Protein AF-A0A939YKL6-F1 (afdb_monomer_lite)

Radius of gyration: 32.2 Å; chains: 1; bounding box: 85×94×84 Å

Sequence (1008 aa):
MALQKYVIRQISALSIIASAVGEYGAWRFSFDATDPSKEFLVEETKQDDCAIYHQAMCVLYGENYQAESDCEKLKDALIYIDFSGTFDERGYSRPVYAINKAECMLGRDGTILNLGRGYAKYLAFERSANMSRNSVLSFVREDLYEPLRERMMLGMKIGKCQLAKLYAYNALMYTSGRRVNDPHLLSEKKIIVIDNPKSTVKNANIVTVEDDGSDDPVRKYTRVEKTADVEVLEFDGEGIISKEMARSLDSSGAHHSFQVRLPYIKGVVHEIDLRGLFSQLGVPKIKDIWGVEHDVNDVQMILTKSMFKGYGWMTENGLSWAEYLERCRKYDHALYISGSDKAERESVTELNYQFLNTLALTEEEFRPADLPRGWDKSPENDSRHWLTKTTEVAYYDYCANAEARLSYFLKDLSNGELKLNNRRRQRAGLLKKNPLYLEESIFTKELSDNAESVRNKYAVGKLLVAGDTRYLSDDLMRLLSYIVKTSVGEGDACKKLTAEELRGNEIYAPSPVFKEQPYYTLLRSPHIARNEEAFVYPLTTVGAIRKKYLSHLYYVLMVDSRSLIPERLGGADYDGDLVRTVADPLVNDCVKKGYDNGKSLPVLKIPSAEPLIADAKDWKARAEAVKSTFSSRVGQISNTALRLGIVAYDENNEDEKRDESRMDTEALAILTGLEIDSAKSGVKPDLTEYLYGRNTKKSVFLRYKTISKDNRDRKWYEQTKEKDIEDFIEEVDWDEVSSNMERLPYYAYMLGQETKQYKPKPAEDEKLFTFASEPDWKDNLDPFSMERVKAVVSAYHAADARIRFIKHLSTDFKRQKDVVRILFSRGQLNTVSAEQLYALFDAAPADSIRKARRALTENKWHLTPKKNRGFVWFSIVPSGVSTEYMDVFCDFRNGGFRLLGDILCDLDELYSNQKILKNIVRDGDSPELKFILSGIRHFSDYKETIVSNCIALLSPPDRRERRVDFDEAVKCAVALGERRFVLEVMPYSALEWTVGPAEKKKRRWFGR

Secondary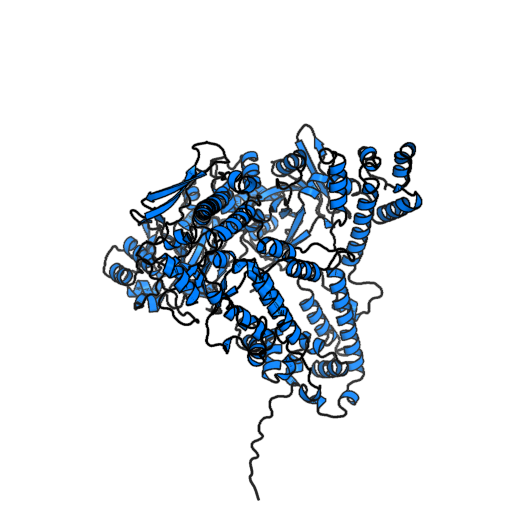 structure (DSSP, 8-state):
-PPPEEEEEEEEHHHHHHTPEEETTEEE-EEETTSTTTGGGEEEEEEE-BHHHHHHHHHHH-TTPPPPTTB-TTTTTEEEEE-TTTS--SSS---HHHHHHHHHHTSTT-EEEESSS-EEEEEE----HHHHHTTEEEEEEHHHHHHHHHHHTTT----EE-HHHHHHHHGGGGSB-EEE--TTS--TTTEEEEPPPEEEEEEEEEEEEEE-S---SEE-EEEEEEEEEEEEETTTTEEEEEHHHHHHH-TTS---EEEEEETTEEEEEEEE-HHHHHHHHT--EEE-TTS-EEETTT--EEEEGGGBTTHHHHHHTT--HHHHHHHHHHTT--EEEEEE--SSPPSEEEE-HHHHHHS---HHHHS-TTS-SS-SS-GGGS----TTHHHHHHHHHHHT-HHHHHHHHHGGGT-SSS-TT-HHHHHHHHHHH-GGGGGSHHHHHHHHHHHHHHHHHHHTT-EEEEEEEEEEEE-HHHHHHHHHHHHH-SSHHHHHHHTT---TTEEE--S-SSPP-SSEEEE-SS--SGGGPEEEEE-SS--HHHHHHHTT-TTEEEE-TTSSHHHHTTS--SSS-EEEEE--HHHHHHHHHTTTTS-PPPEEPPPPPPPPPEETT-HHHHHHHHHGGG--HHHHHHHHHHHHHHHHH-TTS-HHHHHHHHHHHHHHHHHHHHHHHHHHHS-EE--HIIIII--PPPPHHHHHHHHHT------TTSPPHHHHHHHHHHHS-TTS---TGGGHHHHHHHHHHHS------PPPHHHHBSGGGSTTTTTTS-HHHHHHHHHHHHHHHHHHHHHHHHHT---S-TTHHHHHHHHHHTT-TTT--HHHHHHTTTTS-HHHHHHHHHHHHHTTGGG--GGGHHHHHHHHSPTT--GGGHHHHH--GGGTTHHHHHHHHHHHHHHHHHHHHHTSS-TTS-HHHHHHTTT---GGGHHHHHHHHHHHHHS-SS-GGGPPPHHHHHHHHHHTT-HHHHHHH-HHHHHHHBPPP-----------

Structure (mmCIF, N/CA/C/O backbone):
data_AF-A0A939YKL6-F1
#
_entry.id   AF-A0A939YKL6-F1
#
loop_
_atom_site.group_PDB
_atom_site.id
_atom_site.type_symbol
_atom_site.label_atom_id
_atom_site.label_alt_id
_atom_site.label_comp_id
_atom_site.label_asym_id
_atom_site.label_entity_id
_atom_site.label_seq_id
_atom_site.pdbx_PDB_ins_code
_atom_site.Cartn_x
_atom_site.Cartn_y
_atom_site.Cartn_z
_atom_site.occupancy
_atom_site.B_iso_or_equiv
_atom_site.auth_seq_id
_atom_site.auth_comp_id
_atom_site.auth_asym_id
_atom_site.auth_atom_id
_atom_site.pdbx_PDB_model_num
ATOM 1 N N . MET A 1 1 ? -1.302 -17.627 -5.349 1.00 44.88 1 MET A N 1
ATOM 2 C CA . MET A 1 1 ? -1.740 -18.030 -6.714 1.00 44.88 1 MET A CA 1
ATOM 3 C C . MET A 1 1 ? -1.958 -16.770 -7.535 1.00 44.88 1 MET A C 1
ATOM 5 O O . MET A 1 1 ? -2.386 -15.784 -6.952 1.00 44.88 1 MET A O 1
ATOM 9 N N . ALA A 1 2 ? -1.650 -16.772 -8.834 1.00 55.56 2 ALA A N 1
ATOM 10 C CA . ALA A 1 2 ? -1.881 -15.602 -9.682 1.00 55.56 2 ALA A CA 1
ATOM 11 C C . ALA A 1 2 ? -3.388 -15.360 -9.852 1.00 55.56 2 ALA A C 1
ATOM 13 O O . ALA A 1 2 ? -4.125 -16.300 -10.155 1.00 55.56 2 ALA A O 1
ATOM 14 N N . LEU A 1 3 ? -3.835 -14.123 -9.628 1.00 70.81 3 LEU A N 1
ATOM 15 C CA . LEU A 1 3 ? -5.203 -13.717 -9.935 1.00 70.81 3 LEU A CA 1
ATOM 16 C C . LEU A 1 3 ? -5.407 -13.730 -11.449 1.00 70.81 3 LEU A C 1
ATOM 18 O O . LEU A 1 3 ? -4.475 -13.490 -12.224 1.00 70.81 3 LEU A O 1
ATOM 22 N N . GLN A 1 4 ? -6.637 -14.010 -11.867 1.00 80.69 4 GLN A N 1
ATOM 23 C CA . GLN A 1 4 ? -7.021 -13.804 -13.250 1.00 80.69 4 GLN A CA 1
ATOM 24 C C . GLN A 1 4 ? -6.862 -12.326 -13.616 1.00 80.69 4 GLN A C 1
ATOM 26 O O . GLN A 1 4 ? -7.064 -11.449 -12.780 1.00 80.69 4 GLN A O 1
ATOM 31 N N . LYS A 1 5 ? -6.498 -12.060 -14.872 1.00 85.00 5 LYS A N 1
ATOM 32 C CA . LYS A 1 5 ? -6.321 -10.706 -15.391 1.00 85.00 5 LYS A CA 1
ATOM 33 C C . LYS A 1 5 ? -7.302 -10.417 -16.516 1.00 85.00 5 LYS A C 1
ATOM 35 O O . LYS A 1 5 ? -7.555 -11.279 -17.360 1.00 85.00 5 LYS A O 1
ATOM 40 N N . TYR A 1 6 ? -7.803 -9.191 -16.527 1.00 87.81 6 TYR A N 1
ATOM 41 C CA . TYR A 1 6 ? -8.640 -8.618 -17.571 1.00 87.81 6 TYR A CA 1
ATOM 42 C C . TYR A 1 6 ? -7.884 -7.487 -18.245 1.00 87.81 6 TYR A C 1
ATOM 44 O O . TYR A 1 6 ? -7.151 -6.745 -17.589 1.00 87.81 6 TYR A O 1
ATOM 52 N N . VAL A 1 7 ? -8.069 -7.338 -19.550 1.00 87.56 7 VAL A N 1
ATOM 53 C CA . VAL A 1 7 ? -7.527 -6.186 -20.264 1.00 87.56 7 VAL A CA 1
ATOM 54 C C . VAL A 1 7 ? -8.605 -5.112 -20.346 1.00 87.56 7 VAL A C 1
ATOM 56 O O . VAL A 1 7 ? -9.647 -5.325 -20.963 1.00 87.56 7 VAL A O 1
ATOM 59 N N . ILE A 1 8 ? -8.347 -3.964 -19.720 1.00 91.00 8 ILE A N 1
ATOM 60 C CA . ILE A 1 8 ? -9.239 -2.803 -19.684 1.00 91.00 8 ILE A CA 1
ATOM 61 C C . ILE A 1 8 ? -8.556 -1.642 -20.400 1.00 91.00 8 ILE A C 1
ATOM 63 O O . ILE A 1 8 ? -7.395 -1.321 -20.133 1.00 91.00 8 ILE A O 1
ATOM 67 N N . ARG A 1 9 ? -9.284 -1.007 -21.318 1.00 89.94 9 ARG A N 1
ATOM 68 C CA . ARG A 1 9 ? -8.795 0.162 -22.051 1.00 89.94 9 ARG A CA 1
ATOM 69 C C . ARG A 1 9 ? -8.873 1.406 -21.179 1.00 89.94 9 ARG A C 1
ATOM 71 O O . ARG A 1 9 ? -9.917 1.663 -20.586 1.00 89.94 9 ARG A O 1
ATOM 78 N N . GLN A 1 10 ? -7.793 2.173 -21.138 1.00 90.50 10 GLN A N 1
ATOM 79 C CA . GLN A 1 10 ? -7.704 3.468 -20.482 1.00 90.50 10 GLN A CA 1
ATOM 80 C C . GLN A 1 10 ? -7.502 4.565 -21.530 1.00 90.50 10 GLN A C 1
ATOM 82 O O . GLN A 1 10 ? -6.696 4.411 -22.442 1.00 90.50 10 GLN A O 1
ATOM 87 N N . ILE A 1 11 ? -8.250 5.661 -21.417 1.00 88.56 11 ILE A N 1
ATOM 88 C CA . ILE A 1 11 ? -8.228 6.781 -22.364 1.00 88.56 11 ILE A CA 1
ATOM 89 C C . ILE A 1 11 ? -8.126 8.088 -21.580 1.00 88.56 11 ILE A C 1
ATOM 91 O O . ILE A 1 11 ? -8.822 8.275 -20.584 1.00 88.56 11 ILE A O 1
ATOM 95 N N . SER A 1 12 ? -7.293 9.025 -22.027 1.00 84.06 12 SER A N 1
ATOM 96 C CA . SER A 1 12 ? -7.252 10.360 -21.422 1.00 84.06 12 SER A CA 1
ATOM 97 C C . SER A 1 12 ? -8.541 11.138 -21.714 1.00 84.06 12 SER A C 1
ATOM 99 O O . SER A 1 12 ? -8.941 11.283 -22.873 1.00 84.06 12 SER A O 1
ATOM 101 N N . ALA A 1 13 ? -9.159 11.720 -20.682 1.00 84.94 13 ALA A N 1
ATOM 102 C CA . ALA A 1 13 ? -10.319 12.600 -20.828 1.00 84.94 13 ALA A CA 1
ATOM 103 C C . ALA A 1 13 ? -10.022 13.765 -21.782 1.00 84.94 13 ALA A C 1
ATOM 105 O O . ALA A 1 13 ? -10.848 14.113 -22.623 1.00 84.94 13 ALA A O 1
ATOM 106 N N . LEU A 1 14 ? -8.811 14.325 -21.711 1.00 76.50 14 LEU A N 1
ATOM 107 C CA . LEU A 1 14 ? -8.381 15.439 -22.558 1.00 76.50 14 LEU A CA 1
ATOM 108 C C . LEU A 1 14 ? -8.391 15.069 -24.046 1.00 76.50 14 LEU A C 1
ATOM 110 O O . LEU A 1 14 ? -8.783 15.887 -24.876 1.00 76.50 14 LEU A O 1
ATOM 114 N N . SER A 1 15 ? -8.030 13.826 -24.375 1.00 75.38 15 SER A N 1
ATOM 115 C CA . SER A 1 15 ? -8.060 13.322 -25.755 1.00 75.38 15 SER A CA 1
ATOM 116 C C . SER A 1 15 ? -9.486 13.234 -26.301 1.00 75.38 15 SER A C 1
ATOM 118 O O . SER A 1 15 ? -9.744 13.581 -27.452 1.00 75.38 15 SER A O 1
ATOM 120 N N . ILE A 1 16 ? -10.440 12.837 -25.457 1.00 80.06 16 ILE A N 1
ATOM 121 C CA . ILE A 1 16 ? -11.861 12.766 -25.818 1.00 80.06 16 ILE A CA 1
ATOM 122 C C . ILE A 1 16 ? -12.448 14.181 -25.965 1.00 80.06 16 ILE A C 1
ATOM 124 O O . ILE A 1 16 ? -13.132 14.483 -26.943 1.00 80.06 16 ILE A O 1
ATOM 128 N N . ILE A 1 17 ? -12.136 15.073 -25.022 1.00 78.69 17 ILE A N 1
ATOM 129 C CA . ILE A 1 17 ? -12.591 16.473 -24.987 1.00 78.69 17 ILE A CA 1
ATOM 130 C C . ILE A 1 17 ? -12.103 17.262 -26.210 1.00 78.69 17 ILE A C 1
ATOM 132 O O . ILE A 1 17 ? -12.830 18.127 -26.713 1.00 78.69 17 ILE A O 1
ATOM 136 N N . ALA A 1 18 ? -10.901 16.960 -26.710 1.00 70.50 18 ALA A N 1
ATOM 137 C CA . ALA A 1 18 ? -10.343 17.584 -27.907 1.00 70.50 18 ALA A CA 1
ATOM 138 C C . ALA A 1 18 ? -11.195 17.333 -29.164 1.00 70.50 18 ALA A C 1
ATOM 140 O O . ALA A 1 18 ? -11.277 18.211 -30.019 1.00 70.50 18 ALA A O 1
ATOM 141 N N . SER A 1 19 ? -11.885 16.189 -29.231 1.00 68.81 19 SER A N 1
ATOM 142 C CA . SER A 1 19 ? -12.795 15.821 -30.328 1.00 68.81 19 SER A CA 1
ATOM 143 C C . SER A 1 19 ? -14.259 16.247 -30.093 1.00 68.81 19 SER A C 1
ATOM 145 O O . SER A 1 19 ? -15.139 15.872 -30.865 1.00 68.81 19 SER A O 1
ATOM 147 N N . ALA A 1 20 ? -14.564 16.995 -29.024 1.00 73.88 20 ALA A N 1
ATOM 148 C CA . ALA A 1 20 ? -15.943 17.335 -28.660 1.00 73.88 20 ALA A CA 1
ATOM 149 C C . ALA A 1 20 ? -16.547 18.442 -29.544 1.00 73.88 20 ALA A C 1
ATOM 151 O O . ALA A 1 20 ? -15.971 19.529 -29.663 1.00 73.88 20 ALA A O 1
ATOM 152 N N . VAL A 1 21 ? -17.756 18.202 -30.061 1.00 69.25 21 VAL A N 1
ATOM 153 C CA . VAL A 1 21 ? -18.531 19.140 -30.894 1.00 69.25 21 VAL A CA 1
ATOM 154 C C . VAL A 1 21 ? -19.650 19.768 -30.058 1.00 69.25 21 VAL A C 1
ATOM 156 O O . VAL A 1 21 ? -20.308 19.080 -29.278 1.00 69.25 21 VAL A O 1
ATOM 159 N N . GLY A 1 22 ? -19.832 21.086 -30.171 1.00 64.62 22 GLY A N 1
ATOM 160 C CA . GLY A 1 22 ? -20.832 21.829 -29.400 1.00 64.62 22 GLY A CA 1
ATOM 161 C C . GLY A 1 22 ? -22.160 21.915 -30.137 1.00 64.62 22 GLY A C 1
ATOM 162 O O . GLY A 1 22 ? -22.190 22.373 -31.275 1.00 64.62 22 GLY A O 1
ATOM 163 N N . GLU A 1 23 ? -23.254 21.535 -29.478 1.00 56.50 23 GLU A N 1
ATOM 164 C CA . GLU A 1 23 ? -24.620 21.642 -30.001 1.00 56.50 23 GLU A CA 1
ATOM 165 C C . GLU A 1 23 ? -25.530 22.257 -28.923 1.00 56.50 23 GLU A C 1
ATOM 167 O O . GLU A 1 23 ? -25.698 21.695 -27.846 1.00 56.50 23 GLU A O 1
ATOM 172 N N . TYR A 1 24 ? -26.109 23.435 -29.193 1.00 48.72 24 TYR A N 1
ATOM 173 C CA . TYR A 1 24 ? -27.167 24.069 -28.378 1.00 48.72 24 TYR A CA 1
ATOM 174 C C . TYR A 1 24 ? -26.921 24.137 -26.851 1.00 48.72 24 TYR A C 1
ATOM 176 O O . TYR A 1 24 ? -27.847 23.991 -26.059 1.00 48.72 24 TYR A O 1
ATOM 184 N N . GLY A 1 25 ? -25.679 24.386 -26.420 1.00 54.88 25 GLY A N 1
ATOM 185 C CA . GLY A 1 25 ? -25.323 24.484 -24.994 1.00 54.88 25 GLY A CA 1
ATOM 186 C C . GLY A 1 25 ? -24.970 23.150 -24.321 1.00 54.88 25 GLY A C 1
ATOM 187 O O . GLY A 1 25 ? -24.683 23.144 -23.127 1.00 54.88 25 GLY A O 1
ATOM 188 N N . ALA A 1 26 ? -24.933 22.051 -25.080 1.00 60.47 26 ALA A N 1
ATOM 189 C CA . ALA A 1 26 ? -24.418 20.744 -24.681 1.00 60.47 26 ALA A CA 1
ATOM 190 C C . ALA A 1 26 ? -23.213 20.329 -25.554 1.00 60.47 26 ALA A C 1
ATOM 192 O O . ALA A 1 26 ? -22.961 20.902 -26.619 1.00 60.47 26 ALA A O 1
ATOM 193 N N . TRP A 1 27 ? -22.448 19.336 -25.093 1.00 69.81 27 TRP A N 1
ATOM 194 C CA . TRP A 1 27 ? -21.291 18.789 -25.810 1.00 69.81 27 TRP A CA 1
ATOM 195 C C . TRP A 1 27 ? -21.551 17.346 -26.208 1.00 69.81 27 TRP A C 1
ATOM 197 O O . TRP A 1 27 ? -21.911 16.527 -25.365 1.00 69.81 27 TRP A O 1
ATOM 207 N N . ARG A 1 28 ? -21.308 17.026 -27.479 1.00 72.00 28 ARG A N 1
ATOM 208 C CA . ARG A 1 28 ? -21.285 15.648 -27.960 1.00 72.00 28 ARG A CA 1
ATOM 209 C C . ARG A 1 28 ? -19.842 15.188 -28.092 1.00 72.00 28 ARG A C 1
ATOM 211 O O . ARG A 1 28 ? -19.034 15.816 -28.777 1.00 72.00 28 ARG A O 1
ATOM 218 N N . PHE A 1 29 ? -19.531 14.071 -27.448 1.00 79.31 29 PHE A N 1
ATOM 219 C CA . PHE A 1 29 ? -18.214 13.447 -27.497 1.00 79.31 29 PHE A CA 1
ATOM 220 C C . PHE A 1 29 ? -18.266 12.266 -28.458 1.00 79.31 29 PHE A C 1
ATOM 222 O O . PHE A 1 29 ? -19.064 11.353 -28.250 1.00 79.31 29 PHE A O 1
ATOM 229 N N . SER A 1 30 ? -17.433 12.298 -29.498 1.00 77.12 30 SER A N 1
ATOM 230 C CA . SER A 1 30 ? -17.200 11.164 -30.391 1.00 77.12 30 SER A CA 1
ATOM 231 C C . SER A 1 30 ? -15.701 10.912 -30.486 1.00 77.12 30 SER A C 1
ATOM 233 O O . SER A 1 30 ? -14.939 11.826 -30.800 1.00 77.12 30 SER A O 1
ATOM 235 N N . PHE A 1 31 ? -15.270 9.688 -30.202 1.00 79.81 31 PHE A N 1
ATOM 236 C CA . PHE A 1 31 ? -13.870 9.286 -30.306 1.00 79.81 31 PHE A CA 1
ATOM 237 C C . PHE A 1 31 ? -13.782 7.922 -30.990 1.00 79.81 31 PHE A C 1
ATOM 239 O O . PHE A 1 31 ? -14.447 6.973 -30.575 1.00 79.81 31 PHE A O 1
ATOM 246 N N . ASP A 1 32 ? -12.976 7.825 -32.046 1.00 81.44 32 ASP A N 1
ATOM 247 C CA . ASP A 1 32 ? -12.827 6.606 -32.841 1.00 81.44 32 ASP A CA 1
ATOM 248 C C . ASP A 1 32 ? -11.401 6.069 -32.726 1.00 81.44 32 ASP A C 1
ATOM 250 O O . ASP A 1 32 ? -10.486 6.568 -33.370 1.00 81.44 32 ASP A O 1
ATOM 254 N N . ALA A 1 33 ? -11.213 5.045 -31.896 1.00 77.38 33 ALA A N 1
ATOM 255 C CA . ALA A 1 33 ? -9.923 4.393 -31.705 1.00 77.38 33 ALA A CA 1
ATOM 256 C C . ALA A 1 33 ? -9.510 3.507 -32.894 1.00 77.38 33 ALA A C 1
ATOM 258 O O . ALA A 1 33 ? -8.414 2.953 -32.873 1.00 77.38 33 ALA A O 1
ATOM 259 N N . THR A 1 34 ? -10.375 3.325 -33.904 1.00 74.06 34 THR A N 1
ATOM 260 C CA . THR A 1 34 ? -9.992 2.660 -35.162 1.00 74.06 34 THR A CA 1
ATOM 261 C C . THR A 1 34 ? -9.229 3.589 -36.098 1.00 74.06 34 THR A C 1
ATOM 263 O O . THR A 1 34 ? -8.582 3.111 -37.030 1.00 74.06 34 THR A O 1
ATOM 266 N N . ASP A 1 35 ? -9.257 4.896 -35.826 1.00 67.31 35 ASP A N 1
ATOM 267 C CA . ASP A 1 35 ? -8.380 5.858 -36.471 1.00 67.31 35 ASP A CA 1
ATOM 268 C C . ASP A 1 35 ? -6.926 5.613 -36.013 1.00 67.31 35 ASP A C 1
ATOM 270 O O . ASP A 1 35 ? -6.643 5.673 -34.807 1.00 67.31 35 ASP A O 1
ATOM 274 N N . PRO A 1 36 ? -5.977 5.350 -36.935 1.00 61.56 36 PRO A N 1
ATOM 275 C CA . PRO A 1 36 ? -4.562 5.202 -36.599 1.00 61.56 36 PRO A CA 1
ATOM 276 C C . PRO A 1 36 ? -3.978 6.372 -35.789 1.00 61.56 36 PRO A C 1
ATOM 278 O O . PRO A 1 36 ? -3.002 6.177 -35.059 1.00 61.56 36 PRO A O 1
ATOM 281 N N . SER A 1 37 ? -4.560 7.574 -35.883 1.00 56.59 37 SER A N 1
ATOM 282 C CA . SER A 1 37 ? -4.155 8.749 -35.101 1.00 56.59 37 SER A CA 1
ATOM 283 C C . SER A 1 37 ? -4.695 8.784 -33.666 1.00 56.59 37 SER A C 1
ATOM 285 O O . SER A 1 37 ? -4.369 9.696 -32.912 1.00 56.59 37 SER A O 1
ATOM 287 N N . LYS A 1 38 ? -5.564 7.847 -33.285 1.00 64.00 38 LYS A N 1
ATOM 288 C CA . LYS A 1 38 ? -6.204 7.803 -31.960 1.00 64.00 38 LYS A CA 1
ATOM 289 C C . LYS A 1 38 ? -5.930 6.509 -31.220 1.00 64.00 38 LYS A C 1
ATOM 291 O O . LYS A 1 38 ? -6.036 6.478 -29.999 1.00 64.00 38 LYS A O 1
ATOM 296 N N . GLU A 1 39 ? -5.532 5.460 -31.934 1.00 64.38 39 GLU A N 1
ATOM 297 C CA . GLU A 1 39 ? -5.264 4.132 -31.377 1.00 64.38 39 GLU A CA 1
ATOM 298 C C . GLU A 1 39 ? -4.286 4.159 -30.186 1.00 64.38 39 GLU A C 1
ATOM 300 O O . GLU A 1 39 ? -4.506 3.474 -29.195 1.00 64.38 39 GLU A O 1
ATOM 305 N N . PHE A 1 40 ? -3.238 4.987 -30.233 1.00 62.00 40 PHE A N 1
ATOM 306 C CA . PHE A 1 40 ? -2.242 5.099 -29.151 1.00 62.00 40 PHE A CA 1
ATOM 307 C C . PHE A 1 40 ? -2.698 5.915 -27.942 1.00 62.00 40 PHE A C 1
ATOM 309 O O . PHE A 1 40 ? -2.047 5.866 -26.903 1.00 62.00 40 PHE A O 1
ATOM 316 N N . LEU A 1 41 ? -3.782 6.681 -28.076 1.00 68.75 41 LEU A N 1
ATOM 317 C CA . LEU A 1 41 ? -4.399 7.391 -26.953 1.00 68.75 41 LEU A CA 1
ATOM 318 C C . LEU A 1 41 ? -5.223 6.432 -26.081 1.00 68.75 41 LEU A C 1
ATOM 320 O O . LEU A 1 41 ? -5.757 6.837 -25.048 1.00 68.75 41 LEU A O 1
ATOM 324 N N . VAL A 1 42 ? -5.333 5.172 -26.514 1.00 75.88 42 VAL A N 1
ATOM 325 C CA . VAL A 1 42 ? -5.943 4.072 -25.785 1.00 75.88 42 VAL A CA 1
ATOM 326 C C . VAL A 1 42 ? -4.840 3.164 -25.254 1.00 75.88 42 VAL A C 1
ATOM 328 O O . VAL A 1 42 ? -4.211 2.409 -25.993 1.00 75.88 42 VAL A O 1
ATOM 331 N N . GLU A 1 43 ? -4.633 3.202 -23.947 1.00 80.75 43 GLU A N 1
ATOM 332 C CA . GLU A 1 43 ? -3.731 2.287 -23.265 1.00 80.75 43 GLU A CA 1
ATOM 333 C C . GLU A 1 43 ? -4.474 1.001 -22.890 1.00 80.75 43 GLU A C 1
ATOM 335 O O . GLU A 1 43 ? -5.558 1.031 -22.308 1.00 80.75 43 GLU A O 1
ATOM 340 N N . GLU A 1 44 ? -3.900 -0.158 -23.203 1.00 82.69 44 GLU A N 1
ATOM 341 C CA . GLU A 1 44 ? -4.423 -1.435 -22.724 1.00 82.69 44 GLU A CA 1
ATOM 342 C C . GLU A 1 44 ? -3.780 -1.797 -21.386 1.00 82.69 44 GLU A C 1
ATOM 344 O O . GLU A 1 44 ? -2.631 -2.235 -21.316 1.00 82.69 44 GLU A O 1
ATOM 349 N N . THR A 1 45 ? -4.549 -1.639 -20.312 1.00 82.50 45 THR A N 1
ATOM 350 C CA . THR A 1 45 ? -4.093 -1.926 -18.952 1.00 82.50 45 THR A CA 1
ATOM 351 C C . THR A 1 45 ? -4.526 -3.327 -18.529 1.00 82.50 45 THR A C 1
ATOM 353 O O . THR A 1 45 ? -5.665 -3.740 -18.759 1.00 82.50 45 THR A O 1
ATOM 356 N N . LYS A 1 46 ? -3.624 -4.082 -17.894 1.00 85.38 46 LYS A N 1
ATOM 357 C CA . LYS A 1 46 ? -3.964 -5.373 -17.279 1.00 85.38 46 LYS A CA 1
ATOM 358 C C . LYS A 1 46 ? -4.413 -5.147 -15.842 1.00 85.38 46 LYS A C 1
ATOM 360 O O . LYS A 1 46 ? -3.637 -4.651 -15.032 1.00 85.38 46 LYS A O 1
ATOM 365 N N . GLN A 1 47 ? -5.640 -5.546 -15.540 1.00 87.44 47 GLN A N 1
ATOM 366 C CA . GLN A 1 47 ? -6.267 -5.396 -14.234 1.00 87.44 47 GLN A CA 1
ATOM 367 C C . GLN A 1 47 ? -6.486 -6.768 -13.602 1.00 87.44 47 GLN A C 1
ATOM 369 O O . GLN A 1 47 ? -6.978 -7.679 -14.269 1.00 87.44 47 GLN A O 1
ATOM 374 N N . ASP A 1 48 ? -6.137 -6.911 -12.326 1.00 89.44 48 ASP A N 1
ATOM 375 C CA . ASP A 1 48 ? -6.443 -8.122 -11.563 1.00 89.44 48 ASP A CA 1
ATOM 376 C C . ASP A 1 48 ? -7.957 -8.249 -11.351 1.00 89.44 48 ASP A C 1
ATOM 378 O O . ASP A 1 48 ? -8.660 -7.245 -11.206 1.00 89.44 48 ASP A O 1
ATOM 382 N N . ASP A 1 49 ? -8.446 -9.488 -11.324 1.00 89.00 49 ASP A N 1
ATOM 383 C CA . ASP A 1 49 ? -9.859 -9.810 -11.147 1.00 89.00 49 ASP A CA 1
ATOM 384 C C . ASP A 1 49 ? -10.465 -9.168 -9.889 1.00 89.00 49 ASP A C 1
ATOM 386 O O . ASP A 1 49 ? -9.827 -9.054 -8.837 1.00 89.00 49 ASP A O 1
ATOM 390 N N . CYS A 1 50 ? -11.724 -8.758 -10.016 1.00 92.62 50 CYS A N 1
ATOM 391 C CA . CYS A 1 50 ? -12.535 -8.187 -8.951 1.00 92.62 50 CYS A CA 1
ATOM 392 C C . CYS A 1 50 ? -14.023 -8.467 -9.206 1.00 92.62 50 CYS A C 1
ATOM 394 O O . CYS A 1 50 ? -14.435 -8.842 -10.307 1.00 92.62 50 CYS A O 1
ATOM 396 N N . ALA A 1 51 ? -14.854 -8.268 -8.180 1.00 93.62 51 ALA A N 1
ATOM 397 C CA . ALA A 1 51 ? -16.270 -8.621 -8.235 1.00 93.62 51 ALA A CA 1
ATOM 398 C C . ALA A 1 51 ? -17.016 -7.938 -9.391 1.00 93.62 51 ALA A C 1
ATOM 400 O O . ALA A 1 51 ? -17.826 -8.581 -10.053 1.00 93.62 51 ALA A O 1
ATOM 401 N N . ILE A 1 52 ? -16.746 -6.661 -9.684 1.00 94.81 52 ILE A N 1
ATOM 402 C CA . ILE A 1 52 ? -17.465 -5.959 -10.756 1.00 94.81 52 ILE A CA 1
ATOM 403 C C . ILE A 1 52 ? -17.137 -6.499 -12.153 1.00 94.81 52 ILE A C 1
ATOM 405 O O . ILE A 1 52 ? -18.022 -6.525 -13.007 1.00 94.81 52 ILE A O 1
ATOM 409 N N . TYR A 1 53 ? -15.914 -6.982 -12.392 1.00 93.94 53 TYR A N 1
ATOM 410 C CA . TYR A 1 53 ? -15.566 -7.601 -13.672 1.00 93.94 53 TYR A CA 1
ATOM 411 C C . TYR A 1 53 ? -16.305 -8.922 -13.855 1.00 93.94 53 TYR A C 1
ATOM 413 O O . TYR A 1 53 ? -16.891 -9.141 -14.914 1.00 93.94 53 TYR A O 1
ATOM 421 N N . HIS A 1 54 ? -16.365 -9.754 -12.810 1.00 92.19 54 HIS A N 1
ATOM 422 C CA . HIS A 1 54 ? -17.178 -10.973 -12.814 1.00 92.19 54 HIS A CA 1
ATOM 423 C C . HIS A 1 54 ? -18.647 -10.660 -13.125 1.00 92.19 54 HIS A C 1
ATOM 425 O O . HIS A 1 54 ? -19.235 -11.245 -14.031 1.00 92.19 54 HIS A O 1
ATOM 431 N N . GLN A 1 55 ? -19.217 -9.656 -12.454 1.00 94.19 55 GLN A N 1
ATOM 432 C CA . GLN A 1 55 ? -20.598 -9.230 -12.690 1.00 94.19 55 GLN A CA 1
ATOM 433 C C . GLN A 1 55 ? -20.824 -8.721 -14.123 1.00 94.19 55 GLN A C 1
ATOM 435 O O . GLN A 1 55 ? -21.839 -9.059 -14.731 1.00 94.19 55 GLN A O 1
ATOM 440 N N . ALA A 1 56 ? -19.878 -7.970 -14.696 1.00 94.56 56 ALA A N 1
ATOM 441 C CA . ALA A 1 56 ? -19.936 -7.535 -16.094 1.00 94.56 56 ALA A CA 1
ATOM 442 C C . ALA A 1 56 ? -19.905 -8.723 -17.066 1.00 94.56 56 ALA A C 1
ATOM 444 O O . ALA A 1 56 ? -20.673 -8.755 -18.028 1.00 94.56 56 ALA A O 1
ATOM 445 N N . MET A 1 57 ? -19.081 -9.735 -16.786 1.00 92.50 57 MET A N 1
ATOM 446 C CA . MET A 1 57 ? -19.034 -10.961 -17.582 1.00 92.50 57 MET A CA 1
ATOM 447 C C . MET A 1 57 ? -20.338 -11.753 -17.505 1.00 92.50 57 MET A C 1
ATOM 449 O O . MET A 1 57 ? -20.814 -12.221 -18.538 1.00 92.50 57 MET A O 1
ATOM 453 N N . CYS A 1 58 ? -20.957 -11.849 -16.328 1.00 92.38 58 CYS A N 1
ATOM 454 C CA . CYS A 1 58 ? -22.255 -12.499 -16.189 1.00 92.38 58 CYS A CA 1
ATOM 455 C C . CYS A 1 58 ? -23.363 -11.788 -16.978 1.00 92.38 58 CYS A C 1
ATOM 457 O O . CYS A 1 58 ? -24.224 -12.455 -17.545 1.00 92.38 58 CYS A O 1
ATOM 459 N N . VAL A 1 59 ? -23.350 -10.451 -17.042 1.00 94.31 59 VAL A N 1
ATOM 460 C CA . VAL A 1 59 ? -24.314 -9.693 -17.863 1.00 94.31 59 VAL A CA 1
ATOM 461 C C . VAL A 1 59 ? -24.092 -9.955 -19.356 1.00 94.31 59 VAL A C 1
ATOM 463 O O . VAL A 1 59 ? -25.056 -10.123 -20.095 1.00 94.31 59 VAL A O 1
ATOM 466 N N . LEU A 1 60 ? -22.836 -10.020 -19.803 1.00 92.19 60 LEU A N 1
ATOM 467 C CA . LEU A 1 60 ? -22.498 -10.199 -21.218 1.00 92.19 60 LEU A CA 1
ATOM 468 C C . LEU A 1 60 ? -22.675 -11.638 -21.727 1.00 92.19 60 LEU A C 1
ATOM 470 O O . LEU A 1 60 ? -23.045 -11.833 -22.882 1.00 92.19 60 LEU A O 1
ATOM 474 N N . TYR A 1 61 ? -22.367 -12.635 -20.895 1.00 90.12 61 TYR A N 1
ATOM 475 C CA . TYR A 1 61 ? -22.207 -14.031 -21.325 1.00 90.12 61 TYR A CA 1
ATOM 476 C C . TYR A 1 61 ? -23.012 -15.041 -20.490 1.00 90.12 61 TYR A C 1
ATOM 478 O O . TYR A 1 61 ? -22.963 -16.238 -20.771 1.00 90.12 61 TYR A O 1
ATOM 486 N N . GLY A 1 62 ? -23.771 -14.580 -19.492 1.00 87.50 62 GLY A N 1
ATOM 487 C CA . GLY A 1 62 ? -24.565 -15.419 -18.594 1.00 87.50 62 GLY A CA 1
ATOM 488 C C . GLY A 1 62 ? -23.813 -15.897 -17.346 1.00 87.50 62 GLY A C 1
ATOM 489 O O . GLY A 1 62 ? -22.598 -15.762 -17.218 1.00 87.50 62 GLY A O 1
ATOM 490 N N . GLU A 1 63 ? -24.557 -16.474 -16.399 1.00 78.81 63 GLU A N 1
ATOM 491 C CA . GLU A 1 63 ? -24.077 -16.812 -15.044 1.00 78.81 63 GLU A CA 1
ATOM 492 C C . GLU A 1 63 ? -23.082 -17.983 -15.003 1.00 78.81 63 GLU A C 1
ATOM 494 O O . GLU A 1 63 ? -22.272 -18.071 -14.090 1.00 78.81 63 GLU A O 1
ATOM 499 N N . ASN A 1 64 ? -23.068 -18.839 -16.028 1.00 69.50 64 ASN A N 1
ATOM 500 C CA . ASN A 1 64 ? -22.153 -19.985 -16.122 1.00 69.50 64 ASN A CA 1
ATOM 501 C C . ASN A 1 64 ? -20.825 -19.647 -16.821 1.00 69.50 64 ASN A C 1
ATOM 503 O O . ASN A 1 64 ? -20.141 -20.540 -17.329 1.00 69.50 64 ASN A O 1
ATOM 507 N N . TYR A 1 65 ? -20.473 -18.363 -16.906 1.00 75.06 65 TYR A N 1
ATOM 508 C CA . TYR A 1 65 ? -19.239 -17.938 -17.549 1.00 75.06 65 TYR A CA 1
ATOM 509 C C . TYR A 1 65 ? -18.013 -18.515 -16.826 1.00 75.06 65 TYR A C 1
ATOM 511 O O . TYR A 1 65 ? -17.814 -18.307 -15.630 1.00 75.06 65 TYR A O 1
ATOM 519 N N . GLN A 1 66 ? -17.163 -19.214 -17.581 1.00 67.12 66 GLN A N 1
ATOM 520 C CA . GLN A 1 66 ? -15.847 -19.645 -17.122 1.00 67.12 66 GLN A CA 1
ATOM 521 C C . GLN A 1 66 ? -14.783 -18.742 -17.714 1.00 67.12 66 GLN A C 1
ATOM 523 O O . GLN A 1 66 ? -14.729 -18.490 -18.919 1.00 67.12 66 GLN A O 1
ATOM 528 N N . ALA A 1 67 ? -13.951 -18.225 -16.830 1.00 60.81 67 ALA A N 1
ATOM 529 C CA . ALA A 1 67 ? -13.150 -17.070 -17.118 1.00 60.81 67 ALA A CA 1
ATOM 530 C C . ALA A 1 67 ? -11.759 -17.484 -17.648 1.00 60.81 67 ALA A C 1
ATOM 532 O O . ALA A 1 67 ? -11.043 -18.251 -17.013 1.00 60.81 67 ALA A O 1
ATOM 533 N N . GLU A 1 68 ? -11.386 -16.990 -18.834 1.00 62.34 68 GLU A N 1
ATOM 534 C CA . GLU A 1 68 ? -10.092 -17.265 -19.488 1.00 62.34 68 GLU A CA 1
ATOM 535 C C . GLU A 1 68 ? -8.986 -16.306 -18.995 1.00 62.34 68 GLU A C 1
ATOM 537 O O . GLU A 1 68 ? -9.254 -15.145 -18.675 1.00 62.34 68 GLU A O 1
ATOM 542 N N . SER A 1 69 ? -7.726 -16.750 -18.940 1.00 58.66 69 SER A N 1
ATOM 543 C CA . SER A 1 69 ? -6.588 -15.889 -18.564 1.00 58.66 69 SER A CA 1
ATOM 544 C C . SER A 1 69 ? -6.331 -14.785 -19.598 1.00 58.66 69 SER A C 1
ATOM 546 O O . SER A 1 69 ? -6.364 -15.074 -20.791 1.00 58.66 69 SER A O 1
ATOM 548 N N . ASP A 1 70 ? -5.997 -13.566 -19.149 1.00 64.25 70 ASP A N 1
ATOM 549 C CA . ASP A 1 70 ? -5.838 -12.373 -20.004 1.00 64.25 70 ASP A CA 1
ATOM 550 C C . ASP A 1 70 ? -7.102 -12.088 -20.843 1.00 64.25 70 ASP A C 1
ATOM 552 O O . ASP A 1 70 ? -7.070 -11.936 -22.063 1.00 64.25 70 ASP A O 1
ATOM 556 N N . CYS A 1 71 ? -8.250 -12.032 -20.165 1.00 76.69 71 CYS A N 1
ATOM 557 C CA . CYS A 1 71 ? -9.551 -11.883 -20.803 1.00 76.69 71 CYS A CA 1
ATOM 558 C C . CYS A 1 71 ? -9.703 -10.502 -21.467 1.00 76.69 71 CYS A C 1
ATOM 560 O O . CYS A 1 71 ? -9.743 -9.467 -20.798 1.00 76.69 71 CYS A O 1
ATOM 562 N N . GLU A 1 72 ? -9.856 -10.492 -22.792 1.00 85.81 72 GLU A N 1
ATOM 563 C CA . GLU A 1 72 ? -10.089 -9.275 -23.585 1.00 85.81 72 GLU A CA 1
ATOM 564 C C . GLU A 1 72 ? -11.580 -8.934 -23.760 1.00 85.81 72 GLU A C 1
ATOM 566 O O . GLU A 1 72 ? -11.929 -7.908 -24.341 1.00 85.81 72 GLU A O 1
ATOM 571 N N . LYS A 1 73 ? -12.481 -9.785 -23.252 1.00 85.81 73 LYS A N 1
ATOM 572 C CA . LYS A 1 73 ? -13.935 -9.701 -23.481 1.00 85.81 73 LYS A CA 1
ATOM 573 C C . LYS A 1 73 ? -14.606 -8.468 -22.854 1.00 85.81 73 LYS A C 1
ATOM 575 O O . LYS A 1 73 ? -15.765 -8.219 -23.169 1.00 85.81 73 LYS A O 1
ATOM 580 N N . LEU A 1 74 ? -13.904 -7.729 -21.986 1.00 89.56 74 LEU A N 1
ATOM 581 C CA . LEU A 1 74 ? -14.384 -6.485 -21.368 1.00 89.56 74 LEU A CA 1
ATOM 582 C C . LEU A 1 74 ? -13.877 -5.205 -22.054 1.00 89.56 74 LEU A C 1
ATOM 584 O O . LEU A 1 74 ? -14.393 -4.133 -21.741 1.00 89.56 74 LEU A O 1
ATOM 588 N N . LYS A 1 75 ? -12.919 -5.290 -22.993 1.00 87.50 75 LYS A N 1
ATOM 589 C CA . LYS A 1 75 ? -12.248 -4.123 -23.607 1.00 87.50 75 LYS A CA 1
ATOM 590 C C . LYS A 1 75 ? -13.203 -3.117 -24.264 1.00 87.50 75 LYS A C 1
ATOM 592 O O . LYS A 1 75 ? -12.852 -1.950 -24.407 1.00 87.50 75 LYS A O 1
ATOM 597 N N . ASP A 1 76 ? -14.365 -3.567 -24.728 1.00 87.00 76 ASP A N 1
ATOM 598 C CA . ASP A 1 76 ? -15.407 -2.764 -25.379 1.00 87.00 76 ASP A CA 1
ATOM 599 C C . ASP A 1 76 ? -16.660 -2.574 -24.505 1.00 87.00 76 ASP A C 1
ATOM 601 O O . ASP A 1 76 ? -17.611 -1.917 -24.926 1.00 87.00 76 ASP A O 1
ATOM 605 N N . ALA A 1 77 ? -16.675 -3.125 -23.294 1.00 91.56 77 ALA A N 1
ATOM 606 C CA . ALA A 1 77 ? -17.808 -3.089 -22.373 1.00 91.56 77 ALA A CA 1
ATOM 607 C C . ALA A 1 77 ? -17.577 -2.128 -21.200 1.00 91.56 77 ALA A C 1
ATOM 609 O O . ALA A 1 77 ? -18.481 -1.381 -20.823 1.00 91.56 77 ALA A O 1
ATOM 610 N N . LEU A 1 78 ? -16.364 -2.142 -20.643 1.00 93.69 78 LEU A N 1
ATOM 611 C CA . LEU A 1 78 ? -15.939 -1.326 -19.511 1.00 93.69 78 LEU A CA 1
ATOM 612 C C . LEU A 1 78 ? -14.579 -0.708 -19.831 1.00 93.69 78 LEU A C 1
ATOM 614 O O . LEU A 1 78 ? -13.644 -1.407 -20.219 1.00 93.69 78 LEU A O 1
ATOM 618 N N . ILE A 1 79 ? -14.470 0.603 -19.650 1.00 94.50 79 ILE A N 1
ATOM 619 C CA . ILE A 1 79 ? -13.248 1.365 -19.909 1.00 94.50 79 ILE A CA 1
ATOM 620 C C . ILE A 1 79 ? -12.927 2.296 -18.747 1.00 94.50 79 ILE A C 1
ATOM 622 O O . ILE A 1 79 ? -13.798 2.639 -17.945 1.00 94.50 79 ILE A O 1
ATOM 626 N N . TYR A 1 80 ? -11.682 2.750 -18.699 1.00 94.81 80 TYR A N 1
ATOM 627 C CA . TYR A 1 80 ? -11.196 3.761 -17.775 1.00 94.81 80 TYR A CA 1
ATOM 628 C C . TYR A 1 80 ? -10.947 5.074 -18.498 1.00 94.81 80 TYR A C 1
ATOM 630 O O . TYR A 1 80 ? -10.342 5.107 -19.565 1.00 94.81 80 TYR A O 1
ATOM 638 N N . ILE A 1 81 ? -11.425 6.167 -17.911 1.00 92.50 81 ILE A N 1
ATOM 639 C CA . ILE A 1 81 ? -11.135 7.515 -18.384 1.00 92.50 81 ILE A CA 1
ATOM 640 C C . ILE A 1 81 ? -10.285 8.216 -17.329 1.00 92.50 81 ILE A C 1
ATOM 642 O O . ILE A 1 81 ? -10.683 8.311 -16.167 1.00 92.50 81 ILE A O 1
ATOM 646 N N . ASP A 1 82 ? -9.106 8.669 -17.747 1.00 89.94 82 ASP A N 1
ATOM 647 C CA . ASP A 1 82 ? -8.132 9.379 -16.922 1.00 89.94 82 ASP A CA 1
ATOM 648 C C . ASP A 1 82 ? -8.354 10.895 -17.014 1.00 89.94 82 ASP A C 1
ATOM 650 O O . ASP A 1 82 ? -8.139 11.516 -18.059 1.00 89.94 82 ASP A O 1
ATOM 654 N N . PHE A 1 83 ? -8.793 11.487 -15.906 1.00 85.56 83 PHE A N 1
ATOM 655 C CA . PHE A 1 83 ? -9.026 12.919 -15.740 1.00 85.56 83 PHE A CA 1
ATOM 656 C C . PHE A 1 83 ? -7.832 13.649 -15.107 1.00 85.56 83 PHE A C 1
ATOM 658 O O . PHE A 1 83 ? -7.975 14.809 -14.712 1.00 85.56 83 PHE A O 1
ATOM 665 N N . SER A 1 84 ? -6.651 13.032 -15.018 1.00 78.19 84 SER A N 1
ATOM 666 C CA . SER A 1 84 ? -5.433 13.671 -14.507 1.00 78.19 84 SER A CA 1
ATOM 667 C C . SER A 1 84 ? -5.176 15.021 -15.182 1.00 78.19 84 SER A C 1
ATOM 669 O O . SER A 1 84 ? -5.220 15.156 -16.408 1.00 78.19 84 SER A O 1
ATOM 671 N N . GLY A 1 85 ? -4.965 16.068 -14.377 1.00 70.12 85 GLY A N 1
ATOM 672 C CA . GLY A 1 85 ? -4.802 17.440 -14.860 1.00 70.12 85 GLY A CA 1
ATOM 673 C C . GLY A 1 85 ? -6.067 18.095 -15.431 1.00 70.12 85 GLY A C 1
ATOM 674 O O . GLY A 1 85 ? -6.017 19.266 -15.793 1.00 70.12 85 GLY A O 1
ATOM 675 N N . THR A 1 86 ? -7.200 17.398 -15.543 1.00 74.00 86 THR A N 1
ATOM 676 C CA . THR A 1 86 ? -8.442 17.960 -16.112 1.00 74.00 86 THR A CA 1
ATOM 677 C C . THR A 1 86 ? -9.136 18.893 -15.125 1.00 74.00 86 THR A C 1
ATOM 679 O O . THR A 1 86 ? -9.587 19.965 -15.518 1.00 74.00 86 THR A O 1
ATOM 682 N N . PHE A 1 87 ? -9.160 18.510 -13.845 1.00 71.88 87 PHE A N 1
ATOM 683 C CA . PHE A 1 87 ? -9.780 19.272 -12.754 1.00 71.88 87 PHE A CA 1
ATOM 684 C C . PHE A 1 87 ? -8.759 19.929 -11.800 1.00 71.88 87 PHE A C 1
ATOM 686 O O . PHE A 1 87 ? -9.158 20.497 -10.788 1.00 71.88 87 PHE A O 1
ATOM 693 N N . ASP A 1 88 ? -7.452 19.846 -12.087 1.00 62.28 88 ASP A N 1
ATOM 694 C CA . ASP A 1 88 ? -6.407 20.441 -11.241 1.00 62.28 88 ASP A CA 1
ATOM 695 C C . ASP A 1 88 ? -6.319 21.967 -11.427 1.00 62.28 88 ASP A C 1
ATOM 697 O O . ASP A 1 88 ? -6.153 22.465 -12.540 1.00 62.28 88 ASP A O 1
ATOM 701 N N . GLU A 1 89 ? -6.312 22.710 -10.318 1.00 50.16 89 GLU A N 1
ATOM 702 C CA . GLU A 1 89 ? -6.130 24.173 -10.292 1.00 50.16 89 GLU A CA 1
ATOM 703 C C . GLU A 1 89 ? -4.650 24.613 -10.266 1.00 50.16 89 GLU A C 1
ATOM 705 O O . GLU A 1 89 ? -4.338 25.806 -10.216 1.00 50.16 89 GLU A O 1
ATOM 710 N N . ARG A 1 90 ? -3.693 23.671 -10.273 1.00 41.56 90 ARG A N 1
ATOM 711 C CA . ARG A 1 90 ? -2.264 24.002 -10.149 1.00 41.56 90 ARG A CA 1
ATOM 712 C C . ARG A 1 90 ? -1.745 24.709 -11.400 1.00 41.56 90 ARG A C 1
ATOM 714 O O . ARG A 1 90 ? -1.441 24.039 -12.376 1.00 41.56 90 ARG A O 1
ATOM 721 N N . GLY A 1 91 ? -1.524 26.021 -11.279 1.00 40.97 91 GLY A N 1
ATOM 722 C CA . GLY A 1 91 ? -0.536 26.804 -12.032 1.00 40.97 91 GLY A CA 1
ATOM 723 C C . GLY A 1 91 ? -0.717 26.774 -13.552 1.00 40.97 91 GLY A C 1
ATOM 724 O O . GLY A 1 91 ? -0.385 25.791 -14.197 1.00 40.97 91 GLY A O 1
ATOM 725 N N . TYR A 1 92 ? -1.148 27.908 -14.109 1.00 41.12 92 TYR A N 1
ATOM 726 C CA . TYR A 1 92 ? -1.765 28.075 -15.433 1.00 41.12 92 TYR A CA 1
ATOM 727 C C . TYR A 1 92 ? -3.205 27.574 -15.416 1.00 41.12 92 TYR A C 1
ATOM 729 O O . TYR A 1 92 ? -3.474 26.389 -15.580 1.00 41.12 92 TYR A O 1
ATOM 737 N N . SER A 1 93 ? -4.134 28.506 -15.199 1.00 44.88 93 SER A N 1
ATOM 738 C CA . SER A 1 93 ? -5.563 28.294 -15.383 1.00 44.88 93 SER A CA 1
ATOM 739 C C . SER A 1 93 ? -5.807 27.609 -16.728 1.00 44.88 93 SER A C 1
ATOM 741 O O . SER A 1 93 ? -5.721 28.228 -17.790 1.00 44.88 93 SER A O 1
ATOM 743 N N . ARG A 1 94 ? -6.074 26.299 -16.698 1.00 55.19 94 ARG A N 1
ATOM 744 C CA . ARG A 1 94 ? -6.632 25.615 -17.862 1.00 55.19 94 ARG A CA 1
ATOM 745 C C . ARG A 1 94 ? -7.983 26.273 -18.154 1.00 55.19 94 ARG A C 1
ATOM 747 O O . ARG A 1 94 ? -8.674 26.665 -17.210 1.00 55.19 94 ARG A O 1
ATOM 754 N N . PRO A 1 95 ? -8.357 26.454 -19.430 1.00 56.41 95 PRO A N 1
ATOM 755 C CA . PRO A 1 95 ? -9.579 27.168 -19.765 1.00 56.41 95 PRO A CA 1
ATOM 756 C C . PRO A 1 95 ? -10.777 26.533 -19.050 1.00 56.41 95 PRO A C 1
ATOM 758 O O . PRO A 1 95 ? -10.990 25.330 -19.177 1.00 56.41 95 PRO A O 1
ATOM 761 N N . VAL A 1 96 ? -11.580 27.349 -18.354 1.00 59.34 96 VAL A N 1
ATOM 762 C CA . VAL A 1 96 ? -12.865 26.985 -17.702 1.00 59.34 96 VAL A CA 1
ATOM 763 C C . VAL A 1 96 ? -13.726 26.077 -18.594 1.00 59.34 96 VAL A C 1
ATOM 765 O O . VAL A 1 96 ? -14.425 25.178 -18.141 1.00 59.34 96 VAL A O 1
ATOM 768 N N . TYR A 1 97 ? -13.610 26.266 -19.902 1.00 60.62 97 TYR A N 1
ATOM 769 C CA . TYR A 1 97 ? -14.261 25.479 -20.933 1.00 60.62 97 TYR A CA 1
ATOM 770 C C . TYR A 1 97 ? -13.891 23.978 -20.958 1.00 60.62 97 TYR A C 1
ATOM 772 O O . TYR A 1 97 ? -14.758 23.151 -21.230 1.00 60.62 97 TYR A O 1
ATOM 780 N N . ALA A 1 98 ? -12.645 23.597 -20.655 1.00 65.12 98 ALA A N 1
ATOM 781 C CA . ALA A 1 98 ? -12.233 22.190 -20.581 1.00 65.12 98 ALA A CA 1
ATOM 782 C C . ALA A 1 98 ? -12.854 21.478 -19.367 1.00 65.12 98 ALA A C 1
ATOM 784 O O . ALA A 1 98 ? -13.276 20.330 -19.486 1.00 65.12 98 ALA A O 1
ATOM 785 N N . ILE A 1 99 ? -12.981 22.189 -18.240 1.00 71.19 99 ILE A N 1
ATOM 786 C CA . ILE A 1 99 ? -13.670 21.707 -17.034 1.00 71.19 99 ILE A CA 1
ATOM 787 C C . ILE A 1 99 ? -15.154 21.482 -17.345 1.00 71.19 99 ILE A C 1
ATOM 789 O O . ILE A 1 99 ? -15.663 20.387 -17.126 1.00 71.19 99 ILE A O 1
ATOM 793 N N . ASN A 1 100 ? -15.818 22.465 -17.964 1.00 73.19 100 ASN A N 1
ATOM 794 C CA . ASN A 1 100 ? -17.232 22.352 -18.336 1.00 73.19 100 ASN A CA 1
ATOM 795 C C . ASN A 1 100 ? -17.491 21.186 -19.311 1.00 73.19 100 ASN A C 1
ATOM 797 O O . ASN A 1 100 ? -18.480 20.470 -19.175 1.00 73.19 100 ASN A O 1
ATOM 801 N N . LYS A 1 101 ? -16.598 20.957 -20.287 1.00 78.94 101 LYS A N 1
ATOM 802 C CA . LYS A 1 101 ? -16.679 19.789 -21.182 1.00 78.94 101 LYS A CA 1
ATOM 803 C C . LYS A 1 101 ? -16.514 18.473 -20.420 1.00 78.94 101 LYS A C 1
ATOM 805 O O . LYS A 1 101 ? -17.294 17.552 -20.635 1.00 78.94 101 LYS A O 1
ATOM 810 N N . ALA A 1 102 ? -15.530 18.384 -19.529 1.00 81.00 102 ALA A N 1
ATOM 811 C CA . ALA A 1 102 ? -15.312 17.187 -18.721 1.00 81.00 102 ALA A CA 1
ATOM 812 C C . ALA A 1 102 ? -16.531 16.856 -17.842 1.00 81.00 102 ALA A C 1
ATOM 814 O O . ALA A 1 102 ? -16.911 15.693 -17.737 1.00 81.00 102 ALA A O 1
ATOM 815 N N . GLU A 1 103 ? -17.192 17.867 -17.271 1.00 80.00 103 GLU A N 1
ATOM 816 C CA . GLU A 1 103 ? -18.424 17.690 -16.492 1.00 80.00 103 GLU A CA 1
ATOM 817 C C . GLU A 1 103 ? -19.575 17.126 -17.340 1.00 80.00 103 GLU A C 1
ATOM 819 O O . GLU A 1 103 ? -20.300 16.243 -16.880 1.00 80.00 103 GLU A O 1
ATOM 824 N N . CYS A 1 104 ? -19.714 17.550 -18.603 1.00 82.00 104 CYS A N 1
ATOM 825 C CA . CYS A 1 104 ? -20.720 16.989 -19.510 1.00 82.00 104 CYS A CA 1
ATOM 826 C C . CYS A 1 104 ? -20.513 15.490 -19.791 1.00 82.00 104 CYS A C 1
ATOM 828 O O . CYS A 1 104 ? -21.502 14.778 -19.965 1.00 82.00 104 CYS A O 1
ATOM 830 N N . MET A 1 105 ? -19.272 14.984 -19.776 1.00 87.19 105 MET A N 1
ATOM 831 C CA . MET A 1 105 ? -18.999 13.545 -19.940 1.00 87.19 105 MET A CA 1
ATOM 832 C C . MET A 1 105 ? -19.587 12.700 -18.798 1.00 87.19 105 MET A C 1
ATOM 834 O O . MET A 1 105 ? -19.866 11.518 -18.990 1.00 87.19 105 MET A O 1
ATOM 838 N N . LEU A 1 106 ? -19.788 13.296 -17.617 1.00 87.69 106 LEU A N 1
ATOM 839 C CA . LEU A 1 106 ? -20.380 12.648 -16.440 1.00 87.69 106 LEU A CA 1
ATOM 840 C C . LEU A 1 106 ? -21.921 12.665 -16.463 1.00 87.69 106 LEU A C 1
ATOM 842 O O . LEU A 1 106 ? -22.564 12.091 -15.582 1.00 87.69 106 LEU A O 1
ATOM 846 N N . GLY A 1 107 ? -22.517 13.333 -17.455 1.00 82.88 107 GLY A N 1
ATOM 847 C CA . GLY A 1 107 ? -23.959 13.447 -17.636 1.00 82.88 107 GLY A CA 1
ATOM 848 C C . GLY A 1 107 ? -24.610 12.229 -18.297 1.00 82.88 107 GLY A C 1
ATOM 849 O O . GLY A 1 107 ? -23.962 11.265 -18.703 1.00 82.88 107 GLY A O 1
ATOM 850 N N . ARG A 1 108 ? -25.940 12.289 -18.439 1.00 77.19 108 ARG A N 1
ATOM 851 C CA . ARG A 1 108 ? -26.757 11.201 -19.020 1.00 77.19 108 ARG A CA 1
ATOM 852 C C . ARG A 1 108 ? -26.541 10.990 -20.522 1.00 77.19 108 ARG A C 1
ATOM 854 O O . ARG A 1 108 ? -26.851 9.913 -21.032 1.00 77.19 108 ARG A O 1
ATOM 861 N N . ASP A 1 109 ? -26.014 11.991 -21.220 1.00 80.69 109 ASP A N 1
ATOM 862 C CA . ASP A 1 109 ? -25.703 11.908 -22.652 1.00 80.69 109 ASP A CA 1
ATOM 863 C C . ASP A 1 109 ? -24.424 11.105 -22.924 1.00 80.69 109 ASP A C 1
ATOM 865 O O . ASP A 1 109 ? -24.243 10.594 -24.030 1.00 80.69 109 ASP A O 1
ATOM 869 N N . GLY A 1 110 ? -23.608 10.884 -21.887 1.00 84.50 110 GLY A N 1
ATOM 870 C CA . GLY A 1 110 ? -22.449 10.004 -21.924 1.00 84.50 110 GLY A CA 1
ATOM 871 C C . GLY A 1 110 ? -21.392 10.417 -22.943 1.00 84.50 110 GLY A C 1
ATOM 872 O O . GLY A 1 110 ? -21.279 11.569 -23.354 1.00 84.50 110 GLY A O 1
ATOM 873 N N . THR A 1 111 ? -20.586 9.441 -23.343 1.00 89.44 111 THR A N 1
ATOM 874 C CA . THR A 1 111 ? -19.518 9.595 -24.333 1.00 89.44 111 THR A CA 1
ATOM 875 C C . THR A 1 111 ? -19.688 8.541 -25.421 1.00 89.44 111 THR A C 1
ATOM 877 O O . THR A 1 111 ? -19.815 7.359 -25.108 1.00 89.44 111 THR A O 1
ATOM 880 N N . ILE A 1 112 ? -19.699 8.937 -26.696 1.00 89.38 112 ILE A N 1
ATOM 881 C CA . ILE A 1 112 ? -19.799 7.994 -27.816 1.00 89.38 112 ILE A CA 1
ATOM 882 C C . ILE A 1 112 ? -18.385 7.593 -28.236 1.00 89.38 112 ILE A C 1
ATOM 884 O O . ILE A 1 112 ? -17.573 8.440 -28.599 1.00 89.38 112 ILE A O 1
ATOM 888 N N . LEU A 1 113 ? -18.083 6.299 -28.193 1.00 87.25 113 LEU A N 1
ATOM 889 C CA . LEU A 1 113 ? -16.764 5.766 -28.523 1.00 87.25 113 LEU A CA 1
ATOM 890 C C . LEU A 1 113 ? -16.900 4.638 -29.545 1.00 87.25 113 LEU A C 1
ATOM 892 O O . LEU A 1 113 ? -17.772 3.782 -29.407 1.00 87.25 113 LEU A O 1
ATOM 896 N N . ASN A 1 114 ? -16.021 4.609 -30.544 1.00 86.94 114 ASN A N 1
ATOM 897 C CA . ASN A 1 114 ? -15.793 3.439 -31.386 1.00 86.94 114 ASN A CA 1
ATOM 898 C C . ASN A 1 114 ? -14.447 2.824 -31.010 1.00 86.94 114 ASN A C 1
ATOM 900 O O . ASN A 1 114 ? -13.396 3.414 -31.237 1.00 86.94 114 ASN A O 1
ATOM 904 N N . LEU A 1 115 ? -14.483 1.631 -30.420 1.00 83.56 115 LEU A N 1
ATOM 905 C CA . LEU A 1 115 ? -13.292 0.924 -29.947 1.00 83.56 115 LEU A CA 1
ATOM 906 C C . LEU A 1 115 ? -12.998 -0.341 -30.778 1.00 83.56 115 LEU A C 1
ATOM 908 O O . LEU A 1 115 ? -12.484 -1.335 -30.257 1.00 83.56 115 LEU A O 1
ATOM 912 N N . GLY A 1 116 ? -13.364 -0.333 -32.064 1.00 77.38 116 GLY A N 1
ATOM 913 C CA . GLY A 1 116 ? -13.143 -1.450 -32.996 1.00 77.38 116 GLY A CA 1
ATOM 914 C C . GLY A 1 116 ? -14.355 -2.344 -33.249 1.00 77.38 116 GLY A C 1
ATOM 915 O O . GLY A 1 116 ? -14.249 -3.308 -34.001 1.00 77.38 116 GLY A O 1
ATOM 916 N N . ARG A 1 117 ? -15.506 -2.040 -32.640 1.00 79.44 117 ARG A N 1
ATOM 917 C CA . ARG A 1 117 ? -16.769 -2.787 -32.807 1.00 79.44 117 ARG A CA 1
ATOM 918 C C . ARG A 1 117 ? -17.957 -1.887 -33.159 1.00 79.44 117 ARG A C 1
ATOM 920 O O . ARG A 1 117 ? -19.106 -2.272 -32.971 1.00 79.44 117 ARG A O 1
ATOM 927 N N . GLY A 1 118 ? -17.669 -0.706 -33.704 1.00 84.25 118 GLY A N 1
ATOM 928 C CA . GLY A 1 118 ? -18.657 0.325 -34.002 1.00 84.25 118 GLY A CA 1
ATOM 929 C C . GLY A 1 118 ? -18.848 1.298 -32.841 1.00 84.25 118 GLY A C 1
ATOM 930 O O . GLY A 1 118 ? -18.317 1.107 -31.746 1.00 84.25 118 GLY A O 1
ATOM 931 N N . TYR A 1 119 ? -19.593 2.370 -33.106 1.00 87.81 119 TYR A N 1
ATOM 932 C CA . TYR A 1 119 ? -19.902 3.395 -32.114 1.00 87.81 119 TYR A CA 1
ATOM 933 C C . TYR A 1 119 ? -20.891 2.875 -31.071 1.00 87.81 119 TYR A C 1
ATOM 935 O O . TYR A 1 119 ? -21.973 2.400 -31.414 1.00 87.81 119 TYR A O 1
ATOM 943 N N . ALA A 1 120 ? -20.544 3.040 -29.800 1.00 90.94 120 ALA A N 1
ATOM 944 C CA . ALA A 1 120 ? -21.425 2.789 -28.671 1.00 90.94 120 ALA A CA 1
ATOM 945 C C . ALA A 1 120 ? -21.372 3.958 -27.683 1.00 90.94 120 ALA A C 1
ATOM 947 O O . ALA A 1 120 ? -20.375 4.677 -27.597 1.00 90.94 120 ALA A O 1
ATOM 948 N N . LYS A 1 121 ? -22.459 4.154 -26.936 1.00 92.94 121 LYS A N 1
ATOM 949 C CA . LYS A 1 121 ? -22.534 5.151 -25.869 1.00 92.94 121 LYS A CA 1
ATOM 950 C C . LYS A 1 121 ? -22.046 4.541 -24.556 1.00 92.94 121 LYS A C 1
ATOM 952 O O . LYS A 1 121 ? -22.461 3.444 -24.188 1.00 92.94 121 LYS A O 1
ATOM 957 N N . TYR A 1 122 ? -21.184 5.267 -23.853 1.00 94.38 122 TYR A N 1
ATOM 958 C CA . TYR A 1 122 ? -20.608 4.892 -22.566 1.00 94.38 122 TYR A CA 1
ATOM 959 C C . TYR A 1 122 ? -21.010 5.906 -21.494 1.00 94.38 122 TYR A C 1
ATOM 961 O O . TYR A 1 122 ? -20.964 7.116 -21.721 1.00 94.38 122 TYR A O 1
ATOM 969 N N . LEU A 1 123 ? -21.400 5.410 -20.323 1.00 93.69 123 LEU A N 1
ATOM 970 C CA . LEU A 1 123 ? -21.889 6.195 -19.193 1.00 93.69 123 LEU A CA 1
ATOM 971 C C . LEU A 1 123 ? -20.920 6.106 -18.014 1.00 93.69 123 LEU A C 1
ATOM 973 O O . LEU A 1 123 ? -20.415 5.025 -17.706 1.00 93.69 123 LEU A O 1
ATOM 977 N N . ALA A 1 124 ? -20.705 7.232 -17.332 1.00 93.06 124 ALA A N 1
ATOM 978 C CA . ALA A 1 124 ? -19.922 7.289 -16.102 1.00 93.06 124 ALA A CA 1
ATOM 979 C C . ALA A 1 124 ? -20.544 6.381 -15.029 1.00 93.06 124 ALA A C 1
ATOM 981 O O . ALA A 1 124 ? -21.734 6.498 -14.721 1.00 93.06 124 ALA A O 1
ATOM 982 N N . PHE A 1 125 ? -19.743 5.481 -14.462 1.00 92.81 125 PHE A N 1
ATOM 983 C CA . PHE A 1 125 ? -20.222 4.447 -13.550 1.00 92.81 125 PHE A CA 1
ATOM 984 C C . PHE A 1 125 ? -19.636 4.626 -12.144 1.00 92.81 125 PHE A C 1
ATOM 986 O O . PHE A 1 125 ? -20.108 5.483 -11.395 1.00 92.81 125 PHE A O 1
ATOM 993 N N . GLU A 1 126 ? -18.617 3.845 -11.787 1.00 92.12 126 GLU A N 1
ATOM 994 C CA . GLU A 1 126 ? -18.053 3.762 -10.433 1.00 92.12 126 GLU A CA 1
ATOM 995 C C . GLU A 1 126 ? -16.512 3.782 -10.462 1.00 92.12 126 GLU A C 1
ATOM 997 O O . GLU A 1 126 ? -15.894 3.844 -11.529 1.00 92.12 126 GLU A O 1
ATOM 1002 N N . ARG A 1 127 ? -15.849 3.783 -9.301 1.00 88.88 127 ARG A N 1
ATOM 1003 C CA . ARG A 1 127 ? -14.376 3.827 -9.210 1.00 88.88 127 ARG A CA 1
ATOM 1004 C C . ARG A 1 127 ? -13.864 3.174 -7.939 1.00 88.88 127 ARG A C 1
ATOM 1006 O O . ARG A 1 127 ? -14.520 3.260 -6.911 1.00 88.88 127 ARG A O 1
ATOM 1013 N N . SER A 1 128 ? -12.666 2.594 -7.980 1.00 87.31 128 SER A N 1
ATOM 1014 C CA . SER A 1 128 ? -11.958 2.201 -6.757 1.00 87.31 128 SER A CA 1
ATOM 1015 C C . SER A 1 128 ? -11.326 3.410 -6.058 1.00 87.31 128 SER A C 1
ATOM 1017 O O . SER A 1 128 ? -11.094 4.453 -6.671 1.00 87.31 128 SER A O 1
ATOM 1019 N N . ALA A 1 129 ? -10.949 3.253 -4.785 1.00 78.94 129 ALA A N 1
ATOM 1020 C CA . ALA A 1 129 ? -10.167 4.267 -4.070 1.00 78.94 129 ALA A CA 1
ATOM 1021 C C . ALA A 1 129 ? -8.837 4.586 -4.782 1.00 78.94 129 ALA A C 1
ATOM 1023 O O . ALA A 1 129 ? -8.401 5.736 -4.813 1.00 78.94 129 ALA A O 1
ATOM 1024 N N . ASN A 1 130 ? -8.200 3.578 -5.393 1.00 81.25 130 ASN A N 1
ATOM 1025 C CA . ASN A 1 130 ? -6.970 3.785 -6.149 1.00 81.25 130 ASN A CA 1
ATOM 1026 C C . ASN A 1 130 ? -7.205 4.585 -7.434 1.00 81.25 130 ASN A C 1
ATOM 1028 O O . ASN A 1 130 ? -6.397 5.447 -7.765 1.00 81.25 130 ASN A O 1
ATOM 1032 N N . MET A 1 131 ? -8.310 4.328 -8.133 1.00 86.19 131 MET A N 1
ATOM 1033 C CA . MET A 1 131 ? -8.694 5.101 -9.311 1.00 86.19 131 MET A CA 1
ATOM 1034 C C . MET A 1 131 ? -8.944 6.566 -8.943 1.00 86.19 131 MET A C 1
ATOM 1036 O O . MET A 1 131 ? -8.362 7.438 -9.575 1.00 86.19 131 MET A O 1
ATOM 1040 N N . SER A 1 132 ? -9.684 6.846 -7.861 1.00 81.88 132 SER A N 1
ATOM 1041 C CA . SER A 1 132 ? -9.913 8.221 -7.384 1.00 81.88 132 SER A CA 1
ATOM 1042 C C . SER A 1 132 ? -8.617 8.991 -7.123 1.00 81.88 132 SER A C 1
ATOM 1044 O O . SER A 1 132 ? -8.482 10.123 -7.575 1.00 81.88 132 SER A O 1
ATOM 1046 N N . ARG A 1 133 ? -7.633 8.370 -6.450 1.00 76.19 133 ARG A N 1
ATOM 1047 C CA . ARG A 1 133 ? -6.328 9.003 -6.159 1.00 76.19 133 ARG A CA 1
ATOM 1048 C C . ARG A 1 133 ? -5.513 9.340 -7.408 1.00 76.19 133 ARG A C 1
ATOM 1050 O O . ARG A 1 133 ? -4.647 10.204 -7.335 1.00 76.19 133 ARG A O 1
ATOM 1057 N N . ASN A 1 134 ? -5.772 8.646 -8.512 1.00 80.38 134 ASN A N 1
ATOM 1058 C CA . ASN A 1 134 ? -5.133 8.876 -9.806 1.00 80.38 134 ASN A CA 1
ATOM 1059 C C . ASN A 1 134 ? -6.075 9.588 -10.790 1.00 80.38 134 ASN A C 1
ATOM 1061 O O . ASN A 1 134 ? -5.820 9.578 -11.986 1.00 80.38 134 ASN A O 1
ATOM 1065 N N . SER A 1 135 ? -7.180 10.164 -10.306 1.00 86.06 135 SER A N 1
ATOM 1066 C CA . SER A 1 135 ? -8.172 10.867 -11.126 1.00 86.06 135 SER A CA 1
ATOM 1067 C C . SER A 1 135 ? -8.777 10.023 -12.257 1.00 86.06 135 SER A C 1
ATOM 1069 O O . SER A 1 135 ? -9.137 10.543 -13.307 1.00 86.06 135 SER A O 1
ATOM 1071 N N . VAL A 1 136 ? -8.920 8.714 -12.046 1.00 89.81 136 VAL A N 1
ATOM 1072 C CA . VAL A 1 136 ? -9.497 7.769 -13.013 1.00 89.81 136 VAL A CA 1
ATOM 1073 C C . VAL A 1 136 ? -10.943 7.420 -12.632 1.00 89.81 136 VAL A C 1
ATOM 1075 O O . VAL A 1 136 ? -11.265 7.227 -11.457 1.00 89.81 136 VAL A O 1
ATOM 1078 N N . LEU A 1 137 ? -11.825 7.287 -13.628 1.00 93.00 137 LEU A N 1
ATOM 1079 C CA . LEU A 1 137 ? -13.216 6.834 -13.475 1.00 93.00 137 LEU A CA 1
ATOM 1080 C C . LEU A 1 137 ? -13.533 5.701 -14.450 1.00 93.00 137 LEU A C 1
ATOM 1082 O O . LEU A 1 137 ? -13.058 5.720 -15.585 1.00 93.00 137 LEU A O 1
ATOM 1086 N N . SER A 1 138 ? -14.375 4.744 -14.045 1.00 95.00 138 SER A N 1
ATOM 1087 C CA . SER A 1 138 ? -14.895 3.757 -14.992 1.00 95.00 138 SER A CA 1
ATOM 1088 C C . SER A 1 138 ? -16.113 4.268 -15.751 1.00 95.00 138 SER A C 1
ATOM 1090 O O . SER A 1 138 ? -16.984 4.950 -15.205 1.00 95.00 138 SER A O 1
ATOM 1092 N N . PHE A 1 139 ? -16.175 3.893 -17.021 1.00 95.12 139 PHE A N 1
ATOM 1093 C CA . PHE A 1 139 ? -17.322 4.082 -17.886 1.00 95.12 139 PHE A CA 1
ATOM 1094 C C . PHE A 1 139 ? -17.755 2.721 -18.416 1.00 95.12 139 PHE A C 1
ATOM 1096 O O . PHE A 1 139 ? -16.920 1.895 -18.790 1.00 95.12 139 PHE A O 1
ATOM 1103 N N . VAL A 1 140 ? -19.062 2.490 -18.453 1.00 95.50 140 VAL A N 1
ATOM 1104 C CA . VAL A 1 140 ? -19.651 1.242 -18.953 1.00 95.50 140 VAL A CA 1
ATOM 1105 C C . VAL A 1 140 ? -20.537 1.532 -20.150 1.00 95.50 140 VAL A C 1
ATOM 1107 O O . VAL A 1 140 ? -21.152 2.598 -20.229 1.00 95.50 140 VAL A O 1
ATOM 1110 N N . ARG A 1 141 ? -20.599 0.593 -21.091 1.00 94.88 141 ARG A N 1
ATOM 1111 C CA . ARG A 1 141 ? -21.502 0.674 -22.242 1.00 94.88 141 ARG A CA 1
ATOM 1112 C C . ARG A 1 141 ? -22.955 0.789 -21.759 1.00 94.88 141 ARG A C 1
ATOM 1114 O O . ARG A 1 141 ? -23.330 0.157 -20.772 1.00 94.88 141 ARG A O 1
ATOM 1121 N N . GLU A 1 142 ? -23.750 1.634 -22.410 1.00 95.25 142 GLU A N 1
ATOM 1122 C CA . GLU A 1 142 ? -25.092 2.031 -21.947 1.00 95.25 142 GLU A CA 1
ATOM 1123 C C . GLU A 1 142 ? -26.029 0.837 -21.696 1.00 95.25 142 GLU A C 1
ATOM 1125 O O . GLU A 1 142 ? -26.742 0.820 -20.695 1.00 95.25 142 GLU A O 1
ATOM 1130 N N . ASP A 1 143 ? -25.974 -0.194 -22.542 1.00 93.94 143 ASP A N 1
ATOM 1131 C CA . ASP A 1 143 ? -26.751 -1.435 -22.411 1.00 93.94 143 ASP A CA 1
ATOM 1132 C C . ASP A 1 143 ? -26.397 -2.259 -21.160 1.00 93.94 143 ASP A C 1
ATOM 1134 O O . ASP A 1 143 ? -27.217 -3.044 -20.686 1.00 93.94 143 ASP A O 1
ATOM 1138 N N . LEU A 1 144 ? -25.202 -2.068 -20.595 1.00 95.31 144 LEU A N 1
ATOM 1139 C CA . LEU A 1 144 ? -24.741 -2.757 -19.388 1.00 95.31 144 LEU A CA 1
ATOM 1140 C C . LEU A 1 144 ? -25.017 -1.970 -18.106 1.00 95.31 144 LEU A C 1
ATOM 1142 O O . LEU A 1 144 ? -24.953 -2.548 -17.022 1.00 95.31 144 LEU A O 1
ATOM 1146 N N . TYR A 1 145 ? -25.319 -0.672 -18.206 1.00 94.81 145 TYR A N 1
ATOM 1147 C CA . TYR A 1 145 ? -25.379 0.229 -17.056 1.00 94.81 145 TYR A CA 1
ATOM 1148 C C . TYR A 1 145 ? -26.407 -0.207 -16.007 1.00 94.81 145 TYR A C 1
ATOM 1150 O O . TYR A 1 145 ? -26.050 -0.438 -14.852 1.00 94.81 145 TYR A O 1
ATOM 1158 N N . GLU A 1 146 ? -27.679 -0.339 -16.396 1.00 94.81 146 GLU A N 1
ATOM 1159 C CA . GLU A 1 146 ? -28.749 -0.696 -15.456 1.00 94.81 146 GLU A CA 1
ATOM 1160 C C . GLU A 1 146 ? -28.623 -2.137 -14.930 1.00 94.81 146 GLU A C 1
ATOM 1162 O O . GLU A 1 146 ? -28.691 -2.306 -13.710 1.00 94.81 146 GLU A O 1
ATOM 1167 N N . PRO A 1 147 ? -28.348 -3.168 -15.762 1.00 96.19 147 PRO A N 1
ATOM 1168 C CA . PRO A 1 147 ? -28.121 -4.526 -15.260 1.00 96.19 147 PRO A CA 1
ATOM 1169 C C . PRO A 1 147 ? -26.962 -4.622 -14.259 1.00 96.19 147 PRO A C 1
ATOM 1171 O O . PRO A 1 147 ? -27.077 -5.301 -13.234 1.00 96.19 147 PRO A O 1
ATOM 1174 N N . LEU A 1 148 ? -25.845 -3.928 -14.518 1.00 95.94 148 LEU A N 1
ATOM 1175 C CA . LEU A 1 148 ? -24.711 -3.904 -13.591 1.00 95.94 148 LEU A CA 1
ATOM 1176 C C . LEU A 1 148 ? -25.038 -3.144 -12.309 1.00 95.94 148 LEU A C 1
ATOM 1178 O O . LEU A 1 148 ? -24.686 -3.603 -11.222 1.00 95.94 148 LEU A O 1
ATOM 1182 N N . ARG A 1 149 ? -25.729 -2.005 -12.420 1.00 94.69 149 ARG A N 1
ATOM 1183 C CA . ARG A 1 149 ? -26.166 -1.211 -11.269 1.00 94.69 149 ARG A CA 1
ATOM 1184 C C . ARG A 1 149 ? -27.114 -2.004 -10.371 1.00 94.69 149 ARG A C 1
ATOM 1186 O O . ARG A 1 149 ? -26.951 -1.981 -9.154 1.00 94.69 149 ARG A O 1
ATOM 1193 N N . GLU A 1 150 ? -28.069 -2.733 -10.944 1.00 95.69 150 GLU A N 1
ATOM 1194 C CA . GLU A 1 150 ? -28.989 -3.589 -10.190 1.00 95.69 150 GLU A CA 1
ATOM 1195 C C . GLU A 1 150 ? -28.242 -4.692 -9.428 1.00 95.69 150 GLU A C 1
ATOM 1197 O O . GLU A 1 150 ? -28.474 -4.868 -8.228 1.00 95.69 150 GLU A O 1
ATOM 1202 N N . ARG A 1 151 ? -27.311 -5.389 -10.095 1.00 96.25 151 ARG A N 1
ATOM 1203 C CA . ARG A 1 151 ? -26.455 -6.425 -9.491 1.00 96.25 151 ARG A CA 1
ATOM 1204 C C . ARG A 1 151 ? -25.582 -5.873 -8.366 1.00 96.25 151 ARG A C 1
ATOM 1206 O O . ARG A 1 151 ? -25.478 -6.496 -7.311 1.00 96.25 151 ARG A O 1
ATOM 1213 N N . MET A 1 152 ? -24.979 -4.704 -8.572 1.00 95.44 152 MET A N 1
ATOM 1214 C CA . MET A 1 152 ? -24.141 -4.013 -7.588 1.00 95.44 152 MET A CA 1
ATOM 1215 C C . MET A 1 152 ? -24.931 -3.597 -6.348 1.00 95.44 152 MET A C 1
ATOM 1217 O O . MET A 1 152 ? -24.491 -3.819 -5.224 1.00 95.44 152 MET A O 1
ATOM 1221 N N . MET A 1 153 ? -26.123 -3.037 -6.553 1.00 95.38 153 MET A N 1
ATOM 1222 C CA . MET A 1 153 ? -26.992 -2.575 -5.471 1.00 95.38 153 MET A CA 1
ATOM 1223 C C . MET A 1 153 ? -27.847 -3.690 -4.865 1.00 95.38 153 MET A C 1
ATOM 1225 O O . MET A 1 153 ? -28.699 -3.413 -4.023 1.00 95.38 153 MET A O 1
ATOM 1229 N N . LEU A 1 154 ? -27.675 -4.940 -5.306 1.00 95.94 154 LEU A N 1
ATOM 1230 C CA . LEU A 1 154 ? -28.508 -6.081 -4.918 1.00 95.94 154 LEU A CA 1
ATOM 1231 C C . LEU A 1 154 ? -30.015 -5.803 -5.089 1.00 95.94 154 LEU A C 1
ATOM 1233 O O . LEU A 1 154 ? -30.842 -6.261 -4.302 1.00 95.94 154 LEU A O 1
ATOM 1237 N N . GLY A 1 155 ? -30.402 -5.003 -6.085 1.00 94.62 155 GLY A N 1
ATOM 1238 C CA . GLY A 1 155 ? -31.785 -4.557 -6.285 1.00 94.62 155 GLY A CA 1
ATOM 1239 C C . GLY A 1 155 ? -32.372 -3.703 -5.146 1.00 94.62 155 GLY A C 1
ATOM 1240 O O . GLY A 1 155 ? -33.595 -3.589 -5.047 1.00 94.62 155 GLY A O 1
ATOM 1241 N N . MET A 1 156 ? -31.550 -3.139 -4.253 1.00 95.38 156 MET A N 1
ATOM 1242 C CA . MET A 1 156 ? -31.997 -2.162 -3.252 1.00 95.38 156 MET A CA 1
ATOM 1243 C C . MET A 1 156 ? -32.329 -0.819 -3.913 1.00 95.38 156 MET A C 1
ATOM 1245 O O . MET A 1 156 ? -31.677 -0.383 -4.865 1.00 95.38 156 MET A O 1
ATOM 1249 N N . LYS A 1 157 ? -33.341 -0.126 -3.388 1.00 93.50 157 LYS A N 1
ATOM 1250 C CA . LYS A 1 157 ? -33.743 1.214 -3.827 1.00 93.50 157 LYS A CA 1
ATOM 1251 C C . LYS A 1 157 ? -33.137 2.252 -2.888 1.00 93.50 157 LYS A C 1
ATOM 1253 O O . LYS A 1 157 ? -33.668 2.506 -1.814 1.00 93.50 157 LYS A O 1
ATOM 1258 N N . ILE A 1 158 ? -32.034 2.860 -3.316 1.00 92.50 158 ILE A N 1
ATOM 1259 C CA . ILE A 1 158 ? -31.366 3.949 -2.590 1.00 92.50 158 ILE A CA 1
ATOM 1260 C C . ILE A 1 158 ? -31.757 5.276 -3.252 1.00 92.50 158 ILE A C 1
ATOM 1262 O O . ILE A 1 158 ? -31.522 5.461 -4.447 1.00 92.50 158 ILE A O 1
ATOM 1266 N N . GLY A 1 159 ? -32.431 6.144 -2.490 1.00 88.69 159 GLY A N 1
ATOM 1267 C CA . GLY A 1 159 ? -32.924 7.456 -2.927 1.00 88.69 159 GLY A CA 1
ATOM 1268 C C . GLY A 1 159 ? -32.035 8.594 -2.428 1.00 88.69 159 GLY A C 1
ATOM 1269 O O . GLY A 1 159 ? -30.923 8.771 -2.915 1.00 88.69 159 GLY A O 1
ATOM 1270 N N . LYS A 1 160 ? -32.518 9.367 -1.448 1.00 91.12 160 LYS A N 1
ATOM 1271 C CA . LYS A 1 160 ? -31.716 10.404 -0.782 1.00 91.12 160 LYS A CA 1
ATOM 1272 C C . LYS A 1 160 ? -30.668 9.757 0.119 1.00 91.12 160 LYS A C 1
ATOM 1274 O O . LYS A 1 160 ? -31.021 9.031 1.042 1.00 91.12 160 LYS A O 1
ATOM 1279 N N . CYS A 1 161 ? -29.395 10.025 -0.137 1.00 89.69 161 CYS A N 1
ATOM 1280 C CA . CYS A 1 161 ? -28.295 9.483 0.649 1.00 89.69 161 CYS A CA 1
ATOM 1281 C C . CYS A 1 161 ? -27.064 10.395 0.611 1.00 89.69 161 CYS A C 1
ATOM 1283 O O . CYS A 1 161 ? -26.991 11.361 -0.148 1.00 89.69 161 CYS A O 1
ATOM 1285 N N . GLN A 1 162 ? -26.051 10.035 1.394 1.00 87.44 162 GLN A N 1
ATOM 1286 C CA . GLN A 1 162 ? -24.704 10.585 1.258 1.00 87.44 162 GLN A CA 1
ATOM 1287 C C . GLN A 1 162 ? -24.072 9.952 0.011 1.00 87.44 162 GLN A C 1
ATOM 1289 O O . GLN A 1 162 ? -23.639 8.799 0.058 1.00 87.44 162 GLN A O 1
ATOM 1294 N N . LEU A 1 163 ? -24.062 10.668 -1.121 1.00 86.62 163 LEU A N 1
ATOM 1295 C CA . LEU A 1 163 ? -23.565 10.137 -2.405 1.00 86.62 163 LEU A CA 1
ATOM 1296 C C . LEU A 1 163 ? -22.143 9.597 -2.289 1.00 86.62 163 LEU A C 1
ATOM 1298 O O . LEU A 1 163 ? -21.823 8.532 -2.801 1.00 86.62 163 LEU A O 1
ATOM 1302 N N . ALA A 1 164 ? -21.315 10.324 -1.562 1.00 80.19 164 ALA A N 1
ATOM 1303 C CA . ALA A 1 164 ? -19.948 9.981 -1.240 1.00 80.19 164 ALA A CA 1
ATOM 1304 C C . ALA A 1 164 ? -19.819 8.593 -0.560 1.00 80.19 164 ALA A C 1
ATOM 1306 O O . ALA A 1 164 ? -19.025 7.761 -1.006 1.00 80.19 164 ALA A O 1
ATOM 1307 N N . LYS A 1 165 ? -20.679 8.266 0.422 1.00 85.38 165 LYS A N 1
ATOM 1308 C CA . LYS A 1 165 ? -20.754 6.908 1.003 1.00 85.38 165 LYS A CA 1
ATOM 1309 C C . LYS A 1 165 ? -21.236 5.862 0.002 1.00 85.38 165 LYS A C 1
ATOM 1311 O O . LYS A 1 165 ? -20.674 4.773 -0.039 1.00 85.38 165 LYS A O 1
ATOM 1316 N N . LEU A 1 166 ? -22.246 6.182 -0.810 1.00 89.88 166 LEU A N 1
ATOM 1317 C CA . LEU A 1 166 ? -22.745 5.265 -1.842 1.00 89.88 166 LEU A CA 1
ATOM 1318 C C . LEU A 1 166 ? -21.636 4.882 -2.828 1.00 89.88 166 LEU A C 1
ATOM 1320 O O . LEU A 1 166 ? -21.397 3.694 -3.031 1.00 89.88 166 LEU A O 1
ATOM 1324 N N . TYR A 1 167 ? -20.905 5.870 -3.349 1.00 87.69 167 TYR A N 1
ATOM 1325 C CA . TYR A 1 167 ? -19.734 5.655 -4.199 1.00 87.69 167 TYR A CA 1
ATOM 1326 C C . TYR A 1 167 ? -18.671 4.803 -3.496 1.00 87.69 167 TYR A C 1
ATOM 1328 O O . TYR A 1 167 ? -18.192 3.826 -4.065 1.00 87.69 167 TYR A O 1
ATOM 1336 N N . ALA A 1 168 ? -18.325 5.120 -2.244 1.00 83.81 168 ALA A N 1
ATOM 1337 C CA . ALA A 1 168 ? -17.323 4.367 -1.490 1.00 83.81 168 ALA A CA 1
ATOM 1338 C C . ALA A 1 168 ? -17.721 2.899 -1.247 1.00 83.81 168 ALA A C 1
ATOM 1340 O O . ALA A 1 168 ? -16.860 2.021 -1.234 1.00 83.81 168 ALA A O 1
ATOM 1341 N N . TYR A 1 169 ? -19.010 2.611 -1.059 1.00 90.88 169 TYR A N 1
ATOM 1342 C CA . TYR A 1 169 ? -19.475 1.245 -0.814 1.00 90.88 169 TYR A CA 1
ATOM 1343 C C . TYR A 1 169 ? -19.655 0.449 -2.112 1.00 90.88 169 TYR A C 1
ATOM 1345 O O . TYR A 1 169 ? -19.303 -0.729 -2.152 1.00 90.88 169 TYR A O 1
ATOM 1353 N N . ASN A 1 170 ? -20.100 1.090 -3.195 1.00 92.19 170 ASN A N 1
ATOM 1354 C CA . ASN A 1 170 ? -20.109 0.497 -4.536 1.00 92.19 170 ASN A CA 1
ATOM 1355 C C . ASN A 1 170 ? -18.679 0.170 -5.011 1.00 92.19 170 ASN A C 1
ATOM 1357 O O . ASN A 1 170 ? -18.426 -0.894 -5.583 1.00 92.19 170 ASN A O 1
ATOM 1361 N N . ALA A 1 171 ? -17.717 1.042 -4.689 1.00 89.25 171 ALA A N 1
ATOM 1362 C CA . ALA A 1 171 ? -16.295 0.871 -4.983 1.00 89.25 171 ALA A CA 1
ATOM 1363 C C . ALA A 1 171 ? -15.685 -0.414 -4.404 1.00 89.25 171 ALA A C 1
ATOM 1365 O O . ALA A 1 171 ? -14.672 -0.887 -4.923 1.00 89.25 171 ALA A O 1
ATOM 1366 N N . LEU A 1 172 ? -16.288 -1.011 -3.365 1.00 91.75 172 LEU A N 1
ATOM 1367 C CA . LEU A 1 172 ? -15.813 -2.271 -2.785 1.00 91.75 172 LEU A CA 1
ATOM 1368 C C . LEU A 1 172 ? -15.740 -3.384 -3.836 1.00 91.75 172 LEU A C 1
ATOM 1370 O O . LEU A 1 172 ? -14.822 -4.202 -3.784 1.00 91.75 172 LEU A O 1
ATOM 1374 N N . MET A 1 173 ? -16.633 -3.369 -4.830 1.00 94.06 173 MET A N 1
ATOM 1375 C CA . MET A 1 173 ? -16.650 -4.352 -5.913 1.00 94.06 173 MET A CA 1
ATOM 1376 C C . MET A 1 173 ? -15.494 -4.212 -6.912 1.00 94.06 173 MET A C 1
ATOM 1378 O O . MET A 1 173 ? -15.230 -5.153 -7.656 1.00 94.06 173 MET A O 1
ATOM 1382 N N . TYR A 1 174 ? -14.794 -3.074 -6.917 1.00 93.38 174 TYR A N 1
ATOM 1383 C CA . TYR A 1 174 ? -13.566 -2.866 -7.691 1.00 93.38 174 TYR A CA 1
ATOM 1384 C C . TYR A 1 174 ? -12.305 -3.299 -6.930 1.00 93.38 174 TYR A C 1
ATOM 1386 O O . TYR A 1 174 ? -11.197 -3.154 -7.445 1.00 93.38 174 TYR A O 1
ATOM 1394 N N . THR A 1 175 ? -12.437 -3.796 -5.696 1.00 91.88 175 THR A N 1
ATOM 1395 C CA . THR A 1 175 ? -11.286 -4.301 -4.941 1.00 91.88 175 THR A CA 1
ATOM 1396 C C . THR A 1 175 ? -10.795 -5.588 -5.590 1.00 91.88 175 THR A C 1
ATOM 1398 O O . THR A 1 175 ? -11.532 -6.574 -5.635 1.00 91.88 175 THR A O 1
ATOM 1401 N N . SER A 1 176 ? -9.554 -5.589 -6.073 1.00 92.00 176 SER A N 1
ATOM 1402 C CA . SER A 1 176 ? -8.916 -6.805 -6.569 1.00 92.00 176 SER A CA 1
ATOM 1403 C C . SER A 1 176 ? -8.832 -7.852 -5.463 1.00 92.00 176 SER A C 1
ATOM 1405 O O . SER A 1 176 ? -8.513 -7.540 -4.313 1.00 92.00 176 SER A O 1
ATOM 1407 N N . GLY A 1 177 ? -9.132 -9.101 -5.798 1.00 91.44 177 GLY A N 1
ATOM 1408 C CA . GLY A 1 177 ? -9.131 -10.169 -4.812 1.00 91.44 177 GLY A CA 1
ATOM 1409 C C . GLY A 1 177 ? -9.466 -11.523 -5.407 1.00 91.44 177 GLY A C 1
ATOM 1410 O O . GLY A 1 177 ? -9.992 -11.634 -6.511 1.00 91.44 177 GLY A O 1
ATOM 1411 N N . ARG A 1 178 ? -9.179 -12.578 -4.648 1.00 90.88 178 ARG A N 1
ATOM 1412 C CA . ARG A 1 178 ? -9.516 -13.944 -5.048 1.00 90.88 178 ARG A CA 1
ATOM 1413 C C . ARG A 1 178 ? -10.973 -14.243 -4.707 1.00 90.88 178 ARG A C 1
ATOM 1415 O O . ARG A 1 178 ? -11.331 -14.226 -3.530 1.00 90.88 178 ARG A O 1
ATOM 1422 N N . ARG A 1 179 ? -11.769 -14.593 -5.718 1.00 91.00 179 ARG A N 1
ATOM 1423 C CA . ARG A 1 179 ? -13.132 -15.119 -5.558 1.00 91.00 179 ARG A CA 1
ATOM 1424 C C . ARG A 1 179 ? -13.116 -16.489 -4.868 1.00 91.00 179 ARG A C 1
ATOM 1426 O O . ARG A 1 179 ? -12.381 -17.386 -5.280 1.00 91.00 179 ARG A O 1
ATOM 1433 N N . VAL A 1 180 ? -13.935 -16.666 -3.835 1.00 91.06 180 VAL A N 1
ATOM 1434 C CA . VAL A 1 180 ? -14.131 -17.940 -3.127 1.00 91.06 180 VAL A CA 1
ATOM 1435 C C . VAL A 1 180 ? -15.355 -18.641 -3.707 1.00 91.06 180 VAL A C 1
ATOM 1437 O O . VAL A 1 180 ? -16.491 -18.247 -3.456 1.00 91.06 180 VAL A O 1
ATOM 1440 N N . ASN A 1 181 ? -15.122 -19.692 -4.490 1.00 83.56 181 ASN A N 1
ATOM 1441 C CA . ASN A 1 181 ? -16.176 -20.441 -5.176 1.00 83.56 181 ASN A CA 1
ATOM 1442 C C . ASN A 1 181 ? -16.800 -21.507 -4.256 1.00 83.56 181 ASN A C 1
ATOM 1444 O O . ASN A 1 181 ? -16.641 -22.701 -4.499 1.00 83.56 181 ASN A O 1
ATOM 1448 N N . ASP A 1 182 ? -17.496 -21.077 -3.200 1.00 84.81 182 ASP A N 1
ATOM 1449 C CA . ASP A 1 182 ? -18.336 -21.948 -2.365 1.00 84.81 182 ASP A CA 1
ATOM 1450 C C . ASP A 1 182 ? -19.775 -21.393 -2.300 1.00 84.81 182 ASP A C 1
ATOM 1452 O O . ASP A 1 182 ? -20.047 -20.467 -1.528 1.00 84.81 182 ASP A O 1
ATOM 1456 N N . PRO A 1 183 ? -20.723 -21.947 -3.080 1.00 71.56 183 PRO A N 1
ATOM 1457 C CA . PRO A 1 183 ? -22.107 -21.472 -3.089 1.00 71.56 183 PRO A CA 1
ATOM 1458 C C . PRO A 1 183 ? -22.834 -21.735 -1.760 1.00 71.56 183 PRO A C 1
ATOM 1460 O O . PRO A 1 183 ? -23.825 -21.071 -1.450 1.00 71.56 183 PRO A O 1
ATOM 1463 N N . HIS A 1 184 ? -22.346 -22.674 -0.944 1.00 84.25 184 HIS A N 1
ATOM 1464 C CA . HIS A 1 184 ? -22.936 -23.003 0.349 1.00 84.25 184 HIS A CA 1
ATOM 1465 C C . HIS A 1 184 ? -22.432 -22.105 1.479 1.00 84.25 184 HIS A C 1
ATOM 1467 O 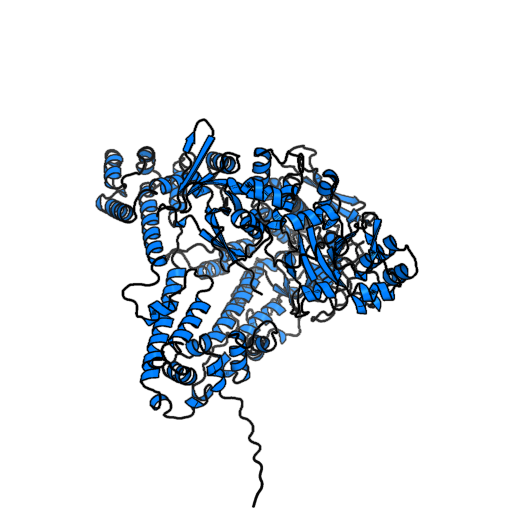O . HIS A 1 184 ? -22.897 -22.261 2.610 1.00 84.25 184 HIS A O 1
ATOM 1473 N N . LEU A 1 185 ? -21.473 -21.211 1.223 1.00 90.31 185 LEU A N 1
ATOM 1474 C CA . LEU A 1 185 ? -20.915 -20.315 2.234 1.00 90.31 185 LEU A CA 1
ATOM 1475 C C . LEU A 1 185 ? -21.899 -19.220 2.651 1.00 90.31 185 LEU A C 1
ATOM 1477 O O . LEU A 1 185 ? -21.981 -18.900 3.834 1.00 90.31 185 LEU A O 1
ATOM 1481 N N . LEU A 1 186 ? -22.650 -18.660 1.698 1.00 94.12 186 LEU A N 1
ATOM 1482 C CA . LEU A 1 186 ? -23.501 -17.480 1.891 1.00 94.12 186 LEU A CA 1
ATOM 1483 C C . LEU A 1 186 ? -24.794 -17.783 2.663 1.00 94.12 186 LEU A C 1
ATOM 1485 O O . LEU A 1 186 ? -25.878 -17.440 2.224 1.00 94.12 186 LEU A O 1
ATOM 1489 N N . SER A 1 187 ? -24.720 -18.457 3.801 1.00 94.25 187 SER A N 1
ATOM 1490 C CA . SER A 1 187 ? -25.871 -18.826 4.627 1.00 94.25 187 SER A CA 1
ATOM 1491 C C . SER A 1 187 ? -25.880 -18.037 5.928 1.00 94.25 187 SER A C 1
ATOM 1493 O O . SER A 1 187 ? -24.832 -17.868 6.547 1.00 94.25 187 SER A O 1
ATOM 1495 N N . GLU A 1 188 ? -27.066 -17.644 6.387 1.00 93.56 188 GLU A N 1
ATOM 1496 C CA . GLU A 1 188 ? -27.267 -16.982 7.684 1.00 93.56 188 GLU A CA 1
ATOM 1497 C C . GLU A 1 188 ? -26.839 -17.845 8.880 1.00 93.56 188 GLU A C 1
ATOM 1499 O O . GLU A 1 188 ? -26.557 -17.312 9.942 1.00 93.56 188 GLU A O 1
ATOM 1504 N N . LYS A 1 189 ? -26.727 -19.170 8.699 1.00 94.25 189 LYS A N 1
ATOM 1505 C CA . LYS A 1 189 ? -26.181 -20.086 9.716 1.00 94.25 189 LYS A CA 1
ATOM 1506 C C . LYS A 1 189 ? -24.654 -20.084 9.777 1.00 94.25 189 LYS A C 1
ATOM 1508 O O . LYS A 1 189 ? -24.073 -20.456 10.787 1.00 94.25 189 LYS A O 1
ATOM 1513 N N . LYS A 1 190 ? -23.999 -19.741 8.663 1.00 96.31 190 LYS A N 1
ATOM 1514 C CA . LYS A 1 190 ? -22.536 -19.777 8.527 1.00 96.31 190 LYS A CA 1
ATOM 1515 C C . LYS A 1 190 ? -21.908 -18.406 8.730 1.00 96.31 190 LYS A C 1
ATOM 1517 O O . LYS A 1 190 ? -20.813 -18.334 9.277 1.00 96.31 190 LYS A O 1
ATOM 1522 N N . ILE A 1 191 ? -22.568 -17.349 8.268 1.00 97.31 191 ILE A N 1
ATOM 1523 C CA . ILE A 1 191 ? -22.118 -15.967 8.412 1.00 97.31 191 ILE A CA 1
ATOM 1524 C C . ILE A 1 191 ? -23.141 -15.244 9.271 1.00 97.31 191 ILE A C 1
ATOM 1526 O O . ILE A 1 191 ? -24.283 -15.066 8.846 1.00 97.31 191 ILE A O 1
ATOM 1530 N N . ILE A 1 192 ? -22.720 -14.813 10.453 1.00 97.75 192 ILE A N 1
ATOM 1531 C CA . ILE A 1 192 ? -23.563 -14.047 11.371 1.00 97.75 192 ILE A CA 1
ATOM 1532 C C . ILE A 1 192 ? -22.994 -12.645 11.566 1.00 97.75 192 ILE A C 1
ATOM 1534 O O . ILE A 1 192 ? -21.794 -12.421 11.391 1.00 97.75 192 ILE A O 1
ATOM 1538 N N . VAL A 1 193 ? -23.859 -11.709 11.950 1.00 98.44 193 VAL A N 1
ATOM 1539 C CA . VAL A 1 193 ? -23.479 -10.329 12.266 1.00 98.44 193 VAL A CA 1
ATOM 1540 C C . VAL A 1 193 ? -23.782 -10.061 13.735 1.00 98.44 193 VAL A C 1
ATOM 1542 O O . VAL A 1 193 ? -24.885 -10.347 14.188 1.00 98.44 193 VAL A O 1
ATOM 1545 N N . ILE A 1 194 ? -22.831 -9.504 14.475 1.00 98.06 194 ILE A N 1
ATOM 1546 C CA . ILE A 1 194 ? -23.004 -9.056 15.864 1.00 98.06 194 ILE A CA 1
ATOM 1547 C C . ILE A 1 194 ? -22.890 -7.533 15.943 1.00 98.06 194 ILE A C 1
ATOM 1549 O O . ILE A 1 194 ? -22.309 -6.904 15.058 1.00 98.06 194 ILE A O 1
ATOM 1553 N N . ASP A 1 195 ? -23.446 -6.927 16.990 1.00 97.25 195 ASP A N 1
ATOM 1554 C CA . ASP A 1 195 ? -23.281 -5.487 17.201 1.00 97.25 195 ASP A CA 1
ATOM 1555 C C . ASP A 1 195 ? -21.860 -5.147 17.677 1.00 97.25 195 ASP A C 1
ATOM 1557 O O . ASP A 1 195 ? -21.138 -6.002 18.194 1.00 97.25 195 ASP A O 1
ATOM 1561 N N . ASN A 1 196 ? -21.463 -3.889 17.501 1.00 97.19 196 ASN A N 1
ATOM 1562 C CA . ASN A 1 196 ? -20.219 -3.371 18.058 1.00 97.19 196 ASN A CA 1
ATOM 1563 C C . ASN A 1 196 ? -20.484 -2.838 19.477 1.00 97.19 196 ASN A C 1
ATOM 1565 O O . ASN A 1 196 ? -21.394 -2.020 19.658 1.00 97.19 196 ASN A O 1
ATOM 1569 N N . PRO A 1 197 ? -19.705 -3.239 20.495 1.00 95.50 197 PRO A N 1
ATOM 1570 C CA . PRO A 1 197 ? -19.700 -2.535 21.764 1.00 95.50 197 PRO A CA 1
ATOM 1571 C C . PRO A 1 197 ? -19.156 -1.108 21.604 1.00 95.50 197 PRO A C 1
ATOM 1573 O O . PRO A 1 197 ? -18.432 -0.776 20.664 1.00 95.50 197 PRO A O 1
ATOM 1576 N N . LYS A 1 198 ? -19.541 -0.249 22.548 1.00 95.38 198 LYS A N 1
ATOM 1577 C CA . LYS A 1 198 ? -19.084 1.136 22.640 1.00 95.38 198 LYS A CA 1
ATOM 1578 C C . LYS A 1 198 ? -18.530 1.399 24.027 1.00 95.38 198 LYS A C 1
ATOM 1580 O O . LYS A 1 198 ? -19.150 1.011 25.021 1.00 95.38 198 LYS A O 1
ATOM 1585 N N . SER A 1 199 ? -17.425 2.125 24.076 1.00 94.69 199 SER A N 1
ATOM 1586 C CA . SER A 1 199 ? -16.808 2.595 25.312 1.00 94.69 199 SER A CA 1
ATOM 1587 C C . SER A 1 199 ? -16.617 4.106 25.285 1.00 94.69 199 SER A C 1
ATOM 1589 O O . SER A 1 199 ? -16.679 4.742 24.236 1.00 94.69 199 SER A O 1
ATOM 1591 N N . THR A 1 200 ? -16.415 4.713 26.453 1.00 95.38 200 THR A N 1
ATOM 1592 C CA . THR A 1 200 ? -16.142 6.151 26.553 1.00 95.38 200 THR A CA 1
ATOM 1593 C C . THR A 1 200 ? -14.918 6.390 27.413 1.00 95.38 200 THR A C 1
ATOM 1595 O O . THR A 1 200 ? -14.907 6.033 28.593 1.00 95.38 200 THR A O 1
ATOM 1598 N N . VAL A 1 201 ? -13.919 7.056 26.842 1.00 93.19 201 VAL A N 1
ATOM 1599 C CA . VAL A 1 201 ? -12.774 7.571 27.591 1.00 93.19 201 VAL A CA 1
ATOM 1600 C C . VAL A 1 201 ? -13.146 8.948 28.119 1.00 93.19 201 VAL A C 1
ATOM 1602 O O . VAL A 1 201 ? -13.382 9.879 27.350 1.00 93.19 201 VAL A O 1
ATOM 1605 N N . LYS A 1 202 ? -13.267 9.055 29.443 1.00 93.75 202 LYS A N 1
ATOM 1606 C CA . LYS A 1 202 ? -13.717 10.277 30.113 1.00 93.75 202 LYS A CA 1
ATOM 1607 C C . LYS A 1 202 ? -12.593 11.297 30.236 1.00 93.75 202 LYS A C 1
ATOM 1609 O O . LYS A 1 202 ? -11.472 10.922 30.571 1.00 93.75 202 LYS A O 1
ATOM 1614 N N . ASN A 1 203 ? -12.922 12.576 30.055 1.00 92.06 203 ASN A N 1
ATOM 1615 C CA . ASN A 1 203 ? -12.003 13.701 30.266 1.00 92.06 203 ASN A CA 1
ATOM 1616 C C . ASN A 1 203 ? -10.645 13.548 29.546 1.00 92.06 203 ASN A C 1
ATOM 1618 O O . ASN A 1 203 ? -9.590 13.802 30.130 1.00 92.06 203 ASN A O 1
ATOM 1622 N N . ALA A 1 204 ? -10.655 13.121 28.283 1.00 91.81 204 ALA A N 1
ATOM 1623 C CA . ALA A 1 204 ? -9.445 13.041 27.477 1.00 91.81 204 ALA A CA 1
ATOM 1624 C C . ALA A 1 204 ? -8.982 14.444 27.060 1.00 91.81 204 ALA A C 1
ATOM 1626 O O . ALA A 1 204 ? -9.792 15.276 26.648 1.00 91.81 204 ALA A O 1
ATOM 1627 N N . ASN A 1 205 ? -7.674 14.699 27.129 1.00 93.00 205 ASN A N 1
ATOM 1628 C CA . ASN A 1 205 ? -7.082 15.911 26.564 1.00 93.00 205 ASN A CA 1
ATOM 1629 C C . ASN A 1 205 ? -7.005 15.761 25.046 1.00 93.00 205 ASN A C 1
ATOM 1631 O O . ASN A 1 205 ? -6.343 14.845 24.546 1.00 93.00 205 ASN A O 1
ATOM 1635 N N . ILE A 1 206 ? -7.675 16.658 24.330 1.00 94.62 206 ILE A N 1
ATOM 1636 C CA . ILE A 1 206 ? -7.753 16.633 22.875 1.00 94.62 206 ILE A CA 1
ATOM 1637 C C . ILE A 1 206 ? -7.341 17.972 22.272 1.00 94.62 206 ILE A C 1
ATOM 1639 O O . ILE A 1 206 ? -7.627 19.043 22.810 1.00 94.62 206 ILE A O 1
ATOM 1643 N N . VAL A 1 207 ? -6.723 17.890 21.102 1.00 95.62 207 VAL A N 1
ATOM 1644 C CA . VAL A 1 207 ? -6.609 19.001 20.158 1.00 95.62 207 VAL A CA 1
ATOM 1645 C C . VAL A 1 207 ? -7.513 18.661 18.981 1.00 95.62 207 VAL A C 1
ATOM 1647 O O . VAL A 1 207 ? -7.477 17.549 18.464 1.00 95.62 207 VAL A O 1
ATOM 1650 N N . THR A 1 208 ? -8.368 19.595 18.591 1.00 95.25 208 THR A N 1
ATOM 1651 C CA . THR A 1 208 ? -9.306 19.452 17.469 1.00 95.25 208 THR A CA 1
ATOM 1652 C C . THR A 1 208 ? -9.377 20.773 16.711 1.00 95.25 208 THR A C 1
ATOM 1654 O O . THR A 1 208 ? -8.702 21.742 17.062 1.00 95.25 208 THR A O 1
ATOM 1657 N N . VAL A 1 209 ? -10.199 20.827 15.672 1.00 93.56 209 VAL A N 1
ATOM 1658 C CA . VAL A 1 209 ? -10.593 22.074 15.020 1.00 93.56 209 VAL A CA 1
ATOM 1659 C C . VAL A 1 209 ? -12.093 22.331 15.171 1.00 93.56 209 VAL A C 1
ATOM 1661 O O . VAL A 1 209 ? -12.868 21.386 15.333 1.00 93.56 209 VAL A O 1
ATOM 1664 N N . GLU A 1 210 ? -12.489 23.600 15.126 1.00 92.38 210 GLU A N 1
ATOM 1665 C CA . GLU A 1 210 ? -13.883 24.067 15.086 1.00 92.38 210 GLU A CA 1
ATOM 1666 C C . GLU A 1 210 ? -14.113 24.834 13.779 1.00 92.38 210 GLU A C 1
ATOM 1668 O O . GLU A 1 210 ? -13.225 25.577 13.351 1.00 92.38 210 GLU A O 1
ATOM 1673 N N . ASP A 1 211 ? -15.248 24.592 13.112 1.00 88.62 211 ASP A N 1
ATOM 1674 C CA . ASP A 1 211 ? -15.570 25.265 11.851 1.00 88.62 211 ASP A CA 1
ATOM 1675 C C . ASP A 1 211 ? -16.096 26.692 12.070 1.00 88.62 211 ASP A C 1
ATOM 1677 O O . ASP A 1 211 ? -16.421 27.106 13.183 1.00 88.62 211 ASP A O 1
ATOM 1681 N N . ASP A 1 212 ? -16.140 27.468 10.993 1.00 85.88 212 ASP A N 1
ATOM 1682 C CA . ASP A 1 212 ? -16.637 28.846 10.980 1.00 85.88 212 ASP A CA 1
ATOM 1683 C C . ASP A 1 212 ? -18.174 28.968 11.056 1.00 85.88 212 ASP A C 1
ATOM 1685 O O . ASP A 1 212 ? -18.704 30.079 10.969 1.00 85.88 212 ASP A O 1
ATOM 1689 N N . GLY A 1 213 ? -18.897 27.853 11.222 1.00 81.56 213 GLY A N 1
ATOM 1690 C CA . GLY A 1 213 ? -20.358 27.803 11.249 1.00 81.56 213 GLY A CA 1
ATOM 1691 C C . GLY A 1 213 ? -21.038 28.052 9.898 1.00 81.56 213 GLY A C 1
ATOM 1692 O O . GLY A 1 213 ? -22.253 28.253 9.870 1.00 81.56 213 GLY A O 1
ATOM 1693 N N . SER A 1 214 ? -20.291 28.074 8.788 1.00 79.81 214 SER A N 1
ATOM 1694 C CA . SER A 1 214 ? -20.862 28.238 7.448 1.00 79.81 214 SER A CA 1
ATOM 1695 C C . SER A 1 214 ? -21.478 26.941 6.906 1.00 79.81 214 SER A C 1
ATOM 1697 O O . SER A 1 214 ? -21.017 25.832 7.180 1.00 79.81 214 SER A O 1
ATOM 1699 N N . ASP A 1 215 ? -22.496 27.083 6.053 1.00 73.19 215 ASP A N 1
ATOM 1700 C CA . ASP A 1 215 ? -23.072 25.975 5.276 1.00 73.19 215 ASP A CA 1
ATOM 1701 C C . ASP A 1 215 ? -22.300 25.706 3.969 1.00 73.19 215 ASP A C 1
ATOM 1703 O O . ASP A 1 215 ? -22.742 24.926 3.121 1.00 73.19 215 ASP A O 1
ATOM 1707 N N . ASP A 1 216 ? -21.133 26.334 3.793 1.00 76.00 216 ASP A N 1
ATOM 1708 C CA . ASP A 1 216 ? -20.344 26.194 2.578 1.00 76.00 216 ASP A CA 1
ATOM 1709 C C . ASP A 1 216 ? -19.693 24.795 2.489 1.00 76.00 216 ASP A C 1
ATOM 1711 O O . ASP A 1 216 ? -19.235 24.239 3.496 1.00 76.00 216 ASP A O 1
ATOM 1715 N N . PRO A 1 217 ? -19.593 24.203 1.279 1.00 73.62 217 PRO A N 1
ATOM 1716 C CA . PRO A 1 217 ? -18.866 22.948 1.059 1.00 73.62 217 PRO A CA 1
ATOM 1717 C C . PRO A 1 217 ? -17.361 23.039 1.352 1.00 73.62 217 PRO A C 1
ATOM 1719 O O . PRO A 1 217 ? -16.697 22.008 1.460 1.00 73.62 217 PRO A O 1
ATOM 1722 N N . VAL A 1 218 ? -16.811 24.255 1.446 1.00 83.50 218 VAL A N 1
ATOM 1723 C CA . VAL A 1 218 ? -15.427 24.539 1.841 1.00 83.50 218 VAL A CA 1
ATOM 1724 C C . VAL A 1 218 ? -15.466 25.442 3.071 1.00 83.50 218 VAL A C 1
ATOM 1726 O O . VAL A 1 218 ? -15.938 26.568 2.963 1.00 83.50 218 VAL A O 1
ATOM 1729 N N . ARG A 1 219 ? -14.967 24.963 4.215 1.00 87.56 219 ARG A N 1
ATOM 1730 C CA . ARG A 1 219 ? -15.076 25.660 5.511 1.00 87.56 219 ARG A CA 1
ATOM 1731 C C . ARG A 1 219 ? -13.725 26.035 6.084 1.00 87.56 219 ARG A C 1
ATOM 1733 O O . ARG A 1 219 ? -12.762 25.276 5.944 1.00 87.56 219 ARG A O 1
ATOM 1740 N N . LYS A 1 220 ? -13.656 27.166 6.785 1.00 89.69 220 LYS A N 1
ATOM 1741 C CA . LYS A 1 220 ? -12.486 27.499 7.602 1.00 89.69 220 LYS A CA 1
ATOM 1742 C C . LYS A 1 220 ? -12.567 26.801 8.946 1.00 89.69 220 LYS A C 1
ATOM 1744 O O . LYS A 1 220 ? -13.645 26.589 9.488 1.00 89.69 220 LYS A O 1
ATOM 1749 N N . TYR A 1 221 ? -11.398 26.459 9.468 1.00 91.19 221 TYR A N 1
ATOM 1750 C CA . TYR A 1 221 ? -11.248 25.691 10.691 1.00 91.19 221 TYR A CA 1
ATOM 1751 C C . TYR A 1 221 ? -10.217 26.354 11.596 1.00 91.19 221 TYR A C 1
ATOM 1753 O O . TYR A 1 221 ? -9.143 26.731 11.134 1.00 91.19 221 TYR A O 1
ATOM 1761 N N . THR A 1 222 ? -10.531 26.459 12.885 1.00 91.69 222 THR A N 1
ATOM 1762 C CA . THR A 1 222 ? -9.635 27.023 13.903 1.00 91.69 222 THR A CA 1
ATOM 1763 C C . THR A 1 222 ? -9.222 25.939 14.889 1.00 91.69 222 THR A C 1
ATOM 1765 O O . THR A 1 222 ? -10.076 25.219 15.404 1.00 91.69 222 THR A O 1
ATOM 1768 N N . ARG A 1 223 ? -7.918 25.812 15.164 1.00 93.62 223 ARG A N 1
ATOM 1769 C CA . ARG A 1 223 ? -7.391 24.859 16.155 1.00 93.62 223 ARG A CA 1
ATOM 1770 C C . ARG A 1 223 ? -7.847 25.241 17.564 1.00 93.62 223 ARG A C 1
ATOM 1772 O O . ARG A 1 223 ? -7.658 26.377 17.989 1.00 93.62 223 ARG A O 1
ATOM 1779 N N . VAL A 1 224 ? -8.337 24.262 18.318 1.00 94.88 224 VAL A N 1
ATOM 1780 C CA . VAL A 1 224 ? -8.719 24.400 19.727 1.00 94.88 224 VAL A CA 1
ATOM 1781 C C . VAL A 1 224 ? -8.171 23.241 20.556 1.00 94.88 224 VAL A C 1
ATOM 1783 O O . VAL A 1 224 ? -8.054 22.110 20.083 1.00 94.88 224 VAL A O 1
ATOM 1786 N N . GLU A 1 225 ? -7.858 23.518 21.817 1.00 94.81 225 GLU A N 1
ATOM 1787 C CA . GLU A 1 225 ? -7.455 22.518 22.804 1.00 94.81 225 GLU A CA 1
ATOM 1788 C C . GLU A 1 225 ? -8.499 22.472 23.917 1.00 94.81 225 GLU A C 1
ATOM 1790 O O . GLU A 1 225 ? -8.910 23.512 24.435 1.00 94.81 225 GLU A O 1
ATOM 1795 N N . LYS A 1 226 ? -8.976 21.271 24.253 1.00 94.56 226 LYS A N 1
ATOM 1796 C CA . LYS A 1 226 ? -10.005 21.083 25.279 1.00 94.56 226 LYS A CA 1
ATOM 1797 C C . LYS A 1 226 ? -9.941 19.697 25.902 1.00 94.56 226 LYS A C 1
ATOM 1799 O O . LYS A 1 226 ? -9.324 18.777 25.373 1.00 94.56 226 LYS A O 1
ATOM 1804 N N . THR A 1 227 ? -10.626 19.547 27.026 1.00 94.19 227 THR A N 1
ATOM 1805 C CA . THR A 1 227 ? -10.878 18.249 27.650 1.00 94.19 227 THR A CA 1
ATOM 1806 C C . THR A 1 227 ? -12.292 17.803 27.294 1.00 94.19 227 THR A C 1
ATOM 1808 O O . THR A 1 227 ? -13.238 18.570 27.474 1.00 94.19 227 THR A O 1
ATOM 1811 N N . ALA A 1 228 ? -12.445 16.588 26.771 1.00 94.00 228 ALA A N 1
ATOM 1812 C CA . ALA A 1 228 ? -13.741 16.059 26.357 1.00 94.00 228 ALA A CA 1
ATOM 1813 C C . ALA A 1 228 ? -13.835 14.542 26.552 1.00 94.00 228 ALA A C 1
ATOM 1815 O O . ALA A 1 228 ? -12.830 13.832 26.587 1.00 94.00 228 ALA A O 1
ATOM 1816 N N . ASP A 1 229 ? -15.064 14.045 26.651 1.00 94.69 229 ASP A N 1
ATOM 1817 C CA . ASP A 1 229 ? -15.339 12.615 26.574 1.00 94.69 229 ASP A CA 1
ATOM 1818 C C . ASP A 1 229 ? -15.217 12.146 25.120 1.00 94.69 229 ASP A C 1
ATOM 1820 O O . ASP A 1 229 ? -15.786 12.758 24.215 1.00 94.69 229 ASP A O 1
ATOM 1824 N N . VAL A 1 230 ? -14.500 11.045 24.896 1.00 92.31 230 VAL A N 1
ATOM 1825 C CA . VAL A 1 230 ? -14.327 10.448 23.566 1.00 92.31 230 VAL A CA 1
ATOM 1826 C C . VAL A 1 230 ? -15.028 9.094 23.538 1.00 92.31 230 VAL A C 1
ATOM 1828 O O . VAL A 1 230 ? -14.669 8.189 24.294 1.00 92.31 230 VAL A O 1
ATOM 1831 N N . GLU A 1 231 ? -16.049 8.962 22.688 1.00 93.62 231 GLU A N 1
ATOM 1832 C CA . GLU A 1 231 ? -16.684 7.673 22.390 1.00 93.62 231 GLU A CA 1
ATOM 1833 C C . GLU A 1 231 ? -15.780 6.861 21.452 1.00 93.62 231 GLU A C 1
ATOM 1835 O O . GLU A 1 231 ? -15.305 7.382 20.444 1.00 93.62 231 GLU A O 1
ATOM 1840 N N . VAL A 1 232 ? -15.556 5.594 21.797 1.00 93.00 232 VAL A N 1
ATOM 1841 C CA . VAL A 1 232 ? -14.779 4.620 21.026 1.00 93.00 232 VAL A CA 1
ATOM 1842 C C . VAL A 1 232 ? -15.727 3.519 20.559 1.00 93.00 232 VAL A C 1
ATOM 1844 O O . VAL A 1 232 ? -16.430 2.911 21.375 1.00 93.00 232 VAL A O 1
ATOM 1847 N N . LEU A 1 233 ? -15.760 3.281 19.247 1.00 95.19 233 LEU A N 1
ATOM 1848 C CA . LEU A 1 233 ? -16.434 2.133 18.647 1.00 95.19 233 LEU A CA 1
ATOM 1849 C C . LEU A 1 233 ? -15.452 0.959 18.628 1.00 95.19 233 LEU A C 1
ATOM 1851 O O . LEU A 1 233 ? -14.468 0.990 17.897 1.00 95.19 233 LEU A O 1
ATOM 1855 N N . GLU A 1 234 ? -15.711 -0.056 19.441 1.00 96.62 234 GLU A N 1
ATOM 1856 C CA . GLU A 1 234 ? -14.818 -1.210 19.563 1.00 96.62 234 GLU A CA 1
ATOM 1857 C C . GLU A 1 234 ? -14.980 -2.138 18.351 1.00 96.62 234 GLU A C 1
ATOM 1859 O O . GLU A 1 234 ? -16.092 -2.295 17.826 1.00 96.62 234 GLU A O 1
ATOM 1864 N N . PHE A 1 235 ? -13.892 -2.787 17.928 1.00 96.94 235 PHE A N 1
ATOM 1865 C CA . PHE A 1 235 ? -13.880 -3.730 16.800 1.00 96.94 235 PHE A CA 1
ATOM 1866 C C . PHE A 1 235 ? -14.404 -3.135 15.467 1.00 96.94 235 PHE A C 1
ATOM 1868 O O . PHE A 1 235 ? -15.101 -3.811 14.701 1.00 96.94 235 PHE A O 1
ATOM 1875 N N . ASP A 1 236 ? -14.155 -1.847 15.187 1.00 95.75 236 ASP A 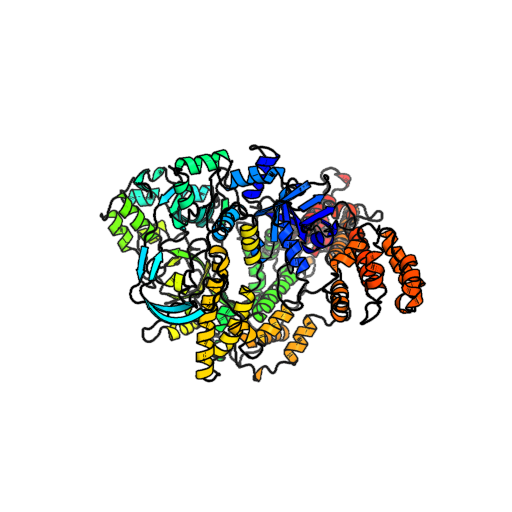N 1
ATOM 1876 C CA . ASP A 1 236 ? -14.552 -1.204 13.921 1.00 95.75 236 ASP A CA 1
ATOM 1877 C C . ASP A 1 236 ? -13.836 -1.834 12.714 1.00 95.75 236 ASP A C 1
ATOM 1879 O O . ASP A 1 236 ? -12.662 -1.573 12.460 1.00 95.75 236 ASP A O 1
ATOM 1883 N N . GLY A 1 237 ? -14.555 -2.668 11.956 1.00 96.62 237 GLY A N 1
ATOM 1884 C CA . GLY A 1 237 ? -14.052 -3.272 10.728 1.00 96.62 237 GLY A CA 1
ATOM 1885 C C . GLY A 1 237 ? -13.411 -4.650 10.882 1.00 96.62 237 GLY A C 1
ATOM 1886 O O . GLY A 1 237 ? -12.919 -5.174 9.882 1.00 96.62 237 GLY A O 1
ATOM 1887 N N . GLU A 1 238 ? -13.472 -5.278 12.056 1.00 97.25 238 GLU A N 1
ATOM 1888 C CA . GLU A 1 238 ? -12.920 -6.622 12.259 1.00 97.25 238 GLU A CA 1
ATOM 1889 C C . GLU A 1 238 ? -13.937 -7.656 12.756 1.00 97.25 238 GLU A C 1
ATOM 1891 O O . GLU A 1 238 ? -15.005 -7.332 13.282 1.00 97.25 238 GLU A O 1
ATOM 1896 N N . GLY A 1 239 ? -13.591 -8.928 12.575 1.00 98.19 239 GLY A N 1
ATOM 1897 C CA . GLY A 1 239 ? -14.400 -10.074 12.960 1.00 98.19 239 GLY A CA 1
ATOM 1898 C C . GLY A 1 239 ? -13.585 -11.360 13.089 1.00 98.19 239 GLY A C 1
ATOM 1899 O O . GLY A 1 239 ? -12.353 -11.359 13.125 1.00 98.19 239 GLY A O 1
ATOM 1900 N N . ILE A 1 240 ? -14.282 -12.493 13.149 1.00 98.50 240 ILE A N 1
ATOM 1901 C CA . ILE A 1 240 ? -13.686 -13.811 13.398 1.00 98.50 240 ILE A CA 1
ATOM 1902 C C . ILE A 1 240 ? -14.015 -14.758 12.247 1.00 98.50 240 ILE A C 1
ATOM 1904 O O . ILE A 1 240 ? -15.136 -14.772 11.738 1.00 98.50 240 ILE A O 1
ATOM 1908 N N . ILE A 1 241 ? -13.049 -15.591 11.868 1.00 98.06 241 ILE A N 1
ATOM 1909 C CA . ILE A 1 241 ? -13.240 -16.711 10.945 1.00 98.06 241 ILE A CA 1
ATOM 1910 C C . ILE A 1 241 ? -12.886 -18.025 11.644 1.00 98.06 241 ILE A C 1
ATOM 1912 O O . ILE A 1 241 ? -11.941 -18.095 12.430 1.00 98.06 241 ILE A O 1
ATOM 1916 N N . SER A 1 242 ? -13.661 -19.076 11.384 1.00 97.25 242 SER A N 1
ATOM 1917 C CA . SER A 1 242 ? -13.394 -20.403 11.935 1.00 97.25 242 SER A CA 1
ATOM 1918 C C . SER A 1 242 ? -12.095 -20.982 11.369 1.00 97.25 242 SER A C 1
ATOM 1920 O O . SER A 1 242 ? -11.683 -20.693 10.240 1.00 97.25 242 SER A O 1
ATOM 1922 N N . LYS A 1 243 ? -11.477 -21.879 12.135 1.00 94.94 243 LYS A N 1
ATOM 1923 C CA . LYS A 1 243 ? -10.299 -22.644 11.715 1.00 94.94 243 LYS A CA 1
ATOM 1924 C C . LYS A 1 243 ? -10.542 -23.475 10.454 1.00 94.94 243 LYS A C 1
ATOM 1926 O O . LYS A 1 243 ? -9.665 -23.601 9.601 1.00 94.94 243 LYS A O 1
ATOM 1931 N N . GLU A 1 244 ? -11.725 -24.065 10.323 1.00 93.12 244 GLU A N 1
ATOM 1932 C CA . GLU A 1 244 ? -12.116 -24.846 9.152 1.00 93.12 244 GLU A CA 1
ATOM 1933 C C . GLU A 1 244 ? -12.217 -23.970 7.905 1.00 93.12 244 GLU A C 1
ATOM 1935 O O . GLU A 1 244 ? -11.693 -24.335 6.849 1.00 93.12 244 GLU A O 1
ATOM 1940 N N . MET A 1 245 ? -12.838 -22.797 8.035 1.00 94.25 245 MET A N 1
ATOM 1941 C CA . MET A 1 245 ? -12.988 -21.869 6.926 1.00 94.25 245 MET A CA 1
ATOM 1942 C C . MET A 1 245 ? -11.641 -21.258 6.530 1.00 94.25 245 MET A C 1
ATOM 1944 O O . MET A 1 245 ? -11.326 -21.245 5.341 1.00 94.25 245 MET A O 1
ATOM 1948 N N . ALA A 1 246 ? -10.806 -20.844 7.487 1.00 95.00 246 ALA A N 1
ATOM 1949 C CA . ALA A 1 246 ? -9.452 -20.351 7.219 1.00 95.00 246 ALA A CA 1
ATOM 1950 C C . ALA A 1 246 ? -8.624 -21.361 6.400 1.00 95.00 246 ALA A C 1
ATOM 1952 O O . ALA A 1 246 ? -8.061 -21.008 5.364 1.00 95.00 246 ALA A O 1
ATOM 1953 N N . ARG A 1 247 ? -8.658 -22.649 6.772 1.00 92.12 247 ARG A N 1
ATOM 1954 C CA . ARG A 1 247 ? -7.999 -23.737 6.019 1.00 92.12 247 ARG A CA 1
ATOM 1955 C C . ARG A 1 247 ? -8.564 -23.951 4.616 1.00 92.12 247 ARG A C 1
ATOM 1957 O O . ARG A 1 247 ? -7.829 -24.357 3.720 1.00 92.12 247 ARG A O 1
ATOM 1964 N N . SER A 1 248 ? -9.861 -23.714 4.414 1.00 91.38 248 SER A N 1
ATOM 1965 C CA . SER A 1 248 ? -10.470 -23.775 3.077 1.00 91.38 248 SER A CA 1
ATOM 1966 C C . SER A 1 248 ? -10.020 -22.610 2.187 1.00 91.38 248 SER A C 1
ATOM 1968 O O . SER A 1 248 ? -9.901 -22.763 0.970 1.00 91.38 248 SER A O 1
ATOM 1970 N N . LEU A 1 249 ? -9.728 -21.451 2.793 1.00 91.00 249 LEU A N 1
ATOM 1971 C CA . LEU A 1 249 ? -9.193 -20.292 2.092 1.00 91.00 249 LEU A CA 1
ATOM 1972 C C . LEU A 1 249 ? -7.714 -20.486 1.758 1.00 91.00 249 LEU A C 1
ATOM 1974 O O . LEU A 1 249 ? -7.327 -20.202 0.624 1.00 91.00 249 LEU A O 1
ATOM 1978 N N . ASP A 1 250 ? -6.910 -20.984 2.691 1.00 87.12 250 ASP A N 1
ATOM 1979 C CA . ASP A 1 250 ? -5.497 -21.280 2.481 1.00 87.12 250 ASP A CA 1
ATOM 1980 C C . ASP A 1 250 ? -5.139 -22.683 2.989 1.00 87.12 250 ASP A C 1
ATOM 1982 O O . ASP A 1 250 ? -4.923 -22.919 4.179 1.00 87.12 250 ASP A O 1
ATOM 1986 N N . SER A 1 251 ? -5.012 -23.622 2.050 1.00 78.88 251 SER A N 1
ATOM 1987 C CA . SER A 1 251 ? -4.657 -25.008 2.356 1.00 78.88 251 SER A CA 1
ATOM 1988 C C . SER A 1 251 ? -3.218 -25.178 2.845 1.00 78.88 251 SER A C 1
ATOM 1990 O O . SER A 1 251 ? -2.890 -26.240 3.369 1.00 78.88 251 SER A O 1
ATOM 1992 N N . SER A 1 252 ? -2.344 -24.183 2.638 1.00 79.38 252 SER A N 1
ATOM 1993 C CA . SER A 1 252 ? -0.974 -24.232 3.160 1.00 79.38 252 SER A CA 1
ATOM 1994 C C . SER A 1 252 ? -0.928 -24.019 4.675 1.00 79.38 252 SER A C 1
ATOM 1996 O O . SER A 1 252 ? 0.018 -24.469 5.321 1.00 79.38 252 SER A O 1
ATOM 1998 N N . GLY A 1 253 ? -1.966 -23.388 5.240 1.00 80.75 253 GLY A N 1
ATOM 1999 C CA . GLY A 1 253 ? -2.016 -23.001 6.647 1.00 80.75 253 GLY A CA 1
ATOM 2000 C C . GLY A 1 253 ? -0.992 -21.926 7.011 1.00 80.75 253 GLY A C 1
ATOM 2001 O O . GLY A 1 253 ? -0.614 -21.841 8.177 1.00 80.75 253 GLY A O 1
ATOM 2002 N N . ALA A 1 254 ? -0.505 -21.163 6.028 1.00 83.19 254 ALA A N 1
ATOM 2003 C CA . ALA A 1 254 ? 0.455 -20.086 6.238 1.00 83.19 254 ALA A CA 1
ATOM 2004 C C . ALA A 1 254 ? -0.228 -18.795 6.712 1.00 83.19 254 ALA A C 1
ATOM 2006 O O . ALA A 1 254 ? 0.397 -18.003 7.422 1.00 83.19 254 ALA A O 1
ATOM 2007 N N . HIS A 1 255 ? -1.494 -18.608 6.325 1.00 92.25 255 HIS A N 1
ATOM 2008 C CA . HIS A 1 255 ? -2.281 -17.409 6.591 1.00 92.25 255 HIS A CA 1
ATOM 2009 C C . HIS A 1 255 ? -3.367 -17.623 7.650 1.00 92.25 255 HIS A C 1
ATOM 2011 O O . HIS A 1 255 ? -4.084 -18.625 7.613 1.00 92.25 255 HIS A O 1
ATOM 2017 N N . HIS A 1 256 ? -3.537 -16.646 8.544 1.00 95.38 256 HIS A N 1
ATOM 2018 C CA . HIS A 1 256 ? -4.497 -16.692 9.654 1.00 95.38 256 HIS A CA 1
ATOM 2019 C C . HIS A 1 256 ? -5.415 -15.466 9.738 1.00 95.38 256 HIS A C 1
ATOM 2021 O O . HIS A 1 256 ? -6.362 -15.459 10.523 1.00 95.38 256 HIS A O 1
ATOM 2027 N N . SER A 1 257 ? -5.154 -14.414 8.962 1.00 97.31 257 SER A N 1
ATOM 2028 C CA . SER A 1 257 ? -5.997 -13.214 8.908 1.00 97.31 257 SER A CA 1
ATOM 2029 C C . SER A 1 257 ? -6.313 -12.856 7.464 1.00 97.31 257 SER A C 1
ATOM 2031 O O . SER A 1 257 ? -5.424 -12.864 6.613 1.00 97.31 257 SER A O 1
ATOM 2033 N N . PHE A 1 258 ? -7.573 -12.526 7.181 1.00 97.31 258 PHE A N 1
ATOM 2034 C CA . PHE A 1 258 ? -8.051 -12.329 5.813 1.00 97.31 258 PHE A CA 1
ATOM 2035 C C . PHE A 1 258 ? -8.841 -11.030 5.685 1.00 97.31 258 PHE A C 1
ATOM 2037 O O . PHE A 1 258 ? -9.820 -10.818 6.397 1.00 97.31 258 PHE A O 1
ATOM 2044 N N . GLN A 1 259 ? -8.463 -10.181 4.729 1.00 97.31 259 GLN A N 1
ATOM 2045 C CA . GLN A 1 259 ? -9.292 -9.053 4.321 1.00 97.31 259 GLN A CA 1
ATOM 2046 C C . GLN A 1 259 ? -10.408 -9.555 3.409 1.00 97.31 259 GLN A C 1
ATOM 2048 O O . GLN A 1 259 ? -10.149 -10.073 2.318 1.00 97.31 259 GLN A O 1
ATOM 2053 N N . VAL A 1 260 ? -11.650 -9.382 3.849 1.00 96.81 260 VAL A N 1
ATOM 2054 C CA . VAL A 1 260 ? -12.837 -9.922 3.184 1.00 96.81 260 VAL A CA 1
ATOM 2055 C C . VAL A 1 260 ? -13.654 -8.832 2.508 1.00 96.81 260 VAL A C 1
ATOM 2057 O O . VAL A 1 260 ? -13.770 -7.708 3.009 1.00 96.81 260 VAL A O 1
ATOM 2060 N N . ARG A 1 261 ? -14.235 -9.166 1.354 1.00 95.62 261 ARG A N 1
ATOM 2061 C CA . ARG A 1 261 ? -15.156 -8.309 0.603 1.00 95.62 261 ARG A CA 1
ATOM 2062 C C . ARG A 1 261 ? -16.377 -9.108 0.153 1.00 95.62 261 ARG A C 1
ATOM 2064 O O . ARG A 1 261 ? -16.250 -10.201 -0.396 1.00 95.62 261 ARG A O 1
ATOM 2071 N N . LEU A 1 262 ? -17.546 -8.518 0.358 1.00 95.12 262 LEU A N 1
ATOM 2072 C CA . LEU A 1 262 ? -18.842 -8.883 -0.222 1.00 95.12 262 LEU A CA 1
ATOM 2073 C C . LEU A 1 262 ? -19.562 -7.560 -0.565 1.00 95.12 262 LEU A C 1
ATOM 2075 O O . LEU A 1 262 ? -19.121 -6.506 -0.097 1.00 95.12 262 LEU A O 1
ATOM 2079 N N . PRO A 1 263 ? -20.635 -7.542 -1.377 1.00 95.12 263 PRO A N 1
ATOM 2080 C CA . PRO A 1 263 ? -21.349 -6.296 -1.670 1.00 95.12 263 PRO A CA 1
ATOM 2081 C C . PRO A 1 263 ? -21.756 -5.566 -0.381 1.00 95.12 263 PRO A C 1
ATOM 2083 O O . PRO A 1 263 ? -22.506 -6.106 0.419 1.00 95.12 263 PRO A O 1
ATOM 2086 N N . TYR A 1 264 ? -21.268 -4.347 -0.145 1.00 95.88 264 TYR A N 1
ATOM 2087 C CA . TYR A 1 264 ? -21.481 -3.601 1.109 1.00 95.88 264 TYR A CA 1
ATOM 2088 C C . TYR A 1 264 ? -20.873 -4.207 2.393 1.00 95.88 264 TYR A C 1
ATOM 2090 O O . TYR A 1 264 ? -21.205 -3.747 3.485 1.00 95.88 264 TYR A O 1
ATOM 2098 N N . ILE A 1 265 ? -19.972 -5.187 2.297 1.00 96.50 265 ILE A N 1
ATOM 2099 C CA . ILE A 1 265 ? -19.238 -5.755 3.438 1.00 96.50 265 ILE A CA 1
ATOM 2100 C C . ILE A 1 265 ? -17.734 -5.570 3.220 1.00 96.50 265 ILE A C 1
ATOM 2102 O O . ILE A 1 265 ? -17.189 -5.953 2.180 1.00 96.50 265 ILE A O 1
ATOM 2106 N N . LYS A 1 266 ? -17.060 -5.001 4.222 1.00 95.88 266 LYS A N 1
ATOM 2107 C CA . LYS A 1 266 ? -15.613 -4.763 4.236 1.00 95.88 266 LYS A CA 1
ATOM 2108 C C . LYS A 1 266 ? -15.067 -4.984 5.645 1.00 95.88 266 LYS A C 1
ATOM 2110 O O . LYS A 1 266 ? -15.614 -4.417 6.582 1.00 95.88 266 LYS A O 1
ATOM 2115 N N . GLY A 1 267 ? -13.968 -5.724 5.765 1.00 96.62 267 GLY A N 1
ATOM 2116 C CA . GLY A 1 267 ? -13.173 -5.753 6.991 1.00 96.62 267 GLY A CA 1
ATOM 2117 C C . GLY A 1 267 ? -12.092 -6.830 6.998 1.00 96.62 267 GLY A C 1
ATOM 2118 O O . GLY A 1 267 ? -11.815 -7.423 5.947 1.00 96.62 267 GLY A O 1
ATOM 2119 N N . VAL A 1 268 ? -11.514 -7.087 8.171 1.00 98.31 268 VAL A N 1
ATOM 2120 C CA . VAL A 1 268 ? -10.576 -8.191 8.440 1.00 98.31 268 VAL A CA 1
ATOM 2121 C C . VAL A 1 268 ? -11.254 -9.251 9.295 1.00 98.31 268 VAL A C 1
ATOM 2123 O O . VAL A 1 268 ? -12.038 -8.937 10.181 1.00 98.31 268 VAL A O 1
ATOM 2126 N N . VAL A 1 269 ? -10.968 -10.523 9.039 1.00 98.44 269 VAL A N 1
ATOM 2127 C CA . VAL A 1 269 ? -11.367 -11.618 9.927 1.00 98.44 269 VAL A CA 1
ATOM 2128 C C . VAL A 1 269 ? -10.149 -12.409 10.381 1.00 98.44 269 VAL A C 1
ATOM 2130 O O . VAL A 1 269 ? -9.280 -12.729 9.565 1.00 98.44 269 VAL A O 1
ATOM 2133 N N . HIS A 1 270 ? -10.100 -12.733 11.673 1.00 98.38 270 HIS A N 1
ATOM 2134 C CA . HIS A 1 270 ? -8.986 -13.441 12.308 1.00 98.38 270 HIS A CA 1
ATOM 2135 C C . HIS A 1 270 ? -9.360 -14.886 12.655 1.00 98.38 270 HIS A C 1
ATOM 2137 O O . HIS A 1 270 ? -10.456 -15.148 13.157 1.00 98.38 270 HIS A O 1
ATOM 2143 N N . GLU A 1 271 ? -8.468 -15.834 12.358 1.00 98.00 271 GLU A N 1
ATOM 2144 C CA . GLU A 1 271 ? -8.686 -17.262 12.598 1.00 98.00 271 GLU A CA 1
ATOM 2145 C C . GLU A 1 271 ? -8.754 -17.567 14.095 1.00 98.00 271 GLU A C 1
ATOM 2147 O O . GLU A 1 271 ? -7.771 -17.390 14.817 1.00 98.00 271 GLU A O 1
ATOM 2152 N N . ILE A 1 272 ? -9.882 -18.126 14.541 1.00 97.81 272 ILE A N 1
ATOM 2153 C CA . ILE A 1 272 ? -10.063 -18.653 15.898 1.00 97.81 272 ILE A CA 1
ATOM 2154 C C . ILE A 1 272 ? -10.726 -20.035 15.823 1.00 97.81 272 ILE A C 1
ATOM 2156 O O . ILE A 1 272 ? -11.666 -20.267 15.059 1.00 97.81 272 ILE A O 1
ATOM 2160 N N . ASP A 1 273 ? -10.265 -20.971 16.657 1.00 97.44 273 ASP A N 1
ATOM 2161 C CA . ASP A 1 273 ? -10.929 -22.266 16.863 1.00 97.44 273 ASP A CA 1
ATOM 2162 C C . ASP A 1 273 ? -12.203 -22.083 17.707 1.00 97.44 273 ASP A C 1
ATOM 2164 O O . ASP A 1 273 ? -12.226 -22.345 18.913 1.00 97.44 273 ASP A O 1
ATOM 2168 N N . LEU A 1 274 ? -13.258 -21.577 17.057 1.00 95.88 274 LEU A N 1
ATOM 2169 C CA . LEU A 1 274 ? -14.560 -21.299 17.666 1.00 95.88 274 LEU A CA 1
ATOM 2170 C C . LEU A 1 274 ? -15.130 -22.544 18.355 1.00 95.88 274 LEU A C 1
ATOM 2172 O O . LEU A 1 274 ? -15.519 -22.483 19.518 1.00 95.88 274 LEU A O 1
ATOM 2176 N N . ARG A 1 275 ? -15.125 -23.695 17.676 1.00 94.75 275 ARG A N 1
ATOM 2177 C CA . ARG A 1 275 ? -15.685 -24.943 18.214 1.00 94.75 275 ARG A CA 1
ATOM 2178 C C . ARG A 1 275 ? -14.952 -25.386 19.478 1.00 94.75 275 ARG A C 1
ATOM 2180 O O . ARG A 1 275 ? -15.594 -25.669 20.490 1.00 94.75 275 ARG A O 1
ATOM 2187 N N . GLY A 1 276 ? -13.618 -25.400 19.447 1.00 96.94 276 GLY A N 1
ATOM 2188 C CA . GLY A 1 276 ? -12.802 -25.756 20.605 1.00 96.94 276 GLY A CA 1
ATOM 2189 C C . GLY A 1 276 ? -12.994 -24.795 21.780 1.00 96.94 276 GLY A C 1
ATOM 2190 O O . GLY A 1 276 ? -13.176 -25.238 22.919 1.00 96.94 276 GLY A O 1
ATOM 2191 N N . LEU A 1 277 ? -13.002 -23.487 21.508 1.00 97.50 277 LEU A N 1
ATOM 2192 C CA . LEU A 1 277 ? -13.161 -22.452 22.527 1.00 97.50 277 LEU A CA 1
ATOM 2193 C C . LEU A 1 277 ? -14.531 -22.525 23.205 1.00 97.50 277 LEU A C 1
ATOM 2195 O O . LEU A 1 277 ? -14.612 -22.645 24.426 1.00 97.50 277 LEU A O 1
ATOM 2199 N N . PHE A 1 278 ? -15.608 -22.475 22.427 1.00 96.81 278 PHE A N 1
ATOM 2200 C CA . PHE A 1 278 ? -16.969 -22.424 22.956 1.00 96.81 278 PHE A CA 1
ATOM 2201 C C . PHE A 1 278 ? -17.379 -23.744 23.629 1.00 96.81 278 PHE A C 1
ATOM 2203 O O . PHE A 1 278 ? -18.058 -23.717 24.657 1.00 96.81 278 PHE A O 1
ATOM 2210 N N . SER A 1 279 ? -16.869 -24.889 23.154 1.00 96.81 279 SER A N 1
ATOM 2211 C CA . SER A 1 279 ? -16.989 -26.172 23.863 1.00 96.81 279 SER A CA 1
ATOM 2212 C C . SER A 1 279 ? -16.304 -26.131 25.235 1.00 96.81 279 SER A C 1
ATOM 2214 O O . SER A 1 279 ? -16.918 -26.492 26.239 1.00 96.81 279 SER A O 1
ATOM 2216 N N . GLN A 1 280 ? -15.072 -25.610 25.315 1.00 96.94 280 GLN A N 1
ATOM 2217 C CA . GLN A 1 280 ? -14.340 -25.445 26.579 1.00 96.94 280 GLN A CA 1
ATOM 2218 C C . GLN A 1 280 ? -15.047 -24.483 27.554 1.00 96.94 280 GLN A C 1
ATOM 2220 O O . GLN A 1 280 ? -14.925 -24.632 28.773 1.00 96.94 280 GLN A O 1
ATOM 2225 N N . LEU A 1 281 ? -15.775 -23.493 27.034 1.00 96.62 281 LEU A N 1
ATOM 2226 C CA . LEU A 1 281 ? -16.559 -22.546 27.827 1.00 96.62 281 LEU A CA 1
ATOM 2227 C C . LEU A 1 281 ? -17.948 -23.076 28.220 1.00 96.62 281 LEU A C 1
ATOM 2229 O O . LEU A 1 281 ? -18.577 -22.483 29.093 1.00 96.62 281 LEU A O 1
ATOM 2233 N N . GLY A 1 282 ? -18.418 -24.175 27.620 1.00 96.50 282 GLY A N 1
ATOM 2234 C CA . GLY A 1 282 ? -19.765 -24.706 27.844 1.00 96.50 282 GLY A CA 1
ATOM 2235 C C . GLY A 1 282 ? -20.873 -23.865 27.199 1.00 96.50 282 GLY A C 1
ATOM 2236 O O . GLY A 1 282 ? -21.980 -23.811 27.727 1.00 96.50 282 GLY A O 1
ATOM 2237 N N . VAL A 1 283 ? -20.580 -23.192 26.082 1.00 96.50 283 VAL A N 1
ATOM 2238 C CA . VAL A 1 283 ? -21.501 -22.279 25.385 1.00 96.50 283 VAL A CA 1
ATOM 2239 C C . VAL A 1 283 ? -21.792 -22.832 23.980 1.00 96.50 283 VAL A C 1
ATOM 2241 O O . VAL A 1 283 ? -21.022 -22.579 23.062 1.00 96.50 283 VAL A O 1
ATOM 2244 N N . PRO A 1 284 ? -22.866 -23.617 23.775 1.00 95.81 284 PRO A N 1
ATOM 2245 C CA . PRO A 1 284 ? -23.116 -24.297 22.496 1.00 95.81 284 PRO A CA 1
ATOM 2246 C C . PRO A 1 284 ? -23.731 -23.393 21.419 1.00 95.81 284 PRO A C 1
ATOM 2248 O O . PRO A 1 284 ? -23.712 -23.741 20.240 1.00 95.81 284 PRO A O 1
ATOM 2251 N N . LYS A 1 285 ? -24.296 -22.249 21.816 1.00 97.25 285 LYS A N 1
ATOM 2252 C CA . LYS A 1 285 ? -24.985 -21.320 20.922 1.00 97.25 285 LYS A CA 1
ATOM 2253 C C . LYS A 1 285 ? -24.527 -19.887 21.138 1.00 97.25 285 LYS A C 1
ATOM 2255 O O . LYS A 1 285 ? -24.238 -19.499 22.271 1.00 97.25 285 LYS A O 1
ATOM 2260 N N . ILE A 1 286 ? -24.540 -19.107 20.063 1.00 96.81 286 ILE A N 1
ATOM 2261 C CA . ILE A 1 286 ? -24.290 -17.664 20.081 1.00 96.81 286 ILE A CA 1
ATOM 2262 C C . ILE A 1 286 ? -25.440 -16.896 19.443 1.00 96.81 286 ILE A C 1
ATOM 2264 O O . ILE A 1 286 ? -26.164 -17.434 18.608 1.00 96.81 286 ILE A O 1
ATOM 2268 N N . LYS A 1 287 ? -25.622 -15.644 19.859 1.00 97.31 287 LYS A N 1
ATOM 2269 C CA . LYS A 1 287 ? -26.712 -14.776 19.413 1.00 97.31 287 LYS A CA 1
ATOM 2270 C C . LYS A 1 287 ? -26.206 -13.714 18.437 1.00 97.31 287 LYS A C 1
ATOM 2272 O O . LYS A 1 287 ? -25.193 -13.073 18.707 1.00 97.31 287 LYS A O 1
ATOM 2277 N N . ASP A 1 288 ? -26.909 -13.530 17.323 1.00 97.56 288 ASP A N 1
ATOM 2278 C CA . ASP A 1 288 ? -26.621 -12.457 16.364 1.00 97.56 288 ASP A CA 1
ATOM 2279 C C . ASP A 1 288 ? -27.274 -11.114 16.757 1.00 97.56 288 ASP A C 1
ATOM 2281 O O . ASP A 1 288 ? -27.984 -11.008 17.760 1.00 97.56 288 ASP A O 1
ATOM 2285 N N . ILE A 1 289 ? -27.037 -10.067 15.962 1.00 97.25 289 ILE A N 1
ATOM 2286 C CA . ILE A 1 289 ? -27.572 -8.715 16.188 1.00 97.25 289 ILE A CA 1
ATOM 2287 C C . ILE A 1 289 ? -29.109 -8.646 16.142 1.00 97.25 289 ILE A C 1
ATOM 2289 O O . ILE A 1 289 ? -29.700 -7.744 16.735 1.00 97.25 289 ILE A O 1
ATOM 2293 N N . TRP A 1 290 ? -29.770 -9.597 15.477 1.00 96.44 290 TRP A N 1
ATOM 2294 C CA . TRP A 1 290 ? -31.233 -9.688 15.401 1.00 96.44 290 TRP A CA 1
ATOM 2295 C C . TRP A 1 290 ? -31.829 -10.584 16.495 1.00 96.44 290 TRP A C 1
ATOM 2297 O O . TRP A 1 290 ? -33.047 -10.748 16.565 1.00 96.44 290 TRP A O 1
ATOM 2307 N N . GLY A 1 291 ? -30.995 -11.134 17.379 1.00 95.81 291 GLY A N 1
ATOM 2308 C CA . GLY A 1 291 ? -31.416 -11.970 18.495 1.00 95.81 291 GLY A CA 1
ATOM 2309 C C . GLY A 1 291 ? -31.601 -13.449 18.151 1.00 95.81 291 GLY A C 1
ATOM 2310 O O . GLY A 1 291 ? -32.066 -14.201 19.011 1.00 95.81 291 GLY A O 1
ATOM 2311 N N . VAL A 1 292 ? -31.238 -13.878 16.939 1.00 96.94 292 VAL A N 1
ATOM 2312 C CA . VAL A 1 292 ? -31.336 -15.278 16.510 1.00 96.94 292 VAL A CA 1
ATOM 2313 C C . VAL A 1 292 ? -30.188 -16.076 17.119 1.00 96.94 292 VAL A C 1
ATOM 2315 O O . VAL A 1 292 ? -29.038 -15.636 17.126 1.00 96.94 292 VAL A O 1
ATOM 2318 N N . GLU A 1 293 ? -30.504 -17.255 17.656 1.00 97.62 293 GLU A N 1
ATOM 2319 C CA . GLU A 1 293 ? -29.507 -18.175 18.196 1.00 97.62 293 GLU A CA 1
ATOM 2320 C C . GLU A 1 293 ? -28.972 -19.121 17.118 1.00 97.62 293 GLU A C 1
ATOM 2322 O O . GLU A 1 293 ? -29.740 -19.792 16.426 1.00 97.62 293 GLU A O 1
ATOM 2327 N N . HIS A 1 294 ? -27.652 -19.254 17.065 1.00 97.50 294 HIS A N 1
ATOM 2328 C CA . HIS A 1 294 ? -26.928 -20.093 16.117 1.00 97.50 294 HIS A CA 1
ATOM 2329 C C . HIS A 1 294 ? -26.088 -21.123 16.864 1.00 97.50 294 HIS A C 1
ATOM 2331 O O . HIS A 1 294 ? -25.440 -20.784 17.854 1.00 97.50 294 HIS A O 1
ATOM 2337 N N . ASP A 1 295 ? -26.083 -22.375 16.401 1.00 97.25 295 ASP A N 1
ATOM 2338 C CA . ASP A 1 295 ? -25.151 -23.389 16.906 1.00 97.25 295 ASP A CA 1
ATOM 2339 C C . ASP A 1 295 ? -23.727 -23.011 16.482 1.00 97.25 295 ASP A C 1
ATOM 2341 O O . ASP A 1 295 ? -23.461 -22.781 15.300 1.00 97.25 295 ASP A O 1
ATOM 2345 N N . VAL A 1 296 ? -22.797 -22.947 17.438 1.00 95.50 296 VAL A N 1
ATOM 2346 C CA . VAL A 1 296 ? -21.411 -22.538 17.159 1.00 95.50 296 VAL A CA 1
ATOM 2347 C C . VAL A 1 296 ? -20.730 -23.476 16.155 1.00 95.50 296 VAL A C 1
ATOM 2349 O O . VAL A 1 296 ? -19.811 -23.064 15.450 1.00 95.50 296 VAL A O 1
ATOM 2352 N N . ASN A 1 297 ? -21.180 -24.728 16.040 1.00 94.62 297 ASN A N 1
ATOM 2353 C CA . ASN A 1 297 ? -20.625 -25.673 15.076 1.00 94.62 297 ASN A CA 1
ATOM 2354 C C . ASN A 1 297 ? -20.977 -25.331 13.623 1.00 94.62 297 ASN A C 1
ATOM 2356 O O . ASN A 1 297 ? -20.210 -25.699 12.727 1.00 94.62 297 ASN A O 1
ATOM 2360 N N . ASP A 1 298 ? -22.084 -24.626 13.385 1.00 95.44 298 ASP A N 1
ATOM 2361 C CA . ASP A 1 298 ? -22.512 -24.214 12.046 1.00 95.44 298 ASP A CA 1
ATOM 2362 C C . ASP A 1 298 ? -21.804 -22.927 11.591 1.00 95.44 298 ASP A C 1
ATOM 2364 O O . ASP A 1 298 ? -21.490 -22.773 10.404 1.00 95.44 298 ASP A O 1
ATOM 2368 N N . VAL A 1 299 ? -21.483 -22.039 12.535 1.00 96.94 299 VAL A N 1
ATOM 2369 C CA . VAL A 1 299 ? -20.887 -20.725 12.268 1.00 96.94 299 VAL A CA 1
ATOM 2370 C C . VAL A 1 299 ? -19.461 -20.858 11.722 1.00 96.94 299 VAL A C 1
ATOM 2372 O O . VAL A 1 299 ? -18.601 -21.529 12.289 1.00 96.94 299 VAL A O 1
ATOM 2375 N N . GLN A 1 300 ? -19.203 -20.190 10.599 1.00 97.00 300 GLN A N 1
ATOM 2376 C CA . GLN A 1 300 ? -17.897 -20.121 9.934 1.00 97.00 300 GLN A CA 1
ATOM 2377 C C . GLN A 1 300 ? -17.281 -18.722 9.995 1.00 97.00 300 GLN A C 1
ATOM 2379 O O . GLN A 1 300 ? -16.061 -18.589 9.929 1.00 97.00 300 GLN A O 1
ATOM 2384 N N . MET A 1 301 ? -18.105 -17.679 10.100 1.00 97.81 301 MET A N 1
ATOM 2385 C CA . MET A 1 301 ? -17.660 -16.292 10.125 1.00 97.81 301 MET A CA 1
ATOM 2386 C C . MET A 1 301 ? -18.588 -15.447 10.998 1.00 97.81 301 MET A C 1
ATOM 2388 O O . MET A 1 301 ? -19.811 -15.534 10.885 1.00 97.81 301 MET A O 1
ATOM 2392 N N . ILE A 1 302 ? -17.992 -14.616 11.847 1.00 98.50 302 ILE A N 1
ATOM 2393 C CA . ILE A 1 302 ? -18.683 -13.641 12.689 1.00 98.50 302 ILE A CA 1
ATOM 2394 C C . ILE A 1 302 ? -18.203 -12.263 12.252 1.00 98.50 302 ILE A C 1
ATOM 2396 O O . ILE A 1 302 ? -17.017 -11.956 12.367 1.00 98.50 302 ILE A O 1
ATOM 2400 N N . LEU A 1 303 ? -19.117 -11.451 11.736 1.00 98.56 303 LEU A N 1
ATOM 2401 C CA . LEU A 1 303 ? -18.856 -10.077 11.325 1.00 98.56 303 LEU A CA 1
ATOM 2402 C C . LEU A 1 303 ? -19.370 -9.119 12.396 1.00 98.56 303 LEU A C 1
ATOM 2404 O O . LEU A 1 303 ? -20.446 -9.336 12.950 1.00 98.56 303 LEU A O 1
ATOM 2408 N N . THR A 1 304 ? -18.659 -8.031 12.656 1.00 98.38 304 THR A N 1
ATOM 2409 C CA . THR A 1 304 ? -19.224 -6.918 13.424 1.00 98.38 304 THR A CA 1
ATOM 2410 C C . THR A 1 304 ? -20.079 -6.028 12.518 1.00 98.38 304 THR A C 1
ATOM 2412 O O . THR A 1 304 ? -19.887 -5.969 11.298 1.00 98.38 304 THR A O 1
ATOM 2415 N N . LYS A 1 305 ? -21.067 -5.334 13.088 1.00 98.06 305 LYS A N 1
ATOM 2416 C CA . LYS A 1 305 ? -21.998 -4.466 12.350 1.00 98.06 305 LYS A CA 1
ATOM 2417 C C . LYS A 1 305 ? -21.273 -3.404 11.529 1.00 98.06 305 LYS A C 1
ATOM 2419 O O . LYS A 1 305 ? -21.692 -3.105 10.412 1.00 98.06 305 LYS A O 1
ATOM 2424 N N . SER A 1 306 ? -20.184 -2.857 12.055 1.00 96.75 306 SER A N 1
ATOM 2425 C CA . SER A 1 306 ? -19.340 -1.878 11.376 1.00 96.75 306 SER A CA 1
ATOM 2426 C C . SER A 1 306 ? -18.736 -2.407 10.069 1.00 96.75 306 SER A C 1
ATOM 2428 O O . SER A 1 306 ? -18.529 -1.617 9.145 1.00 96.75 306 SER A O 1
ATOM 2430 N N . MET A 1 307 ? -18.537 -3.723 9.912 1.00 97.94 307 MET A N 1
ATOM 2431 C CA . MET A 1 307 ? -18.120 -4.332 8.641 1.00 97.94 307 MET A CA 1
ATOM 2432 C C . MET A 1 307 ? -19.234 -4.308 7.588 1.00 97.94 307 MET A C 1
ATOM 2434 O O . MET A 1 307 ? -18.950 -4.242 6.388 1.00 97.94 307 MET A O 1
ATOM 2438 N N . PHE A 1 308 ? -20.504 -4.340 8.008 1.00 97.31 308 PHE A N 1
ATOM 2439 C CA . PHE A 1 308 ? -21.665 -4.342 7.121 1.00 97.31 308 PHE A CA 1
ATOM 2440 C C . PHE A 1 308 ? -22.125 -2.914 6.799 1.00 97.31 308 PHE A C 1
ATOM 2442 O O . PHE A 1 308 ? -23.141 -2.411 7.281 1.00 97.31 308 PHE A O 1
ATOM 2449 N N . LYS A 1 309 ? -21.386 -2.263 5.899 1.00 94.62 309 LYS A N 1
ATOM 2450 C CA . LYS A 1 309 ? -21.615 -0.880 5.449 1.00 94.62 309 LYS A CA 1
ATOM 2451 C C . LYS A 1 309 ? -23.021 -0.645 4.860 1.00 94.62 309 LYS A C 1
ATOM 2453 O O . LYS A 1 309 ? -23.507 0.482 4.853 1.00 94.62 309 LYS A O 1
ATOM 2458 N N . GLY A 1 310 ? -23.685 -1.705 4.394 1.00 94.19 310 GLY A N 1
ATOM 2459 C CA . GLY A 1 310 ? -25.047 -1.690 3.844 1.00 94.19 310 GLY A CA 1
ATOM 2460 C C . GLY A 1 310 ? -26.168 -1.946 4.854 1.00 94.19 310 GLY A C 1
ATOM 2461 O O . GLY A 1 310 ? -27.326 -1.949 4.445 1.00 94.19 310 GLY A O 1
ATOM 2462 N N . TYR A 1 311 ? -25.863 -2.142 6.145 1.00 95.75 311 TYR A N 1
ATOM 2463 C CA . TYR A 1 311 ? -26.848 -2.491 7.180 1.00 95.75 311 TYR A CA 1
ATOM 2464 C C . TYR A 1 311 ? -28.057 -1.537 7.203 1.00 95.75 311 TYR A C 1
ATOM 2466 O O . TYR A 1 311 ? -29.208 -1.978 7.245 1.00 95.75 311 TYR A O 1
ATOM 2474 N N . GLY A 1 312 ? -27.801 -0.224 7.128 1.00 94.56 312 GLY A N 1
ATOM 2475 C CA . GLY A 1 312 ? -28.848 0.803 7.103 1.00 94.56 312 GLY A CA 1
ATOM 2476 C C . GLY A 1 312 ? -29.763 0.673 5.883 1.00 94.56 312 GLY A C 1
ATOM 2477 O O . GLY A 1 312 ? -30.971 0.523 6.037 1.00 94.56 312 GLY A O 1
ATOM 2478 N N . TRP A 1 313 ? -29.192 0.624 4.675 1.00 95.25 313 TRP A N 1
ATOM 2479 C CA . TRP A 1 313 ? -29.968 0.503 3.435 1.00 95.25 313 TRP A CA 1
ATOM 2480 C C . TRP A 1 313 ? -30.703 -0.828 3.306 1.00 95.25 313 TRP A C 1
ATOM 2482 O O . TRP A 1 313 ? -31.820 -0.850 2.794 1.00 95.25 313 TRP A O 1
ATOM 2492 N N . MET A 1 314 ? -30.121 -1.923 3.799 1.00 95.88 314 MET A N 1
ATOM 2493 C CA . MET A 1 314 ? -30.800 -3.216 3.885 1.00 95.88 314 MET A CA 1
ATOM 2494 C C . MET A 1 314 ? -32.071 -3.095 4.739 1.00 95.88 314 MET A C 1
ATOM 2496 O O . MET A 1 314 ? -33.151 -3.486 4.295 1.00 95.88 314 MET A O 1
ATOM 2500 N N . THR A 1 315 ? -31.945 -2.481 5.921 1.00 94.75 315 THR A N 1
ATOM 2501 C CA . THR A 1 315 ? -33.056 -2.271 6.860 1.00 94.75 315 THR A CA 1
ATOM 2502 C C . THR A 1 315 ? -34.126 -1.348 6.268 1.00 94.75 315 THR A C 1
ATOM 2504 O O . THR A 1 315 ? -35.309 -1.675 6.310 1.00 94.75 315 THR A O 1
ATOM 2507 N N . GLU A 1 316 ? -33.732 -0.231 5.648 1.00 95.12 316 GLU A N 1
ATOM 2508 C CA . GLU A 1 316 ? -34.646 0.705 4.970 1.00 95.12 316 GLU A CA 1
ATOM 2509 C C . GLU A 1 316 ? -35.406 0.057 3.802 1.00 95.12 316 GLU A C 1
ATOM 2511 O O . GLU A 1 316 ? -36.534 0.444 3.499 1.00 95.12 316 GLU A O 1
ATOM 2516 N N . ASN A 1 317 ? -34.807 -0.945 3.153 1.00 96.25 317 ASN A N 1
ATOM 2517 C CA . ASN A 1 317 ? -35.444 -1.731 2.096 1.00 96.25 317 ASN A CA 1
ATOM 2518 C C . ASN A 1 317 ? -36.291 -2.899 2.633 1.00 96.25 317 ASN A C 1
ATOM 2520 O O . ASN A 1 317 ? -36.840 -3.654 1.830 1.00 96.25 317 ASN A O 1
ATOM 2524 N N . GLY A 1 318 ? -36.408 -3.053 3.957 1.00 96.38 318 GLY A N 1
ATOM 2525 C CA . GLY A 1 318 ? -37.190 -4.111 4.597 1.00 96.38 318 GLY A CA 1
ATOM 2526 C C . GLY A 1 318 ? -36.622 -5.512 4.381 1.00 96.38 318 GLY A C 1
ATOM 2527 O O . GLY A 1 318 ? -37.386 -6.471 4.390 1.00 96.38 318 GLY A O 1
ATOM 2528 N N . LEU A 1 319 ? -35.311 -5.630 4.142 1.00 97.06 319 LEU A N 1
ATOM 2529 C CA . LEU A 1 319 ? -34.655 -6.911 3.893 1.00 97.06 319 LEU A CA 1
ATOM 2530 C C . LEU A 1 319 ? -34.109 -7.508 5.187 1.00 97.06 319 LEU A C 1
ATOM 2532 O O . LEU A 1 319 ? -33.453 -6.830 5.979 1.00 97.06 319 LEU A O 1
ATOM 2536 N N . SER A 1 320 ? -34.332 -8.804 5.355 1.00 97.00 320 SER A N 1
ATOM 2537 C CA . SER A 1 320 ? -33.644 -9.635 6.338 1.00 97.00 320 SER A CA 1
ATOM 2538 C C . SER A 1 320 ? -32.219 -9.982 5.888 1.00 97.00 320 SER A C 1
ATOM 2540 O O . SER A 1 320 ? -31.862 -9.880 4.710 1.00 97.00 320 SER A O 1
ATOM 2542 N N . TRP A 1 321 ? -31.401 -10.456 6.831 1.00 96.94 321 TRP A N 1
ATOM 2543 C CA . TRP A 1 321 ? -30.063 -10.972 6.540 1.00 96.94 321 TRP A CA 1
ATOM 2544 C C . TRP A 1 321 ? -30.084 -12.145 5.546 1.00 96.94 321 TRP A C 1
ATOM 2546 O O . TRP A 1 321 ? -29.301 -12.167 4.593 1.00 96.94 321 TRP A O 1
ATOM 2556 N N . ALA A 1 322 ? -31.042 -13.063 5.712 1.00 96.69 322 ALA A N 1
ATOM 2557 C CA . ALA A 1 322 ? -31.295 -14.173 4.797 1.00 96.69 322 ALA A CA 1
ATOM 2558 C C . ALA A 1 322 ? -31.531 -13.689 3.362 1.00 96.69 322 ALA A C 1
ATOM 2560 O O . ALA A 1 322 ? -30.924 -14.195 2.419 1.00 96.69 322 ALA A O 1
ATOM 2561 N N . GLU A 1 323 ? -32.400 -12.687 3.197 1.00 97.12 323 GLU A N 1
ATOM 2562 C CA . GLU A 1 323 ? -32.758 -12.129 1.891 1.00 97.12 323 GLU A CA 1
ATOM 2563 C C . GLU A 1 323 ? -31.600 -11.368 1.250 1.00 97.12 323 GLU A C 1
ATOM 2565 O O . GLU A 1 323 ? -31.422 -11.442 0.034 1.00 97.12 323 GLU A O 1
ATOM 2570 N N . TYR A 1 324 ? -30.788 -10.660 2.038 1.00 97.25 324 TYR A N 1
ATOM 2571 C CA . TYR A 1 324 ? -29.556 -10.050 1.540 1.00 97.25 324 TYR A CA 1
ATOM 2572 C C . TYR A 1 324 ? -28.601 -11.120 0.979 1.00 97.25 324 TYR A C 1
ATOM 2574 O O . TYR A 1 324 ? -28.147 -11.001 -0.162 1.00 97.25 324 TYR A O 1
ATOM 2582 N N . LEU A 1 325 ? -28.348 -12.201 1.727 1.00 96.44 325 LEU A N 1
ATOM 2583 C CA . LEU A 1 325 ? -27.484 -13.299 1.279 1.00 96.44 325 LEU A CA 1
ATOM 2584 C C . LEU A 1 325 ? -28.074 -14.056 0.077 1.00 96.44 325 LEU A C 1
ATOM 2586 O O . LEU A 1 325 ? -27.338 -14.456 -0.827 1.00 96.44 325 LEU A O 1
ATOM 2590 N N . GLU A 1 326 ? -29.398 -14.206 0.023 1.00 95.69 326 GLU A N 1
ATOM 2591 C CA . GLU A 1 326 ? -30.103 -14.788 -1.121 1.00 95.69 326 GLU A CA 1
ATOM 2592 C C . GLU A 1 326 ? -29.960 -13.922 -2.373 1.00 95.69 326 GLU A C 1
ATOM 2594 O O . GLU A 1 326 ? -29.724 -14.442 -3.459 1.00 95.69 326 GLU A O 1
ATOM 2599 N N . ARG A 1 327 ? -30.015 -12.592 -2.245 1.00 95.94 327 ARG A N 1
ATOM 2600 C CA . ARG A 1 327 ? -29.748 -11.680 -3.367 1.00 95.94 327 ARG A CA 1
ATOM 2601 C C . ARG A 1 327 ? -28.294 -11.745 -3.822 1.00 95.94 327 ARG A C 1
ATOM 2603 O O . ARG A 1 327 ? -28.045 -11.680 -5.024 1.00 95.94 327 ARG A O 1
ATOM 2610 N N . CYS A 1 328 ? -27.348 -11.914 -2.898 1.00 95.31 328 CYS A N 1
ATOM 2611 C CA . CYS A 1 328 ? -25.958 -12.188 -3.255 1.00 95.31 328 CYS A CA 1
ATOM 2612 C C . CYS A 1 328 ? -25.853 -13.463 -4.103 1.00 95.31 328 CYS A C 1
ATOM 2614 O O . CYS A 1 328 ? -25.258 -13.412 -5.176 1.00 95.31 328 CYS A O 1
ATOM 2616 N N . ARG A 1 329 ? -26.501 -14.563 -3.694 1.00 94.00 329 ARG A N 1
ATOM 2617 C CA . ARG A 1 329 ? -26.568 -15.797 -4.498 1.00 94.00 329 ARG A CA 1
ATOM 2618 C C . ARG A 1 329 ? -27.244 -15.587 -5.851 1.00 94.00 329 ARG A C 1
ATOM 2620 O O . ARG A 1 329 ? -26.693 -16.003 -6.863 1.00 94.00 329 ARG A O 1
ATOM 2627 N N . LYS A 1 330 ? -28.400 -14.915 -5.879 1.00 93.38 330 LYS A N 1
ATOM 2628 C CA . LYS A 1 330 ? -29.169 -14.624 -7.099 1.00 93.38 330 LYS A CA 1
ATOM 2629 C C . LYS A 1 330 ? -28.318 -13.926 -8.160 1.00 93.38 330 LYS A C 1
ATOM 2631 O O . LYS A 1 330 ? -28.480 -14.201 -9.338 1.00 93.38 330 LYS A O 1
ATOM 2636 N N . TYR A 1 331 ? -27.442 -13.008 -7.756 1.00 93.69 331 TYR A N 1
ATOM 2637 C CA . TYR A 1 331 ? -26.561 -12.285 -8.676 1.00 93.69 331 TYR A CA 1
ATOM 2638 C C . TYR A 1 331 ? -25.172 -12.926 -8.833 1.00 93.69 331 TYR A C 1
ATOM 2640 O O . TYR A 1 331 ? -24.290 -12.317 -9.434 1.00 93.69 331 TYR A O 1
ATOM 2648 N N . ASP A 1 332 ? -24.965 -14.140 -8.315 1.00 92.94 332 ASP A N 1
ATOM 2649 C CA . ASP A 1 332 ? -23.682 -14.856 -8.320 1.00 92.94 332 ASP A CA 1
ATOM 2650 C C . ASP A 1 332 ? -22.523 -14.027 -7.721 1.00 92.94 332 ASP A C 1
ATOM 2652 O O . ASP A 1 332 ? -21.380 -14.008 -8.194 1.00 92.94 332 ASP A O 1
ATOM 2656 N N . HIS A 1 333 ? -22.823 -13.292 -6.648 1.00 93.75 333 HIS A N 1
ATOM 2657 C CA . HIS A 1 333 ? -21.794 -12.730 -5.780 1.00 93.75 333 HIS A CA 1
ATOM 2658 C C . HIS A 1 333 ? -21.181 -13.828 -4.918 1.00 93.75 333 HIS A C 1
ATOM 2660 O O . HIS A 1 333 ? -21.839 -14.789 -4.527 1.00 93.75 333 HIS A O 1
ATOM 2666 N N . ALA A 1 334 ? -19.911 -13.650 -4.582 1.00 93.12 334 ALA A N 1
ATOM 2667 C CA . ALA A 1 334 ? -19.151 -14.563 -3.744 1.00 93.12 334 ALA A CA 1
ATOM 2668 C C . ALA A 1 334 ? -18.259 -13.772 -2.788 1.00 93.12 334 ALA A C 1
ATOM 2670 O O . ALA A 1 334 ? -18.034 -12.578 -2.986 1.00 93.12 334 ALA A O 1
ATOM 2671 N N . LEU A 1 335 ? -17.742 -14.439 -1.757 1.00 94.81 335 LEU A N 1
ATOM 2672 C CA . LEU A 1 335 ? -16.737 -13.853 -0.877 1.00 94.81 335 LEU A CA 1
ATOM 2673 C C . LEU A 1 335 ? -15.444 -13.621 -1.671 1.00 94.81 335 LEU A C 1
ATOM 2675 O O . LEU A 1 335 ? -14.961 -14.528 -2.347 1.00 94.81 335 LEU A O 1
ATOM 2679 N N . TYR A 1 336 ? -14.869 -12.428 -1.564 1.00 95.00 336 TYR A N 1
ATOM 2680 C CA . TYR A 1 336 ? -13.558 -12.106 -2.121 1.00 95.00 336 TYR A CA 1
ATOM 2681 C C . TYR A 1 336 ? -12.539 -11.916 -1.001 1.00 95.00 336 TYR A C 1
ATOM 2683 O O . TYR A 1 336 ? -12.813 -11.233 -0.013 1.00 95.00 336 TYR A O 1
ATOM 2691 N N . ILE A 1 337 ? -11.348 -12.488 -1.184 1.00 94.94 337 ILE A N 1
ATOM 2692 C CA . ILE A 1 337 ? -10.188 -12.259 -0.317 1.00 94.94 337 ILE A CA 1
ATOM 2693 C C . ILE A 1 337 ? -9.269 -11.255 -1.009 1.00 94.94 337 ILE A C 1
ATOM 2695 O O . ILE A 1 337 ? -8.619 -11.599 -1.999 1.00 94.94 337 ILE A O 1
ATOM 2699 N N . SER A 1 338 ? -9.245 -10.013 -0.518 1.00 93.50 338 SER A N 1
ATOM 2700 C CA . SER A 1 338 ? -8.444 -8.922 -1.099 1.00 93.50 338 SER A CA 1
ATOM 2701 C C . SER A 1 338 ? -7.023 -8.841 -0.543 1.00 93.50 338 SER A C 1
ATOM 2703 O O . SER A 1 338 ? -6.167 -8.182 -1.123 1.00 93.50 338 SER A O 1
ATOM 2705 N N . GLY A 1 339 ? -6.768 -9.507 0.580 1.00 93.31 339 GLY A N 1
ATOM 2706 C CA . GLY A 1 339 ? -5.463 -9.561 1.225 1.00 93.31 339 GLY A CA 1
ATOM 2707 C C . GLY A 1 339 ? -5.442 -10.602 2.337 1.00 93.31 339 GLY A C 1
ATOM 2708 O O . GLY A 1 339 ? -6.490 -10.985 2.858 1.00 93.31 339 GLY A O 1
ATOM 2709 N N . SER A 1 340 ? -4.247 -11.048 2.692 1.00 93.69 340 SER A N 1
ATOM 2710 C CA . SER A 1 340 ? -3.978 -11.921 3.834 1.00 93.69 340 SER A CA 1
ATOM 2711 C C . SER A 1 340 ? -2.779 -11.383 4.615 1.00 93.69 340 SER A C 1
ATOM 2713 O O . SER A 1 340 ? -2.135 -10.419 4.194 1.00 93.69 340 SER A O 1
ATOM 2715 N N . ASP A 1 341 ? -2.513 -11.946 5.784 1.00 90.56 341 ASP A N 1
ATOM 2716 C CA . ASP A 1 341 ? -1.254 -11.742 6.499 1.00 90.56 341 ASP A CA 1
ATOM 2717 C C . ASP A 1 341 ? -0.038 -12.268 5.713 1.00 90.56 341 ASP A C 1
ATOM 2719 O O . ASP A 1 341 ? -0.173 -13.019 4.747 1.00 90.56 341 ASP A O 1
ATOM 2723 N N . LYS A 1 342 ? 1.174 -11.846 6.092 1.00 86.62 342 LYS A N 1
ATOM 2724 C CA . LYS A 1 342 ? 2.415 -12.340 5.473 1.00 86.62 342 LYS A CA 1
ATOM 2725 C C . LYS A 1 342 ? 2.817 -13.684 6.074 1.00 86.62 342 LYS A C 1
ATOM 2727 O O . LYS A 1 342 ? 2.789 -13.818 7.288 1.00 86.62 342 LYS A O 1
ATOM 2732 N N . ALA A 1 343 ? 3.276 -14.618 5.239 1.00 74.94 343 ALA A N 1
ATOM 2733 C CA . ALA A 1 343 ? 3.791 -15.917 5.687 1.00 74.94 343 ALA A CA 1
ATOM 2734 C C . ALA A 1 343 ? 5.161 -15.814 6.392 1.00 74.94 343 ALA A C 1
ATOM 2736 O O . ALA A 1 343 ? 5.467 -16.579 7.308 1.00 74.94 343 ALA A O 1
ATOM 2737 N N . GLU A 1 344 ? 6.006 -14.875 5.954 1.00 79.19 344 GLU A N 1
ATOM 2738 C CA . GLU A 1 344 ? 7.330 -14.643 6.531 1.00 79.19 344 GLU A CA 1
ATOM 2739 C C . GLU A 1 344 ? 7.279 -13.567 7.618 1.00 79.19 344 GLU A C 1
ATOM 2741 O O . GLU A 1 344 ? 6.627 -12.531 7.475 1.00 79.19 344 GLU A O 1
ATOM 2746 N N . ARG A 1 345 ? 8.005 -13.815 8.710 1.00 84.69 345 ARG A N 1
ATOM 2747 C CA . ARG A 1 345 ? 8.118 -12.883 9.833 1.00 84.69 345 ARG A CA 1
ATOM 2748 C C . ARG A 1 345 ? 9.263 -11.910 9.600 1.00 84.69 345 ARG A C 1
ATOM 2750 O O . ARG A 1 345 ? 10.356 -12.310 9.204 1.00 84.69 345 ARG A O 1
ATOM 2757 N N . GLU A 1 346 ? 9.015 -10.645 9.902 1.00 87.19 346 GLU A N 1
ATOM 2758 C CA . GLU A 1 346 ? 9.981 -9.561 9.741 1.00 87.19 346 GLU A CA 1
ATOM 2759 C C . GLU A 1 346 ? 10.653 -9.259 11.092 1.00 87.19 346 GLU A C 1
ATOM 2761 O O . GLU A 1 346 ? 10.012 -9.299 12.141 1.00 87.19 346 GLU A O 1
ATOM 2766 N N . SER A 1 347 ? 11.962 -8.999 11.079 1.00 90.75 347 SER A N 1
ATOM 2767 C CA . SER A 1 347 ? 12.720 -8.508 12.246 1.00 90.75 347 SER A CA 1
ATOM 2768 C C . SER A 1 347 ? 13.084 -7.026 12.134 1.00 90.75 347 SER A C 1
ATOM 2770 O O . SER A 1 347 ? 13.530 -6.421 13.113 1.00 90.75 347 SER A O 1
ATOM 2772 N N . VAL A 1 348 ? 12.897 -6.454 10.942 1.00 94.38 348 VAL A N 1
ATOM 2773 C CA . VAL A 1 348 ? 13.129 -5.046 10.632 1.00 94.38 348 VAL A CA 1
ATOM 2774 C C . VAL A 1 348 ? 11.921 -4.450 9.919 1.00 94.38 348 VAL A C 1
ATOM 2776 O O . VAL A 1 348 ? 11.261 -5.113 9.116 1.00 94.38 348 VAL A O 1
ATOM 2779 N N . THR A 1 349 ? 11.665 -3.170 10.174 1.00 95.06 349 THR A N 1
ATOM 2780 C CA . THR A 1 349 ? 10.599 -2.389 9.541 1.00 95.06 349 THR A CA 1
ATOM 2781 C C . THR A 1 349 ? 11.152 -1.087 8.961 1.00 95.06 349 THR A C 1
ATOM 2783 O O . THR A 1 349 ? 12.173 -0.574 9.414 1.00 95.06 349 THR A O 1
ATOM 2786 N N . GLU A 1 350 ? 10.499 -0.557 7.924 1.00 95.69 350 GLU A N 1
ATOM 2787 C CA . GLU A 1 350 ? 10.910 0.675 7.236 1.00 95.69 350 GLU A CA 1
ATOM 2788 C C . GLU A 1 350 ? 10.175 1.885 7.837 1.00 95.69 350 GLU A C 1
ATOM 2790 O O . GLU A 1 350 ? 8.960 2.028 7.649 1.00 95.69 350 GLU A O 1
ATOM 2795 N N . LEU A 1 351 ? 10.898 2.783 8.511 1.00 95.50 351 LEU A N 1
ATOM 2796 C CA . LEU A 1 351 ? 10.422 4.113 8.889 1.00 95.50 351 LEU A CA 1
ATOM 2797 C C . LEU A 1 351 ? 10.592 5.078 7.715 1.00 95.50 351 LEU A C 1
ATOM 2799 O O . LEU A 1 351 ? 11.676 5.204 7.155 1.00 95.50 351 LEU A O 1
ATOM 2803 N N . ASN A 1 352 ? 9.519 5.772 7.340 1.00 93.50 352 ASN A N 1
ATOM 2804 C CA . ASN A 1 352 ? 9.569 6.844 6.354 1.00 93.50 352 ASN A CA 1
ATOM 2805 C C . ASN A 1 352 ? 9.886 8.209 7.005 1.00 93.50 352 ASN A C 1
ATOM 2807 O O . ASN A 1 352 ? 9.762 8.376 8.217 1.00 93.50 352 ASN A O 1
ATOM 2811 N N . TYR A 1 353 ? 10.216 9.199 6.172 1.00 92.00 353 TYR A N 1
ATOM 2812 C CA . TYR A 1 353 ? 10.668 10.532 6.584 1.00 92.00 353 TYR A CA 1
ATOM 2813 C C . TYR A 1 353 ? 9.682 11.274 7.487 1.00 92.00 353 TYR A C 1
ATOM 2815 O O . TYR A 1 353 ? 10.094 12.163 8.221 1.00 92.00 353 TYR A O 1
ATOM 2823 N N . GLN A 1 354 ? 8.394 10.933 7.432 1.00 91.19 354 GLN A N 1
ATOM 2824 C CA . GLN A 1 354 ? 7.392 11.557 8.281 1.00 91.19 354 GLN A CA 1
ATOM 2825 C C . GLN A 1 354 ? 7.546 11.114 9.734 1.00 91.19 354 GLN A C 1
ATOM 2827 O O . GLN A 1 354 ? 7.482 11.957 10.617 1.00 91.19 354 GLN A O 1
ATOM 2832 N N . PHE A 1 355 ? 7.822 9.827 9.973 1.00 92.62 355 PHE A N 1
ATOM 2833 C CA . PHE A 1 355 ? 8.155 9.338 11.313 1.00 92.62 355 PHE A CA 1
ATOM 2834 C C . PHE A 1 355 ? 9.477 9.934 11.789 1.00 92.62 355 PHE A C 1
ATOM 2836 O O . PHE A 1 355 ? 9.571 10.424 12.902 1.00 92.62 355 PHE A O 1
ATOM 2843 N N . LEU A 1 356 ? 10.492 9.949 10.919 1.00 92.00 356 LEU A N 1
ATOM 2844 C CA . LEU A 1 356 ? 11.816 10.478 11.266 1.00 92.00 356 LEU A CA 1
ATOM 2845 C C . LEU A 1 356 ? 11.764 11.952 11.680 1.00 92.00 356 LEU A C 1
ATOM 2847 O O . LEU A 1 356 ? 12.515 12.364 12.553 1.00 92.00 356 LEU A O 1
ATOM 2851 N N . ASN A 1 357 ? 10.873 12.732 11.064 1.00 90.69 357 ASN A N 1
ATOM 2852 C CA . ASN A 1 357 ? 10.703 14.149 11.361 1.00 90.69 357 ASN A CA 1
ATOM 2853 C C . ASN A 1 357 ? 10.130 14.413 12.763 1.00 90.69 357 ASN A C 1
ATOM 2855 O O . ASN A 1 357 ? 10.368 15.481 13.316 1.00 90.69 357 ASN A O 1
ATOM 2859 N N . THR A 1 358 ? 9.354 13.486 13.331 1.00 89.56 358 THR A N 1
ATOM 2860 C CA . THR A 1 358 ? 8.736 13.686 14.649 1.00 89.56 358 THR A CA 1
ATOM 2861 C C . THR A 1 358 ? 9.614 13.189 15.792 1.00 89.56 358 THR A C 1
ATOM 2863 O O . THR A 1 358 ? 9.445 13.655 16.913 1.00 89.56 358 THR A O 1
ATOM 2866 N N . LEU A 1 359 ? 10.611 12.342 15.538 1.00 88.12 359 LEU A N 1
ATOM 2867 C CA . LEU A 1 359 ? 11.498 11.841 16.589 1.00 88.12 359 LEU A CA 1
ATOM 2868 C C . LEU A 1 359 ? 12.416 12.944 17.143 1.00 88.12 359 LEU A C 1
ATOM 2870 O O . LEU A 1 359 ? 13.126 13.618 16.401 1.00 88.12 359 LEU A O 1
ATOM 2874 N N . ALA A 1 360 ? 12.426 13.100 18.468 1.00 82.75 360 ALA A N 1
ATOM 2875 C CA . ALA A 1 360 ? 13.340 13.987 19.192 1.00 82.75 360 ALA A CA 1
ATOM 2876 C C . ALA A 1 360 ? 14.723 13.327 19.341 1.00 82.75 360 ALA A C 1
ATOM 2878 O O . ALA A 1 360 ? 15.056 12.791 20.401 1.00 82.75 360 ALA A O 1
ATOM 2879 N N . LEU A 1 361 ? 15.470 13.283 18.237 1.00 85.75 361 LEU A N 1
ATOM 2880 C CA . LEU A 1 361 ? 16.801 12.684 18.155 1.00 85.75 361 LEU A CA 1
ATOM 2881 C C . LEU A 1 361 ? 17.874 13.760 18.072 1.00 85.75 361 LEU A C 1
ATOM 2883 O O . LEU A 1 361 ? 17.807 14.636 17.207 1.00 85.75 361 LEU A O 1
ATOM 2887 N N . THR A 1 362 ? 18.903 13.629 18.902 1.00 87.44 362 THR A N 1
ATOM 2888 C CA . THR A 1 362 ? 20.139 14.404 18.748 1.00 87.44 362 THR A CA 1
ATOM 2889 C C . THR A 1 362 ? 20.907 13.961 17.498 1.00 87.44 362 THR A C 1
ATOM 2891 O O . THR A 1 362 ? 20.683 12.872 16.963 1.00 87.44 362 THR A O 1
ATOM 2894 N N . GLU A 1 363 ? 21.829 14.795 17.010 1.00 86.50 363 GLU A N 1
ATOM 2895 C CA . GLU A 1 363 ? 22.701 14.438 15.876 1.00 86.50 363 GLU A CA 1
ATOM 2896 C C . GLU A 1 363 ? 23.472 13.136 16.142 1.00 86.50 363 GLU A C 1
ATOM 2898 O O . GLU A 1 363 ? 23.529 12.254 15.284 1.00 86.50 363 GLU A O 1
ATOM 2903 N N . GLU A 1 364 ? 23.968 12.977 17.371 1.00 90.25 364 GLU A N 1
ATOM 2904 C CA . GLU A 1 364 ? 24.760 11.821 17.792 1.00 90.25 364 GLU A CA 1
ATOM 2905 C C . GLU A 1 364 ? 23.927 10.535 17.902 1.00 90.25 364 GLU A C 1
ATOM 2907 O O . GLU A 1 364 ? 24.405 9.444 17.608 1.00 90.25 364 GLU A O 1
ATOM 2912 N N . GLU A 1 365 ? 22.652 10.642 18.272 1.00 92.88 365 GLU A N 1
ATOM 2913 C CA . GLU A 1 365 ? 21.715 9.514 18.265 1.00 92.88 365 GLU A CA 1
ATOM 2914 C C . GLU A 1 365 ? 21.276 9.148 16.832 1.00 92.88 365 GLU A C 1
ATOM 2916 O O . GLU A 1 365 ? 21.036 7.977 16.519 1.00 92.88 365 GLU A O 1
ATOM 2921 N N . PHE A 1 366 ? 21.179 10.134 15.936 1.00 92.69 366 PHE A N 1
ATOM 2922 C CA . PHE A 1 366 ? 20.752 9.919 14.557 1.00 92.69 366 PHE A CA 1
ATOM 2923 C C . PHE A 1 366 ? 21.852 9.270 13.709 1.00 92.69 366 PHE A C 1
ATOM 2925 O O . PHE A 1 366 ? 21.650 8.187 13.147 1.00 92.69 366 PHE A O 1
ATOM 2932 N N . ARG A 1 367 ? 23.011 9.932 13.631 1.00 94.25 367 ARG A N 1
ATOM 2933 C CA . ARG A 1 367 ? 24.227 9.446 12.979 1.00 94.25 367 ARG A CA 1
ATOM 2934 C C . ARG A 1 367 ? 25.448 10.216 13.519 1.00 94.25 367 ARG A C 1
ATOM 2936 O O . ARG A 1 367 ? 25.670 11.336 13.063 1.00 94.25 367 ARG A O 1
ATOM 2943 N N . PRO A 1 368 ? 26.266 9.609 14.401 1.00 94.69 368 PRO A N 1
ATOM 2944 C CA . PRO A 1 368 ? 27.436 10.266 14.977 1.00 94.69 368 PRO A CA 1
ATOM 2945 C C . PRO A 1 368 ? 28.382 10.880 13.941 1.00 94.69 368 PRO A C 1
ATOM 2947 O O . PRO A 1 368 ? 28.688 10.254 12.919 1.00 94.69 368 PRO A O 1
ATOM 2950 N N . ALA A 1 369 ? 28.863 12.094 14.215 1.00 90.31 369 ALA A N 1
ATOM 2951 C CA . ALA A 1 369 ? 29.673 12.869 13.270 1.00 90.31 369 ALA A CA 1
ATOM 2952 C C . ALA A 1 369 ? 31.094 12.306 13.068 1.00 90.31 369 ALA A C 1
ATOM 2954 O O . ALA A 1 369 ? 31.730 12.579 12.049 1.00 90.31 369 ALA A O 1
ATOM 2955 N N . ASP A 1 370 ? 31.593 11.517 14.025 1.00 93.81 370 ASP A N 1
ATOM 2956 C CA . ASP A 1 370 ? 32.914 10.879 13.982 1.00 93.81 370 ASP A CA 1
ATOM 2957 C C . ASP A 1 370 ? 32.944 9.588 13.143 1.00 93.81 370 ASP A C 1
ATOM 2959 O O . ASP A 1 370 ? 34.020 9.047 12.871 1.00 93.81 370 ASP A O 1
ATOM 2963 N N . LEU A 1 371 ? 31.778 9.079 12.729 1.00 95.25 371 LEU A N 1
ATOM 2964 C CA . LEU A 1 371 ? 31.687 7.885 11.897 1.00 95.25 371 LEU A CA 1
ATOM 2965 C C . LEU A 1 371 ? 32.215 8.149 10.483 1.00 95.25 371 LEU A C 1
ATOM 2967 O O . LEU A 1 371 ? 32.024 9.232 9.924 1.00 95.25 371 LEU A O 1
ATOM 2971 N N . PRO A 1 372 ? 32.824 7.136 9.841 1.00 94.81 372 PRO A N 1
ATOM 2972 C CA . PRO A 1 372 ? 33.206 7.270 8.448 1.00 94.81 372 PRO A CA 1
ATOM 2973 C C . PRO A 1 372 ? 31.949 7.435 7.580 1.00 94.81 372 PRO A C 1
ATOM 2975 O O . PRO A 1 372 ? 30.871 6.909 7.893 1.00 94.81 372 PRO A O 1
ATOM 2978 N N . ARG A 1 373 ? 32.069 8.171 6.468 1.00 92.62 373 ARG A N 1
ATOM 2979 C CA . ARG A 1 373 ? 30.923 8.428 5.578 1.00 92.62 373 ARG A CA 1
ATOM 2980 C C . ARG A 1 373 ? 30.620 7.235 4.666 1.00 92.62 373 ARG A C 1
ATOM 2982 O O . ARG A 1 373 ? 29.518 7.142 4.134 1.00 92.62 373 ARG A O 1
ATOM 2989 N N . GLY A 1 374 ? 31.560 6.298 4.545 1.00 94.12 374 GLY A N 1
ATOM 2990 C CA . GLY A 1 374 ? 31.380 4.975 3.953 1.00 94.12 374 GLY A CA 1
ATOM 2991 C C . GLY A 1 374 ? 32.143 3.896 4.720 1.00 94.12 374 GLY A C 1
ATOM 2992 O O . GLY A 1 374 ? 32.954 4.188 5.596 1.00 94.12 374 GLY A O 1
ATOM 2993 N N . TRP A 1 375 ? 31.867 2.629 4.414 1.00 95.12 375 TRP A N 1
ATOM 2994 C CA . TRP A 1 375 ? 32.322 1.509 5.242 1.00 95.12 375 TRP A CA 1
ATOM 2995 C C . TRP A 1 375 ? 33.319 0.583 4.536 1.00 95.12 375 TRP A C 1
ATOM 2997 O O . TRP A 1 375 ? 33.059 0.071 3.447 1.00 95.12 375 TRP A O 1
ATOM 3007 N N . ASP A 1 376 ? 34.436 0.292 5.209 1.00 92.62 376 ASP A N 1
ATOM 3008 C CA . ASP A 1 376 ? 35.372 -0.785 4.839 1.00 92.62 376 ASP A CA 1
ATOM 3009 C C . ASP A 1 376 ? 35.041 -2.117 5.532 1.00 92.62 376 ASP A C 1
ATOM 3011 O O . ASP A 1 376 ? 35.313 -3.203 5.010 1.00 92.62 376 ASP A O 1
ATOM 3015 N N . LYS A 1 377 ? 34.444 -2.037 6.723 1.00 92.62 377 LYS A N 1
ATOM 3016 C CA . LYS A 1 377 ? 34.000 -3.160 7.558 1.00 92.62 377 LYS A CA 1
ATOM 3017 C C . LYS A 1 377 ? 32.536 -2.944 7.921 1.00 92.62 377 LYS A C 1
ATOM 3019 O O . LYS A 1 377 ? 32.101 -1.800 7.962 1.00 92.62 377 LYS A O 1
ATOM 3024 N N . SER A 1 378 ? 31.811 -4.022 8.224 1.00 94.25 378 SER A N 1
ATOM 3025 C CA . SER A 1 378 ? 30.393 -3.912 8.590 1.00 94.25 378 SER A CA 1
ATOM 3026 C C . SER A 1 378 ? 30.189 -2.919 9.748 1.00 94.25 378 SER A C 1
ATOM 3028 O O . SER A 1 378 ? 30.929 -3.028 10.738 1.00 94.25 378 SER A O 1
ATOM 3030 N N . PRO A 1 379 ? 29.197 -2.008 9.658 1.00 95.19 379 PRO A N 1
ATOM 3031 C CA . PRO A 1 379 ? 28.834 -1.112 10.754 1.00 95.19 379 PRO A CA 1
ATOM 3032 C C . PRO A 1 379 ? 28.428 -1.855 12.034 1.00 95.19 379 PRO A C 1
ATOM 3034 O O . PRO A 1 379 ? 28.562 -1.303 13.122 1.00 95.19 379 PRO A O 1
ATOM 3037 N N . GLU A 1 380 ? 27.993 -3.119 11.938 1.00 93.56 380 GLU A N 1
ATOM 3038 C CA . GLU A 1 380 ? 27.675 -3.952 13.113 1.00 93.56 380 GLU A CA 1
ATOM 3039 C C . GLU A 1 380 ? 28.869 -4.182 14.045 1.00 93.56 380 GLU A C 1
ATOM 3041 O O . GLU A 1 380 ? 28.688 -4.517 15.211 1.00 93.56 380 GLU A O 1
ATOM 3046 N N . ASN A 1 381 ? 30.098 -3.986 13.558 1.00 93.12 381 ASN A N 1
ATOM 3047 C CA . ASN A 1 381 ? 31.293 -4.117 14.389 1.00 93.12 381 ASN A CA 1
ATOM 3048 C C . ASN A 1 381 ? 31.480 -2.946 15.370 1.00 93.12 381 ASN A C 1
ATOM 3050 O O . ASN A 1 381 ? 32.276 -3.072 16.299 1.00 93.12 381 ASN A O 1
ATOM 3054 N N . ASP A 1 382 ? 30.802 -1.810 15.165 1.00 94.94 382 ASP A N 1
ATOM 3055 C CA . ASP A 1 382 ? 30.782 -0.716 16.140 1.00 94.94 382 ASP A CA 1
ATOM 3056 C C . ASP A 1 382 ? 29.783 -1.062 17.256 1.00 94.94 382 ASP A C 1
ATOM 3058 O O . ASP A 1 382 ? 28.646 -1.452 16.987 1.00 94.94 382 ASP A O 1
ATOM 3062 N N . SER A 1 383 ? 30.194 -0.944 18.519 1.00 94.12 383 SER A N 1
ATOM 3063 C CA . SER A 1 383 ? 29.347 -1.284 19.668 1.00 94.12 383 SER A CA 1
ATOM 3064 C C . SER A 1 383 ? 28.257 -0.251 19.960 1.00 94.12 383 SER A C 1
ATOM 3066 O O . SER A 1 383 ? 27.338 -0.548 20.722 1.00 94.12 383 SER A O 1
ATOM 3068 N N . ARG A 1 384 ? 28.362 0.965 19.409 1.00 94.75 384 ARG A N 1
ATOM 3069 C CA . ARG A 1 384 ? 27.354 2.019 19.574 1.00 94.75 384 ARG A CA 1
ATOM 3070 C C . ARG A 1 384 ? 26.078 1.670 18.807 1.00 94.75 384 ARG A C 1
ATOM 3072 O O . ARG A 1 384 ? 26.093 0.912 17.832 1.00 94.75 384 ARG A O 1
ATOM 3079 N N . HIS A 1 385 ? 24.968 2.254 19.246 1.00 93.88 385 HIS A N 1
ATOM 3080 C CA . HIS A 1 385 ? 23.675 2.188 18.567 1.00 93.88 385 HIS A CA 1
ATOM 3081 C C . HIS A 1 385 ? 23.279 3.593 18.115 1.00 93.88 385 HIS A C 1
ATOM 3083 O O . HIS A 1 385 ? 23.329 4.520 18.917 1.00 93.88 385 HIS A O 1
ATOM 3089 N N . TRP A 1 386 ? 22.914 3.739 16.843 1.00 95.69 386 TRP A N 1
ATOM 3090 C CA . TRP A 1 386 ? 22.409 4.977 16.242 1.00 95.69 386 TRP A CA 1
ATOM 3091 C C . TRP A 1 386 ? 21.359 4.626 15.185 1.00 95.69 386 TRP A C 1
ATOM 3093 O O . TRP A 1 386 ? 21.339 3.502 14.672 1.00 95.69 386 TRP A O 1
ATOM 3103 N N . LEU A 1 387 ? 20.490 5.576 14.842 1.00 95.44 387 LEU A N 1
ATOM 3104 C CA . LEU A 1 387 ? 19.289 5.291 14.052 1.00 95.44 387 LEU A CA 1
ATOM 3105 C C . LEU A 1 387 ? 19.589 4.723 12.654 1.00 95.44 387 LEU A C 1
ATOM 3107 O O . LEU A 1 387 ? 18.953 3.766 12.213 1.00 95.44 387 LEU A O 1
ATOM 3111 N N . THR A 1 388 ? 20.548 5.302 11.927 1.00 96.56 388 THR A N 1
ATOM 3112 C CA . THR A 1 388 ? 20.819 4.913 10.529 1.00 96.56 388 THR A CA 1
ATOM 3113 C C . THR A 1 388 ? 21.555 3.576 10.399 1.00 96.56 388 THR A C 1
ATOM 3115 O O . THR A 1 388 ? 21.573 2.997 9.306 1.00 96.56 388 THR A O 1
ATOM 3118 N N . LYS A 1 389 ? 22.102 3.035 11.500 1.00 96.94 389 LYS A N 1
ATOM 3119 C CA . LYS A 1 389 ? 22.975 1.850 11.529 1.00 96.94 389 LYS A CA 1
ATOM 3120 C C . LYS A 1 389 ? 22.395 0.663 10.773 1.00 96.94 389 LYS A C 1
ATOM 3122 O O . LYS A 1 389 ? 23.029 0.166 9.850 1.00 96.94 389 LYS A O 1
ATOM 3127 N N . THR A 1 390 ? 21.170 0.253 11.102 1.00 96.38 390 THR A N 1
ATOM 3128 C CA . THR A 1 390 ? 20.522 -0.925 10.492 1.00 96.38 390 THR A CA 1
ATOM 3129 C C . THR A 1 390 ? 20.400 -0.782 8.967 1.00 96.38 390 THR A C 1
ATOM 3131 O O . THR A 1 390 ? 20.549 -1.752 8.223 1.00 96.38 390 THR A O 1
ATOM 3134 N N . THR A 1 391 ? 20.185 0.441 8.470 1.00 97.38 391 THR A N 1
ATOM 3135 C CA . THR A 1 391 ? 20.114 0.711 7.024 1.00 97.38 391 THR A CA 1
ATOM 3136 C C . THR A 1 391 ? 21.497 0.664 6.373 1.00 97.38 391 THR A C 1
ATOM 3138 O O . THR A 1 391 ? 21.648 0.089 5.295 1.00 97.38 391 THR A O 1
ATOM 3141 N N . GLU A 1 392 ? 22.511 1.240 7.024 1.00 97.50 392 GLU A N 1
ATOM 3142 C CA . GLU A 1 392 ? 23.904 1.205 6.557 1.00 97.50 392 GLU A CA 1
ATOM 3143 C C . GLU A 1 392 ? 24.456 -0.227 6.528 1.00 97.50 392 GLU A C 1
ATOM 3145 O O . GLU A 1 392 ? 25.176 -0.588 5.597 1.00 97.50 392 GLU A O 1
ATOM 3150 N N . VAL A 1 393 ? 24.061 -1.067 7.490 1.00 96.94 393 VAL A N 1
ATOM 3151 C CA . VAL A 1 393 ? 24.391 -2.498 7.534 1.00 96.94 393 VAL A CA 1
ATOM 3152 C C . VAL A 1 393 ? 23.749 -3.230 6.369 1.00 96.94 393 VAL A C 1
ATOM 3154 O O . VAL A 1 393 ? 24.456 -3.901 5.628 1.00 96.94 393 VAL A O 1
ATOM 3157 N N . ALA A 1 394 ? 22.447 -3.040 6.132 1.00 96.38 394 ALA A N 1
ATOM 3158 C CA . ALA A 1 394 ? 21.769 -3.656 4.993 1.00 96.38 394 ALA A CA 1
ATOM 3159 C C . ALA A 1 394 ? 22.405 -3.254 3.649 1.00 96.38 394 ALA A C 1
ATOM 3161 O O . ALA A 1 394 ? 22.533 -4.081 2.748 1.00 96.38 394 ALA A O 1
ATOM 3162 N N . TYR A 1 395 ? 22.832 -1.995 3.510 1.00 97.19 395 TYR A N 1
ATOM 3163 C CA . TYR A 1 395 ? 23.570 -1.533 2.335 1.00 97.19 395 TYR A CA 1
ATOM 3164 C C . TYR A 1 395 ? 24.936 -2.229 2.204 1.00 97.19 395 TYR A C 1
ATOM 3166 O O . TYR A 1 395 ? 25.239 -2.805 1.155 1.00 97.19 395 TYR A O 1
ATOM 3174 N N . TYR A 1 396 ? 25.739 -2.232 3.273 1.00 96.81 396 TYR A N 1
ATOM 3175 C CA . TYR A 1 396 ? 27.041 -2.905 3.306 1.00 96.81 396 TYR A CA 1
ATOM 3176 C C . TYR A 1 396 ? 26.919 -4.408 3.025 1.00 96.81 396 TYR A C 1
ATOM 3178 O O . TYR A 1 396 ? 27.760 -4.990 2.334 1.00 96.81 396 TYR A O 1
ATOM 3186 N N . ASP A 1 397 ? 25.852 -5.032 3.517 1.00 95.94 397 ASP A N 1
ATOM 3187 C CA . ASP A 1 397 ? 25.601 -6.453 3.356 1.00 95.94 397 ASP A CA 1
ATOM 3188 C C . ASP A 1 397 ? 25.412 -6.849 1.897 1.00 95.94 397 ASP A C 1
ATOM 3190 O O . ASP A 1 397 ? 25.905 -7.895 1.492 1.00 95.94 397 ASP A O 1
ATOM 3194 N N . TYR A 1 398 ? 24.793 -5.998 1.078 1.00 95.50 398 TYR A N 1
ATOM 3195 C CA . TYR A 1 398 ? 24.720 -6.221 -0.366 1.00 95.50 398 TYR A CA 1
ATOM 3196 C C . TYR A 1 398 ? 26.035 -5.889 -1.085 1.00 95.50 398 TYR A C 1
ATOM 3198 O O . TYR A 1 398 ? 26.443 -6.622 -1.990 1.00 95.50 398 TYR A O 1
ATOM 3206 N N . CYS A 1 399 ? 26.708 -4.808 -0.682 1.00 91.69 399 CYS A N 1
ATOM 3207 C CA . CYS A 1 399 ? 27.897 -4.291 -1.365 1.00 91.69 399 CYS A CA 1
ATOM 3208 C C . CYS A 1 399 ? 29.176 -5.096 -1.108 1.00 91.69 399 CYS A C 1
ATOM 3210 O O . CYS A 1 399 ? 30.029 -5.182 -1.994 1.00 91.69 399 CYS A O 1
ATOM 3212 N N . ALA A 1 400 ? 29.354 -5.636 0.100 1.00 90.88 400 ALA A N 1
ATOM 3213 C CA . ALA A 1 400 ? 30.669 -6.059 0.581 1.00 90.88 400 ALA A CA 1
ATOM 3214 C C . ALA A 1 400 ? 30.673 -7.322 1.460 1.00 90.88 400 ALA A C 1
ATOM 3216 O O . ALA A 1 400 ? 31.647 -8.077 1.404 1.00 90.88 400 ALA A O 1
ATOM 3217 N N . ASN A 1 401 ? 29.618 -7.604 2.232 1.00 92.81 401 ASN A N 1
ATOM 3218 C CA . ASN A 1 401 ? 29.608 -8.749 3.152 1.00 92.81 401 ASN A CA 1
ATOM 3219 C C . ASN A 1 401 ? 29.439 -10.093 2.416 1.00 92.81 401 ASN A C 1
ATOM 3221 O O . ASN A 1 401 ? 28.359 -10.425 1.933 1.00 92.81 401 ASN A O 1
ATOM 3225 N N . ALA A 1 402 ? 30.497 -10.904 2.353 1.00 89.31 402 ALA A N 1
ATOM 3226 C CA . ALA A 1 402 ? 30.470 -12.181 1.636 1.00 89.31 402 ALA A CA 1
ATOM 3227 C C . ALA A 1 402 ? 29.414 -13.170 2.173 1.00 89.31 402 ALA A C 1
ATOM 3229 O O . ALA A 1 402 ? 28.757 -13.852 1.385 1.00 89.31 402 ALA A O 1
ATOM 3230 N N . GLU A 1 403 ? 29.227 -13.236 3.494 1.00 91.31 403 GLU A N 1
ATOM 3231 C CA . GLU A 1 403 ? 28.280 -14.162 4.123 1.00 91.31 403 GLU A CA 1
ATOM 3232 C C . GLU A 1 403 ? 26.830 -13.728 3.891 1.00 91.31 403 GLU A C 1
ATOM 3234 O O . GLU A 1 403 ? 25.995 -14.548 3.492 1.00 91.31 403 GLU A O 1
ATOM 3239 N N . ALA A 1 404 ? 26.535 -12.436 4.066 1.00 93.50 404 ALA A N 1
ATOM 3240 C CA . ALA A 1 404 ? 25.195 -11.901 3.842 1.00 93.50 404 ALA A CA 1
ATOM 3241 C C . ALA A 1 404 ? 24.782 -12.005 2.365 1.00 93.50 404 ALA A C 1
ATOM 3243 O O . ALA A 1 404 ? 23.665 -12.434 2.065 1.00 93.50 404 ALA A O 1
ATOM 3244 N N . ARG A 1 405 ? 25.702 -11.720 1.430 1.00 93.50 405 ARG A N 1
ATOM 3245 C CA . ARG A 1 405 ? 25.468 -11.864 -0.020 1.00 93.50 405 ARG A CA 1
ATOM 3246 C C . ARG A 1 405 ? 25.096 -13.287 -0.414 1.00 93.50 405 ARG A C 1
ATOM 3248 O O . ARG A 1 405 ? 24.182 -13.474 -1.213 1.00 93.50 405 ARG A O 1
ATOM 3255 N N . LEU A 1 406 ? 25.785 -14.290 0.132 1.00 93.75 406 LEU A N 1
ATOM 3256 C CA . LEU A 1 406 ? 25.452 -15.690 -0.127 1.00 93.75 406 LEU A CA 1
ATOM 3257 C C . LEU A 1 406 ? 24.106 -16.059 0.516 1.00 93.75 406 LEU A C 1
ATOM 3259 O O . LEU A 1 406 ? 23.234 -16.626 -0.146 1.00 93.75 406 LEU A O 1
ATOM 3263 N N . SER A 1 407 ? 23.914 -15.691 1.784 1.00 92.81 407 SER A N 1
ATOM 3264 C CA . SER A 1 407 ? 22.699 -15.990 2.553 1.00 92.81 407 SER A CA 1
ATOM 3265 C C . SER A 1 407 ? 21.437 -15.399 1.920 1.00 92.81 407 SER A C 1
ATOM 3267 O O . SER A 1 407 ? 20.394 -16.056 1.915 1.00 92.81 407 SER A O 1
ATOM 3269 N N . TYR A 1 408 ? 21.545 -14.212 1.310 1.00 93.00 408 TYR A N 1
ATOM 3270 C CA . TYR A 1 408 ? 20.459 -13.565 0.573 1.00 93.00 408 TYR A CA 1
ATOM 3271 C C . TYR A 1 408 ? 19.834 -14.481 -0.483 1.00 93.00 408 TYR A C 1
ATOM 3273 O O . TYR A 1 408 ? 18.614 -14.502 -0.606 1.00 93.00 408 TYR A O 1
ATOM 3281 N N . PHE A 1 409 ? 20.637 -15.249 -1.222 1.00 93.69 409 PHE A N 1
ATOM 3282 C CA . PHE A 1 409 ? 20.119 -16.173 -2.232 1.00 93.69 409 PHE A CA 1
ATOM 3283 C C . PHE A 1 409 ? 19.724 -17.526 -1.636 1.00 93.69 409 PHE A C 1
ATOM 3285 O O . PHE A 1 409 ? 18.758 -18.139 -2.082 1.00 93.69 409 PHE A O 1
ATOM 3292 N N . LEU A 1 410 ? 20.446 -18.013 -0.621 1.00 93.31 410 LEU A N 1
ATOM 3293 C CA . LEU A 1 410 ? 20.177 -19.328 -0.030 1.00 93.31 410 LEU A CA 1
ATOM 3294 C C . LEU A 1 410 ? 18.806 -19.421 0.654 1.00 93.31 410 LEU A C 1
ATOM 3296 O O . LEU A 1 410 ? 18.248 -20.520 0.718 1.00 93.31 410 LEU A O 1
ATOM 3300 N N . LYS A 1 411 ? 18.230 -18.296 1.098 1.00 88.62 411 LYS A N 1
ATOM 3301 C CA . LYS A 1 411 ? 16.873 -18.249 1.671 1.00 88.62 411 LYS A CA 1
ATOM 3302 C C . LYS A 1 411 ? 15.790 -18.778 0.717 1.00 88.62 411 LYS A C 1
ATOM 3304 O O . LYS A 1 411 ? 14.804 -19.360 1.170 1.00 88.62 411 LYS A O 1
ATOM 3309 N N . ASP A 1 412 ? 16.004 -18.680 -0.598 1.00 88.12 412 ASP A N 1
ATOM 3310 C CA . ASP A 1 412 ? 15.065 -19.172 -1.616 1.00 88.12 412 ASP A CA 1
ATOM 3311 C C . ASP A 1 412 ? 14.927 -20.709 -1.590 1.00 88.12 412 ASP A C 1
ATOM 3313 O O . ASP A 1 412 ? 13.947 -21.261 -2.092 1.00 88.12 412 ASP A O 1
ATOM 3317 N N . LEU A 1 413 ? 15.878 -21.431 -0.981 1.00 87.00 413 LEU A N 1
ATOM 3318 C CA . LEU A 1 413 ? 15.797 -22.886 -0.811 1.00 87.00 413 LEU A CA 1
ATOM 3319 C C . LEU A 1 413 ? 14.803 -23.311 0.269 1.00 87.00 413 LEU A C 1
ATOM 3321 O O . LEU A 1 413 ? 14.241 -24.406 0.167 1.00 87.00 413 LEU A O 1
ATOM 3325 N N . SER A 1 414 ? 14.616 -22.474 1.290 1.00 80.00 414 SER A N 1
ATOM 3326 C CA . SER A 1 414 ? 13.662 -22.673 2.385 1.00 80.00 414 SER A CA 1
ATOM 3327 C C . SER A 1 414 ? 12.306 -22.017 2.127 1.00 80.00 414 SER A C 1
ATOM 3329 O O . SER A 1 414 ? 11.366 -22.286 2.868 1.00 80.00 414 SER A O 1
ATOM 3331 N N . ASN A 1 415 ? 12.176 -21.200 1.077 1.00 75.50 415 ASN A N 1
ATOM 3332 C CA . ASN A 1 415 ? 10.915 -20.557 0.730 1.00 75.50 415 ASN A CA 1
ATOM 3333 C C . ASN A 1 415 ? 9.903 -21.595 0.189 1.00 75.50 415 ASN A C 1
ATOM 3335 O O . ASN A 1 415 ? 10.106 -22.212 -0.864 1.00 75.50 415 ASN A O 1
ATOM 3339 N N . GLY A 1 416 ? 8.814 -21.802 0.937 1.00 65.00 416 GLY A N 1
ATOM 3340 C CA . GLY A 1 416 ? 7.747 -22.757 0.618 1.00 65.00 416 GLY A CA 1
ATOM 3341 C C . GLY A 1 416 ? 6.862 -22.357 -0.569 1.00 65.00 416 GLY A C 1
ATOM 3342 O O . GLY A 1 416 ? 6.235 -23.227 -1.171 1.00 65.00 416 GLY A O 1
ATOM 3343 N N . GLU A 1 417 ? 6.846 -21.077 -0.954 1.00 67.38 417 GLU A N 1
ATOM 3344 C CA . GLU A 1 417 ? 6.084 -20.568 -2.103 1.00 67.38 417 GLU A CA 1
ATOM 3345 C C . GLU A 1 417 ? 6.782 -20.866 -3.440 1.00 67.38 417 GLU A C 1
ATOM 3347 O O . GLU A 1 417 ? 6.137 -21.035 -4.482 1.00 67.38 417 GLU A O 1
ATOM 3352 N N . LEU A 1 418 ? 8.116 -20.962 -3.430 1.00 71.50 418 LEU A N 1
ATOM 3353 C CA . LEU A 1 418 ? 8.901 -21.257 -4.624 1.00 71.50 418 LEU A CA 1
ATOM 3354 C C . LEU A 1 418 ? 8.851 -22.753 -4.950 1.00 71.50 418 LEU A C 1
ATOM 3356 O O . LEU A 1 418 ? 9.493 -23.579 -4.299 1.00 71.50 418 LEU A O 1
ATOM 3360 N N . LYS A 1 419 ? 8.143 -23.113 -6.025 1.00 73.38 419 LYS A N 1
ATOM 3361 C CA . LYS A 1 419 ? 8.146 -24.482 -6.572 1.00 73.38 419 LYS A CA 1
ATOM 3362 C C . LYS A 1 419 ? 9.569 -24.960 -6.900 1.00 73.38 419 LYS A C 1
ATOM 3364 O O . LYS A 1 419 ? 10.444 -24.163 -7.228 1.00 73.38 419 LYS A O 1
ATOM 3369 N N . LEU A 1 420 ? 9.793 -26.278 -6.891 1.00 67.81 420 LEU A N 1
ATOM 3370 C CA . LEU A 1 420 ? 11.102 -26.885 -7.203 1.00 67.81 420 LEU A CA 1
ATOM 3371 C C . LEU A 1 420 ? 11.638 -26.512 -8.596 1.00 67.81 420 LEU A C 1
ATOM 3373 O O . LEU A 1 420 ? 12.842 -26.362 -8.778 1.00 67.81 420 LEU A O 1
ATOM 3377 N N . ASN A 1 421 ? 10.748 -26.334 -9.573 1.00 71.31 421 ASN A N 1
ATOM 3378 C CA . ASN A 1 421 ? 11.103 -25.923 -10.931 1.00 71.31 421 ASN A CA 1
ATOM 3379 C C . ASN A 1 421 ? 11.290 -24.401 -11.089 1.00 71.31 421 ASN A C 1
ATOM 3381 O O . ASN A 1 421 ? 11.523 -23.926 -12.199 1.00 71.31 421 ASN A O 1
ATOM 3385 N N . ASN A 1 422 ? 11.172 -23.623 -10.008 1.00 84.00 422 ASN A N 1
ATOM 3386 C CA . ASN A 1 422 ? 11.386 -22.185 -10.053 1.00 84.00 422 ASN A CA 1
ATOM 3387 C C . ASN A 1 422 ? 12.880 -21.876 -10.249 1.00 84.00 422 ASN A C 1
ATOM 3389 O O . ASN A 1 422 ? 13.731 -22.317 -9.474 1.00 84.00 422 ASN A O 1
ATOM 3393 N N . ARG A 1 423 ? 13.196 -21.060 -11.261 1.00 85.50 423 ARG A N 1
ATOM 3394 C CA . ARG A 1 423 ? 14.576 -20.694 -11.616 1.00 85.50 423 ARG A CA 1
ATOM 3395 C C . ARG A 1 423 ? 15.340 -20.014 -10.473 1.00 85.50 423 ARG A C 1
ATOM 3397 O O . ARG A 1 423 ? 16.534 -20.262 -10.343 1.00 85.50 423 ARG A O 1
ATOM 3404 N N . ARG A 1 424 ? 14.690 -19.198 -9.626 1.00 87.88 424 ARG A N 1
ATOM 3405 C CA . ARG A 1 424 ? 15.339 -18.593 -8.442 1.00 87.88 424 ARG A CA 1
ATOM 3406 C C . ARG A 1 424 ? 15.811 -19.672 -7.470 1.00 87.88 424 ARG A C 1
ATOM 3408 O O . ARG A 1 424 ? 16.988 -19.713 -7.121 1.00 87.88 424 ARG A O 1
ATOM 3415 N N . ARG A 1 425 ? 14.932 -20.625 -7.149 1.00 89.19 425 ARG A N 1
ATOM 3416 C CA . ARG A 1 425 ? 15.256 -21.765 -6.279 1.00 89.19 425 ARG A CA 1
ATOM 3417 C C . ARG A 1 425 ? 16.365 -22.646 -6.865 1.00 89.19 425 ARG A C 1
ATOM 3419 O O . ARG A 1 425 ? 17.255 -23.073 -6.136 1.00 89.19 425 ARG A O 1
ATOM 3426 N N . GLN A 1 426 ? 16.361 -22.872 -8.180 1.00 89.75 426 GLN A N 1
ATOM 3427 C CA . GLN A 1 426 ? 17.424 -23.616 -8.874 1.00 89.75 426 GLN A CA 1
ATOM 3428 C C . GLN A 1 426 ? 18.781 -22.900 -8.790 1.00 89.75 426 GLN A C 1
ATOM 3430 O O . GLN A 1 426 ? 19.789 -23.530 -8.475 1.00 89.75 426 GLN A O 1
ATOM 3435 N N . ARG A 1 427 ? 18.814 -21.576 -8.987 1.00 93.62 427 ARG A N 1
ATOM 3436 C CA . ARG A 1 427 ? 20.034 -20.763 -8.832 1.00 93.62 427 ARG A CA 1
ATOM 3437 C C . ARG A 1 427 ? 20.552 -20.730 -7.397 1.00 93.62 427 ARG A C 1
ATOM 3439 O O . ARG A 1 427 ? 21.758 -20.805 -7.187 1.00 93.62 427 ARG A O 1
ATOM 3446 N N . ALA A 1 428 ? 19.664 -20.688 -6.409 1.00 93.75 428 ALA A N 1
ATOM 3447 C CA . ALA A 1 428 ? 20.058 -20.851 -5.013 1.00 93.75 428 ALA A CA 1
ATOM 3448 C C . ALA A 1 428 ? 20.681 -22.239 -4.761 1.00 93.75 428 ALA A C 1
ATOM 3450 O O . ALA A 1 428 ? 21.641 -22.367 -4.001 1.00 93.75 428 ALA A O 1
ATOM 3451 N N . GLY A 1 429 ? 20.198 -23.276 -5.457 1.00 93.31 429 GLY A N 1
ATOM 3452 C CA . GLY A 1 429 ? 20.801 -24.611 -5.464 1.00 93.31 429 GLY A CA 1
ATOM 3453 C C . GLY A 1 429 ? 22.232 -24.620 -6.010 1.00 93.31 429 GLY A C 1
ATOM 3454 O O . GLY A 1 429 ? 23.104 -25.239 -5.399 1.00 93.31 429 GLY A O 1
ATOM 3455 N N . LEU A 1 430 ? 22.489 -23.887 -7.103 1.00 94.12 430 LEU A N 1
ATOM 3456 C CA . LEU A 1 430 ? 23.836 -23.706 -7.665 1.00 94.12 430 LEU A CA 1
ATOM 3457 C C . LEU A 1 430 ? 24.783 -23.087 -6.639 1.00 94.12 430 LEU A C 1
ATOM 3459 O O . LEU A 1 430 ? 25.845 -23.644 -6.383 1.00 94.12 430 LEU A O 1
ATOM 3463 N N . LEU A 1 431 ? 24.367 -21.992 -5.999 1.00 95.00 431 LEU A N 1
ATOM 3464 C CA . LEU A 1 431 ? 25.159 -21.306 -4.975 1.00 95.00 431 LEU A CA 1
ATOM 3465 C C . LEU A 1 431 ? 25.421 -22.181 -3.744 1.00 95.00 431 LEU A C 1
ATOM 3467 O O . LEU A 1 431 ? 26.523 -22.163 -3.201 1.00 95.00 431 LEU A O 1
ATOM 3471 N N . LYS A 1 432 ? 24.438 -22.987 -3.322 1.00 95.06 432 LYS A N 1
ATOM 3472 C CA . LYS A 1 432 ? 24.615 -23.949 -2.224 1.00 95.06 432 LYS A CA 1
ATOM 3473 C C . LYS A 1 432 ? 25.655 -25.017 -2.561 1.00 95.06 432 LYS A C 1
ATOM 3475 O O . LYS A 1 432 ? 26.392 -25.441 -1.674 1.00 95.06 432 LYS A O 1
ATOM 3480 N N . LYS A 1 433 ? 25.688 -25.478 -3.815 1.00 94.56 433 LYS A N 1
ATOM 3481 C CA . LYS A 1 433 ? 26.642 -26.493 -4.281 1.00 94.56 433 LYS A CA 1
ATOM 3482 C C . LYS A 1 433 ? 28.026 -25.888 -4.540 1.00 94.56 433 LYS A C 1
ATOM 3484 O O . LYS A 1 433 ? 29.018 -26.515 -4.190 1.00 94.56 433 LYS A O 1
ATOM 3489 N N . ASN A 1 434 ? 28.095 -24.679 -5.094 1.00 95.06 434 ASN A N 1
ATOM 3490 C CA . ASN A 1 434 ? 29.334 -23.958 -5.368 1.00 95.06 434 ASN A CA 1
ATOM 3491 C C . ASN A 1 434 ? 29.153 -22.433 -5.206 1.00 95.06 434 ASN A C 1
ATOM 3493 O O . ASN A 1 434 ? 28.625 -21.773 -6.106 1.00 95.06 434 ASN A O 1
ATOM 3497 N N . PRO A 1 435 ? 29.633 -21.837 -4.100 1.00 94.62 435 PRO A N 1
ATOM 3498 C CA . PRO A 1 435 ? 29.503 -20.400 -3.857 1.00 94.62 435 PRO A CA 1
ATOM 3499 C C . PRO A 1 435 ? 30.224 -19.505 -4.875 1.00 94.62 435 PRO A C 1
ATOM 3501 O O . PRO A 1 435 ? 29.917 -18.319 -4.943 1.00 94.62 435 PRO A O 1
ATOM 3504 N N . LEU A 1 436 ? 31.150 -20.039 -5.687 1.00 94.69 436 LEU A N 1
ATOM 3505 C CA . LEU A 1 436 ? 31.867 -19.256 -6.704 1.00 94.69 436 LEU A CA 1
ATOM 3506 C C . LEU A 1 436 ? 30.941 -18.680 -7.783 1.00 94.69 436 LEU A C 1
ATOM 3508 O O . LEU A 1 436 ? 31.290 -17.680 -8.406 1.00 94.69 436 LEU A O 1
ATOM 3512 N N . TYR A 1 437 ? 29.745 -19.249 -7.971 1.00 95.31 437 TYR A N 1
ATOM 3513 C CA . TYR A 1 437 ? 28.733 -18.657 -8.847 1.00 95.31 437 TYR A CA 1
ATOM 3514 C C . TYR A 1 437 ? 28.297 -17.258 -8.403 1.00 95.31 437 TYR A C 1
ATOM 3516 O O . TYR A 1 437 ? 27.814 -16.505 -9.239 1.00 95.31 437 TYR A O 1
ATOM 3524 N N . LEU A 1 438 ? 28.483 -16.876 -7.132 1.00 94.38 438 LEU A N 1
ATOM 3525 C CA . LEU A 1 438 ? 28.112 -15.552 -6.614 1.00 94.38 438 LEU A CA 1
ATOM 3526 C C . LEU A 1 438 ? 28.812 -14.405 -7.361 1.00 94.38 438 LEU A C 1
ATOM 3528 O O . LEU A 1 438 ? 28.329 -13.274 -7.349 1.00 94.38 438 LEU A O 1
ATOM 3532 N N . GLU A 1 439 ? 29.925 -14.714 -8.024 1.00 93.81 439 GLU A N 1
ATOM 3533 C CA . GLU A 1 439 ? 30.738 -13.796 -8.818 1.00 93.81 439 GLU A CA 1
ATOM 3534 C C . GLU A 1 439 ? 30.185 -13.552 -10.231 1.00 93.81 439 GLU A C 1
ATOM 3536 O O . GLU A 1 439 ? 30.612 -12.623 -10.919 1.00 93.81 439 GLU A O 1
ATOM 3541 N N . GLU A 1 440 ? 29.216 -14.354 -10.677 1.00 94.81 440 GLU A N 1
ATOM 3542 C CA . GLU A 1 440 ? 28.597 -14.221 -11.993 1.00 94.81 440 GLU A CA 1
ATOM 3543 C C . GLU A 1 440 ? 27.686 -12.987 -12.070 1.00 94.81 440 GLU A C 1
ATOM 3545 O O . GLU A 1 440 ? 26.997 -12.615 -11.114 1.00 94.81 440 GLU A O 1
ATOM 3550 N N . SER A 1 441 ? 27.629 -12.366 -13.254 1.00 91.75 441 SER A N 1
ATOM 3551 C CA . SER A 1 441 ? 26.941 -11.080 -13.476 1.00 91.75 441 SER A CA 1
ATOM 3552 C C . SER A 1 441 ? 25.464 -11.063 -13.063 1.00 91.75 441 SER A C 1
ATOM 3554 O O . SER A 1 441 ? 24.925 -10.012 -12.732 1.00 91.75 441 SER A O 1
ATOM 3556 N N . ILE A 1 442 ? 24.797 -12.219 -13.087 1.00 90.50 442 ILE A N 1
ATOM 3557 C CA . ILE A 1 442 ? 23.376 -12.331 -12.760 1.00 90.50 442 ILE A CA 1
ATOM 3558 C C . ILE A 1 442 ? 23.119 -12.109 -11.266 1.00 90.50 442 ILE A C 1
ATOM 3560 O O . ILE A 1 442 ? 22.135 -11.468 -10.911 1.00 90.50 442 ILE A O 1
ATOM 3564 N N . PHE A 1 443 ? 24.023 -12.591 -10.408 1.00 94.00 443 PHE A N 1
ATOM 3565 C CA . PHE A 1 443 ? 23.921 -12.448 -8.959 1.00 94.00 443 PHE A CA 1
ATOM 3566 C C . PHE A 1 443 ? 24.477 -11.102 -8.509 1.00 94.00 443 PHE A C 1
ATOM 3568 O O . PHE A 1 443 ? 23.840 -10.399 -7.730 1.00 94.00 443 PHE A O 1
ATOM 3575 N N . THR A 1 444 ? 25.638 -10.707 -9.037 1.00 93.75 444 THR A N 1
ATOM 3576 C CA . THR A 1 444 ? 26.276 -9.430 -8.685 1.00 93.75 444 THR A CA 1
ATOM 3577 C C . THR A 1 444 ? 25.423 -8.237 -9.101 1.00 93.75 444 THR A C 1
ATOM 3579 O O . THR A 1 444 ? 25.316 -7.281 -8.338 1.00 93.75 444 THR A O 1
ATOM 3582 N N . LYS A 1 445 ? 24.740 -8.313 -10.252 1.00 92.00 445 LYS A N 1
ATOM 3583 C CA . LYS A 1 445 ? 23.770 -7.295 -10.660 1.00 92.00 445 LYS A CA 1
ATOM 3584 C C . LYS A 1 445 ? 22.566 -7.228 -9.722 1.00 92.00 445 LYS A C 1
ATOM 3586 O O . LYS A 1 445 ? 22.215 -6.134 -9.313 1.00 92.00 445 LYS A O 1
ATOM 3591 N N . GLU A 1 446 ? 21.967 -8.359 -9.341 1.00 93.75 446 GLU A N 1
ATOM 3592 C CA . GLU A 1 446 ? 20.832 -8.357 -8.400 1.00 93.75 446 GLU A CA 1
ATOM 3593 C C . GLU A 1 446 ? 21.227 -7.763 -7.036 1.00 93.75 446 GLU A C 1
ATOM 3595 O O . GLU A 1 446 ? 20.488 -6.956 -6.479 1.00 93.75 446 GLU A O 1
ATOM 3600 N N . LEU A 1 447 ? 22.422 -8.081 -6.528 1.00 95.31 447 LEU A N 1
ATOM 3601 C CA . LEU A 1 447 ? 22.957 -7.473 -5.305 1.00 95.31 447 LEU A CA 1
ATOM 3602 C C . LEU A 1 447 ? 23.212 -5.965 -5.462 1.00 95.31 447 LEU A C 1
ATOM 3604 O O . LEU A 1 447 ? 22.855 -5.199 -4.571 1.00 95.31 447 LEU A O 1
ATOM 3608 N N . SER A 1 448 ? 23.784 -5.533 -6.591 1.00 93.88 448 SER A N 1
ATOM 3609 C CA . SER A 1 448 ? 24.024 -4.115 -6.891 1.00 93.88 448 SER A CA 1
ATOM 3610 C C . SER A 1 448 ? 22.718 -3.326 -6.995 1.00 93.88 448 SER A C 1
ATOM 3612 O O . SER A 1 448 ? 22.603 -2.260 -6.397 1.00 93.88 448 SER A O 1
ATOM 3614 N N . ASP A 1 449 ? 21.722 -3.861 -7.705 1.00 93.81 449 ASP A N 1
ATOM 3615 C CA . ASP A 1 449 ? 20.400 -3.246 -7.860 1.00 93.81 449 ASP A CA 1
ATOM 3616 C C . ASP A 1 449 ? 19.701 -3.129 -6.482 1.00 93.81 449 ASP A C 1
ATOM 3618 O O . ASP A 1 449 ? 19.076 -2.112 -6.170 1.00 93.81 449 ASP A O 1
ATOM 3622 N N . ASN A 1 450 ? 19.855 -4.134 -5.607 1.00 95.44 450 ASN A N 1
ATOM 3623 C CA . ASN A 1 450 ? 19.342 -4.096 -4.232 1.00 95.44 450 ASN A CA 1
ATOM 3624 C C . ASN A 1 450 ? 20.068 -3.061 -3.359 1.00 95.44 450 ASN A C 1
ATOM 3626 O O . ASN A 1 450 ? 19.406 -2.313 -2.635 1.00 95.44 450 ASN A O 1
ATOM 3630 N N . ALA A 1 451 ? 21.399 -2.983 -3.433 1.00 95.62 451 ALA A N 1
ATOM 3631 C CA . ALA A 1 451 ? 22.184 -1.975 -2.722 1.00 95.62 451 ALA A CA 1
ATOM 3632 C C . ALA A 1 451 ? 21.791 -0.556 -3.153 1.00 95.62 451 ALA A C 1
ATOM 3634 O O . ALA A 1 451 ? 21.543 0.313 -2.315 1.00 95.62 451 ALA A O 1
ATOM 3635 N N . GLU A 1 452 ? 21.656 -0.333 -4.462 1.00 94.56 452 GLU A N 1
ATOM 3636 C CA . GLU A 1 452 ? 21.201 0.941 -5.009 1.00 94.56 452 GLU A CA 1
ATOM 3637 C C . GLU A 1 452 ? 19.780 1.273 -4.537 1.00 94.56 452 GLU A C 1
ATOM 3639 O O . GLU A 1 452 ? 19.511 2.403 -4.130 1.00 94.56 452 GLU A O 1
ATOM 3644 N N . SER A 1 453 ? 18.881 0.286 -4.496 1.00 95.62 453 SER A N 1
ATOM 3645 C CA . SER A 1 453 ? 17.540 0.453 -3.931 1.00 95.62 453 SER A CA 1
ATOM 3646 C C . SER A 1 453 ? 17.581 0.870 -2.454 1.00 95.62 453 SER A C 1
ATOM 3648 O O . SER A 1 453 ? 16.852 1.787 -2.071 1.00 95.62 453 SER A O 1
ATOM 3650 N N . VAL A 1 454 ? 18.426 0.250 -1.620 1.00 96.62 454 VAL A N 1
ATOM 3651 C CA . VAL A 1 454 ? 18.598 0.649 -0.207 1.00 96.62 454 VAL A CA 1
ATOM 3652 C C . VAL A 1 454 ? 19.106 2.088 -0.112 1.00 96.62 454 VAL A C 1
ATOM 3654 O O . VAL A 1 454 ? 18.514 2.889 0.607 1.00 96.62 454 VAL A O 1
ATOM 3657 N N . ARG A 1 455 ? 20.134 2.455 -0.884 1.00 95.81 455 ARG A N 1
ATOM 3658 C CA . ARG A 1 455 ? 20.688 3.818 -0.905 1.00 95.81 455 ARG A CA 1
ATOM 3659 C C . ARG A 1 455 ? 19.660 4.856 -1.361 1.00 95.81 455 ARG A C 1
ATOM 3661 O O . ARG A 1 455 ? 19.502 5.896 -0.729 1.00 95.81 455 ARG A O 1
ATOM 3668 N N . ASN A 1 456 ? 18.927 4.569 -2.434 1.00 94.56 456 ASN A N 1
ATOM 3669 C CA . ASN A 1 456 ? 17.905 5.467 -2.968 1.00 94.56 456 ASN A CA 1
ATOM 3670 C C . ASN A 1 456 ? 16.761 5.661 -1.963 1.00 94.56 456 ASN A C 1
ATOM 3672 O O . ASN A 1 456 ? 16.262 6.774 -1.812 1.00 94.56 456 ASN A O 1
ATOM 3676 N N . LYS A 1 457 ? 16.371 4.599 -1.243 1.00 96.44 457 LYS A N 1
ATOM 3677 C CA . LYS A 1 457 ? 15.413 4.660 -0.131 1.00 96.44 457 LYS A CA 1
ATOM 3678 C C . LYS A 1 457 ? 15.943 5.495 1.035 1.00 96.44 457 LYS A C 1
ATOM 3680 O O . LYS A 1 457 ? 15.228 6.392 1.479 1.00 96.44 457 LYS A O 1
ATOM 3685 N N . TYR A 1 458 ? 17.182 5.260 1.464 1.00 96.62 458 TYR A N 1
ATOM 3686 C CA . TYR A 1 458 ? 17.856 6.048 2.499 1.00 96.62 458 TYR A CA 1
ATOM 3687 C C . TYR A 1 458 ? 17.776 7.542 2.160 1.00 96.62 458 TYR A C 1
ATOM 3689 O O . TYR A 1 458 ? 17.292 8.333 2.967 1.00 96.62 458 TYR A O 1
ATOM 3697 N N . ALA A 1 459 ? 18.169 7.924 0.941 1.00 95.81 459 ALA A N 1
ATOM 3698 C CA . ALA A 1 459 ? 18.225 9.320 0.504 1.00 95.81 459 ALA A CA 1
ATOM 3699 C C . ALA A 1 459 ? 16.859 10.032 0.538 1.00 95.81 459 ALA A C 1
ATOM 3701 O O . ALA A 1 459 ? 16.787 11.240 0.740 1.00 95.81 459 ALA A O 1
ATOM 3702 N N . VAL A 1 460 ? 15.760 9.290 0.358 1.00 94.81 460 VAL A N 1
ATOM 3703 C CA . VAL A 1 460 ? 14.381 9.809 0.454 1.00 94.81 460 VAL A CA 1
ATOM 3704 C C . VAL A 1 460 ? 13.724 9.504 1.805 1.00 94.81 460 VAL A C 1
ATOM 3706 O O . VAL A 1 460 ? 12.493 9.483 1.915 1.00 94.81 460 VAL A O 1
ATOM 3709 N N . GLY A 1 461 ? 14.547 9.275 2.829 1.00 94.75 461 GLY A N 1
ATOM 3710 C CA . GLY A 1 461 ? 14.155 9.129 4.224 1.00 94.75 461 GLY A CA 1
ATOM 3711 C C . GLY A 1 461 ? 13.389 7.856 4.537 1.00 94.75 461 GLY A C 1
ATOM 3712 O O . GLY A 1 461 ? 12.433 7.889 5.298 1.00 94.75 461 GLY A O 1
ATOM 3713 N N . LYS A 1 462 ? 13.762 6.735 3.924 1.00 96.50 462 LYS A N 1
ATOM 3714 C CA . LYS A 1 462 ? 13.260 5.403 4.276 1.00 96.50 462 LYS A CA 1
ATOM 3715 C C . LYS A 1 462 ? 14.374 4.615 4.954 1.00 96.50 462 LYS A C 1
ATOM 3717 O O . LYS A 1 462 ? 15.252 4.097 4.267 1.00 96.50 462 LYS A O 1
ATOM 3722 N N . LEU A 1 463 ? 14.333 4.553 6.282 1.00 97.19 463 LEU A N 1
ATOM 3723 C CA . LEU A 1 463 ? 15.326 3.874 7.112 1.00 97.19 463 LEU A CA 1
ATOM 3724 C C . LEU A 1 463 ? 14.761 2.570 7.673 1.00 97.19 463 LEU A C 1
ATOM 3726 O O . LEU A 1 463 ? 13.605 2.506 8.078 1.00 97.19 463 LEU A O 1
ATOM 3730 N N . LEU A 1 464 ? 15.582 1.530 7.696 1.00 97.25 464 LEU A N 1
ATOM 3731 C CA . LEU A 1 464 ? 15.308 0.277 8.387 1.00 97.25 464 LEU A CA 1
ATOM 3732 C C . LEU A 1 464 ? 15.634 0.428 9.874 1.00 97.25 464 LEU A C 1
ATOM 3734 O O . LEU A 1 464 ? 16.691 0.956 10.210 1.00 97.25 464 LEU A O 1
ATOM 3738 N N . VAL A 1 465 ? 14.755 -0.075 10.738 1.00 96.50 465 VAL A N 1
ATOM 3739 C CA . VAL A 1 465 ? 14.948 -0.176 12.196 1.00 96.50 465 VAL A CA 1
ATOM 3740 C C . VAL A 1 465 ? 14.432 -1.525 12.700 1.00 96.50 465 VAL A C 1
ATOM 3742 O O . VAL A 1 465 ? 13.640 -2.177 12.014 1.00 96.50 465 VAL A O 1
ATOM 3745 N N . ALA A 1 466 ? 14.843 -1.944 13.899 1.00 96.44 466 ALA A N 1
ATOM 3746 C CA . ALA A 1 466 ? 14.312 -3.154 14.526 1.00 96.44 466 ALA A CA 1
ATOM 3747 C C . ALA A 1 466 ? 12.799 -3.028 14.777 1.00 96.44 466 ALA A C 1
ATOM 3749 O O . ALA A 1 466 ? 12.326 -2.027 15.321 1.00 96.44 466 ALA A O 1
ATOM 3750 N N . GLY A 1 467 ? 12.036 -4.047 14.388 1.00 96.00 467 GLY A N 1
ATOM 3751 C CA . GLY A 1 467 ? 10.578 -4.023 14.477 1.00 96.00 467 GLY A CA 1
ATOM 3752 C C . GLY A 1 467 ? 9.904 -4.822 13.370 1.00 96.00 467 GLY A C 1
ATOM 3753 O O . GLY A 1 467 ? 10.566 -5.458 12.556 1.00 96.00 467 GLY A O 1
ATOM 3754 N N . ASP A 1 468 ? 8.581 -4.770 13.313 1.00 95.81 468 ASP A N 1
ATOM 3755 C CA . ASP A 1 468 ? 7.796 -5.384 12.241 1.00 95.81 468 ASP A CA 1
ATOM 3756 C C . ASP A 1 468 ? 6.589 -4.519 11.852 1.00 95.81 468 ASP A C 1
ATOM 3758 O O . ASP A 1 468 ? 6.380 -3.426 12.381 1.00 95.81 468 ASP A O 1
ATOM 3762 N N . THR A 1 469 ? 5.834 -4.968 10.850 1.00 95.44 469 THR A N 1
ATOM 3763 C CA . THR A 1 469 ? 4.547 -4.375 10.469 1.00 95.44 469 THR A CA 1
ATOM 3764 C C . THR A 1 469 ? 3.461 -5.426 10.637 1.00 95.44 469 THR A C 1
ATOM 3766 O O . THR A 1 469 ? 3.603 -6.521 10.100 1.00 95.44 469 THR A O 1
ATOM 3769 N N . ARG A 1 470 ? 2.382 -5.095 11.346 1.00 95.19 470 ARG A N 1
ATOM 3770 C CA . ARG A 1 470 ? 1.286 -6.012 11.692 1.00 95.19 470 ARG A CA 1
ATOM 3771 C C . ARG A 1 470 ? -0.065 -5.380 11.387 1.00 95.19 470 ARG A C 1
ATOM 3773 O O . ARG A 1 470 ? -0.171 -4.155 11.370 1.00 95.19 470 ARG A O 1
ATOM 3780 N N . TYR A 1 471 ? -1.094 -6.202 11.187 1.00 96.88 471 TYR A N 1
ATOM 3781 C CA . TYR A 1 471 ? -2.471 -5.720 11.274 1.00 96.88 471 TYR A CA 1
ATOM 3782 C C . TYR A 1 471 ? -2.732 -5.204 12.683 1.00 96.88 471 TYR A C 1
ATOM 3784 O O . TYR A 1 471 ? -2.431 -5.894 13.661 1.00 96.88 471 TYR A O 1
ATOM 3792 N N . LEU A 1 472 ? -3.287 -4.000 12.772 1.00 98.00 472 LEU A N 1
ATOM 3793 C CA . LEU A 1 472 ? -3.881 -3.527 14.008 1.00 98.00 472 LEU A CA 1
ATOM 3794 C C . LEU A 1 472 ? -5.183 -4.299 14.224 1.00 98.00 472 LEU A C 1
ATOM 3796 O O . LEU A 1 472 ? -6.001 -4.402 13.313 1.00 98.00 472 LEU A O 1
ATOM 3800 N N . SER A 1 473 ? -5.353 -4.850 15.416 1.00 98.00 473 SER A N 1
ATOM 3801 C CA . SER A 1 473 ? -6.578 -5.512 15.858 1.00 98.00 473 SER A CA 1
ATOM 3802 C C . SER A 1 473 ? -6.922 -5.001 17.244 1.00 98.00 473 SER A C 1
ATOM 3804 O O . SER A 1 473 ? -6.042 -4.594 18.016 1.00 98.00 473 SER A O 1
ATOM 3806 N N . ASP A 1 474 ? -8.202 -4.990 17.559 1.00 96.94 474 ASP A N 1
ATOM 3807 C CA . ASP A 1 474 ? -8.643 -4.779 18.917 1.00 96.94 474 ASP A CA 1
ATOM 3808 C C . ASP A 1 474 ? -8.412 -6.067 19.738 1.00 96.94 474 ASP A C 1
ATOM 3810 O O . ASP A 1 474 ? -7.954 -7.104 19.240 1.00 96.94 474 ASP A O 1
ATOM 3814 N N . ASP A 1 475 ? -8.677 -6.040 21.038 1.00 97.94 475 ASP A N 1
ATOM 3815 C CA . ASP A 1 475 ? -8.482 -7.210 21.874 1.00 97.94 475 ASP A CA 1
ATOM 3816 C C . ASP A 1 475 ? -9.524 -8.292 21.564 1.00 97.94 475 ASP A C 1
ATOM 3818 O O . ASP A 1 475 ? -10.620 -8.321 22.128 1.00 97.94 475 ASP A O 1
ATOM 3822 N N . LEU A 1 476 ? -9.157 -9.259 20.721 1.00 98.06 476 LEU A N 1
ATOM 3823 C CA . LEU A 1 476 ? -10.027 -10.382 20.364 1.00 98.06 476 LEU A CA 1
ATOM 3824 C C . LEU A 1 476 ? -10.521 -11.180 21.583 1.00 98.06 476 LEU A C 1
ATOM 3826 O O . LEU A 1 476 ? -11.589 -11.788 21.516 1.00 98.06 476 LEU A O 1
ATOM 3830 N N . MET A 1 477 ? -9.805 -11.166 22.716 1.00 97.44 477 MET A N 1
ATOM 3831 C CA . MET A 1 477 ? -10.307 -11.784 23.951 1.00 97.44 477 MET A CA 1
ATOM 3832 C C . MET A 1 477 ? -11.569 -11.087 24.468 1.00 97.44 477 MET A C 1
ATOM 3834 O O . MET A 1 477 ? -12.500 -11.741 24.944 1.00 97.44 477 MET A O 1
ATOM 3838 N N . ARG A 1 478 ? -11.630 -9.765 24.319 1.00 97.31 478 ARG A N 1
ATOM 3839 C CA . ARG A 1 478 ? -12.796 -8.962 24.662 1.00 97.31 478 ARG A CA 1
ATOM 3840 C C . ARG A 1 478 ? -13.921 -9.104 23.642 1.00 97.31 478 ARG A C 1
ATOM 3842 O O . ARG A 1 478 ? -15.080 -9.158 24.043 1.00 97.31 478 ARG A O 1
ATOM 3849 N N . LEU A 1 479 ? -13.619 -9.251 22.351 1.00 98.06 479 LEU A N 1
ATOM 3850 C CA . LEU A 1 479 ? -14.656 -9.572 21.361 1.00 98.06 479 LEU A CA 1
ATOM 3851 C C . LEU A 1 479 ? -15.369 -10.875 21.736 1.00 98.06 479 LEU A C 1
ATOM 3853 O O . LEU A 1 479 ? -16.597 -10.957 21.757 1.00 98.06 479 LEU A O 1
ATOM 3857 N N . LEU A 1 480 ? -14.584 -11.893 22.097 1.00 98.00 480 LEU A N 1
ATOM 3858 C CA . LEU A 1 480 ? -15.096 -13.177 22.561 1.00 98.00 480 LEU A CA 1
ATOM 3859 C C . LEU A 1 480 ? -15.890 -13.034 23.868 1.00 98.00 480 LEU A C 1
ATOM 3861 O O . LEU A 1 480 ? -16.953 -13.645 23.998 1.00 98.00 480 LEU A O 1
ATOM 3865 N N . SER A 1 481 ? -15.414 -12.226 24.826 1.00 97.50 481 SER A N 1
ATOM 3866 C CA . SER A 1 481 ? -16.130 -11.981 26.086 1.00 97.50 481 SER A CA 1
ATOM 3867 C C . SER A 1 481 ? -17.478 -11.299 25.838 1.00 97.50 481 SER A C 1
ATOM 3869 O O . SER A 1 481 ? -18.488 -11.712 26.412 1.00 97.50 481 SER A O 1
ATOM 3871 N N . TYR A 1 482 ? -17.524 -10.341 24.908 1.00 97.50 482 TYR A N 1
ATOM 3872 C CA . TYR A 1 482 ? -18.740 -9.671 24.464 1.00 97.50 482 TYR A CA 1
ATOM 3873 C C . TYR A 1 482 ? -19.731 -10.645 23.814 1.00 97.50 482 TYR A C 1
ATOM 3875 O O . TYR A 1 482 ? -20.887 -10.688 24.233 1.00 97.50 482 TYR A O 1
ATOM 3883 N N . ILE A 1 483 ? -19.283 -11.483 22.869 1.00 97.75 483 ILE A N 1
ATOM 3884 C CA . ILE A 1 483 ? -20.128 -12.505 22.219 1.00 97.75 483 ILE A CA 1
ATOM 3885 C C . ILE A 1 483 ? -20.729 -13.462 23.257 1.00 97.75 483 ILE A C 1
ATOM 3887 O O . ILE A 1 483 ? -21.920 -13.779 23.211 1.00 97.75 483 ILE A O 1
ATOM 3891 N N . VAL A 1 484 ? -19.927 -13.923 24.221 1.00 97.88 484 VAL A N 1
ATOM 3892 C CA . VAL A 1 484 ? -20.411 -14.801 25.296 1.00 97.88 484 VAL A CA 1
ATOM 3893 C C . VAL A 1 484 ? -21.416 -14.067 26.181 1.00 97.88 484 VAL A C 1
ATOM 3895 O O . VAL A 1 484 ? -22.487 -14.605 26.462 1.00 97.88 484 VAL A O 1
ATOM 3898 N N . LYS A 1 485 ? -21.120 -12.827 26.581 1.00 96.94 485 LYS A N 1
ATOM 3899 C CA . LYS A 1 485 ? -21.999 -12.014 27.428 1.00 96.94 485 LYS A CA 1
ATOM 3900 C C . LYS A 1 485 ? -23.363 -11.770 26.783 1.00 96.94 485 LYS A C 1
ATOM 3902 O O . LYS A 1 485 ? -24.378 -11.908 27.462 1.00 96.94 485 LYS A O 1
ATOM 3907 N N . THR A 1 486 ? -23.417 -11.432 25.497 1.00 96.12 486 THR A N 1
ATOM 3908 C CA . THR A 1 486 ? -24.685 -11.190 24.782 1.00 96.12 486 THR A CA 1
ATOM 3909 C C . THR A 1 486 ? -25.477 -12.474 24.527 1.00 96.12 486 THR A C 1
ATOM 3911 O O . THR A 1 486 ? -26.708 -12.440 24.439 1.00 96.12 486 THR A O 1
ATOM 3914 N N . SER A 1 487 ? -24.789 -13.615 24.463 1.00 95.31 487 SER A N 1
ATOM 3915 C CA . SER A 1 487 ? -25.407 -14.919 24.220 1.00 95.31 487 SER A CA 1
ATOM 3916 C C . SER A 1 487 ? -25.951 -15.568 25.497 1.00 95.31 487 SER A C 1
ATOM 3918 O O . SER A 1 487 ? -27.091 -16.027 25.500 1.00 95.31 487 SER A O 1
ATOM 3920 N N . VAL A 1 488 ? -25.168 -15.592 26.585 1.00 94.50 488 VAL A N 1
ATOM 3921 C CA . VAL A 1 488 ? -25.483 -16.347 27.819 1.00 94.50 488 VAL A CA 1
ATOM 3922 C C . VAL A 1 488 ? -25.332 -15.549 29.128 1.00 94.50 488 VAL A C 1
ATOM 3924 O O . VAL A 1 488 ? -25.534 -16.105 30.207 1.00 94.50 488 VAL A O 1
ATOM 3927 N N . GLY A 1 489 ? -25.006 -14.254 29.071 1.00 93.94 489 GLY A N 1
ATOM 3928 C CA . GLY A 1 489 ? -24.854 -13.384 30.246 1.00 93.94 489 GLY A CA 1
ATOM 3929 C C . GLY A 1 489 ? -23.476 -13.444 30.928 1.00 93.94 489 GLY A C 1
ATOM 3930 O O . GLY A 1 489 ? -22.529 -14.053 30.437 1.00 93.94 489 GLY A O 1
ATOM 3931 N N . GLU A 1 490 ? -23.349 -12.799 32.095 1.00 93.31 490 GLU A N 1
ATOM 3932 C CA . GLU A 1 490 ? -22.079 -12.606 32.833 1.00 93.31 490 GLU A CA 1
ATOM 3933 C C . GLU A 1 490 ? -21.670 -13.804 33.724 1.00 93.31 490 GLU A C 1
ATOM 3935 O O . GLU A 1 490 ? -21.139 -13.650 34.830 1.00 93.31 490 GLU A O 1
ATOM 3940 N N . GLY A 1 491 ? -21.934 -15.026 33.257 1.00 94.25 491 GLY A N 1
ATOM 3941 C CA . GLY A 1 491 ? -21.583 -16.262 33.963 1.00 94.25 491 GLY A CA 1
ATOM 3942 C C . GLY A 1 491 ? -20.079 -16.581 33.964 1.00 94.25 491 GLY A C 1
ATOM 3943 O O . GLY A 1 491 ? -19.241 -15.795 33.518 1.00 94.25 491 GLY A O 1
ATOM 3944 N N . ASP A 1 492 ? -19.724 -17.782 34.429 1.00 94.50 492 ASP A N 1
ATOM 3945 C CA . ASP A 1 492 ? -18.325 -18.229 34.550 1.00 94.50 492 ASP A CA 1
ATOM 3946 C C . ASP A 1 492 ? -17.559 -18.216 33.219 1.00 94.50 492 ASP A C 1
ATOM 3948 O O . ASP A 1 492 ? -16.364 -17.922 33.198 1.00 94.50 492 ASP A O 1
ATOM 3952 N N . ALA A 1 493 ? -18.238 -18.500 32.103 1.00 94.31 493 ALA A N 1
ATOM 3953 C CA . ALA A 1 493 ? -17.653 -18.429 30.765 1.00 94.31 493 ALA A CA 1
ATOM 3954 C C . ALA A 1 493 ? -17.169 -17.010 30.425 1.00 94.31 493 ALA A C 1
ATOM 3956 O O . ALA A 1 493 ? -16.020 -16.835 30.021 1.00 94.31 493 ALA A O 1
ATOM 3957 N N . CYS A 1 494 ? -18.012 -15.997 30.659 1.00 95.94 494 CYS A N 1
ATOM 3958 C CA . CYS A 1 494 ? -17.657 -14.594 30.450 1.00 95.94 494 CYS A CA 1
ATOM 3959 C C . CYS A 1 494 ? -16.498 -14.190 31.368 1.00 95.94 494 CYS A C 1
ATOM 3961 O O . CYS A 1 494 ? -15.517 -13.617 30.902 1.00 95.94 494 CYS A O 1
ATOM 3963 N N . LYS A 1 495 ? -16.562 -14.559 32.657 1.00 96.62 495 LYS A N 1
ATOM 3964 C CA . LYS A 1 495 ? -15.522 -14.230 33.646 1.00 96.62 495 LYS A CA 1
ATOM 3965 C C . LYS A 1 495 ? -14.142 -14.758 33.247 1.00 96.62 495 LYS A C 1
ATOM 3967 O O . LYS A 1 495 ? -13.160 -14.028 33.363 1.00 96.62 495 LYS A O 1
ATOM 3972 N N . LYS A 1 496 ? -14.070 -15.994 32.734 1.00 96.56 496 LYS A N 1
ATOM 3973 C CA . LYS A 1 496 ? -12.821 -16.603 32.241 1.00 96.56 496 LYS A CA 1
ATOM 3974 C C . LYS A 1 496 ? -12.180 -15.794 31.111 1.00 96.56 496 LYS A C 1
ATOM 3976 O O . LYS A 1 496 ? -10.968 -15.627 31.128 1.00 96.56 496 LYS A O 1
ATOM 3981 N N . LEU A 1 497 ? -12.974 -15.285 30.166 1.00 97.00 497 LEU A N 1
ATOM 3982 C CA . LEU A 1 497 ? -12.470 -14.457 29.063 1.00 97.00 497 LEU A CA 1
ATOM 3983 C C . LEU A 1 497 ? -12.072 -13.059 29.552 1.00 97.00 497 LEU A C 1
ATOM 3985 O O . LEU A 1 497 ? -10.959 -12.616 29.291 1.00 97.00 497 LEU A O 1
ATOM 3989 N N . THR A 1 498 ? -12.922 -12.409 30.357 1.00 96.44 498 THR A N 1
ATOM 3990 C CA . THR A 1 498 ? -12.645 -11.064 30.902 1.00 96.44 498 THR A CA 1
ATOM 3991 C C . THR A 1 498 ? -11.384 -11.001 31.772 1.00 96.44 498 THR A C 1
ATOM 3993 O O . THR A 1 498 ? -10.780 -9.941 31.919 1.00 96.44 498 THR A O 1
ATOM 3996 N N . ALA A 1 499 ? -10.971 -12.131 32.361 1.00 96.19 499 ALA A N 1
ATOM 3997 C CA . ALA A 1 499 ? -9.755 -12.227 33.165 1.00 96.19 499 ALA A CA 1
ATOM 3998 C C . ALA A 1 499 ? -8.465 -12.131 32.332 1.00 96.19 499 ALA A C 1
ATOM 4000 O O . ALA A 1 499 ? -7.413 -11.836 32.893 1.00 96.19 499 ALA A O 1
ATOM 4001 N N . GLU A 1 500 ? -8.540 -12.376 31.020 1.00 96.88 500 GLU A N 1
ATOM 4002 C CA . GLU A 1 500 ? -7.400 -12.328 30.101 1.00 96.88 500 GLU A CA 1
ATOM 4003 C C . GLU A 1 500 ? -7.450 -11.117 29.142 1.00 96.88 500 GLU A C 1
ATOM 4005 O O . GLU A 1 500 ? -6.631 -11.059 28.224 1.00 96.88 500 GLU A O 1
ATOM 4010 N N . GLU A 1 501 ? -8.383 -10.169 29.326 1.00 96.56 501 GLU A N 1
ATOM 4011 C CA . GLU A 1 501 ? -8.485 -8.924 28.537 1.00 96.56 501 GLU A CA 1
ATOM 4012 C C . GLU A 1 501 ? -7.293 -7.978 28.766 1.00 96.56 501 GLU A C 1
ATOM 4014 O O . GLU A 1 501 ? -6.833 -7.818 29.899 1.00 96.56 501 GLU A O 1
ATOM 4019 N N . LEU A 1 502 ? -6.852 -7.303 27.701 1.00 97.06 502 LEU A N 1
ATOM 4020 C CA . LEU A 1 502 ? -5.854 -6.230 27.747 1.00 97.06 502 LEU A CA 1
ATOM 4021 C C . LEU A 1 502 ? -6.394 -4.999 28.480 1.00 97.06 502 LEU A C 1
ATOM 4023 O O . LEU A 1 502 ? -7.599 -4.726 28.447 1.00 97.06 502 LEU A O 1
ATOM 4027 N N . ARG A 1 503 ? -5.509 -4.237 29.135 1.00 93.25 503 ARG A N 1
ATOM 4028 C CA . ARG A 1 503 ? -5.882 -3.010 29.852 1.00 93.25 503 ARG A CA 1
ATOM 4029 C C . ARG A 1 503 ? -4.963 -1.837 29.528 1.00 93.25 503 ARG A C 1
ATOM 4031 O O . ARG A 1 503 ? -3.743 -1.931 29.624 1.00 93.25 503 ARG A O 1
ATOM 4038 N N . GLY A 1 504 ? -5.560 -0.682 29.248 1.00 90.88 504 GLY A N 1
ATOM 4039 C CA . GLY A 1 504 ? -4.831 0.570 29.057 1.00 90.88 504 GLY A CA 1
ATOM 4040 C C . GLY A 1 504 ? -3.905 0.507 27.843 1.00 90.88 504 GLY A C 1
ATOM 4041 O O . GLY A 1 504 ? -4.372 0.321 26.726 1.00 90.88 504 GLY A O 1
ATOM 4042 N N . ASN A 1 505 ? -2.598 0.660 28.065 1.00 91.88 505 ASN A N 1
ATOM 4043 C CA . ASN A 1 505 ? -1.592 0.644 26.997 1.00 91.88 505 ASN A CA 1
ATOM 4044 C C . ASN A 1 505 ? -0.892 -0.720 26.846 1.00 91.88 505 ASN A C 1
ATOM 4046 O O . ASN A 1 505 ? 0.205 -0.791 26.290 1.00 91.88 505 ASN A O 1
ATOM 4050 N N . GLU A 1 506 ? -1.479 -1.796 27.370 1.00 95.44 506 GLU A N 1
ATOM 4051 C CA . GLU A 1 506 ? -0.994 -3.155 27.129 1.00 95.44 506 GLU A CA 1
ATOM 4052 C C . GLU A 1 506 ? -1.273 -3.598 25.687 1.00 95.44 506 GLU A C 1
ATOM 4054 O O . GLU A 1 506 ? -2.343 -3.337 25.136 1.00 95.44 506 GLU A O 1
ATOM 4059 N N . ILE A 1 507 ? -0.320 -4.320 25.099 1.00 97.06 507 ILE A N 1
ATOM 4060 C CA . ILE A 1 507 ? -0.456 -4.940 23.781 1.00 97.06 507 ILE A CA 1
ATOM 4061 C C . ILE A 1 507 ? -0.154 -6.433 23.817 1.00 97.06 507 ILE A C 1
ATOM 4063 O O . ILE A 1 507 ? 0.680 -6.909 24.592 1.00 97.06 507 ILE A O 1
ATOM 4067 N N . TYR A 1 508 ? -0.778 -7.175 22.905 1.00 97.50 508 TYR A N 1
ATOM 4068 C CA . TYR A 1 508 ? -0.407 -8.555 22.608 1.00 97.50 508 TYR A CA 1
ATOM 4069 C C . TYR A 1 508 ? 0.010 -8.693 21.144 1.00 97.50 508 TYR A C 1
ATOM 4071 O O . TYR A 1 508 ? -0.811 -8.610 20.233 1.00 97.50 508 TYR A O 1
ATOM 4079 N N . ALA A 1 509 ? 1.304 -8.925 20.934 1.00 95.31 509 ALA A N 1
ATOM 4080 C CA . ALA A 1 509 ? 1.919 -9.136 19.630 1.00 95.31 509 ALA A CA 1
ATOM 4081 C C . ALA A 1 509 ? 2.647 -10.495 19.649 1.00 95.31 509 ALA A C 1
ATOM 4083 O O . ALA A 1 509 ? 3.791 -10.576 20.098 1.00 95.31 509 ALA A O 1
ATOM 4084 N N . PRO A 1 510 ? 1.995 -11.601 19.245 1.00 93.88 510 PRO A N 1
ATOM 4085 C CA . PRO A 1 510 ? 2.572 -12.929 19.404 1.00 93.88 510 PRO A CA 1
ATOM 4086 C C . PRO A 1 510 ? 3.769 -13.168 18.477 1.00 93.88 510 PRO A C 1
ATOM 4088 O O . PRO A 1 510 ? 3.813 -12.694 17.340 1.00 93.88 510 PRO A O 1
ATOM 4091 N N . SER A 1 511 ? 4.715 -13.975 18.966 1.00 89.88 511 SER A N 1
ATOM 4092 C CA . SER A 1 511 ? 5.868 -14.505 18.223 1.00 89.88 511 SER A CA 1
ATOM 4093 C C . SER A 1 511 ? 6.733 -13.466 17.473 1.00 89.88 511 SER A C 1
ATOM 4095 O O . SER A 1 511 ? 7.015 -13.682 16.287 1.00 89.88 511 SER A O 1
ATOM 4097 N N . PRO A 1 512 ? 7.166 -12.355 18.109 1.00 91.06 512 PRO A N 1
ATOM 4098 C CA . PRO A 1 512 ? 8.108 -11.430 17.479 1.00 91.06 512 PRO A CA 1
ATOM 4099 C C . PRO A 1 512 ? 9.446 -12.127 17.184 1.00 91.06 512 PRO A C 1
ATOM 4101 O O . PRO A 1 512 ? 9.856 -13.041 17.899 1.00 91.06 512 PRO A O 1
ATOM 4104 N N . VAL A 1 513 ? 10.119 -11.711 16.106 1.00 92.62 513 VAL A N 1
ATOM 4105 C CA . VAL A 1 513 ? 11.455 -12.224 15.727 1.00 92.62 513 VAL A CA 1
ATOM 4106 C C . VAL A 1 513 ? 12.572 -11.283 16.186 1.00 92.62 513 VAL A C 1
ATOM 4108 O O . VAL A 1 513 ? 13.716 -11.706 16.346 1.00 92.62 513 VAL A O 1
ATOM 4111 N N . PHE A 1 514 ? 12.252 -10.011 16.421 1.00 92.38 514 PHE A N 1
ATOM 4112 C CA . PHE A 1 514 ? 13.177 -9.048 17.009 1.00 92.38 514 PHE A CA 1
ATOM 4113 C C . PHE A 1 514 ? 13.350 -9.272 18.518 1.00 92.38 514 PHE A C 1
ATOM 4115 O O . PHE A 1 514 ? 12.546 -9.934 19.175 1.00 92.38 514 PHE A O 1
ATOM 4122 N N . LYS A 1 515 ? 14.412 -8.683 19.075 1.00 91.62 515 LYS A N 1
ATOM 4123 C CA . LYS A 1 515 ? 14.688 -8.708 20.513 1.00 91.62 515 LYS A CA 1
ATOM 4124 C C . LYS A 1 515 ? 13.579 -7.985 21.279 1.00 91.62 515 LYS A C 1
ATOM 4126 O O . LYS A 1 515 ? 13.262 -6.840 20.962 1.00 91.62 515 LYS A O 1
ATOM 4131 N N . GLU A 1 516 ? 13.039 -8.646 22.299 1.00 91.31 516 GLU A N 1
ATOM 4132 C CA . GLU A 1 516 ? 12.009 -8.066 23.159 1.00 91.31 516 GLU A CA 1
ATOM 4133 C C . GLU A 1 516 ? 12.510 -6.804 23.873 1.00 91.31 516 GLU A C 1
ATOM 4135 O O . GLU A 1 516 ? 13.643 -6.747 24.361 1.00 91.31 516 GLU A O 1
ATOM 4140 N N . GLN A 1 517 ? 11.629 -5.808 23.941 1.00 94.31 517 GLN A N 1
ATOM 4141 C CA . GLN A 1 517 ? 11.818 -4.540 24.633 1.00 94.31 517 GLN A CA 1
ATOM 4142 C C . GLN A 1 517 ? 10.790 -4.390 25.764 1.00 94.31 517 GLN A C 1
ATOM 4144 O O . GLN A 1 517 ? 9.688 -4.939 25.673 1.00 94.31 517 GLN A O 1
ATOM 4149 N N . PRO A 1 518 ? 11.114 -3.629 26.826 1.00 93.25 518 PRO A N 1
ATOM 4150 C CA . PRO A 1 518 ? 10.179 -3.355 27.921 1.00 93.25 518 PRO A CA 1
ATOM 4151 C C . PRO A 1 518 ? 8.970 -2.505 27.497 1.00 93.25 518 PRO A C 1
ATOM 4153 O O . PRO A 1 518 ? 7.949 -2.506 28.179 1.00 93.25 518 PRO A O 1
ATOM 4156 N N . TYR A 1 519 ? 9.090 -1.768 26.395 1.00 94.06 519 TYR A N 1
ATOM 4157 C CA . TYR A 1 519 ? 8.052 -0.938 25.794 1.00 94.06 519 TYR A CA 1
ATOM 4158 C C . TYR A 1 519 ? 8.321 -0.789 24.297 1.00 94.06 519 TYR A C 1
ATOM 4160 O O . TYR A 1 519 ? 9.450 -0.985 23.842 1.00 94.06 519 TYR A O 1
ATOM 4168 N N . TYR A 1 520 ? 7.278 -0.444 23.548 1.00 96.06 520 TYR A N 1
ATOM 4169 C CA . TYR A 1 520 ? 7.321 -0.286 22.098 1.00 96.06 520 TYR A CA 1
ATOM 4170 C C . TYR A 1 520 ? 6.613 0.999 21.676 1.00 96.06 520 TYR A C 1
ATOM 4172 O O . TYR A 1 520 ? 5.715 1.491 22.364 1.00 96.06 520 TYR A O 1
ATOM 4180 N N . THR A 1 521 ? 6.987 1.494 20.501 1.00 95.88 521 THR A N 1
ATOM 4181 C CA . THR A 1 521 ? 6.275 2.564 19.801 1.00 95.88 521 THR A CA 1
ATOM 4182 C C . THR A 1 521 ? 5.470 1.961 18.661 1.00 95.88 521 THR A C 1
ATOM 4184 O O . THR A 1 521 ? 6.013 1.205 17.851 1.00 95.88 521 THR A O 1
ATOM 4187 N N . LEU A 1 522 ? 4.189 2.310 18.571 1.00 96.81 522 LEU A N 1
ATOM 4188 C CA . LEU A 1 522 ? 3.355 2.012 17.412 1.00 96.81 522 LEU A CA 1
ATOM 4189 C C . LEU A 1 522 ? 3.236 3.250 16.529 1.00 96.81 522 LEU A C 1
ATOM 4191 O O . LEU A 1 522 ? 3.001 4.353 17.024 1.00 96.81 522 LEU A O 1
ATOM 4195 N N . LEU A 1 523 ? 3.381 3.048 15.221 1.00 96.00 523 LEU A N 1
ATOM 4196 C CA . LEU A 1 523 ? 3.309 4.106 14.215 1.00 96.00 523 LEU A CA 1
ATOM 4197 C C . LEU A 1 523 ? 2.439 3.668 13.029 1.00 96.00 523 LEU A C 1
ATOM 4199 O O . LEU A 1 523 ? 2.604 2.556 12.516 1.00 96.00 523 LEU A O 1
ATOM 4203 N N . ARG A 1 524 ? 1.566 4.552 12.530 1.00 94.19 524 ARG A N 1
ATOM 4204 C CA . ARG A 1 524 ? 0.735 4.325 11.331 1.00 94.19 524 ARG A CA 1
ATOM 4205 C C . ARG A 1 524 ? 0.988 5.415 10.291 1.00 94.19 524 ARG A C 1
ATOM 4207 O O . ARG A 1 524 ? 1.388 6.518 10.620 1.00 94.19 524 ARG A O 1
ATOM 4214 N N . SER A 1 525 ? 0.824 5.091 9.011 1.00 88.12 525 SER A N 1
ATOM 4215 C CA . SER A 1 525 ? 0.912 6.076 7.924 1.00 88.12 525 SER A CA 1
ATOM 4216 C C . SER A 1 525 ? -0.488 6.495 7.443 1.00 88.12 525 SER A C 1
ATOM 4218 O O . SER A 1 525 ? -1.345 5.619 7.351 1.00 88.12 525 SER A O 1
ATOM 4220 N N . PRO A 1 526 ? -0.702 7.757 7.014 1.00 85.38 526 PRO A N 1
ATOM 4221 C CA . PRO A 1 526 ? 0.238 8.881 7.080 1.00 85.38 526 PRO A CA 1
ATOM 4222 C C . PRO A 1 526 ? 0.491 9.322 8.528 1.00 85.38 526 PRO A C 1
ATOM 4224 O O . PRO A 1 526 ? -0.369 9.155 9.376 1.00 85.38 526 PRO A O 1
ATOM 4227 N N . HIS A 1 527 ? 1.679 9.870 8.775 1.00 90.19 527 HIS A N 1
ATOM 4228 C CA . HIS A 1 527 ? 2.085 10.441 10.063 1.00 90.19 527 HIS A CA 1
ATOM 4229 C C . HIS A 1 527 ? 2.475 11.888 9.824 1.00 90.19 527 HIS A C 1
ATOM 4231 O O . HIS A 1 527 ? 3.121 12.184 8.815 1.00 90.19 527 HIS A O 1
ATOM 4237 N N . ILE A 1 528 ? 2.043 12.801 10.673 1.00 90.81 528 ILE A N 1
ATOM 4238 C CA . ILE A 1 528 ? 2.254 14.236 10.497 1.00 90.81 528 ILE A CA 1
ATOM 4239 C C . ILE A 1 528 ? 2.805 14.849 11.780 1.00 90.81 528 ILE A C 1
ATOM 4241 O O . ILE A 1 528 ? 3.759 15.625 11.704 1.00 90.81 528 ILE A O 1
ATOM 4245 N N . ALA A 1 529 ? 2.250 14.491 12.938 1.00 91.69 529 ALA A N 1
ATOM 4246 C CA . ALA A 1 529 ? 2.585 15.119 14.212 1.00 91.69 529 ALA A CA 1
ATOM 4247 C C . ALA A 1 529 ? 3.061 14.105 15.263 1.00 91.69 529 ALA A C 1
ATOM 4249 O O . ALA A 1 529 ? 2.646 12.949 15.269 1.00 91.69 529 ALA A O 1
ATOM 4250 N N . ARG A 1 530 ? 3.884 14.563 16.220 1.00 90.69 530 ARG A N 1
ATOM 4251 C CA . ARG A 1 530 ? 4.319 13.763 17.392 1.00 90.69 530 ARG A CA 1
ATOM 4252 C C . ARG A 1 530 ? 3.148 13.176 18.180 1.00 90.69 530 ARG A C 1
ATOM 4254 O O . ARG A 1 530 ? 3.253 12.105 18.764 1.00 90.69 530 ARG A O 1
ATOM 4261 N N . ASN A 1 531 ? 2.008 13.863 18.175 1.00 92.38 531 ASN A N 1
ATOM 4262 C CA . ASN A 1 531 ? 0.781 13.415 18.823 1.00 92.38 531 ASN A CA 1
ATOM 4263 C C . ASN A 1 531 ? 0.263 12.085 18.276 1.00 92.38 531 ASN A C 1
ATOM 4265 O O . ASN A 1 531 ? -0.625 11.531 18.912 1.00 92.38 531 ASN A O 1
ATOM 4269 N N . GLU A 1 532 ? 0.770 11.603 17.136 1.00 93.12 532 GLU A N 1
ATOM 4270 C CA . GLU A 1 532 ? 0.357 10.346 16.514 1.00 93.12 532 GLU A CA 1
ATOM 4271 C C . GLU A 1 532 ? 1.217 9.133 16.922 1.00 93.12 532 GLU A C 1
ATOM 4273 O O . GLU A 1 532 ? 0.998 8.007 16.474 1.00 93.12 532 GLU A O 1
ATOM 4278 N N . GLU A 1 533 ? 2.194 9.344 17.808 1.00 93.06 533 GLU A N 1
ATOM 4279 C CA . GLU A 1 533 ? 3.062 8.302 18.357 1.00 93.06 533 GLU A CA 1
ATOM 4280 C C . GLU A 1 533 ? 2.370 7.605 19.540 1.00 93.06 533 GLU A C 1
ATOM 4282 O O . GLU A 1 533 ? 2.076 8.225 20.570 1.00 93.06 533 GLU A O 1
ATOM 4287 N N . ALA A 1 534 ? 2.107 6.300 19.417 1.00 93.50 534 ALA A N 1
ATOM 4288 C CA . ALA A 1 534 ? 1.482 5.516 20.481 1.00 93.50 534 ALA A CA 1
ATOM 4289 C C . ALA A 1 534 ? 2.525 4.710 21.267 1.00 93.50 534 ALA A C 1
ATOM 4291 O O . ALA A 1 534 ? 3.205 3.844 20.718 1.00 93.50 534 ALA A O 1
ATOM 4292 N N . PHE A 1 535 ? 2.619 4.976 22.569 1.00 92.69 535 PHE A N 1
ATOM 4293 C CA . PHE A 1 535 ? 3.530 4.290 23.483 1.00 92.69 535 PHE A CA 1
ATOM 4294 C C . PHE A 1 535 ? 2.822 3.155 24.232 1.00 92.69 535 PHE A C 1
ATOM 4296 O O . PHE A 1 535 ? 1.802 3.388 24.892 1.00 92.69 535 PHE A O 1
ATOM 4303 N N . VAL A 1 536 ? 3.363 1.937 24.143 1.00 94.38 536 VAL A N 1
ATOM 4304 C CA . VAL A 1 536 ? 2.699 0.714 24.622 1.00 94.38 536 VAL A CA 1
ATOM 4305 C C . VAL A 1 536 ? 3.634 -0.248 25.358 1.00 94.38 536 VAL A C 1
ATOM 4307 O O . VAL A 1 536 ? 4.851 -0.236 25.164 1.00 94.38 536 VAL A O 1
ATOM 4310 N N . TYR A 1 537 ? 3.048 -1.123 26.179 1.00 93.69 537 TYR A N 1
ATOM 4311 C CA . TYR A 1 537 ? 3.748 -2.141 26.964 1.00 93.69 537 TYR A CA 1
ATOM 4312 C C . TYR A 1 537 ? 3.366 -3.553 26.505 1.00 93.69 537 TYR A C 1
ATOM 4314 O O . TYR A 1 537 ? 2.182 -3.822 26.298 1.00 93.69 537 TYR A O 1
ATOM 4322 N N . PRO A 1 538 ? 4.318 -4.492 26.379 1.00 94.94 538 PRO A N 1
ATOM 4323 C CA . PRO A 1 538 ? 3.978 -5.882 26.105 1.00 94.94 538 PRO A CA 1
ATOM 4324 C C . PRO A 1 538 ? 3.219 -6.513 27.277 1.00 94.94 538 PRO A C 1
ATOM 4326 O O . PRO A 1 538 ? 3.556 -6.299 28.443 1.00 94.94 538 PRO A O 1
ATOM 4329 N N . LEU A 1 539 ? 2.242 -7.365 26.967 1.00 94.56 539 LEU A N 1
ATOM 4330 C CA . LEU A 1 539 ? 1.577 -8.210 27.954 1.00 94.56 539 LEU A CA 1
ATOM 4331 C C . LEU A 1 539 ? 2.596 -9.142 28.635 1.00 94.56 539 LEU A C 1
ATOM 4333 O O . LEU A 1 539 ? 3.141 -10.050 28.008 1.00 94.56 539 LEU A O 1
ATOM 4337 N N . THR A 1 540 ? 2.827 -8.938 29.934 1.00 87.44 540 THR A N 1
ATOM 4338 C CA . THR A 1 540 ? 3.866 -9.657 30.697 1.00 87.44 540 THR A CA 1
ATOM 4339 C C . THR A 1 540 ? 3.520 -11.121 30.963 1.00 87.44 540 THR A C 1
ATOM 4341 O O . THR A 1 540 ? 4.397 -11.983 30.944 1.00 87.44 540 THR A O 1
ATOM 4344 N N . THR A 1 541 ? 2.241 -11.421 31.208 1.00 90.50 541 THR A N 1
ATOM 4345 C CA . THR A 1 541 ? 1.756 -12.779 31.480 1.00 90.50 541 THR A CA 1
ATOM 4346 C C . THR A 1 541 ? 0.628 -13.124 30.521 1.00 90.50 541 THR A C 1
ATOM 4348 O O . THR A 1 541 ? -0.478 -12.601 30.620 1.00 90.50 541 THR A O 1
ATOM 4351 N N . VAL A 1 542 ? 0.900 -14.040 29.592 1.00 94.88 542 VAL A N 1
ATOM 4352 C CA . VAL A 1 542 ? -0.099 -14.505 28.623 1.00 94.88 542 VAL A CA 1
ATOM 4353 C C . VAL A 1 542 ? -0.949 -15.607 29.255 1.00 94.88 542 VAL A C 1
ATOM 4355 O O . VAL A 1 542 ? -0.436 -16.678 29.587 1.00 94.88 542 VAL A O 1
ATOM 4358 N N . GLY A 1 543 ? -2.251 -15.350 29.394 1.00 96.00 543 GLY A N 1
ATOM 4359 C CA . GLY A 1 543 ? -3.221 -16.311 29.915 1.00 96.00 543 GLY A CA 1
ATOM 4360 C C . GLY A 1 543 ? -3.378 -17.568 29.047 1.00 96.00 543 GLY A C 1
ATOM 4361 O O . GLY A 1 543 ? -2.963 -17.621 27.884 1.00 96.00 543 GLY A O 1
ATOM 4362 N N . ALA A 1 544 ? -3.936 -18.628 29.635 1.00 96.88 544 ALA A N 1
ATOM 4363 C CA . ALA A 1 544 ? -3.987 -19.946 29.007 1.00 96.88 544 ALA A CA 1
ATOM 4364 C C . ALA A 1 544 ? -4.929 -19.983 27.795 1.00 96.88 544 ALA A C 1
ATOM 4366 O O . ALA A 1 544 ? -4.634 -20.676 26.816 1.00 96.88 544 ALA A O 1
ATOM 4367 N N . ILE A 1 545 ? -6.041 -19.241 27.841 1.00 97.50 545 ILE A N 1
ATOM 4368 C CA . ILE A 1 545 ? -7.007 -19.184 26.740 1.00 97.50 545 ILE A CA 1
ATOM 4369 C C . ILE A 1 545 ? -6.403 -18.385 25.579 1.00 97.50 545 ILE A C 1
ATOM 4371 O O . ILE A 1 545 ? -6.327 -18.906 24.466 1.00 97.50 545 ILE A O 1
ATOM 4375 N N . ARG A 1 546 ? -5.873 -17.183 25.837 1.00 96.88 546 ARG A N 1
ATOM 4376 C CA . ARG A 1 546 ? -5.173 -16.338 24.857 1.00 96.88 546 ARG A CA 1
ATOM 4377 C C . ARG A 1 546 ? -4.030 -17.101 24.199 1.00 96.88 546 ARG A C 1
ATOM 4379 O O . ARG A 1 546 ? -3.950 -17.154 22.974 1.00 96.88 546 ARG A O 1
ATOM 4386 N N . LYS A 1 547 ? -3.183 -17.770 24.988 1.00 97.06 547 LYS A N 1
ATOM 4387 C CA . LYS A 1 547 ? -2.074 -18.571 24.453 1.00 97.06 547 LYS A CA 1
ATOM 4388 C C . LYS A 1 547 ? -2.565 -19.693 23.537 1.00 97.06 547 LYS A C 1
ATOM 4390 O O . LYS A 1 547 ? -1.961 -19.920 22.493 1.00 97.06 547 LYS A O 1
ATOM 4395 N N . LYS A 1 548 ? -3.637 -20.398 23.904 1.00 97.62 548 LYS A N 1
ATOM 4396 C CA . LYS A 1 548 ? -4.159 -21.525 23.116 1.00 97.62 548 LYS A CA 1
ATOM 4397 C C . LYS A 1 548 ? -4.832 -21.081 21.815 1.00 97.62 548 LYS A C 1
ATOM 4399 O O . LYS A 1 548 ? -4.669 -21.765 20.810 1.00 97.62 548 LYS A O 1
ATOM 4404 N N . TYR A 1 549 ? -5.584 -19.982 21.846 1.00 97.69 549 TYR A N 1
ATOM 4405 C CA . TYR A 1 549 ? -6.481 -19.604 20.750 1.00 97.69 549 TYR A CA 1
ATOM 4406 C C . TYR A 1 549 ? -6.034 -18.395 19.930 1.00 97.69 549 TYR A C 1
ATOM 4408 O O . TYR A 1 549 ? -6.651 -18.163 18.901 1.00 97.69 549 TYR A O 1
ATOM 4416 N N . LEU A 1 550 ? -5.013 -17.634 20.346 1.00 97.62 550 LEU A N 1
ATOM 4417 C CA . LEU A 1 550 ? -4.585 -16.406 19.654 1.00 97.62 550 LEU A CA 1
ATOM 4418 C C . LEU A 1 550 ? -3.074 -16.352 19.347 1.00 97.62 550 LEU A C 1
ATOM 4420 O O . LEU A 1 550 ? -2.633 -15.467 18.620 1.00 97.62 550 LEU A O 1
ATOM 4424 N N . SER A 1 551 ? -2.254 -17.278 19.863 1.00 96.25 551 SER A N 1
ATOM 4425 C CA . SER A 1 551 ? -0.787 -17.209 19.696 1.00 96.25 551 SER A CA 1
ATOM 4426 C C . SER A 1 551 ? -0.281 -17.486 18.275 1.00 96.25 551 SER A C 1
ATOM 4428 O O . SER A 1 551 ? 0.860 -17.143 17.958 1.00 96.25 551 SER A O 1
ATOM 4430 N N . HIS A 1 552 ? -1.111 -18.080 17.412 1.00 94.50 552 HIS A N 1
ATOM 4431 C CA . HIS A 1 552 ? -0.803 -18.294 15.995 1.00 94.50 552 HIS A CA 1
ATOM 4432 C C . HIS A 1 552 ? -0.981 -17.031 15.142 1.00 94.50 552 HIS A C 1
ATOM 4434 O O . HIS A 1 552 ? -0.456 -16.987 14.037 1.00 94.50 552 HIS A O 1
ATOM 4440 N N . LEU A 1 553 ? -1.643 -15.983 15.648 1.00 96.06 553 LEU A N 1
ATOM 4441 C CA . LEU A 1 553 ? -1.893 -14.722 14.936 1.00 96.06 553 LEU A CA 1
ATOM 4442 C C . LEU A 1 553 ? -0.653 -13.802 14.915 1.00 96.06 553 LEU A C 1
ATOM 4444 O O . LEU A 1 553 ? -0.708 -12.645 15.321 1.00 96.06 553 LEU A O 1
ATOM 4448 N N . TYR A 1 554 ? 0.498 -14.313 14.465 1.00 93.06 554 TYR A N 1
ATOM 4449 C CA . TYR A 1 554 ? 1.801 -13.628 14.547 1.00 93.06 554 TYR A CA 1
ATOM 4450 C C . TYR A 1 554 ? 1.896 -12.329 13.731 1.00 93.06 554 TYR A C 1
ATOM 4452 O O . TYR A 1 554 ? 2.782 -11.521 13.989 1.00 93.06 554 TYR A O 1
ATOM 4460 N N . TYR A 1 555 ? 1.000 -12.113 12.766 1.00 95.19 555 TYR A N 1
ATOM 4461 C CA . TYR A 1 555 ? 0.931 -10.884 11.969 1.00 95.19 555 TYR A CA 1
ATOM 4462 C C . TYR A 1 555 ? -0.069 -9.855 12.519 1.00 95.19 555 TYR A C 1
ATOM 4464 O O . TYR A 1 555 ? -0.351 -8.854 11.867 1.00 95.19 555 TYR A O 1
ATOM 4472 N N . VAL A 1 556 ? -0.625 -10.101 13.707 1.00 96.62 556 VAL A N 1
ATOM 4473 C CA . VAL A 1 556 ? -1.607 -9.235 14.366 1.00 96.62 556 VAL A CA 1
ATOM 4474 C C . VAL A 1 556 ? -0.979 -8.603 15.607 1.00 96.62 556 VAL A C 1
ATOM 4476 O O . VAL A 1 556 ? -0.189 -9.238 16.314 1.00 96.62 556 VAL A O 1
ATOM 4479 N N . LEU A 1 557 ? -1.313 -7.340 15.858 1.00 97.50 557 LEU A N 1
ATOM 4480 C CA . LEU A 1 557 ? -1.034 -6.631 17.099 1.00 97.50 557 LEU A CA 1
ATOM 4481 C C . LEU A 1 557 ? -2.361 -6.212 17.725 1.00 97.50 557 LEU A C 1
ATOM 4483 O O . LEU A 1 557 ? -3.094 -5.424 17.136 1.00 97.50 557 LEU A O 1
ATOM 4487 N N . MET A 1 558 ? -2.648 -6.748 18.910 1.00 98.44 558 MET A N 1
ATOM 4488 C CA . MET A 1 558 ? -3.873 -6.456 19.655 1.00 98.44 558 MET A CA 1
ATOM 4489 C C . MET A 1 558 ? -3.631 -5.331 20.660 1.00 98.44 558 MET A C 1
ATOM 4491 O O . MET A 1 558 ? -2.643 -5.384 21.401 1.00 98.44 558 MET A O 1
ATOM 4495 N N . VAL A 1 559 ? -4.540 -4.358 20.703 1.00 97.94 559 VAL A N 1
ATOM 4496 C CA . VAL A 1 559 ? -4.572 -3.243 21.670 1.00 97.94 559 VAL A CA 1
ATOM 4497 C C . VAL A 1 559 ? -5.827 -3.326 22.547 1.00 97.94 559 VAL A C 1
ATOM 4499 O O . VAL A 1 559 ? -6.767 -4.031 22.201 1.00 97.94 559 VAL A O 1
ATOM 4502 N N . ASP A 1 560 ? -5.881 -2.619 23.680 1.00 96.38 560 ASP A N 1
ATOM 4503 C CA . ASP A 1 560 ? -7.130 -2.509 24.453 1.00 96.38 560 ASP A CA 1
ATOM 4504 C C . ASP A 1 560 ? -8.173 -1.662 23.702 1.00 96.38 560 ASP A C 1
ATOM 4506 O O . ASP A 1 560 ? -7.979 -0.466 23.482 1.00 96.38 560 ASP A O 1
ATOM 4510 N N . SER A 1 561 ? -9.316 -2.272 23.412 1.00 93.19 561 SER A N 1
ATOM 4511 C CA . SER A 1 561 ? -10.564 -1.690 22.871 1.00 93.19 561 SER A CA 1
ATOM 4512 C C . SER A 1 561 ? -11.052 -0.396 23.489 1.00 93.19 561 SER A C 1
ATOM 4514 O O . SER A 1 561 ? -11.752 0.390 22.859 1.00 93.19 561 SER A O 1
ATOM 4516 N N . ARG A 1 562 ? -10.716 -0.171 24.758 1.00 93.62 562 ARG A N 1
ATOM 4517 C CA . ARG A 1 562 ? -11.159 0.997 25.520 1.00 93.62 562 ARG A CA 1
ATOM 4518 C C . ARG A 1 562 ? -10.127 2.115 25.487 1.00 93.62 562 ARG A C 1
ATOM 4520 O O . ARG A 1 562 ? -10.343 3.152 26.109 1.00 93.62 562 ARG A O 1
ATOM 4527 N N . SER A 1 563 ? -8.987 1.893 24.840 1.00 92.81 563 SER A N 1
ATOM 4528 C CA . SER A 1 563 ? -7.897 2.857 24.760 1.00 92.81 563 SER A CA 1
ATOM 4529 C C . SER A 1 563 ? -8.116 3.861 23.628 1.00 92.81 563 SER A C 1
ATOM 4531 O O . SER A 1 563 ? -8.864 3.628 22.683 1.00 92.81 563 SER A O 1
ATOM 4533 N N . LEU A 1 564 ? -7.399 4.984 23.697 1.00 93.56 564 LEU A N 1
ATOM 4534 C CA . LEU A 1 564 ? -7.302 5.939 22.590 1.00 93.56 564 LEU A CA 1
ATOM 4535 C C . LEU A 1 564 ? -6.137 5.610 21.647 1.00 93.56 564 LEU A C 1
ATOM 4537 O O . LEU A 1 564 ? -5.709 6.489 20.908 1.00 93.56 564 LEU A O 1
ATOM 4541 N N . ILE A 1 565 ? -5.589 4.386 21.668 1.00 94.62 565 ILE A N 1
ATOM 4542 C CA . ILE A 1 565 ? -4.479 4.004 20.780 1.00 94.62 565 ILE A CA 1
ATOM 4543 C C . ILE A 1 565 ? -4.868 4.137 19.295 1.00 94.62 565 ILE A C 1
ATOM 4545 O O . ILE A 1 565 ? -4.082 4.719 18.549 1.00 94.62 565 ILE A O 1
ATOM 4549 N N . PRO A 1 566 ? -6.054 3.696 18.832 1.00 93.38 566 PRO A N 1
ATOM 4550 C CA . PRO A 1 566 ? -6.429 3.875 17.428 1.00 93.38 566 PRO A CA 1
ATOM 4551 C C . PRO A 1 566 ? -6.588 5.353 17.046 1.00 93.38 566 PRO A C 1
ATOM 4553 O O . PRO A 1 566 ? -6.048 5.795 16.035 1.00 93.38 566 PRO A O 1
ATOM 4556 N N . GLU A 1 567 ? -7.239 6.151 17.899 1.00 91.62 567 GLU A N 1
ATOM 4557 C CA . GLU A 1 567 ? -7.368 7.608 17.724 1.00 91.62 567 GLU A CA 1
ATOM 4558 C C . GLU A 1 567 ? -5.996 8.295 17.677 1.00 91.62 567 GLU A C 1
ATOM 4560 O O . GLU A 1 567 ? -5.752 9.135 16.813 1.00 91.62 567 GLU A O 1
ATOM 4565 N N . ARG A 1 568 ? -5.073 7.879 18.555 1.00 92.50 568 ARG A N 1
ATOM 4566 C CA . ARG A 1 568 ? -3.672 8.309 18.569 1.00 92.50 568 ARG A CA 1
ATOM 4567 C C . ARG A 1 568 ? -3.006 8.006 17.234 1.00 92.50 568 ARG A C 1
ATOM 4569 O O . ARG A 1 568 ? -2.346 8.870 16.696 1.00 92.50 568 ARG A O 1
ATOM 4576 N N . LEU A 1 569 ? -3.231 6.838 16.646 1.00 93.75 569 LEU A N 1
ATOM 4577 C CA . LEU A 1 569 ? -2.663 6.446 15.352 1.00 93.75 569 LEU A CA 1
ATOM 4578 C C . LEU A 1 569 ? -3.375 7.116 14.153 1.00 93.75 569 LEU A C 1
ATOM 4580 O O . LEU A 1 569 ? -3.533 6.506 13.093 1.00 93.75 569 LEU A O 1
ATOM 4584 N N . GLY A 1 570 ? -3.817 8.366 14.302 1.00 89.44 570 GLY A N 1
ATOM 4585 C CA . GLY A 1 570 ? -4.498 9.147 13.268 1.00 89.44 570 GLY A CA 1
ATOM 4586 C C . GLY A 1 570 ? -5.915 8.653 12.966 1.00 89.44 570 GLY A C 1
ATOM 4587 O O . GLY A 1 570 ? -6.311 8.631 11.801 1.00 89.44 570 GLY A O 1
ATOM 4588 N N . GLY A 1 571 ? -6.648 8.178 13.979 1.00 89.25 571 GLY A N 1
ATOM 4589 C CA . GLY A 1 571 ? -7.986 7.598 13.799 1.00 89.25 571 GLY A CA 1
ATOM 4590 C C . GLY A 1 571 ? -7.965 6.268 13.041 1.00 89.25 571 GLY A C 1
ATOM 4591 O O . GLY A 1 571 ? -8.710 6.100 12.078 1.00 89.25 571 GLY A O 1
ATOM 4592 N N . ALA A 1 572 ? -7.055 5.367 13.416 1.00 91.69 572 ALA A N 1
ATOM 4593 C CA . ALA A 1 572 ? -6.967 4.022 12.853 1.00 91.69 572 ALA A CA 1
ATOM 4594 C C . ALA A 1 572 ? -8.235 3.200 13.132 1.00 91.69 572 ALA A C 1
ATOM 4596 O O . ALA A 1 572 ? -8.868 3.370 14.176 1.00 91.69 572 ALA A O 1
ATOM 4597 N N . ASP A 1 573 ? -8.557 2.288 12.219 1.00 92.88 573 ASP A N 1
ATOM 4598 C CA . ASP A 1 573 ? -9.587 1.262 12.401 1.00 92.88 573 ASP A CA 1
ATOM 4599 C C . ASP A 1 573 ? -8.962 -0.143 12.333 1.00 92.88 573 ASP A C 1
ATOM 4601 O O . ASP A 1 573 ? -7.738 -0.298 12.318 1.00 92.88 573 ASP A O 1
ATOM 4605 N N . TYR A 1 574 ? -9.792 -1.183 12.337 1.00 96.12 574 TYR A N 1
ATOM 4606 C CA . TYR A 1 574 ? -9.357 -2.579 12.299 1.00 96.12 574 TYR A CA 1
ATOM 4607 C C . TYR A 1 574 ? -9.758 -3.259 10.977 1.00 96.12 574 TYR A C 1
ATOM 4609 O O . TYR A 1 574 ? -9.835 -4.482 10.875 1.00 96.12 574 TYR A O 1
ATOM 4617 N N . ASP A 1 575 ? -10.015 -2.471 9.923 1.00 93.25 575 ASP A N 1
ATOM 4618 C CA . ASP A 1 575 ? -10.557 -2.946 8.642 1.00 93.25 575 ASP A CA 1
ATOM 4619 C C . ASP A 1 575 ? -9.491 -3.360 7.605 1.00 93.25 575 ASP A C 1
ATOM 4621 O O . ASP A 1 575 ? -9.803 -3.830 6.496 1.00 93.25 575 ASP A O 1
ATOM 4625 N N . GLY A 1 576 ? -8.226 -3.273 8.025 1.00 92.81 576 GLY A N 1
ATOM 4626 C CA . GLY A 1 576 ? -7.031 -3.635 7.267 1.00 92.81 576 GLY A CA 1
ATOM 4627 C C . GLY A 1 576 ? -5.815 -2.761 7.572 1.00 92.81 576 GLY A C 1
ATOM 4628 O O . GLY A 1 576 ? -4.796 -2.909 6.890 1.00 92.81 576 GLY A O 1
ATOM 4629 N N . ASP A 1 577 ? -5.913 -1.857 8.548 1.00 94.88 577 ASP A N 1
ATOM 4630 C CA . ASP A 1 577 ? -4.834 -0.954 8.925 1.00 94.88 577 ASP A CA 1
ATOM 4631 C C . ASP A 1 577 ? -3.589 -1.703 9.402 1.00 94.88 577 ASP A C 1
ATOM 4633 O O . ASP A 1 577 ? -3.635 -2.653 10.187 1.00 94.88 577 ASP A O 1
ATOM 4637 N N . LEU A 1 578 ? -2.443 -1.241 8.906 1.00 95.25 578 LEU A N 1
ATOM 4638 C CA . LEU A 1 578 ? -1.134 -1.773 9.249 1.00 95.25 578 LEU A CA 1
ATOM 4639 C C . LEU A 1 578 ? -0.397 -0.790 10.151 1.00 95.25 578 LEU A C 1
ATOM 4641 O O . LEU A 1 578 ? -0.190 0.370 9.786 1.00 95.25 578 LEU A O 1
ATOM 4645 N N . VAL A 1 579 ? 0.067 -1.287 11.289 1.00 96.50 579 VAL A N 1
ATOM 4646 C CA . VAL A 1 579 ? 0.882 -0.542 12.248 1.00 96.50 579 VAL A CA 1
ATOM 4647 C C . VAL A 1 579 ? 2.295 -1.093 12.272 1.00 96.50 579 VAL A C 1
ATOM 4649 O O . VAL A 1 579 ? 2.525 -2.291 12.097 1.00 96.50 579 VAL A O 1
ATOM 4652 N N . ARG A 1 580 ? 3.263 -0.205 12.474 1.00 96.56 580 ARG A N 1
ATOM 4653 C CA . ARG A 1 580 ? 4.657 -0.579 12.706 1.00 96.56 580 ARG A CA 1
ATOM 4654 C C . ARG A 1 580 ? 4.873 -0.745 14.197 1.00 96.56 580 ARG A C 1
ATOM 4656 O O . ARG A 1 580 ? 4.682 0.222 14.928 1.00 96.56 580 ARG A O 1
ATOM 4663 N N . THR A 1 581 ? 5.304 -1.928 14.615 1.00 96.31 581 THR A N 1
ATOM 4664 C CA . THR A 1 581 ? 5.782 -2.179 15.977 1.00 96.31 581 THR A CA 1
ATOM 4665 C C . THR A 1 581 ? 7.271 -1.873 16.005 1.00 96.31 581 THR A C 1
ATOM 4667 O O . THR A 1 581 ? 8.063 -2.629 15.441 1.00 96.31 581 THR A O 1
ATOM 4670 N N . VAL A 1 582 ? 7.675 -0.760 16.613 1.00 96.88 582 VAL A N 1
ATOM 4671 C CA . VAL A 1 582 ? 9.087 -0.371 16.676 1.00 96.88 582 VAL A CA 1
ATOM 4672 C C . VAL A 1 582 ? 9.737 -0.964 17.922 1.00 96.88 582 VAL A C 1
ATOM 4674 O O . VAL A 1 582 ? 9.330 -0.690 19.051 1.00 96.88 582 VAL A O 1
ATOM 4677 N N . ALA A 1 583 ? 10.765 -1.781 17.703 1.00 96.31 583 ALA A N 1
ATOM 4678 C CA . ALA A 1 583 ? 11.571 -2.420 18.741 1.00 96.31 583 ALA A CA 1
ATOM 4679 C C . ALA A 1 583 ? 12.970 -1.793 18.872 1.00 96.31 583 ALA A C 1
ATOM 4681 O O . ALA A 1 583 ? 13.802 -2.292 19.631 1.00 96.31 583 ALA A O 1
ATOM 4682 N N . ASP A 1 584 ? 13.244 -0.722 18.125 1.00 96.25 584 ASP A N 1
ATOM 4683 C CA . ASP A 1 584 ? 14.481 0.036 18.253 1.00 96.25 584 ASP A CA 1
ATOM 4684 C C . ASP A 1 584 ? 14.504 0.795 19.595 1.00 96.25 584 ASP A C 1
ATOM 4686 O O . ASP A 1 584 ? 13.600 1.598 19.853 1.00 96.25 584 ASP A O 1
ATOM 4690 N N . PRO A 1 585 ? 15.502 0.547 20.464 1.00 94.25 585 PRO A N 1
ATOM 4691 C CA . PRO A 1 585 ? 15.538 1.134 21.800 1.00 94.25 585 PRO A CA 1
ATOM 4692 C C . PRO A 1 585 ? 15.635 2.661 21.762 1.00 94.25 585 PRO A C 1
ATOM 4694 O O . PRO A 1 585 ? 15.007 3.321 22.581 1.00 94.25 585 PRO A O 1
ATOM 4697 N N . LEU A 1 586 ? 16.344 3.226 20.782 1.00 93.31 586 LEU A N 1
ATOM 4698 C CA . LEU A 1 586 ? 16.527 4.667 20.658 1.00 93.31 586 LEU A CA 1
ATOM 4699 C C . LEU A 1 586 ? 15.207 5.360 20.322 1.00 93.31 586 LEU A C 1
ATOM 4701 O O . LEU A 1 586 ? 14.824 6.329 20.970 1.00 93.31 586 LEU A O 1
ATOM 4705 N N . VAL A 1 587 ? 14.481 4.824 19.337 1.00 93.88 587 VAL A N 1
ATOM 4706 C CA . VAL A 1 587 ? 13.160 5.346 18.962 1.00 93.88 587 VAL A CA 1
ATOM 4707 C C . VAL A 1 587 ? 12.209 5.275 20.154 1.00 93.88 587 VAL A C 1
ATOM 4709 O O . VAL A 1 587 ? 11.527 6.249 20.468 1.00 93.88 587 VAL A O 1
ATOM 4712 N N . ASN A 1 588 ? 12.203 4.140 20.850 1.00 94.25 588 ASN A N 1
ATOM 4713 C CA . ASN A 1 588 ? 11.360 3.926 22.017 1.00 94.25 588 ASN A CA 1
ATOM 4714 C C . ASN A 1 588 ? 11.691 4.890 23.166 1.00 94.25 588 ASN A C 1
ATOM 4716 O O . ASN A 1 588 ? 10.775 5.409 23.805 1.00 94.25 588 ASN A O 1
ATOM 4720 N N . ASP A 1 589 ? 12.970 5.177 23.404 1.00 90.62 589 ASP A N 1
ATOM 4721 C CA . ASP A 1 589 ? 13.407 6.150 24.406 1.00 90.62 589 ASP A CA 1
ATOM 4722 C C . ASP A 1 589 ? 13.030 7.587 24.019 1.00 90.62 589 ASP A C 1
ATOM 4724 O O . ASP A 1 589 ? 12.566 8.345 24.872 1.00 90.62 589 ASP A O 1
ATOM 4728 N N . CYS A 1 590 ? 13.145 7.961 22.740 1.00 87.44 590 CYS A N 1
ATOM 4729 C CA . CYS A 1 590 ? 12.712 9.271 22.242 1.00 87.44 590 CYS A CA 1
ATOM 4730 C C . CYS A 1 590 ? 11.220 9.513 22.467 1.00 87.44 590 CYS A C 1
ATOM 4732 O O . CYS A 1 590 ? 10.841 10.562 22.987 1.00 87.44 590 CYS A O 1
ATOM 4734 N N . VAL A 1 591 ? 10.374 8.541 22.119 1.00 88.50 591 VAL A N 1
ATOM 4735 C CA . VAL A 1 591 ? 8.923 8.667 22.312 1.00 88.50 591 VAL A CA 1
ATOM 4736 C C . VAL A 1 591 ? 8.581 8.677 23.799 1.00 88.50 591 VAL A C 1
ATOM 4738 O O . VAL A 1 591 ? 7.778 9.495 24.244 1.00 88.50 591 VAL A O 1
ATOM 4741 N N . LYS A 1 592 ? 9.247 7.841 24.605 1.00 86.88 592 LYS A N 1
ATOM 4742 C CA . LYS A 1 592 ? 9.051 7.801 26.058 1.00 86.88 592 LYS A CA 1
ATOM 4743 C C . LYS A 1 592 ? 9.329 9.145 26.736 1.00 86.88 592 LYS A C 1
ATOM 4745 O O . LYS A 1 592 ? 8.555 9.521 27.613 1.00 86.88 592 LYS A O 1
ATOM 4750 N N . LYS A 1 593 ? 10.362 9.894 26.320 1.00 77.50 593 LYS A N 1
ATOM 4751 C CA . LYS A 1 593 ? 10.644 11.249 26.848 1.00 77.50 593 LYS A CA 1
ATOM 4752 C C . LYS A 1 593 ? 9.417 12.171 26.737 1.00 77.50 593 LYS A C 1
ATOM 4754 O O . LYS A 1 593 ? 9.190 12.987 27.623 1.00 77.50 593 LYS A O 1
ATOM 4759 N N . GLY A 1 594 ? 8.597 12.011 25.693 1.00 67.12 594 GLY A N 1
ATOM 4760 C CA . GLY A 1 594 ? 7.340 12.750 25.505 1.00 67.12 594 GLY A CA 1
ATOM 4761 C C . GLY A 1 594 ? 6.166 12.284 26.381 1.00 67.12 594 GLY A C 1
ATOM 4762 O O . GLY A 1 594 ? 5.138 12.954 26.422 1.00 67.12 594 GLY A O 1
ATOM 4763 N N . TYR A 1 595 ? 6.306 11.149 27.071 1.00 70.75 595 TYR A N 1
ATOM 4764 C CA . TYR A 1 595 ? 5.324 10.574 27.999 1.00 70.75 595 TYR A CA 1
ATOM 4765 C C . TYR A 1 595 ? 5.759 10.673 29.481 1.00 70.75 595 TYR A C 1
ATOM 4767 O O . TYR A 1 595 ? 4.936 10.442 30.375 1.00 70.75 595 TYR A O 1
ATOM 4775 N N . ASP A 1 596 ? 7.020 11.029 29.766 1.00 53.62 596 ASP A N 1
ATOM 4776 C CA . ASP A 1 596 ? 7.526 11.241 31.129 1.00 53.62 596 ASP A CA 1
ATOM 4777 C C . ASP A 1 596 ? 6.854 12.463 31.801 1.00 53.62 596 ASP A C 1
ATOM 4779 O O . ASP A 1 596 ? 6.473 13.433 31.152 1.00 53.62 596 ASP A O 1
ATOM 4783 N N . ASN A 1 597 ? 6.677 12.406 33.130 1.00 43.06 597 ASN A N 1
ATOM 4784 C CA . ASN A 1 597 ? 5.806 13.268 33.966 1.00 43.06 597 ASN A CA 1
ATOM 4785 C C . ASN A 1 597 ? 4.290 12.982 33.897 1.00 43.06 597 ASN A C 1
ATOM 4787 O O . ASN A 1 597 ? 3.484 13.771 34.396 1.00 43.06 597 ASN A O 1
ATOM 4791 N N . GLY A 1 598 ? 3.884 11.833 33.346 1.00 47.81 598 GLY A N 1
ATOM 4792 C CA . GLY A 1 598 ? 2.518 11.310 33.489 1.00 47.81 598 GLY A CA 1
ATOM 4793 C C . GLY A 1 598 ? 1.458 12.022 32.644 1.00 47.81 598 GLY A C 1
ATOM 4794 O O . GLY A 1 598 ? 0.264 11.833 32.879 1.00 47.81 598 GLY A O 1
ATOM 4795 N N . LYS A 1 599 ? 1.867 12.828 31.658 1.00 58.25 599 LYS A N 1
ATOM 4796 C CA . LYS A 1 599 ? 0.964 13.459 30.691 1.00 58.25 599 LYS A CA 1
ATOM 4797 C C . LYS A 1 599 ? 1.388 13.076 29.280 1.00 58.25 599 LYS A C 1
ATOM 4799 O O . LYS A 1 599 ? 2.369 13.589 28.763 1.00 58.25 599 LYS A O 1
ATOM 4804 N N . SER A 1 600 ? 0.623 12.180 28.664 1.00 70.50 600 SER A N 1
ATOM 4805 C CA . SER A 1 600 ? 0.702 11.948 27.221 1.00 70.50 600 SER A CA 1
ATOM 4806 C C . SER A 1 600 ? 0.304 13.226 26.472 1.00 70.50 600 SER A C 1
ATOM 4808 O O . SER A 1 600 ? -0.544 13.981 26.960 1.00 70.50 600 SER A O 1
ATOM 4810 N N . LEU A 1 601 ? 0.876 13.449 25.283 1.00 85.62 601 LEU A N 1
ATOM 4811 C CA . LEU A 1 601 ? 0.428 14.514 24.383 1.00 85.62 601 LEU A CA 1
ATOM 4812 C C . LEU A 1 601 ? -1.097 14.431 24.162 1.00 85.62 601 LEU A C 1
ATOM 4814 O O . LEU A 1 601 ? -1.660 13.328 24.165 1.00 85.62 601 LEU A O 1
ATOM 4818 N N . PRO A 1 602 ? -1.798 15.555 23.936 1.00 90.94 602 PRO A N 1
ATOM 4819 C CA . PRO A 1 602 ? -3.213 15.525 23.579 1.00 90.94 602 PRO A CA 1
ATOM 4820 C C . PRO A 1 602 ? -3.466 14.670 22.332 1.00 90.94 602 PRO A C 1
ATOM 4822 O O . PRO A 1 602 ? -2.639 14.646 21.416 1.00 90.94 602 PRO A O 1
ATOM 4825 N N . VAL A 1 603 ? -4.586 13.946 22.296 1.00 92.75 603 VAL A N 1
ATOM 4826 C CA . VAL A 1 603 ? -5.014 13.201 21.099 1.00 92.75 603 VAL A CA 1
ATOM 4827 C C . VAL A 1 603 ? -5.501 14.196 20.052 1.00 92.75 603 VAL A C 1
ATOM 4829 O O . VAL A 1 603 ? -6.268 15.104 20.377 1.00 92.75 603 VAL A O 1
ATOM 4832 N N . LEU A 1 604 ? -5.075 14.029 18.800 1.00 94.31 604 LEU A N 1
ATOM 4833 C CA . LEU A 1 604 ? -5.617 14.810 17.691 1.00 94.31 604 LEU A CA 1
ATOM 4834 C C . LEU A 1 604 ? -6.969 14.219 17.304 1.00 94.31 604 LEU A C 1
ATOM 4836 O O . LEU A 1 604 ? -7.036 13.165 16.677 1.00 94.31 604 LEU A O 1
ATOM 4840 N N . LYS A 1 605 ? -8.054 14.875 17.713 1.00 92.69 605 LYS A N 1
ATOM 4841 C CA . LYS A 1 605 ? -9.405 14.429 17.384 1.00 92.69 605 LYS A CA 1
ATOM 4842 C C . LYS A 1 605 ? -9.826 15.058 16.064 1.00 92.69 605 LYS A C 1
ATOM 4844 O O . LYS A 1 605 ? -9.892 16.279 15.944 1.00 92.69 605 LYS A O 1
ATOM 4849 N N . ILE A 1 606 ? -10.142 14.215 15.086 1.00 90.25 606 ILE A N 1
ATOM 4850 C CA . ILE A 1 606 ? -10.736 14.654 13.823 1.00 90.25 606 ILE A CA 1
ATOM 4851 C C . ILE A 1 606 ? -12.243 14.843 14.060 1.00 90.25 606 ILE A C 1
ATOM 4853 O O . ILE A 1 606 ? -12.919 13.880 14.440 1.00 90.25 606 ILE A O 1
ATOM 4857 N N . PRO A 1 607 ? -12.794 16.060 13.895 1.00 87.75 607 PRO A N 1
ATOM 4858 C CA . PRO A 1 607 ? -14.222 16.278 14.071 1.00 87.75 607 PRO A CA 1
ATOM 4859 C C . PRO A 1 607 ? -15.006 15.665 12.905 1.00 87.75 607 PRO A C 1
ATOM 4861 O O . PRO A 1 607 ? -14.529 15.588 11.776 1.00 87.75 607 PRO A O 1
ATOM 4864 N N . SER A 1 608 ? -16.241 15.240 13.168 1.00 80.56 608 SER A N 1
ATOM 4865 C CA . SER A 1 608 ? -17.157 14.804 12.110 1.00 80.56 608 SER A CA 1
ATOM 4866 C C . SER A 1 608 ? -17.903 16.006 11.537 1.00 80.56 608 SER A C 1
ATOM 4868 O O . SER A 1 608 ? -18.541 16.740 12.287 1.00 80.56 608 SER A O 1
ATOM 4870 N N . ALA A 1 609 ? -17.853 16.191 10.218 1.00 74.06 609 ALA A N 1
ATOM 4871 C CA . ALA A 1 609 ? -18.687 17.173 9.528 1.00 74.06 609 ALA A CA 1
ATOM 4872 C C . ALA A 1 609 ? -20.091 16.607 9.267 1.00 74.06 609 ALA A C 1
ATOM 4874 O O . ALA A 1 609 ? -20.236 15.416 8.960 1.00 74.06 609 ALA A O 1
ATOM 4875 N N . GLU A 1 610 ? -21.118 17.458 9.332 1.00 76.38 610 GLU A N 1
ATOM 4876 C CA . GLU A 1 610 ? -22.449 17.069 8.871 1.00 76.38 610 GLU A CA 1
ATOM 4877 C C . GLU A 1 610 ? -22.413 16.777 7.362 1.00 76.38 610 GLU A C 1
ATOM 4879 O O . GLU A 1 610 ? -21.941 17.600 6.573 1.00 76.38 610 GLU A O 1
ATOM 4884 N N . PRO A 1 611 ? -22.855 15.587 6.935 1.00 75.44 611 PRO A N 1
ATOM 4885 C CA . PRO A 1 611 ? -22.679 15.156 5.561 1.00 75.44 611 PRO A CA 1
ATOM 4886 C C . PRO A 1 611 ? -23.774 15.708 4.645 1.00 75.44 611 PRO A C 1
ATOM 4888 O O . PRO A 1 611 ? -24.956 15.721 4.994 1.00 75.44 611 PRO A O 1
ATOM 4891 N N . LEU A 1 612 ? -23.398 16.058 3.415 1.00 77.25 612 LEU A N 1
ATOM 4892 C CA . LEU A 1 612 ? -24.341 16.524 2.399 1.00 77.25 612 LEU A CA 1
ATOM 4893 C C . LEU A 1 612 ? -25.212 15.364 1.883 1.00 77.25 612 LEU A C 1
ATOM 4895 O O . LEU A 1 612 ? -24.711 14.321 1.448 1.00 77.25 612 LEU A O 1
ATOM 4899 N N . ILE A 1 613 ? -26.535 15.553 1.906 1.00 86.19 613 ILE A N 1
ATOM 4900 C CA . ILE A 1 613 ? -27.517 14.590 1.389 1.00 86.19 613 ILE A CA 1
ATOM 4901 C C . ILE A 1 613 ? -27.987 15.022 0.004 1.00 86.19 613 ILE A C 1
ATOM 4903 O O . ILE A 1 613 ? -28.476 16.134 -0.178 1.00 86.19 613 ILE A O 1
ATOM 4907 N N . ALA A 1 614 ? -27.917 14.107 -0.959 1.00 86.62 614 ALA A N 1
ATOM 4908 C CA . ALA A 1 614 ? -28.423 14.320 -2.309 1.00 86.62 614 ALA A CA 1
ATOM 4909 C C . ALA A 1 614 ? -29.155 13.075 -2.827 1.00 86.62 614 ALA A C 1
ATOM 4911 O O . ALA A 1 614 ? -29.046 11.981 -2.271 1.00 86.62 614 ALA A O 1
ATOM 4912 N N . ASP A 1 615 ? -29.947 13.246 -3.883 1.00 89.06 615 ASP A N 1
ATOM 4913 C CA . ASP A 1 615 ? -30.617 12.130 -4.551 1.00 89.06 615 ASP A CA 1
ATOM 4914 C C . ASP A 1 615 ? -29.599 11.321 -5.373 1.00 89.06 615 ASP A C 1
ATOM 4916 O O . ASP A 1 615 ? -28.924 11.864 -6.248 1.00 89.06 615 ASP A O 1
ATOM 4920 N N . ALA A 1 616 ? -29.524 10.006 -5.143 1.00 87.50 616 ALA A N 1
ATOM 4921 C CA . ALA A 1 616 ? -28.712 9.061 -5.913 1.00 87.50 616 ALA A CA 1
ATOM 4922 C C . ALA A 1 616 ? -29.005 9.056 -7.426 1.00 87.50 616 ALA A C 1
ATOM 4924 O O . ALA A 1 616 ? -28.215 8.519 -8.207 1.00 87.50 616 ALA A O 1
ATOM 4925 N N . LYS A 1 617 ? -30.131 9.630 -7.867 1.00 85.81 617 LYS A N 1
ATOM 4926 C CA . LYS A 1 617 ? -30.506 9.770 -9.283 1.00 85.81 617 LYS A CA 1
ATOM 4927 C C . LYS A 1 617 ? -30.134 11.120 -9.903 1.00 85.81 617 LYS A C 1
ATOM 4929 O O . LYS A 1 617 ? -30.267 11.269 -11.127 1.00 85.81 617 LYS A O 1
ATOM 4934 N N . ASP A 1 618 ? -29.684 12.085 -9.101 1.00 88.50 618 ASP A N 1
ATOM 4935 C CA . ASP A 1 618 ? -29.221 13.382 -9.587 1.00 88.50 618 ASP A CA 1
ATOM 4936 C C . ASP A 1 618 ? -27.802 13.259 -10.156 1.00 88.50 618 ASP A C 1
ATOM 4938 O O . ASP A 1 618 ? -26.822 13.047 -9.441 1.00 88.50 618 ASP A O 1
ATOM 4942 N N . TRP A 1 619 ? -27.689 13.386 -11.478 1.00 84.81 619 TRP A N 1
ATOM 4943 C CA . TRP A 1 619 ? -26.408 13.263 -12.165 1.00 84.81 619 TRP A CA 1
ATOM 4944 C C . TRP A 1 619 ? -25.460 14.427 -11.853 1.00 84.81 619 TRP A C 1
ATOM 4946 O O . TRP A 1 619 ? -24.253 14.207 -11.830 1.00 84.81 619 TRP A O 1
ATOM 4956 N N . LYS A 1 620 ? -25.973 15.639 -11.581 1.00 84.69 620 LYS A N 1
ATOM 4957 C CA . LYS A 1 620 ? -25.128 16.803 -11.274 1.00 84.69 620 LYS A CA 1
ATOM 4958 C C . LYS A 1 620 ? -24.475 16.635 -9.912 1.00 84.69 620 LYS A C 1
ATOM 4960 O O . LYS A 1 620 ? -23.264 16.783 -9.790 1.00 84.69 620 LYS A O 1
ATOM 4965 N N . ALA A 1 621 ? -25.264 16.238 -8.914 1.00 84.31 621 ALA A N 1
ATOM 4966 C CA . ALA A 1 621 ? -24.749 15.939 -7.583 1.00 84.31 621 ALA A CA 1
ATOM 4967 C C . ALA A 1 621 ? -23.723 14.788 -7.615 1.00 84.31 621 ALA A C 1
ATOM 4969 O O . ALA A 1 621 ? -22.697 14.842 -6.939 1.00 84.31 621 ALA A O 1
ATOM 4970 N N . ARG A 1 622 ? -23.953 13.766 -8.452 1.00 85.12 622 ARG A N 1
ATOM 4971 C CA . ARG A 1 622 ? -22.986 12.681 -8.691 1.00 85.12 622 ARG A CA 1
ATOM 4972 C C . ARG A 1 622 ? -21.698 13.165 -9.358 1.00 85.12 622 ARG A C 1
ATOM 4974 O O . ARG A 1 622 ? -20.622 12.757 -8.931 1.00 85.12 622 ARG A O 1
ATOM 4981 N N . ALA A 1 623 ? -21.796 14.024 -10.372 1.00 82.44 623 ALA A N 1
ATOM 4982 C CA . ALA A 1 623 ? -20.638 14.599 -11.053 1.00 82.44 623 ALA A CA 1
ATOM 4983 C C . ALA A 1 623 ? -19.776 15.433 -10.090 1.00 82.44 623 ALA A C 1
ATOM 4985 O O . ALA A 1 623 ? -18.559 15.252 -10.049 1.00 82.44 623 ALA A O 1
ATOM 4986 N N . GLU A 1 624 ? -20.404 16.255 -9.247 1.00 79.88 624 GLU A N 1
ATOM 4987 C CA . GLU A 1 624 ? -19.703 17.039 -8.225 1.00 79.88 624 GLU A CA 1
ATOM 4988 C C . GLU A 1 624 ? -19.015 16.133 -7.188 1.00 79.88 624 GLU A C 1
ATOM 4990 O O . GLU A 1 624 ? -17.841 16.321 -6.867 1.00 79.88 624 GLU A O 1
ATOM 4995 N N . ALA A 1 625 ? -19.692 15.066 -6.742 1.00 80.62 625 ALA A N 1
ATOM 4996 C CA . ALA A 1 625 ? -19.108 14.067 -5.842 1.00 80.62 625 ALA A CA 1
ATOM 4997 C C . ALA A 1 625 ? -17.937 13.280 -6.468 1.00 80.62 625 ALA A C 1
ATOM 4999 O O . ALA A 1 625 ? -17.086 12.754 -5.752 1.00 80.62 625 ALA A O 1
ATOM 5000 N N . VAL A 1 626 ? -17.876 13.152 -7.797 1.00 81.88 626 VAL A N 1
ATOM 5001 C CA . VAL A 1 626 ? -16.723 12.570 -8.504 1.00 81.88 626 VAL A CA 1
ATOM 5002 C C . VAL A 1 626 ? -15.568 13.569 -8.533 1.00 81.88 626 VAL A C 1
ATOM 5004 O O . VAL A 1 626 ? -14.470 13.252 -8.067 1.00 81.88 626 VAL A O 1
ATOM 5007 N N . LYS A 1 627 ? -15.830 14.784 -9.023 1.00 78.12 627 LYS A N 1
ATOM 5008 C CA . LYS A 1 627 ? -14.854 15.873 -9.163 1.00 78.12 627 LYS A CA 1
ATOM 5009 C C . LYS A 1 627 ? -14.152 16.185 -7.845 1.00 78.12 627 LYS A C 1
ATOM 5011 O O . LYS A 1 627 ? -12.928 16.315 -7.813 1.00 78.12 627 LYS A O 1
ATOM 5016 N N . SER A 1 628 ? -14.899 16.221 -6.744 1.00 72.94 628 SER A N 1
ATOM 5017 C CA . SER A 1 628 ? -14.350 16.510 -5.420 1.00 72.94 628 SER A CA 1
ATOM 5018 C C . SER A 1 628 ? -13.274 15.505 -4.978 1.00 72.94 628 SER A C 1
ATOM 5020 O O . SER A 1 628 ? -12.363 15.893 -4.244 1.00 72.94 628 SER A O 1
ATOM 5022 N N . THR A 1 629 ? -13.308 14.261 -5.474 1.00 73.12 629 THR A N 1
ATOM 5023 C CA . THR A 1 629 ? -12.350 13.196 -5.116 1.00 73.12 629 THR A CA 1
ATOM 5024 C C . THR A 1 629 ? -11.088 13.133 -5.979 1.00 73.12 629 THR A C 1
ATOM 5026 O O . THR A 1 629 ? -10.165 12.408 -5.624 1.00 73.12 629 THR A O 1
ATOM 5029 N N . PHE A 1 630 ? -11.011 13.895 -7.074 1.00 74.38 630 PHE A N 1
ATOM 5030 C CA . PHE A 1 630 ? -9.850 13.938 -7.985 1.00 74.38 630 PHE A CA 1
ATOM 5031 C C . PHE A 1 630 ? -8.794 14.986 -7.583 1.00 74.38 630 PHE A C 1
ATOM 5033 O O . PHE A 1 630 ? -7.918 15.353 -8.360 1.00 74.38 630 PHE A O 1
ATOM 5040 N N . SER A 1 631 ? -8.885 15.486 -6.351 1.00 65.12 631 SER A N 1
ATOM 5041 C CA . SER A 1 631 ? -8.075 16.575 -5.811 1.00 65.12 631 SER A CA 1
ATOM 5042 C C . SER A 1 631 ? -6.709 16.098 -5.299 1.00 65.12 631 SER A C 1
ATOM 5044 O O . SER A 1 631 ? -6.619 15.208 -4.454 1.00 65.12 631 SER A O 1
ATOM 5046 N N . SER A 1 632 ? -5.626 16.763 -5.719 1.00 64.94 632 SER A N 1
ATOM 5047 C CA . SER A 1 632 ? -4.257 16.506 -5.234 1.00 64.94 632 SER A CA 1
ATOM 5048 C C . SER A 1 632 ? -3.912 17.177 -3.886 1.00 64.94 632 SER A C 1
ATOM 5050 O O . SER A 1 632 ? -2.730 17.275 -3.530 1.00 64.94 632 SER A O 1
ATOM 5052 N N . ARG A 1 633 ? -4.918 17.654 -3.134 1.00 74.88 633 ARG A N 1
ATOM 5053 C CA . ARG A 1 633 ? -4.754 18.468 -1.911 1.00 74.88 633 ARG A CA 1
ATOM 5054 C C . ARG A 1 633 ? -4.081 17.728 -0.760 1.00 74.88 633 ARG A C 1
ATOM 5056 O O . ARG A 1 633 ? -3.184 18.304 -0.161 1.00 74.88 633 ARG A O 1
ATOM 5063 N N . VAL A 1 634 ? -4.389 16.451 -0.512 1.00 76.88 634 VAL A N 1
ATOM 5064 C CA . VAL A 1 634 ? -3.751 15.666 0.573 1.00 76.88 634 VAL A CA 1
ATOM 5065 C C . VAL A 1 634 ? -2.221 15.716 0.478 1.00 76.88 634 VAL A C 1
ATOM 5067 O O . VAL A 1 634 ? -1.539 16.003 1.456 1.00 76.88 634 VAL A O 1
ATOM 5070 N N . GLY A 1 635 ? -1.666 15.542 -0.727 1.00 76.38 635 GLY A N 1
ATOM 5071 C CA . GLY A 1 635 ? -0.219 15.633 -0.940 1.00 76.38 635 GLY A CA 1
ATOM 5072 C C . GLY A 1 635 ? 0.354 17.044 -0.741 1.00 76.38 635 GLY A C 1
ATOM 5073 O O . GLY A 1 635 ? 1.519 17.176 -0.369 1.00 76.38 635 GLY A O 1
ATOM 5074 N N . GLN A 1 636 ? -0.435 18.099 -0.979 1.00 78.75 636 GLN A N 1
ATOM 5075 C CA . GLN A 1 636 ? -0.036 19.479 -0.671 1.00 78.75 636 GLN A CA 1
ATOM 5076 C C . GLN A 1 636 ? -0.001 19.700 0.841 1.00 78.75 636 GLN A C 1
ATOM 5078 O O . GLN A 1 636 ? 1.013 20.182 1.339 1.00 78.75 636 GLN A O 1
ATOM 5083 N N . ILE A 1 637 ? -1.048 19.272 1.555 1.00 84.00 637 ILE A N 1
ATOM 5084 C CA . ILE A 1 637 ? -1.135 19.367 3.017 1.00 84.00 637 ILE A CA 1
ATOM 5085 C C . ILE A 1 637 ? 0.053 18.649 3.652 1.00 84.00 637 ILE A C 1
ATOM 5087 O O . ILE A 1 637 ? 0.784 19.263 4.417 1.00 84.00 637 ILE A O 1
ATOM 5091 N N . SER A 1 638 ? 0.328 17.396 3.269 1.00 83.12 638 SER A N 1
ATOM 5092 C CA . SER A 1 638 ? 1.444 16.634 3.844 1.00 83.12 638 SER A CA 1
ATOM 5093 C C . SER A 1 638 ? 2.813 17.271 3.579 1.00 83.12 638 SER A C 1
ATOM 5095 O O . SER A 1 638 ? 3.691 17.213 4.436 1.00 83.12 638 SER A O 1
ATOM 5097 N N . ASN A 1 639 ? 3.027 17.884 2.408 1.00 84.94 639 ASN A N 1
ATOM 5098 C CA . ASN A 1 639 ? 4.286 18.577 2.113 1.00 84.94 639 ASN A CA 1
ATOM 5099 C C . ASN A 1 639 ? 4.431 19.876 2.917 1.00 84.94 639 ASN A C 1
ATOM 5101 O O . ASN A 1 639 ? 5.535 20.194 3.352 1.00 84.94 639 ASN A O 1
ATOM 5105 N N . THR A 1 640 ? 3.344 20.627 3.101 1.00 87.38 640 THR A N 1
ATOM 5106 C CA . THR A 1 640 ? 3.331 21.840 3.929 1.00 87.38 640 THR A CA 1
ATOM 5107 C C . THR A 1 640 ? 3.513 21.495 5.404 1.00 87.38 640 THR A C 1
ATOM 5109 O O . THR A 1 640 ? 4.362 22.088 6.062 1.00 87.38 640 THR A O 1
ATOM 5112 N N . ALA A 1 641 ? 2.815 20.468 5.890 1.00 89.50 641 ALA A N 1
ATOM 5113 C CA . ALA A 1 641 ? 2.949 19.970 7.251 1.00 89.50 641 ALA A CA 1
ATOM 5114 C C . ALA A 1 641 ? 4.368 19.460 7.534 1.00 89.50 641 ALA A C 1
ATOM 5116 O O . ALA A 1 641 ? 4.895 19.723 8.603 1.00 89.50 641 ALA A O 1
ATOM 5117 N N . LEU A 1 642 ? 5.042 18.827 6.563 1.00 89.88 642 LEU A N 1
ATOM 5118 C CA . LEU A 1 642 ? 6.456 18.470 6.717 1.00 89.88 642 LEU A CA 1
ATOM 5119 C C . LEU A 1 642 ? 7.350 19.708 6.890 1.00 89.88 642 LEU A C 1
ATOM 5121 O O . LEU A 1 642 ? 8.235 19.691 7.733 1.00 89.88 642 LEU A O 1
ATOM 5125 N N . ARG A 1 643 ? 7.142 20.779 6.108 1.00 88.31 643 ARG A N 1
ATOM 5126 C CA . ARG A 1 643 ? 7.959 22.007 6.220 1.00 88.31 643 ARG A CA 1
ATOM 5127 C C . ARG A 1 643 ? 7.821 22.652 7.594 1.00 88.31 643 ARG A C 1
ATOM 5129 O O . ARG A 1 643 ? 8.822 23.061 8.167 1.00 88.31 643 ARG A O 1
ATOM 5136 N N . LEU A 1 644 ? 6.594 22.729 8.099 1.00 89.38 644 LEU A N 1
ATOM 5137 C CA . LEU A 1 644 ? 6.311 23.246 9.436 1.00 89.38 644 LEU A CA 1
ATOM 5138 C C . LEU A 1 644 ? 6.832 22.294 10.513 1.00 89.38 644 LEU A C 1
ATOM 5140 O O . LEU A 1 644 ? 7.461 22.740 11.463 1.00 89.38 644 LEU A O 1
ATOM 5144 N N . GLY A 1 645 ? 6.676 20.986 10.315 1.00 90.00 645 GLY A N 1
ATOM 5145 C CA . GLY A 1 645 ? 7.182 19.955 11.211 1.00 90.00 645 GLY A CA 1
ATOM 5146 C C . GLY A 1 645 ? 8.705 19.976 11.357 1.00 90.00 645 GLY A C 1
ATOM 5147 O O . GLY A 1 645 ? 9.191 19.768 12.461 1.00 90.00 645 GLY A O 1
ATOM 5148 N N . ILE A 1 646 ? 9.458 20.257 10.286 1.00 89.12 646 ILE A N 1
ATOM 5149 C CA . ILE A 1 646 ? 10.920 20.438 10.361 1.00 89.12 646 ILE A CA 1
ATOM 5150 C C . ILE A 1 646 ? 11.252 21.581 11.325 1.00 89.12 646 ILE A C 1
ATOM 5152 O O . ILE A 1 646 ? 12.113 21.427 12.180 1.00 89.12 646 ILE A O 1
ATOM 5156 N N . VAL A 1 647 ? 10.540 22.710 11.229 1.00 87.69 647 VAL A N 1
ATOM 5157 C CA . VAL A 1 647 ? 10.751 23.849 12.135 1.00 87.69 647 VAL A CA 1
ATOM 5158 C C . VAL A 1 647 ? 10.312 23.507 13.560 1.00 87.69 647 VAL A C 1
ATOM 5160 O O . VAL A 1 647 ? 11.039 23.803 14.503 1.00 87.69 647 VAL A O 1
ATOM 5163 N N . ALA A 1 648 ? 9.155 22.858 13.715 1.00 88.50 648 ALA A N 1
ATOM 5164 C CA . ALA A 1 648 ? 8.548 22.519 15.001 1.00 88.50 648 ALA A CA 1
ATOM 5165 C C . ALA A 1 648 ? 9.401 21.557 15.841 1.00 88.50 648 ALA A C 1
ATOM 5167 O O . ALA A 1 648 ? 9.441 21.656 17.069 1.00 88.50 648 ALA A O 1
ATOM 5168 N N . TYR A 1 649 ? 10.056 20.601 15.184 1.00 87.31 649 TYR A N 1
ATOM 5169 C CA . TYR A 1 649 ? 10.699 19.469 15.848 1.00 87.31 649 TYR A CA 1
ATOM 5170 C C . TYR A 1 649 ? 12.227 19.506 15.817 1.00 87.31 649 TYR A C 1
ATOM 5172 O O . TYR A 1 649 ? 12.844 18.681 16.488 1.00 87.31 649 TYR A O 1
ATOM 5180 N N . ASP A 1 650 ? 12.829 20.475 15.126 1.00 82.38 650 ASP A N 1
ATOM 5181 C CA . ASP A 1 650 ? 14.259 20.769 15.222 1.00 82.38 650 ASP A CA 1
ATOM 5182 C C . ASP A 1 650 ? 14.560 21.521 16.528 1.00 82.38 650 ASP A C 1
ATOM 5184 O O . ASP A 1 650 ? 14.089 22.638 16.755 1.00 82.38 650 ASP A O 1
ATOM 5188 N N . GLU A 1 651 ? 15.326 20.876 17.408 1.00 74.00 651 GLU A N 1
ATOM 5189 C CA . GLU A 1 651 ? 15.688 21.393 18.734 1.00 74.00 651 GLU A CA 1
ATOM 5190 C C . GLU A 1 651 ? 16.655 22.583 18.674 1.00 74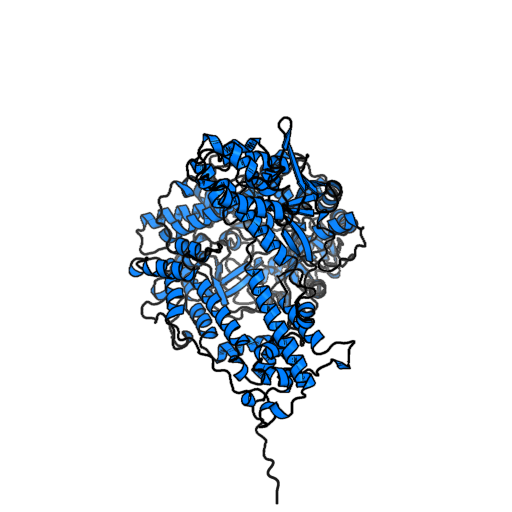.00 651 GLU A C 1
ATOM 5192 O O . GLU A 1 651 ? 16.819 23.276 19.674 1.00 74.00 651 GLU A O 1
ATOM 5197 N N . ASN A 1 652 ? 17.247 22.864 17.509 1.00 76.25 652 ASN A N 1
ATOM 5198 C CA . ASN A 1 652 ? 18.135 24.009 17.313 1.00 76.25 652 ASN A CA 1
ATOM 5199 C C . ASN A 1 652 ? 17.385 25.328 17.045 1.00 76.25 652 ASN A C 1
ATOM 5201 O O . ASN A 1 652 ? 18.005 26.391 17.005 1.00 76.25 652 ASN A O 1
ATOM 5205 N N . ASN A 1 653 ? 16.065 25.283 16.830 1.00 79.88 653 ASN A N 1
ATOM 5206 C CA . ASN A 1 653 ? 15.248 26.473 16.580 1.00 79.88 653 ASN A CA 1
ATOM 5207 C C . ASN A 1 653 ? 14.776 27.155 17.878 1.00 79.88 653 ASN A C 1
ATOM 5209 O O . ASN A 1 653 ? 14.661 26.527 18.926 1.00 79.88 653 ASN A O 1
ATOM 5213 N N . GLU A 1 654 ? 14.427 28.444 17.790 1.00 79.38 654 GLU A N 1
ATOM 5214 C CA . GLU A 1 654 ? 13.827 29.208 18.898 1.00 79.38 654 GLU A CA 1
ATOM 5215 C C . GLU A 1 654 ? 12.465 28.631 19.329 1.00 79.38 654 GLU A C 1
ATOM 5217 O O . GLU A 1 654 ? 11.613 28.344 18.483 1.00 79.38 654 GLU A O 1
ATOM 5222 N N . ASP A 1 655 ? 12.226 28.541 20.642 1.00 81.62 655 ASP A N 1
ATOM 5223 C CA . ASP A 1 655 ? 11.031 27.899 21.213 1.00 81.62 655 ASP A CA 1
ATOM 5224 C C . ASP A 1 655 ? 9.703 28.501 20.723 1.00 81.62 655 ASP A C 1
ATOM 5226 O O . ASP A 1 655 ? 8.781 27.757 20.403 1.00 81.62 655 ASP A O 1
ATOM 5230 N N . GLU A 1 656 ? 9.603 29.826 20.575 1.00 85.94 656 GLU A N 1
ATOM 5231 C CA . GLU A 1 656 ? 8.373 30.485 20.097 1.00 85.94 656 GLU A CA 1
ATOM 5232 C C . GLU A 1 656 ? 8.006 30.056 18.664 1.00 85.94 656 GLU A C 1
ATOM 5234 O O . GLU A 1 656 ? 6.857 29.716 18.374 1.00 85.94 656 GLU A O 1
ATOM 5239 N N . LYS A 1 657 ? 9.002 29.983 17.769 1.00 83.69 657 LYS A N 1
ATOM 5240 C CA . LYS A 1 657 ? 8.812 29.521 16.383 1.00 83.69 657 LYS A CA 1
ATOM 5241 C C . LYS A 1 657 ? 8.480 28.034 16.318 1.00 83.69 657 LYS A C 1
ATOM 5243 O O . LYS A 1 657 ? 7.703 27.615 15.453 1.00 83.69 657 LYS A O 1
ATOM 5248 N N . ARG A 1 658 ? 9.078 27.235 17.209 1.00 85.75 658 ARG A N 1
ATOM 5249 C CA . ARG A 1 658 ? 8.791 25.800 17.332 1.00 85.75 658 ARG A CA 1
ATOM 5250 C C . ARG A 1 658 ? 7.352 25.572 17.774 1.00 85.75 658 ARG A C 1
ATOM 5252 O O . ARG A 1 658 ? 6.663 24.751 17.174 1.00 85.75 658 ARG A O 1
ATOM 5259 N N . ASP A 1 659 ? 6.886 26.332 18.759 1.00 87.31 659 ASP A N 1
ATOM 5260 C CA . ASP A 1 659 ? 5.529 26.246 19.295 1.00 87.31 659 ASP A CA 1
ATOM 5261 C C . ASP A 1 659 ? 4.466 26.630 18.260 1.00 87.31 659 ASP A C 1
ATOM 5263 O O . ASP A 1 659 ? 3.517 25.869 18.059 1.00 87.31 659 ASP A O 1
ATOM 5267 N N . GLU A 1 660 ? 4.646 27.746 17.546 1.00 88.56 660 GLU A N 1
ATOM 5268 C CA . GLU A 1 660 ? 3.735 28.155 16.468 1.00 88.56 660 GLU A CA 1
ATOM 5269 C C . GLU A 1 660 ? 3.681 27.095 15.355 1.00 88.56 660 GLU A C 1
ATOM 5271 O O . GLU A 1 660 ? 2.605 26.636 14.959 1.00 88.56 660 GLU A O 1
ATOM 5276 N N . SER A 1 661 ? 4.850 26.631 14.900 1.00 89.81 661 SER A N 1
ATOM 5277 C CA . SER A 1 661 ? 4.943 25.614 13.847 1.00 89.81 661 SER A CA 1
ATOM 5278 C C . SER A 1 661 ? 4.366 24.267 14.292 1.00 89.81 661 SER A C 1
ATOM 5280 O O . SER A 1 661 ? 3.783 23.549 13.474 1.00 89.81 661 SER A O 1
ATOM 5282 N N . ARG A 1 662 ? 4.486 23.912 15.580 1.00 91.56 662 ARG A N 1
ATOM 5283 C CA . ARG A 1 662 ? 3.856 22.719 16.164 1.00 91.56 662 ARG A CA 1
ATOM 5284 C C . ARG A 1 662 ? 2.339 22.830 16.089 1.00 91.56 662 ARG A C 1
ATOM 5286 O O . ARG A 1 662 ? 1.707 21.894 15.610 1.00 91.56 662 ARG A O 1
ATOM 5293 N N . MET A 1 663 ? 1.762 23.950 16.527 1.00 92.75 663 MET A N 1
ATOM 5294 C CA . MET A 1 663 ? 0.308 24.152 16.509 1.00 92.75 663 MET A CA 1
ATOM 5295 C C . MET A 1 663 ? -0.248 24.089 15.082 1.00 92.75 663 MET A C 1
ATOM 5297 O O . MET A 1 663 ? -1.255 23.421 14.849 1.00 92.75 663 MET A O 1
ATOM 5301 N N . ASP A 1 664 ? 0.439 24.696 14.111 1.00 92.25 664 ASP A N 1
ATOM 5302 C CA . ASP A 1 664 ? 0.064 24.582 12.698 1.00 92.25 664 ASP A CA 1
ATOM 5303 C C . ASP A 1 664 ? 0.199 23.141 12.175 1.00 92.25 664 ASP A C 1
ATOM 5305 O O . ASP A 1 664 ? -0.644 22.676 11.409 1.00 92.25 664 ASP A O 1
ATOM 5309 N N . THR A 1 665 ? 1.234 22.405 12.596 1.00 92.44 665 THR A N 1
ATOM 5310 C CA . THR A 1 665 ? 1.436 20.997 12.207 1.00 92.44 665 THR A CA 1
ATOM 5311 C C . THR A 1 665 ? 0.322 20.099 12.753 1.00 92.44 665 THR A C 1
ATOM 5313 O O . THR A 1 665 ? -0.211 19.271 12.017 1.00 92.44 665 THR A O 1
ATOM 5316 N N . GLU A 1 666 ? -0.085 20.290 14.010 1.00 94.25 666 GLU A N 1
ATOM 5317 C CA . GLU A 1 666 ? -1.223 19.592 14.625 1.00 94.25 666 GLU A CA 1
ATOM 5318 C C . GLU A 1 666 ? -2.542 19.920 13.911 1.00 94.25 666 GLU A C 1
ATOM 5320 O O . GLU A 1 666 ? -3.329 19.019 13.617 1.00 94.25 666 GLU A O 1
ATOM 5325 N N . ALA A 1 667 ? -2.770 21.196 13.575 1.00 94.19 667 ALA A N 1
ATOM 5326 C CA . ALA A 1 667 ? -3.935 21.608 12.799 1.00 94.19 667 ALA A CA 1
ATOM 5327 C C . ALA A 1 667 ? -3.939 20.933 11.420 1.00 94.19 667 ALA A C 1
ATOM 5329 O O . ALA A 1 667 ? -4.940 20.340 11.027 1.00 94.19 667 ALA A O 1
ATOM 5330 N N . LEU A 1 668 ? -2.810 20.933 10.705 1.00 92.62 668 LEU A N 1
ATOM 5331 C CA . LEU A 1 668 ? -2.690 20.284 9.398 1.00 92.62 668 LEU A CA 1
ATOM 5332 C C . LEU A 1 668 ? -2.857 18.763 9.460 1.00 92.62 668 LEU A C 1
ATOM 5334 O O . LEU A 1 668 ? -3.374 18.185 8.501 1.00 92.62 668 LEU A O 1
ATOM 5338 N N . ALA A 1 669 ? -2.472 18.108 10.558 1.00 92.44 669 ALA A N 1
ATOM 5339 C CA . ALA A 1 669 ? -2.761 16.691 10.771 1.00 92.44 669 ALA A CA 1
ATOM 5340 C C . ALA A 1 669 ? -4.279 16.440 10.822 1.00 92.44 669 ALA A C 1
ATOM 5342 O O . ALA A 1 669 ? -4.798 15.612 10.070 1.00 92.44 669 ALA A O 1
ATOM 5343 N N . ILE A 1 670 ? -5.013 17.244 11.599 1.00 92.94 670 ILE A N 1
ATOM 5344 C CA . ILE A 1 670 ? -6.480 17.165 11.693 1.00 92.94 670 ILE A CA 1
ATOM 5345 C C . ILE A 1 670 ? -7.150 17.512 10.351 1.00 92.94 670 ILE A C 1
ATOM 5347 O O . ILE A 1 670 ? -8.044 16.796 9.894 1.00 92.94 670 ILE A O 1
ATOM 5351 N N . LEU A 1 671 ? -6.692 18.570 9.674 1.00 91.31 671 LEU A N 1
ATOM 5352 C CA . LEU A 1 671 ? -7.215 18.994 8.368 1.00 91.31 671 LEU A CA 1
ATOM 5353 C C . LEU A 1 671 ? -6.921 17.972 7.264 1.00 91.31 671 LEU A C 1
ATOM 5355 O O . LEU A 1 671 ? -7.713 17.834 6.334 1.00 91.31 671 LEU A O 1
ATOM 5359 N N . THR A 1 672 ? -5.821 17.219 7.365 1.00 89.00 672 THR A N 1
ATOM 5360 C CA . THR A 1 672 ? -5.565 16.079 6.472 1.00 89.00 672 THR A CA 1
ATOM 5361 C C . THR A 1 672 ? -6.639 15.011 6.651 1.00 89.00 672 THR A C 1
ATOM 5363 O O . THR A 1 672 ? -7.169 14.517 5.656 1.00 89.00 672 THR A O 1
ATOM 5366 N N . GLY A 1 673 ? -6.997 14.693 7.900 1.00 86.50 673 GLY A N 1
ATOM 5367 C CA . GLY A 1 673 ? -8.104 13.792 8.223 1.00 86.50 673 GLY A CA 1
ATOM 5368 C C . GLY A 1 673 ? -9.431 14.260 7.622 1.00 86.50 673 GLY A C 1
ATOM 5369 O O . GLY A 1 673 ? -10.095 13.494 6.926 1.00 86.50 673 GLY A O 1
ATOM 5370 N N . LEU A 1 674 ? -9.765 15.545 7.783 1.00 86.50 674 LEU A N 1
ATOM 5371 C CA . LEU A 1 674 ? -10.968 16.146 7.195 1.00 86.50 674 LEU A CA 1
ATOM 5372 C C . LEU A 1 674 ? -10.963 16.131 5.659 1.00 86.50 674 LEU A C 1
ATOM 5374 O O . LEU A 1 674 ? -11.990 15.845 5.052 1.00 86.50 674 LEU A O 1
ATOM 5378 N N . GLU A 1 675 ? -9.827 16.391 5.003 1.00 84.81 675 GLU A N 1
ATOM 5379 C CA . GLU A 1 675 ? -9.727 16.291 3.539 1.00 84.81 675 GLU A CA 1
ATOM 5380 C C . GLU A 1 675 ? -9.926 14.841 3.064 1.00 84.81 675 GLU A C 1
ATOM 5382 O O . GLU A 1 675 ? -10.567 14.623 2.036 1.00 84.81 675 GLU A O 1
ATOM 5387 N N . ILE A 1 676 ? -9.439 13.841 3.807 1.00 79.06 676 ILE A N 1
ATOM 5388 C CA . ILE A 1 676 ? -9.678 12.420 3.503 1.00 79.06 676 ILE A CA 1
ATOM 5389 C C . ILE A 1 676 ? -11.163 12.075 3.687 1.00 79.06 676 ILE A C 1
ATOM 5391 O O . ILE A 1 676 ? -11.772 11.472 2.798 1.00 79.06 676 ILE A O 1
ATOM 5395 N N . ASP A 1 677 ? -11.766 12.492 4.800 1.00 77.81 677 ASP A N 1
ATOM 5396 C CA . ASP A 1 677 ? -13.179 12.237 5.086 1.00 77.81 677 ASP A CA 1
ATOM 5397 C C . ASP A 1 677 ? -14.138 13.078 4.237 1.00 77.81 677 ASP A C 1
ATOM 5399 O O . ASP A 1 677 ? -15.299 12.693 4.084 1.00 77.81 677 ASP A O 1
ATOM 5403 N N . SER A 1 678 ? -13.663 14.136 3.570 1.00 76.81 678 SER A N 1
ATOM 5404 C CA . SER A 1 678 ? -14.435 14.885 2.569 1.00 76.81 678 SER A CA 1
ATOM 5405 C C . SER A 1 678 ? -14.940 13.992 1.433 1.00 76.81 678 SER A C 1
ATOM 5407 O O . SER A 1 678 ? -16.024 14.214 0.892 1.00 76.81 678 SER A O 1
ATOM 5409 N N . ALA A 1 679 ? -14.216 12.906 1.129 1.00 67.12 679 ALA A N 1
ATOM 5410 C CA . ALA A 1 679 ? -14.645 11.893 0.170 1.00 67.12 679 ALA A CA 1
ATOM 5411 C C . ALA A 1 679 ? -15.867 11.082 0.639 1.00 67.12 679 ALA A C 1
ATOM 5413 O O . ALA A 1 679 ? -16.412 10.329 -0.165 1.00 67.12 679 ALA A O 1
ATOM 5414 N N . LYS A 1 680 ? -16.281 11.212 1.911 1.00 69.62 680 LYS A N 1
ATOM 5415 C CA . LYS A 1 680 ? -17.485 10.619 2.527 1.00 69.62 680 LYS A CA 1
ATOM 5416 C C . LYS A 1 680 ? -18.520 11.681 2.927 1.00 69.62 680 LYS A C 1
ATOM 5418 O O . LYS A 1 680 ? -19.712 11.424 2.778 1.00 69.62 680 LYS A O 1
ATOM 5423 N N . SER A 1 681 ? -18.085 12.830 3.452 1.00 71.88 681 SER A N 1
ATOM 5424 C CA . SER A 1 681 ? -18.966 13.899 3.956 1.00 71.88 681 SER A CA 1
ATOM 5425 C C . SER A 1 681 ? -19.400 14.893 2.874 1.00 71.88 681 SER A C 1
ATOM 5427 O O . SER A 1 681 ? -20.494 15.446 2.956 1.00 71.88 681 SER A O 1
ATOM 5429 N N . GLY A 1 682 ? -18.568 15.105 1.849 1.00 72.75 682 GLY A N 1
ATOM 5430 C CA . GLY A 1 682 ? -18.736 16.169 0.857 1.00 72.75 682 GLY A CA 1
ATOM 5431 C C . GLY A 1 682 ? -18.261 17.554 1.319 1.00 72.75 682 GLY A C 1
ATOM 5432 O O . GLY A 1 682 ? -18.387 18.499 0.547 1.00 72.75 682 GLY A O 1
ATOM 5433 N N . VAL A 1 683 ? -17.707 17.677 2.532 1.00 78.69 683 VAL A N 1
ATOM 5434 C CA . VAL A 1 683 ? -17.247 18.945 3.129 1.00 78.69 683 VAL A CA 1
ATOM 5435 C C . VAL A 1 683 ? -15.725 18.969 3.190 1.00 78.69 683 VAL A C 1
ATOM 5437 O O . VAL A 1 683 ? -15.111 18.013 3.662 1.00 78.69 683 VAL A O 1
ATOM 5440 N N . LYS A 1 684 ? -15.112 20.057 2.719 1.00 83.44 684 LYS A N 1
ATOM 5441 C CA . LYS A 1 684 ? -13.659 20.224 2.626 1.00 83.44 684 LYS A CA 1
ATOM 5442 C C . LYS A 1 684 ? -13.140 21.326 3.554 1.00 83.44 684 LYS A C 1
ATOM 5444 O O . LYS A 1 684 ? -13.791 22.359 3.685 1.00 83.44 684 LYS A O 1
ATOM 5449 N N . PRO A 1 685 ? -11.932 21.179 4.120 1.00 87.94 685 PRO A N 1
ATOM 5450 C CA . PRO A 1 685 ? -11.258 22.287 4.785 1.00 87.94 685 PRO A CA 1
ATOM 5451 C C . PRO A 1 685 ? -10.743 23.322 3.778 1.00 87.94 685 PRO A C 1
ATOM 5453 O O . PRO A 1 685 ? -10.267 22.958 2.698 1.00 87.94 685 PRO A O 1
ATOM 5456 N N . ASP A 1 686 ? -10.796 24.605 4.128 1.00 86.12 686 ASP A N 1
ATOM 5457 C CA . ASP A 1 686 ? -10.013 25.671 3.501 1.00 86.12 686 ASP A CA 1
ATOM 5458 C C . ASP A 1 686 ? -8.557 25.569 3.981 1.00 86.12 686 ASP A C 1
ATOM 5460 O O . ASP A 1 686 ? -8.275 25.448 5.170 1.00 86.12 686 ASP A O 1
ATOM 5464 N N . LEU A 1 687 ? -7.621 25.590 3.034 1.00 85.50 687 LEU A N 1
ATOM 5465 C CA . LEU A 1 687 ? -6.185 25.427 3.283 1.00 85.50 687 LEU A CA 1
ATOM 5466 C C . LEU A 1 687 ? -5.386 26.660 2.849 1.00 85.50 687 LEU A C 1
ATOM 5468 O O . LEU A 1 687 ? -4.156 26.635 2.869 1.00 85.50 687 LEU A O 1
ATOM 5472 N N . THR A 1 688 ? -6.067 27.719 2.404 1.00 83.38 688 THR A N 1
ATOM 5473 C CA . THR A 1 688 ? -5.448 28.879 1.751 1.00 83.38 688 THR A CA 1
ATOM 5474 C C . THR A 1 688 ? -4.404 29.541 2.648 1.00 83.38 688 THR A C 1
ATOM 5476 O O . THR A 1 688 ? -3.301 29.848 2.191 1.00 83.38 688 THR A O 1
ATOM 5479 N N . GLU A 1 689 ? -4.718 29.691 3.935 1.00 83.25 689 GLU A N 1
ATOM 5480 C CA . GLU A 1 689 ? -3.822 30.259 4.945 1.00 83.25 689 GLU A CA 1
ATOM 5481 C C . GLU A 1 689 ? -2.502 29.481 5.053 1.00 83.25 689 GLU A C 1
ATOM 5483 O O . GLU A 1 689 ? -1.422 30.061 4.938 1.00 83.25 689 GLU A O 1
ATOM 5488 N N . TYR A 1 690 ? -2.578 28.154 5.168 1.00 82.81 690 TYR A N 1
ATOM 5489 C CA . TYR A 1 690 ? -1.404 27.295 5.317 1.00 82.81 690 TYR A CA 1
ATOM 5490 C C . TYR A 1 690 ? -0.588 27.158 4.028 1.00 82.81 690 TYR A C 1
ATOM 5492 O O . TYR A 1 690 ? 0.639 27.099 4.072 1.00 82.81 690 TYR A O 1
ATOM 5500 N N . LEU A 1 691 ? -1.252 27.082 2.870 1.00 76.38 691 LEU A N 1
ATOM 5501 C CA . LEU A 1 691 ? -0.580 26.840 1.589 1.00 76.38 691 LEU A CA 1
ATOM 5502 C C . LEU A 1 691 ? 0.051 28.101 0.988 1.00 76.38 691 LEU A C 1
ATOM 5504 O O . LEU A 1 691 ? 1.068 27.986 0.300 1.00 76.38 691 LEU A O 1
ATOM 5508 N N . TYR A 1 692 ? -0.540 29.278 1.222 1.00 75.88 692 TYR A N 1
ATOM 5509 C CA . TYR A 1 692 ? -0.130 30.528 0.570 1.00 75.88 692 TYR A CA 1
ATOM 5510 C C . TYR A 1 692 ? 0.224 31.662 1.540 1.00 75.88 692 TYR A C 1
ATOM 5512 O O . TYR A 1 692 ? 0.949 32.572 1.145 1.00 75.88 692 TYR A O 1
ATOM 5520 N N . GLY A 1 693 ? -0.265 31.631 2.784 1.00 64.62 693 GLY A N 1
ATOM 5521 C CA . GLY A 1 693 ? -0.043 32.694 3.771 1.00 64.62 693 GLY A CA 1
ATOM 5522 C C . GLY A 1 693 ? 1.244 32.549 4.589 1.00 64.62 693 GLY A C 1
ATOM 5523 O O . GLY A 1 693 ? 1.796 33.549 5.045 1.00 64.62 693 GLY A O 1
ATOM 5524 N N . ARG A 1 694 ? 1.760 31.324 4.760 1.00 67.50 694 ARG A N 1
ATOM 5525 C CA . ARG A 1 694 ? 2.951 31.044 5.581 1.00 67.50 694 ARG A CA 1
ATOM 5526 C C . ARG A 1 694 ? 4.239 31.077 4.746 1.00 67.50 694 ARG A C 1
ATOM 5528 O O . ARG A 1 694 ? 4.450 30.251 3.858 1.00 67.50 694 ARG A O 1
ATOM 5535 N N . ASN A 1 695 ? 5.146 32.005 5.057 1.00 59.91 695 ASN A N 1
ATOM 5536 C CA . ASN A 1 695 ? 6.438 32.137 4.375 1.00 59.91 695 ASN A CA 1
ATOM 5537 C C . ASN A 1 695 ? 7.503 31.216 5.013 1.00 59.91 695 ASN A C 1
ATOM 5539 O O . ASN A 1 695 ? 8.416 31.675 5.692 1.00 59.91 695 ASN A O 1
ATOM 5543 N N . THR A 1 696 ? 7.366 29.896 4.851 1.00 62.06 696 THR A N 1
ATOM 5544 C CA . THR A 1 696 ? 8.329 28.914 5.393 1.00 62.06 696 THR A CA 1
ATOM 5545 C C . THR A 1 696 ? 9.532 28.718 4.464 1.00 62.06 696 THR A C 1
ATOM 5547 O O . THR A 1 696 ? 9.355 28.643 3.242 1.00 62.06 696 THR A O 1
ATOM 5550 N N . LYS A 1 697 ? 10.741 28.543 5.025 1.00 66.94 697 LYS A N 1
ATOM 5551 C CA . LYS A 1 697 ? 11.963 28.182 4.276 1.00 66.94 697 LYS A CA 1
ATOM 5552 C C . LYS A 1 697 ? 11.702 26.939 3.410 1.00 66.94 697 LYS A C 1
ATOM 5554 O O . LYS A 1 697 ? 11.009 26.003 3.813 1.00 66.94 697 LYS A O 1
ATOM 5559 N N . LYS A 1 698 ? 12.228 26.928 2.182 1.00 78.38 698 LYS A N 1
ATOM 5560 C CA . LYS A 1 698 ? 12.114 25.758 1.298 1.00 78.38 698 LYS A CA 1
ATOM 5561 C C . LYS A 1 698 ? 12.920 24.604 1.899 1.00 78.38 698 LYS A C 1
ATOM 5563 O O . LYS A 1 698 ? 14.110 24.771 2.133 1.00 78.38 698 LYS A O 1
ATOM 5568 N N . SER A 1 699 ? 12.286 23.448 2.092 1.00 86.88 699 SER A N 1
ATOM 5569 C CA . SER A 1 699 ? 12.978 22.245 2.571 1.00 86.88 699 SER A CA 1
ATOM 5570 C C . SER A 1 699 ? 13.979 21.727 1.532 1.00 86.88 699 SER A C 1
ATOM 5572 O O . SER A 1 699 ? 13.621 21.495 0.368 1.00 86.88 699 SER A O 1
ATOM 5574 N N . VAL A 1 700 ? 15.214 21.507 1.985 1.00 91.69 700 VAL A N 1
ATOM 5575 C CA . VAL A 1 700 ? 16.316 20.906 1.218 1.00 91.69 700 VAL A CA 1
ATOM 5576 C C . VAL A 1 700 ? 15.945 19.475 0.830 1.00 91.69 700 VAL A C 1
ATOM 5578 O O . VAL A 1 700 ? 16.078 19.081 -0.332 1.00 91.69 700 VAL A O 1
ATOM 5581 N N . PHE A 1 701 ? 15.357 18.729 1.767 1.00 92.62 701 PHE A N 1
ATOM 5582 C CA . PHE A 1 701 ? 14.898 17.363 1.537 1.00 92.62 701 PHE A CA 1
ATOM 5583 C C . PHE A 1 701 ? 13.799 17.273 0.469 1.00 92.62 701 PHE A C 1
ATOM 5585 O O . PHE A 1 701 ? 13.862 16.430 -0.430 1.00 92.62 701 PHE A O 1
ATOM 5592 N N . LEU A 1 702 ? 12.791 18.155 0.505 1.00 90.06 702 LEU A N 1
ATOM 5593 C CA . LEU A 1 702 ? 11.738 18.166 -0.521 1.00 90.06 702 LEU A CA 1
ATOM 5594 C C . LEU A 1 702 ? 12.274 18.562 -1.906 1.00 90.06 702 LEU A C 1
ATOM 5596 O O . LEU A 1 702 ? 11.770 18.054 -2.915 1.00 90.06 702 LEU A O 1
ATOM 5600 N N . ARG A 1 703 ? 13.300 19.425 -1.969 1.00 91.19 703 ARG A N 1
ATOM 5601 C CA . ARG A 1 703 ? 14.010 19.745 -3.218 1.00 91.19 703 ARG A CA 1
ATOM 5602 C C . ARG A 1 703 ? 14.694 18.494 -3.775 1.00 91.19 703 ARG A C 1
ATOM 5604 O O . ARG A 1 703 ? 14.401 18.120 -4.910 1.00 91.19 703 ARG A O 1
ATOM 5611 N N . TYR A 1 704 ? 15.474 17.782 -2.955 1.00 92.56 704 TYR A N 1
ATOM 5612 C CA . TYR A 1 704 ? 16.092 16.507 -3.342 1.00 92.56 704 TYR A CA 1
ATOM 5613 C C . TYR A 1 704 ? 15.057 15.474 -3.801 1.00 92.56 704 TYR A C 1
ATOM 5615 O O . TYR A 1 704 ? 15.176 14.895 -4.877 1.00 92.56 704 TYR A O 1
ATOM 5623 N N . LYS A 1 705 ? 13.985 15.272 -3.027 1.00 89.81 705 LYS A N 1
ATOM 5624 C CA . LYS A 1 705 ? 12.911 14.322 -3.353 1.00 89.81 705 LYS A CA 1
ATOM 5625 C C . LYS A 1 705 ? 12.231 14.647 -4.686 1.00 89.81 705 LYS A C 1
ATOM 5627 O O . LYS A 1 705 ? 11.790 13.729 -5.372 1.00 89.81 705 LYS A O 1
ATOM 5632 N N . THR A 1 706 ? 12.146 15.925 -5.060 1.00 86.62 706 THR A N 1
ATOM 5633 C CA . THR A 1 706 ? 11.611 16.354 -6.363 1.00 86.62 706 THR A CA 1
ATOM 5634 C C . THR A 1 706 ? 12.559 15.973 -7.500 1.00 86.62 706 THR A C 1
ATOM 5636 O O . THR A 1 706 ? 12.104 15.374 -8.470 1.00 86.62 706 THR A O 1
ATOM 5639 N N . ILE A 1 707 ? 13.865 16.226 -7.350 1.00 87.69 707 ILE A N 1
ATOM 5640 C CA . ILE A 1 707 ? 14.905 15.821 -8.318 1.00 87.69 707 ILE A CA 1
ATOM 5641 C C . ILE A 1 707 ? 14.939 14.289 -8.456 1.00 87.69 707 ILE A C 1
ATOM 5643 O O . ILE A 1 707 ? 14.893 13.739 -9.554 1.00 87.69 707 ILE A O 1
ATOM 5647 N N . SER A 1 708 ? 14.924 13.576 -7.329 1.00 84.00 708 SER A N 1
ATOM 5648 C CA . SER A 1 708 ? 14.970 12.112 -7.271 1.00 84.00 708 SER A CA 1
ATOM 5649 C C . SER A 1 708 ? 13.713 11.441 -7.848 1.00 84.00 708 SER A C 1
ATOM 5651 O O . SER A 1 708 ? 13.786 10.325 -8.360 1.00 84.00 708 SER A O 1
ATOM 5653 N N . LYS A 1 709 ? 12.555 12.109 -7.832 1.00 79.62 709 LYS A N 1
ATOM 5654 C CA . LYS A 1 709 ? 11.320 11.611 -8.467 1.00 79.62 709 LYS A CA 1
ATOM 5655 C C . LYS A 1 709 ? 11.134 12.076 -9.911 1.00 79.62 709 LYS A C 1
ATOM 5657 O O . LYS A 1 709 ? 10.144 11.688 -10.531 1.00 79.62 709 LYS A O 1
ATOM 5662 N N . ASP A 1 710 ? 12.040 12.892 -10.443 1.00 74.19 710 ASP A N 1
ATOM 5663 C CA . ASP A 1 710 ? 11.958 13.352 -11.823 1.00 74.19 710 ASP A CA 1
ATOM 5664 C C . ASP A 1 710 ? 12.284 12.206 -12.788 1.00 74.19 710 ASP A C 1
ATOM 5666 O O . ASP A 1 710 ? 13.444 11.879 -13.040 1.00 74.19 710 ASP A O 1
ATOM 5670 N N . ASN A 1 711 ? 11.223 11.590 -13.304 1.00 62.78 711 ASN A N 1
ATOM 5671 C CA . ASN A 1 711 ? 11.275 10.534 -14.309 1.00 62.78 711 ASN A CA 1
ATOM 5672 C C . ASN A 1 711 ? 10.939 11.069 -15.710 1.00 62.78 711 ASN A C 1
ATOM 5674 O O . ASN A 1 711 ? 10.517 10.298 -16.567 1.00 62.78 711 ASN A O 1
ATOM 5678 N N . ARG A 1 712 ? 11.050 12.386 -15.948 1.00 62.50 712 ARG A N 1
ATOM 5679 C CA . ARG A 1 712 ? 10.852 12.939 -17.293 1.00 62.50 712 ARG A CA 1
ATOM 5680 C C . ARG A 1 712 ? 11.861 12.328 -18.262 1.00 62.50 712 ARG A C 1
ATOM 5682 O O . ARG A 1 712 ? 13.035 12.187 -17.925 1.00 62.50 712 ARG A O 1
ATOM 5689 N N . ASP A 1 713 ? 11.408 12.059 -19.483 1.00 51.97 713 ASP A N 1
ATOM 5690 C CA . ASP A 1 713 ? 12.286 11.743 -20.606 1.00 51.97 713 ASP A CA 1
ATOM 5691 C C . ASP A 1 713 ? 13.217 12.935 -20.862 1.00 51.97 713 ASP A C 1
ATOM 5693 O O . ASP A 1 713 ? 12.833 13.934 -21.480 1.00 51.97 713 ASP A O 1
ATOM 5697 N N . ARG A 1 714 ? 14.443 12.840 -20.343 1.00 56.69 714 ARG A N 1
ATOM 5698 C CA . ARG A 1 714 ? 15.473 13.861 -20.525 1.00 56.69 714 ARG A CA 1
ATOM 5699 C C . ARG A 1 714 ? 15.976 13.819 -21.954 1.00 56.69 714 ARG A C 1
ATOM 5701 O O . ARG A 1 714 ? 16.194 12.752 -22.535 1.00 56.69 714 ARG A O 1
ATOM 5708 N N . LYS A 1 715 ? 16.170 14.990 -22.546 1.00 54.03 715 LYS A N 1
ATOM 5709 C CA . LYS A 1 715 ? 16.781 15.074 -23.875 1.00 54.03 715 LYS A CA 1
ATOM 5710 C C . LYS A 1 715 ? 18.266 14.748 -23.775 1.00 54.03 715 LYS A C 1
ATOM 5712 O O . LYS A 1 715 ? 18.888 14.970 -22.748 1.00 54.03 715 LYS A O 1
ATOM 5717 N N . TRP A 1 716 ? 18.856 14.283 -24.875 1.00 51.44 716 TRP A N 1
ATOM 5718 C CA . TRP A 1 716 ? 20.268 13.873 -24.916 1.00 51.44 716 TRP A CA 1
ATOM 5719 C C . TRP A 1 716 ? 21.268 14.979 -24.518 1.00 51.44 716 TRP A C 1
ATOM 5721 O O . TRP A 1 716 ? 22.410 14.669 -24.203 1.00 51.44 716 TRP A O 1
ATOM 5731 N N . TYR A 1 717 ? 20.852 16.250 -24.566 1.00 59.50 717 TYR A N 1
ATOM 5732 C CA . TYR A 1 717 ? 21.647 17.421 -24.186 1.00 59.50 717 TYR A CA 1
ATOM 5733 C C . TYR A 1 717 ? 21.318 17.965 -22.785 1.00 59.50 717 TYR A C 1
ATOM 5735 O O . TYR A 1 717 ? 21.973 18.898 -22.328 1.00 59.50 717 TYR A O 1
ATOM 5743 N N . GLU A 1 718 ? 20.263 17.464 -22.137 1.00 60.12 718 GLU A N 1
ATOM 5744 C CA . GLU A 1 718 ? 19.924 17.833 -20.763 1.00 60.12 718 GLU A CA 1
ATOM 5745 C C . GLU A 1 718 ? 20.828 17.049 -19.804 1.00 60.12 718 GLU A C 1
ATOM 5747 O O . GLU A 1 718 ? 21.250 15.932 -20.111 1.00 60.12 718 GLU A O 1
ATOM 5752 N N . GLN A 1 719 ? 21.155 17.646 -18.656 1.00 74.12 719 GLN A N 1
ATOM 5753 C CA . GLN A 1 719 ? 21.986 16.996 -17.642 1.00 74.12 719 GLN A CA 1
ATOM 5754 C C . GLN A 1 719 ? 21.361 15.665 -17.205 1.00 74.12 719 GLN A C 1
ATOM 5756 O O . GLN A 1 719 ? 20.137 15.503 -17.215 1.00 74.12 719 GLN A O 1
ATOM 5761 N N . THR A 1 720 ? 22.193 14.686 -16.845 1.00 79.31 720 THR A N 1
ATOM 5762 C CA . THR A 1 720 ? 21.706 13.406 -16.314 1.00 79.31 720 THR A CA 1
ATOM 5763 C C . THR A 1 720 ? 21.162 13.591 -14.901 1.00 79.31 720 THR A C 1
ATOM 5765 O O . THR A 1 720 ? 21.489 14.558 -14.216 1.00 79.31 720 THR A O 1
ATOM 5768 N N . LYS A 1 721 ? 20.308 12.669 -14.449 1.00 83.12 721 LYS A N 1
ATOM 5769 C CA . LYS A 1 721 ? 19.723 12.742 -13.102 1.00 83.12 721 LYS A CA 1
ATOM 5770 C C . LYS A 1 721 ? 20.794 12.640 -12.027 1.00 83.12 721 LYS A C 1
ATOM 5772 O O . LYS A 1 721 ? 20.711 13.304 -11.002 1.00 83.12 721 LYS A O 1
ATOM 5777 N N . GLU A 1 722 ? 21.801 11.825 -12.297 1.00 83.88 722 GLU A N 1
ATOM 5778 C CA . GLU A 1 722 ? 22.997 11.684 -11.486 1.00 83.88 722 GLU A CA 1
ATOM 5779 C C . GLU A 1 722 ? 23.719 13.029 -11.380 1.00 83.88 722 GLU A C 1
ATOM 5781 O O . GLU A 1 722 ? 24.064 13.432 -10.275 1.00 83.88 722 GLU A O 1
ATOM 5786 N N . LYS A 1 723 ? 23.836 13.772 -12.491 1.00 87.38 723 LYS A N 1
ATOM 5787 C CA . LYS A 1 723 ? 24.471 15.090 -12.485 1.00 87.38 723 LYS A CA 1
ATOM 5788 C C . LYS A 1 723 ? 23.656 16.140 -11.726 1.00 87.38 723 LYS A C 1
ATOM 5790 O O . LYS A 1 723 ? 24.237 16.891 -10.958 1.00 87.38 723 LYS A O 1
ATOM 5795 N N . ASP A 1 724 ? 22.327 16.151 -11.854 1.00 88.50 724 ASP A N 1
ATOM 5796 C CA . ASP A 1 724 ? 21.479 17.044 -11.044 1.00 88.50 724 ASP A CA 1
ATOM 5797 C C . ASP A 1 724 ? 21.615 16.759 -9.542 1.00 88.50 724 ASP A C 1
ATOM 5799 O O . ASP A 1 724 ? 21.529 17.670 -8.721 1.00 88.50 724 ASP A O 1
ATOM 5803 N N . ILE A 1 725 ? 21.769 15.483 -9.172 1.00 90.75 725 ILE A N 1
ATOM 5804 C CA . ILE A 1 725 ? 21.994 15.082 -7.783 1.00 90.75 725 ILE A CA 1
ATOM 5805 C C . ILE A 1 725 ? 23.370 15.563 -7.321 1.00 90.75 725 ILE A C 1
ATOM 5807 O O . ILE A 1 725 ? 23.444 16.149 -6.250 1.00 90.75 725 ILE A O 1
ATOM 5811 N N . GLU A 1 726 ? 24.429 15.353 -8.105 1.00 91.75 726 GLU A N 1
ATOM 5812 C CA . GLU A 1 726 ? 25.774 15.862 -7.801 1.00 91.75 726 GLU A CA 1
ATOM 5813 C C . GLU A 1 726 ? 25.771 17.383 -7.613 1.00 91.75 726 GLU A C 1
ATOM 5815 O O . GLU A 1 726 ? 26.191 17.865 -6.565 1.00 91.75 726 GLU A O 1
ATOM 5820 N N . ASP A 1 727 ? 25.212 18.123 -8.575 1.00 92.69 727 ASP A N 1
ATOM 5821 C CA . ASP A 1 727 ? 25.127 19.585 -8.529 1.00 92.69 727 ASP A CA 1
ATOM 5822 C C . ASP A 1 727 ? 24.324 20.042 -7.296 1.00 92.69 727 ASP A C 1
ATOM 5824 O O . ASP A 1 727 ? 24.717 20.981 -6.608 1.00 92.69 727 ASP A O 1
ATOM 5828 N N . PHE A 1 728 ? 23.235 19.343 -6.947 1.00 94.06 728 PHE A N 1
ATOM 5829 C CA . PHE A 1 728 ? 22.478 19.611 -5.720 1.00 94.06 728 PHE A CA 1
ATOM 5830 C C . PHE A 1 728 ? 23.303 19.365 -4.449 1.00 94.06 728 PHE A C 1
ATOM 5832 O O . PHE A 1 728 ? 23.180 20.143 -3.503 1.00 94.06 728 PHE A O 1
ATOM 5839 N N . ILE A 1 729 ? 24.085 18.281 -4.393 1.00 95.12 729 ILE A N 1
ATOM 5840 C CA . ILE A 1 729 ? 24.923 17.953 -3.232 1.00 95.12 729 ILE A CA 1
ATOM 5841 C C . ILE A 1 729 ? 26.031 19.002 -3.065 1.00 95.12 729 ILE A C 1
ATOM 5843 O O . ILE A 1 729 ? 26.316 19.374 -1.933 1.00 95.12 729 ILE A O 1
ATOM 5847 N N . GLU A 1 730 ? 26.613 19.498 -4.159 1.00 94.38 730 GLU A N 1
ATOM 5848 C CA . GLU A 1 730 ? 27.647 20.546 -4.150 1.00 94.38 730 GLU A CA 1
ATOM 5849 C C . GLU A 1 730 ? 27.089 21.947 -3.832 1.00 94.38 730 GLU A C 1
ATOM 5851 O O . GLU A 1 730 ? 27.780 22.757 -3.221 1.00 94.38 730 GLU A O 1
ATOM 5856 N N . GLU A 1 731 ? 25.848 22.246 -4.235 1.00 94.81 731 GLU A N 1
ATOM 5857 C CA . GLU A 1 731 ? 25.196 23.548 -4.005 1.00 94.81 731 GLU A CA 1
ATOM 5858 C C . GLU A 1 731 ? 24.816 23.779 -2.531 1.00 94.81 731 GLU A C 1
ATOM 5860 O O . GLU A 1 731 ? 24.750 24.922 -2.079 1.00 94.81 731 GLU A O 1
ATOM 5865 N N . VAL A 1 732 ? 24.485 22.716 -1.793 1.00 94.50 732 VAL A N 1
ATOM 5866 C CA . VAL A 1 732 ? 24.009 22.815 -0.405 1.00 94.50 732 VAL A CA 1
ATOM 5867 C C . VAL A 1 732 ? 25.190 22.869 0.559 1.00 94.50 732 VAL A C 1
ATOM 5869 O O . VAL A 1 732 ? 26.027 21.972 0.569 1.00 94.50 732 VAL A O 1
ATOM 5872 N N . ASP A 1 733 ? 25.197 23.873 1.435 1.00 93.62 733 ASP A N 1
ATOM 5873 C CA . ASP A 1 733 ? 26.067 23.878 2.608 1.00 93.62 733 ASP A CA 1
ATOM 5874 C C . ASP A 1 733 ? 25.495 22.937 3.680 1.00 93.62 733 ASP A C 1
ATOM 5876 O O . ASP A 1 733 ? 24.527 23.263 4.370 1.00 93.62 733 ASP A O 1
ATOM 5880 N N . TRP A 1 734 ? 26.052 21.729 3.767 1.00 92.56 734 TRP A N 1
ATOM 5881 C CA . TRP A 1 734 ? 25.584 20.685 4.681 1.00 92.56 734 TRP A CA 1
ATOM 5882 C C . TRP A 1 734 ? 25.923 20.959 6.148 1.00 92.56 734 TRP A C 1
ATOM 5884 O O . TRP A 1 734 ? 25.250 20.398 7.017 1.00 92.56 734 TRP A O 1
ATOM 5894 N N . ASP A 1 735 ? 26.897 21.832 6.422 1.00 88.31 735 ASP A N 1
ATOM 5895 C CA . ASP A 1 735 ? 27.259 22.232 7.784 1.00 88.31 735 ASP A CA 1
ATOM 5896 C C . ASP A 1 735 ? 26.208 23.200 8.370 1.00 88.31 735 ASP A C 1
ATOM 5898 O O . ASP A 1 735 ? 25.991 23.222 9.581 1.00 88.31 735 ASP A O 1
ATOM 5902 N N . GLU A 1 736 ? 25.471 23.931 7.521 1.00 88.81 736 GLU A N 1
ATOM 5903 C CA . GLU A 1 736 ? 24.344 24.794 7.923 1.00 88.81 736 GLU A CA 1
ATOM 5904 C C . GLU A 1 736 ? 22.985 24.066 8.011 1.00 88.81 736 GLU A C 1
ATOM 5906 O O . GLU A 1 736 ? 21.982 24.649 8.441 1.00 88.81 736 GLU A O 1
ATOM 5911 N N . VAL A 1 737 ? 22.897 22.799 7.590 1.00 90.06 737 VAL A N 1
ATOM 5912 C CA . VAL A 1 737 ? 21.651 22.017 7.679 1.00 90.06 737 VAL A CA 1
ATOM 5913 C C . VAL A 1 737 ? 21.509 21.472 9.096 1.00 90.06 737 VAL A C 1
ATOM 5915 O O . VAL A 1 737 ? 22.200 20.524 9.443 1.00 90.06 737 VAL A O 1
ATOM 5918 N N . SER A 1 738 ? 20.601 22.025 9.902 1.00 84.06 738 SER A N 1
ATOM 5919 C CA . SER A 1 738 ? 20.370 21.611 11.299 1.00 84.06 738 SER A CA 1
ATOM 5920 C C . SER A 1 738 ? 19.508 20.350 11.445 1.00 84.06 738 SER A C 1
ATOM 5922 O O . SER A 1 738 ? 19.709 19.550 12.355 1.00 84.06 738 SER A O 1
ATOM 5924 N N . SER A 1 739 ? 18.548 20.132 10.541 1.00 88.31 739 SER A N 1
ATOM 5925 C CA . SER A 1 739 ? 17.640 18.986 10.626 1.00 88.31 739 SER A CA 1
ATOM 5926 C C . SER A 1 739 ? 18.324 17.676 10.223 1.00 88.31 739 SER A C 1
ATOM 5928 O O . SER A 1 739 ? 18.731 17.492 9.073 1.00 88.31 739 SER A O 1
ATOM 5930 N N . ASN A 1 740 ? 18.340 16.707 11.142 1.00 88.69 740 ASN A N 1
ATOM 5931 C CA . ASN A 1 740 ? 18.847 15.350 10.912 1.00 88.69 740 ASN A CA 1
ATOM 5932 C C . ASN A 1 740 ? 18.229 14.669 9.679 1.00 88.69 740 ASN A C 1
ATOM 5934 O O . ASN A 1 740 ? 18.929 14.067 8.862 1.00 88.69 740 ASN A O 1
ATOM 5938 N N . MET A 1 741 ? 16.911 14.800 9.509 1.00 90.25 741 MET A N 1
ATOM 5939 C CA . MET A 1 741 ? 16.194 14.225 8.370 1.00 90.25 741 MET A CA 1
ATOM 5940 C C . MET A 1 741 ? 16.618 14.881 7.049 1.00 90.25 741 MET A C 1
ATOM 5942 O O . MET A 1 741 ? 16.766 14.189 6.039 1.00 90.25 741 MET A O 1
ATOM 5946 N N . GLU A 1 742 ? 16.884 16.191 7.052 1.00 92.44 742 GLU A N 1
ATOM 5947 C CA . GLU A 1 742 ? 17.320 16.898 5.847 1.00 92.44 742 GLU A CA 1
ATOM 5948 C C . GLU A 1 742 ? 18.746 16.545 5.409 1.00 92.44 742 GLU A C 1
ATOM 5950 O O . GLU A 1 742 ? 19.035 16.688 4.223 1.00 92.44 742 GLU A O 1
ATOM 5955 N N . ARG A 1 743 ? 19.593 15.993 6.295 1.00 93.12 743 ARG A N 1
ATOM 5956 C CA . ARG A 1 743 ? 20.944 15.484 5.968 1.00 93.12 743 ARG A CA 1
ATOM 5957 C C . ARG A 1 743 ? 20.958 14.105 5.293 1.00 93.12 743 ARG A C 1
ATOM 5959 O O . ARG A 1 743 ? 21.985 13.686 4.758 1.00 93.12 743 ARG A O 1
ATOM 5966 N N . LEU A 1 744 ? 19.834 13.382 5.266 1.00 95.25 744 LEU A N 1
ATOM 5967 C CA . LEU A 1 744 ? 19.762 12.027 4.695 1.00 95.25 744 LEU A CA 1
ATOM 5968 C C . LEU A 1 744 ? 20.216 11.910 3.227 1.00 95.25 744 LEU A C 1
ATOM 5970 O O . LEU A 1 744 ? 20.919 10.940 2.926 1.00 95.25 744 LEU A O 1
ATOM 5974 N N . PRO A 1 745 ? 19.882 12.844 2.308 1.00 96.19 745 PRO A N 1
ATOM 5975 C CA . PRO A 1 745 ? 20.389 12.806 0.938 1.00 96.19 745 PRO A CA 1
ATOM 5976 C C . PRO A 1 745 ? 21.919 12.823 0.868 1.00 96.19 745 PRO A C 1
ATOM 5978 O O . PRO A 1 745 ? 22.500 12.069 0.088 1.00 96.19 745 PRO A O 1
ATOM 5981 N N . TYR A 1 746 ? 22.563 13.632 1.713 1.00 96.00 746 TYR A N 1
ATOM 5982 C CA . TYR A 1 746 ? 24.017 13.721 1.796 1.00 96.00 746 TYR A CA 1
ATOM 5983 C C . TYR A 1 746 ? 24.636 12.436 2.336 1.00 96.00 746 TYR A C 1
ATOM 5985 O O . TYR A 1 746 ? 25.509 11.861 1.687 1.00 96.00 746 TYR A O 1
ATOM 5993 N N . TYR A 1 747 ? 24.136 11.916 3.461 1.00 95.81 747 TYR A N 1
ATOM 5994 C CA . TYR A 1 747 ? 24.639 10.654 4.009 1.00 95.81 747 TYR A CA 1
ATOM 5995 C C . TYR A 1 747 ? 24.499 9.496 3.017 1.00 95.81 747 TYR A C 1
ATOM 5997 O O . TYR A 1 747 ? 25.442 8.731 2.842 1.00 95.81 747 TYR A O 1
ATOM 6005 N N . ALA A 1 748 ? 23.369 9.389 2.312 1.00 96.56 748 ALA A N 1
ATOM 6006 C CA . ALA A 1 748 ? 23.178 8.358 1.294 1.00 96.56 748 ALA A CA 1
ATOM 6007 C C . ALA A 1 748 ? 24.130 8.519 0.098 1.00 96.56 748 ALA A C 1
ATOM 6009 O O . ALA A 1 748 ? 24.631 7.521 -0.429 1.00 96.56 748 ALA A O 1
ATOM 6010 N N . TYR A 1 749 ? 24.378 9.758 -0.338 1.00 95.75 749 TYR A N 1
ATOM 6011 C CA . TYR A 1 749 ? 25.321 10.048 -1.413 1.00 95.75 749 TYR A CA 1
ATOM 6012 C C . TYR A 1 749 ? 26.742 9.626 -1.017 1.00 95.75 749 TYR A C 1
ATOM 6014 O O . TYR A 1 749 ? 27.356 8.825 -1.725 1.00 95.75 749 TYR A O 1
ATOM 6022 N N . MET A 1 750 ? 27.221 10.063 0.152 1.00 95.56 750 MET A N 1
ATOM 6023 C CA . MET A 1 750 ? 28.559 9.723 0.647 1.00 95.56 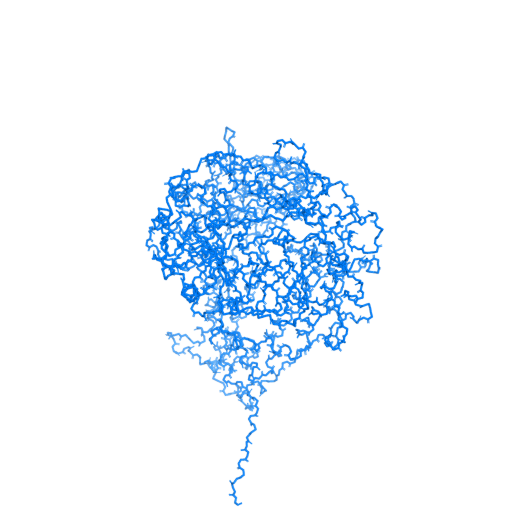750 MET A CA 1
ATOM 6024 C C . MET A 1 750 ? 28.717 8.224 0.928 1.00 95.56 750 MET A C 1
ATOM 6026 O O . MET A 1 750 ? 29.732 7.642 0.551 1.00 95.56 750 MET A O 1
ATOM 6030 N N . LEU A 1 751 ? 27.683 7.566 1.465 1.00 95.62 751 LEU A N 1
ATOM 6031 C CA . LEU A 1 751 ? 27.641 6.110 1.642 1.00 95.62 751 LEU A CA 1
ATOM 6032 C C . LEU A 1 751 ? 27.865 5.379 0.309 1.00 95.62 751 LEU A C 1
ATOM 6034 O O . LEU A 1 751 ? 28.560 4.362 0.258 1.00 95.62 751 LEU A O 1
ATOM 6038 N N . GLY A 1 752 ? 27.308 5.917 -0.779 1.00 93.81 752 GLY A N 1
ATOM 6039 C CA . GLY A 1 752 ? 27.522 5.447 -2.144 1.00 93.81 752 GLY A CA 1
ATOM 6040 C C . GLY A 1 752 ? 28.965 5.575 -2.631 1.00 93.81 752 GLY A C 1
ATOM 6041 O O . GLY A 1 752 ? 29.474 4.639 -3.246 1.00 93.81 752 GLY A O 1
ATOM 6042 N N . GLN A 1 753 ? 29.597 6.719 -2.361 1.00 92.69 753 GLN A N 1
ATOM 6043 C CA . GLN A 1 753 ? 30.927 7.071 -2.869 1.00 92.69 753 GLN A CA 1
ATOM 6044 C C . GLN A 1 753 ? 32.068 6.433 -2.068 1.00 92.69 753 GLN A C 1
ATOM 6046 O O . GLN A 1 753 ? 33.047 5.968 -2.649 1.00 92.69 753 GLN A O 1
ATOM 6051 N N . GLU A 1 754 ? 31.950 6.403 -0.740 1.00 95.31 754 GLU A N 1
ATOM 6052 C CA . GLU A 1 754 ? 33.052 6.041 0.158 1.00 95.31 754 GLU A CA 1
ATOM 6053 C C . GLU A 1 754 ? 33.001 4.584 0.645 1.00 95.31 754 GLU A C 1
ATOM 6055 O O . GLU A 1 754 ? 33.996 4.072 1.155 1.00 95.31 754 GLU A O 1
ATOM 6060 N N . THR A 1 755 ? 31.876 3.874 0.489 1.00 94.88 755 THR A N 1
ATOM 6061 C CA . THR A 1 755 ? 31.812 2.449 0.861 1.00 94.88 755 THR A CA 1
ATOM 6062 C C . THR A 1 755 ? 32.567 1.601 -0.149 1.00 94.88 755 THR A C 1
ATOM 6064 O O . THR A 1 755 ? 32.307 1.651 -1.355 1.00 94.88 755 THR A O 1
ATOM 6067 N N . LYS A 1 756 ? 33.469 0.751 0.344 1.00 89.31 756 LYS A N 1
ATOM 6068 C CA . LYS A 1 756 ? 34.282 -0.117 -0.501 1.00 89.31 756 LYS A CA 1
ATOM 6069 C C . LYS A 1 756 ? 33.426 -1.181 -1.186 1.00 89.31 756 LYS A C 1
ATOM 6071 O O . LYS A 1 756 ? 33.091 -2.212 -0.607 1.00 89.31 756 LYS A O 1
ATOM 6076 N N . GLN A 1 757 ? 33.132 -0.946 -2.460 1.00 85.56 757 GLN A N 1
ATOM 6077 C CA . GLN A 1 757 ? 32.393 -1.887 -3.294 1.00 85.56 757 GLN A CA 1
ATOM 6078 C C . GLN A 1 757 ? 33.209 -3.155 -3.549 1.00 85.56 757 GLN A C 1
ATOM 6080 O O . GLN A 1 757 ? 34.393 -3.100 -3.912 1.00 85.56 757 GLN A O 1
ATOM 6085 N N . TYR A 1 758 ? 32.568 -4.312 -3.409 1.00 84.88 758 TYR A N 1
ATOM 6086 C CA . TYR A 1 758 ? 33.176 -5.566 -3.812 1.00 84.88 758 TYR A CA 1
ATOM 6087 C C . TYR A 1 758 ? 33.323 -5.626 -5.334 1.00 84.88 758 TYR A C 1
ATOM 6089 O O . TYR A 1 758 ? 32.372 -5.403 -6.080 1.00 84.88 758 TYR A O 1
ATOM 6097 N N . LYS A 1 759 ? 34.525 -5.966 -5.805 1.00 87.69 759 LYS A N 1
ATOM 6098 C CA . LYS A 1 759 ? 34.806 -6.135 -7.234 1.00 87.69 759 LYS A CA 1
ATOM 6099 C C . LYS A 1 759 ? 34.728 -7.616 -7.592 1.00 87.69 759 LYS A C 1
ATOM 6101 O O . LYS A 1 759 ? 35.624 -8.352 -7.165 1.00 87.69 759 LYS A O 1
ATOM 6106 N N . PRO A 1 760 ? 33.707 -8.045 -8.353 1.00 87.75 760 PRO A N 1
ATOM 6107 C CA . PRO A 1 760 ? 33.535 -9.450 -8.651 1.00 87.75 760 PRO A CA 1
ATOM 6108 C C . PRO A 1 760 ? 34.640 -9.987 -9.550 1.00 87.75 760 PRO A C 1
ATOM 6110 O O . PRO A 1 760 ? 35.133 -9.291 -10.443 1.00 87.75 760 PRO A O 1
ATOM 6113 N N . LYS A 1 761 ? 35.032 -11.233 -9.297 1.00 91.81 761 LYS A N 1
ATOM 6114 C CA . LYS A 1 761 ? 36.034 -11.964 -10.076 1.00 91.81 761 LYS A CA 1
ATOM 6115 C C . LYS A 1 761 ? 35.468 -13.336 -10.436 1.00 91.81 761 LYS A C 1
ATOM 6117 O O . LYS A 1 761 ? 35.641 -14.270 -9.651 1.00 91.81 761 LYS A O 1
ATOM 6122 N N . PRO A 1 762 ? 34.794 -13.459 -11.598 1.00 92.25 762 PRO A N 1
ATOM 6123 C CA . PRO A 1 762 ? 34.260 -14.733 -12.060 1.00 92.25 762 PRO A CA 1
ATOM 6124 C C . PRO A 1 762 ? 35.332 -15.823 -12.047 1.00 92.25 762 PRO A C 1
ATOM 6126 O O . PRO A 1 762 ? 36.485 -15.581 -12.407 1.00 92.25 762 PRO A O 1
ATOM 6129 N N . ALA A 1 763 ? 34.957 -17.020 -11.604 1.00 93.50 763 ALA A N 1
ATOM 6130 C CA . ALA A 1 763 ? 35.868 -18.155 -11.575 1.00 93.50 763 ALA A CA 1
ATOM 6131 C C . ALA A 1 763 ? 36.118 -18.715 -12.988 1.00 93.50 763 ALA A C 1
ATOM 6133 O O . ALA A 1 763 ? 35.322 -18.506 -13.905 1.00 93.50 763 ALA A O 1
ATOM 6134 N N . GLU A 1 764 ? 37.210 -19.459 -13.156 1.00 93.56 764 GLU A N 1
ATOM 6135 C CA . GLU A 1 764 ? 37.456 -20.250 -14.369 1.00 93.56 764 GLU A CA 1
ATOM 6136 C C . GLU A 1 764 ? 36.419 -21.373 -14.517 1.00 93.56 764 GLU A C 1
ATOM 6138 O O . GLU A 1 764 ? 35.904 -21.872 -13.511 1.00 93.56 764 GLU A O 1
ATOM 6143 N N . ASP A 1 765 ? 36.143 -21.800 -15.756 1.00 93.75 765 ASP A N 1
ATOM 6144 C CA . ASP A 1 765 ? 35.126 -22.827 -16.051 1.00 93.75 765 ASP A CA 1
ATOM 6145 C C . ASP A 1 765 ? 35.364 -24.114 -15.241 1.00 93.75 765 ASP A C 1
ATOM 6147 O O . ASP A 1 765 ? 34.429 -24.664 -14.663 1.00 93.75 765 ASP A O 1
ATOM 6151 N N . GLU A 1 766 ? 36.623 -24.543 -15.116 1.00 93.31 766 GLU A N 1
ATOM 6152 C CA . GLU A 1 766 ? 37.064 -25.762 -14.413 1.00 93.31 766 GLU A CA 1
ATOM 6153 C C . GLU A 1 766 ? 36.700 -25.765 -12.919 1.00 93.31 766 GLU A C 1
ATOM 6155 O O . GLU A 1 766 ? 36.559 -26.815 -12.293 1.00 93.31 766 GLU A O 1
ATOM 6160 N N . LYS A 1 767 ? 36.552 -24.574 -12.326 1.00 93.88 767 LYS A N 1
ATOM 6161 C CA . LYS A 1 767 ? 36.173 -24.406 -10.916 1.00 93.88 767 LYS A CA 1
ATOM 6162 C C . LYS A 1 767 ? 34.663 -24.431 -10.711 1.00 93.88 767 LYS A C 1
ATOM 6164 O O . LYS A 1 767 ? 34.218 -24.580 -9.573 1.00 93.88 767 LYS A O 1
ATOM 6169 N N . LEU A 1 768 ? 33.886 -24.242 -11.775 1.00 93.94 768 LEU A N 1
ATOM 6170 C CA . LEU A 1 768 ? 32.427 -24.191 -11.741 1.00 93.94 768 LEU A CA 1
ATOM 6171 C C . LEU A 1 768 ? 31.807 -25.490 -12.251 1.00 93.94 768 LEU A C 1
ATOM 6173 O O . LEU A 1 768 ? 30.870 -25.989 -11.628 1.00 93.94 768 LEU A O 1
ATOM 6177 N N . PHE A 1 769 ? 32.361 -26.063 -13.321 1.00 94.94 769 PHE A N 1
ATOM 6178 C CA . PHE A 1 769 ? 31.799 -27.198 -14.045 1.00 94.94 769 PHE A CA 1
ATOM 6179 C C . PHE A 1 769 ? 32.744 -28.406 -14.063 1.00 94.94 769 PHE A C 1
ATOM 6181 O O . PHE A 1 769 ? 33.922 -28.289 -14.391 1.00 94.94 769 PHE A O 1
ATOM 6188 N N . THR A 1 770 ? 32.218 -29.593 -13.760 1.00 93.38 770 THR A N 1
ATOM 6189 C CA . THR A 1 770 ? 32.989 -30.844 -13.719 1.00 93.38 770 THR A CA 1
ATOM 6190 C C . THR A 1 770 ? 33.512 -31.252 -15.095 1.00 93.38 770 THR A C 1
ATOM 6192 O O . THR A 1 770 ? 34.650 -31.700 -15.187 1.00 93.38 770 THR A O 1
ATOM 6195 N N . PHE A 1 771 ? 32.740 -31.042 -16.169 1.00 92.06 771 PHE A N 1
ATOM 6196 C CA . PHE A 1 771 ? 33.189 -31.334 -17.539 1.00 92.06 771 PHE A CA 1
ATOM 6197 C C . PHE A 1 771 ? 34.362 -30.448 -17.975 1.00 92.06 771 PHE A C 1
ATOM 6199 O O . PHE A 1 771 ? 35.191 -30.874 -18.768 1.00 92.06 771 PHE A O 1
ATOM 6206 N N . ALA A 1 772 ? 34.461 -29.229 -17.438 1.00 91.69 772 ALA A N 1
ATOM 6207 C CA . ALA A 1 772 ? 35.522 -28.298 -17.800 1.00 91.69 772 ALA A CA 1
ATOM 6208 C C . ALA A 1 772 ? 36.873 -28.665 -17.165 1.00 91.69 772 ALA A C 1
ATOM 6210 O O . ALA A 1 772 ? 37.878 -28.050 -17.489 1.00 91.69 772 ALA A O 1
ATOM 6211 N N . SER A 1 773 ? 36.910 -29.667 -16.277 1.00 87.12 773 SER A N 1
ATOM 6212 C CA . SER A 1 773 ? 38.160 -30.200 -15.719 1.00 87.12 773 SER A CA 1
ATOM 6213 C C . SER A 1 773 ? 38.961 -31.047 -16.721 1.00 87.12 773 SER A C 1
ATOM 6215 O O . SER A 1 773 ? 40.121 -31.358 -16.457 1.00 87.12 773 SER A O 1
ATOM 6217 N N . GLU A 1 774 ? 38.363 -31.458 -17.844 1.00 87.81 774 GLU A N 1
ATOM 6218 C CA . GLU A 1 774 ? 39.050 -32.201 -18.905 1.00 87.81 774 GLU A CA 1
ATOM 6219 C C . GLU A 1 774 ? 39.706 -31.223 -19.900 1.00 87.81 774 GLU A C 1
ATOM 6221 O O . GLU A 1 774 ? 38.983 -30.430 -20.487 1.00 87.81 774 GLU A O 1
ATOM 6226 N N . PRO A 1 775 ? 41.030 -31.258 -20.152 1.00 81.44 775 PRO A N 1
ATOM 6227 C CA . PRO A 1 775 ? 41.721 -30.233 -20.952 1.00 81.44 775 PRO A CA 1
ATOM 6228 C C . PRO A 1 775 ? 41.148 -29.991 -22.360 1.00 81.44 775 PRO A C 1
ATOM 6230 O O . PRO A 1 775 ? 41.090 -28.847 -22.805 1.00 81.44 775 PRO A O 1
ATOM 6233 N N . ASP A 1 776 ? 40.658 -31.046 -23.014 1.00 87.75 776 ASP A N 1
ATOM 6234 C CA . ASP A 1 776 ? 40.196 -31.019 -24.410 1.00 87.75 776 ASP A CA 1
ATOM 6235 C C . ASP A 1 776 ? 38.658 -31.076 -24.520 1.00 87.75 776 ASP A C 1
ATOM 6237 O O . ASP A 1 776 ? 38.098 -31.430 -25.558 1.00 87.75 776 ASP A O 1
ATOM 6241 N N . TRP A 1 777 ? 37.928 -30.745 -23.445 1.00 90.81 777 TRP A N 1
ATOM 6242 C CA . TRP A 1 777 ? 36.462 -30.866 -23.411 1.00 90.81 777 TRP A CA 1
ATOM 6243 C C . TRP A 1 777 ? 35.759 -30.064 -24.514 1.00 90.81 777 TRP A C 1
ATOM 6245 O O . TRP A 1 777 ? 34.703 -30.474 -24.992 1.00 90.81 777 TRP A O 1
ATOM 6255 N N . LYS A 1 778 ? 36.348 -28.933 -24.931 1.00 91.00 778 LYS A N 1
ATOM 6256 C CA . LYS A 1 778 ? 35.821 -28.076 -26.006 1.00 91.00 778 LYS A CA 1
ATOM 6257 C C . LYS A 1 778 ? 35.932 -28.732 -27.381 1.00 91.00 778 LYS A C 1
ATOM 6259 O O . LYS A 1 778 ? 35.056 -28.513 -28.214 1.00 91.00 778 LYS A O 1
ATOM 6264 N N . ASP A 1 779 ? 36.961 -29.549 -27.593 1.00 88.44 779 ASP A N 1
ATOM 6265 C CA . ASP A 1 779 ? 37.205 -30.242 -28.862 1.00 88.44 779 ASP A CA 1
ATOM 6266 C C . ASP A 1 779 ? 36.289 -31.465 -29.033 1.00 88.44 779 ASP A C 1
ATOM 6268 O O . ASP A 1 779 ? 36.069 -31.933 -30.149 1.00 88.44 779 ASP A O 1
ATOM 6272 N N . ASN A 1 780 ? 35.701 -31.946 -27.933 1.00 88.06 780 ASN A N 1
ATOM 6273 C CA . ASN A 1 780 ? 34.793 -33.095 -27.896 1.00 88.06 780 ASN A CA 1
ATOM 6274 C C . ASN A 1 780 ? 33.303 -32.723 -28.026 1.00 88.06 780 ASN A C 1
ATOM 6276 O O . ASN A 1 780 ? 32.447 -33.599 -27.892 1.00 88.06 780 ASN A O 1
ATOM 6280 N N . LEU A 1 781 ? 32.978 -31.446 -28.254 1.00 92.00 781 LEU A N 1
ATOM 6281 C CA . LEU A 1 781 ? 31.593 -30.983 -28.381 1.00 92.00 781 LEU A CA 1
ATOM 6282 C C . LEU A 1 781 ? 31.004 -31.357 -29.740 1.00 92.00 781 LEU A C 1
ATOM 6284 O O . LEU A 1 781 ? 31.656 -31.213 -30.775 1.00 92.00 781 LEU A O 1
ATOM 6288 N N . ASP A 1 782 ? 29.742 -31.785 -29.744 1.00 91.88 782 ASP A N 1
ATOM 6289 C CA . ASP A 1 782 ? 29.040 -32.119 -30.982 1.00 91.88 782 ASP A CA 1
ATOM 6290 C C . ASP A 1 782 ? 28.906 -30.872 -31.890 1.00 91.88 782 ASP A C 1
ATOM 6292 O O . ASP A 1 782 ? 28.263 -29.888 -31.494 1.00 91.88 782 ASP A O 1
ATOM 6296 N N . PRO A 1 783 ? 29.465 -30.878 -33.121 1.00 92.75 783 PRO A N 1
ATOM 6297 C CA . PRO A 1 783 ? 29.446 -29.706 -33.998 1.00 92.75 783 PRO A CA 1
ATOM 6298 C C . PRO A 1 783 ? 28.033 -29.218 -34.330 1.00 92.75 783 PRO A C 1
ATOM 6300 O O . PRO A 1 783 ? 27.806 -28.015 -34.479 1.00 92.75 783 PRO A O 1
ATOM 6303 N N . PHE A 1 784 ? 27.072 -30.143 -34.425 1.00 92.25 784 PHE A N 1
ATOM 6304 C CA . PHE A 1 784 ? 25.675 -29.803 -34.669 1.00 92.25 784 PHE A CA 1
ATOM 6305 C C . PHE A 1 784 ? 25.069 -29.041 -33.482 1.00 92.25 784 PHE A C 1
ATOM 6307 O O . PHE A 1 784 ? 24.473 -27.974 -33.663 1.00 92.25 784 PHE A O 1
ATOM 6314 N N . SER A 1 785 ? 25.265 -29.554 -32.267 1.00 92.75 785 SER A N 1
ATOM 6315 C CA . SER A 1 785 ? 24.829 -28.924 -31.020 1.00 92.75 785 SER A CA 1
ATOM 6316 C C . SER A 1 785 ? 25.461 -27.546 -30.834 1.00 92.75 785 SER A C 1
ATOM 6318 O O . SER A 1 785 ? 24.752 -26.595 -30.499 1.00 92.75 785 SER A O 1
ATOM 6320 N N . MET A 1 786 ? 26.753 -27.399 -31.143 1.00 94.00 786 MET A N 1
ATOM 6321 C CA . MET A 1 786 ? 27.465 -26.122 -31.075 1.00 94.00 786 MET A CA 1
ATOM 6322 C C . MET A 1 786 ? 26.844 -25.058 -31.992 1.00 94.00 786 MET A C 1
ATOM 6324 O O . MET A 1 786 ? 26.486 -23.971 -31.530 1.00 94.00 786 MET A O 1
ATOM 6328 N N . GLU A 1 787 ? 26.661 -25.366 -33.281 1.00 94.12 787 GLU A N 1
ATOM 6329 C CA . GLU A 1 787 ? 26.036 -24.442 -34.240 1.00 94.12 787 GLU A CA 1
ATOM 6330 C C . GLU A 1 787 ? 24.596 -24.097 -33.832 1.00 94.12 787 GLU A C 1
ATOM 6332 O O . GLU A 1 787 ? 24.177 -22.935 -33.889 1.00 94.12 787 GLU A O 1
ATOM 6337 N N . ARG A 1 788 ? 23.839 -25.082 -33.333 1.00 93.00 788 ARG A N 1
ATOM 6338 C CA . ARG A 1 788 ? 22.462 -24.860 -32.887 1.00 93.00 788 ARG A CA 1
ATOM 6339 C C . ARG A 1 788 ? 22.386 -23.940 -31.669 1.00 93.00 788 ARG A C 1
ATOM 6341 O O . ARG A 1 788 ? 21.584 -23.004 -31.671 1.00 93.00 788 ARG A O 1
ATOM 6348 N N . VAL A 1 789 ? 23.205 -24.178 -30.645 1.00 95.38 789 VAL A N 1
ATOM 6349 C CA . VAL A 1 789 ? 23.252 -23.359 -29.423 1.00 95.38 789 VAL A CA 1
ATOM 6350 C C . VAL A 1 789 ? 23.712 -21.942 -29.751 1.00 95.38 789 VAL A C 1
ATOM 6352 O O . VAL A 1 789 ? 23.075 -20.983 -29.317 1.00 95.38 789 VAL A O 1
ATOM 6355 N N . LYS A 1 790 ? 24.736 -21.789 -30.598 1.00 96.19 790 LYS A N 1
ATOM 6356 C CA . LYS A 1 790 ? 25.215 -20.485 -31.078 1.00 96.19 790 LYS A CA 1
ATOM 6357 C C . LYS A 1 790 ? 24.115 -19.674 -31.767 1.00 96.19 790 LYS A C 1
ATOM 6359 O O . LYS A 1 790 ? 23.985 -18.474 -31.507 1.00 96.19 790 LYS A O 1
ATOM 6364 N N . ALA A 1 791 ? 23.293 -20.314 -32.602 1.00 94.69 791 ALA A N 1
ATOM 6365 C CA . ALA A 1 791 ? 22.159 -19.663 -33.256 1.00 94.69 791 ALA A CA 1
ATOM 6366 C C . ALA A 1 791 ? 21.097 -19.193 -32.244 1.00 94.69 791 ALA A C 1
ATOM 6368 O O . ALA A 1 791 ? 20.623 -18.057 -32.330 1.00 94.69 791 ALA A O 1
ATOM 6369 N N . VAL A 1 792 ? 20.759 -20.030 -31.253 1.00 95.38 792 VAL A N 1
ATOM 6370 C CA . VAL A 1 792 ? 19.785 -19.683 -30.201 1.00 95.38 792 VAL A CA 1
ATOM 6371 C C . VAL A 1 792 ? 20.301 -18.548 -29.312 1.00 95.38 792 VAL A C 1
ATOM 6373 O O . VAL A 1 792 ? 19.561 -17.600 -29.065 1.00 95.38 792 VAL A O 1
ATOM 6376 N N . VAL A 1 793 ? 21.564 -18.590 -28.883 1.00 96.25 793 VAL A N 1
ATOM 6377 C CA . VAL A 1 793 ? 22.188 -17.532 -28.068 1.00 96.25 793 VAL A CA 1
ATOM 6378 C C . VAL A 1 793 ? 22.245 -16.203 -28.826 1.00 96.25 793 VAL A C 1
ATOM 6380 O O . VAL A 1 793 ? 21.893 -15.156 -28.285 1.00 96.25 793 VAL A O 1
ATOM 6383 N N . SER A 1 794 ? 22.623 -16.230 -30.106 1.00 95.81 794 SER A N 1
ATOM 6384 C CA . SER A 1 794 ? 22.647 -15.020 -30.942 1.00 95.81 794 SER A CA 1
ATOM 6385 C C . SER A 1 794 ? 21.251 -14.402 -31.065 1.00 95.81 794 SER A C 1
ATOM 6387 O O . SER A 1 794 ? 21.084 -13.186 -30.952 1.00 95.81 794 SER A O 1
ATOM 6389 N N . ALA A 1 795 ? 20.230 -15.242 -31.249 1.00 94.81 795 ALA A N 1
ATOM 6390 C CA . ALA A 1 795 ? 18.841 -14.809 -31.288 1.00 94.81 795 ALA A CA 1
ATOM 6391 C C . ALA A 1 795 ? 18.349 -14.296 -29.921 1.00 94.81 795 ALA A C 1
ATOM 6393 O O . ALA A 1 795 ? 17.614 -13.311 -29.879 1.00 94.81 795 ALA A O 1
ATOM 6394 N N . TYR A 1 796 ? 18.788 -14.899 -28.813 1.00 94.31 796 TYR A N 1
ATOM 6395 C CA . TYR A 1 796 ? 18.504 -14.439 -27.452 1.00 94.31 796 TYR A CA 1
ATOM 6396 C C . TYR A 1 796 ? 19.014 -13.010 -27.219 1.00 94.31 796 TYR A C 1
ATOM 6398 O O . TYR A 1 796 ? 18.238 -12.136 -26.828 1.00 94.31 796 TYR A O 1
ATOM 6406 N N . HIS A 1 797 ? 20.283 -12.736 -27.539 1.00 93.38 797 HIS A N 1
ATOM 6407 C CA . HIS A 1 797 ? 20.865 -11.396 -27.400 1.00 93.38 797 HIS A CA 1
ATOM 6408 C C . HIS A 1 797 ? 20.205 -10.373 -28.322 1.00 93.38 797 HIS A C 1
ATOM 6410 O O . HIS A 1 797 ? 19.916 -9.253 -27.899 1.00 93.38 797 HIS A O 1
ATOM 6416 N N . ALA A 1 798 ? 19.915 -10.754 -29.570 1.00 92.44 798 ALA A N 1
ATOM 6417 C CA . ALA A 1 798 ? 19.206 -9.891 -30.511 1.00 92.44 798 ALA A CA 1
ATOM 6418 C C . ALA A 1 798 ? 17.787 -9.554 -30.025 1.00 92.44 798 ALA A C 1
ATOM 6420 O O . ALA A 1 798 ? 17.345 -8.410 -30.164 1.00 92.44 798 ALA A O 1
ATOM 6421 N N . ALA A 1 799 ? 17.087 -10.522 -29.426 1.00 90.19 799 ALA A N 1
ATOM 6422 C CA . ALA A 1 799 ? 15.775 -10.312 -28.830 1.00 90.19 799 ALA A CA 1
ATOM 6423 C C . ALA A 1 799 ? 15.851 -9.380 -27.613 1.00 90.19 799 ALA A C 1
ATOM 6425 O O . ALA A 1 799 ? 15.097 -8.408 -27.551 1.00 90.19 799 ALA A O 1
ATOM 6426 N N . ASP A 1 800 ? 16.782 -9.612 -26.681 1.00 86.12 800 ASP A N 1
ATOM 6427 C CA . ASP A 1 800 ? 16.936 -8.764 -25.494 1.00 86.12 800 ASP A CA 1
ATOM 6428 C C . ASP A 1 800 ? 17.336 -7.328 -25.870 1.00 86.12 800 ASP A C 1
ATOM 6430 O O . ASP A 1 800 ? 16.715 -6.374 -25.402 1.00 86.12 800 ASP A O 1
ATOM 6434 N N . ALA A 1 801 ? 18.289 -7.147 -26.791 1.00 86.62 801 ALA A N 1
ATOM 6435 C CA . ALA A 1 801 ? 18.674 -5.828 -27.296 1.00 86.62 801 ALA A CA 1
ATOM 6436 C C . ALA A 1 801 ? 17.499 -5.101 -27.969 1.00 86.62 801 ALA A C 1
ATOM 6438 O O . ALA A 1 801 ? 17.270 -3.915 -27.719 1.00 86.62 801 ALA A O 1
ATOM 6439 N N . ARG A 1 802 ? 16.715 -5.816 -28.788 1.00 86.44 802 ARG A N 1
ATOM 6440 C CA . ARG A 1 802 ? 15.541 -5.251 -29.461 1.00 86.44 802 ARG A CA 1
ATOM 6441 C C . ARG A 1 802 ? 14.469 -4.833 -28.466 1.00 86.44 802 ARG A C 1
ATOM 6443 O O . ARG A 1 802 ? 13.913 -3.749 -28.606 1.00 86.44 802 ARG A O 1
ATOM 6450 N N . ILE A 1 803 ? 14.200 -5.646 -27.450 1.00 81.56 803 ILE A N 1
ATOM 6451 C CA . ILE A 1 803 ? 13.205 -5.313 -26.430 1.00 81.56 803 ILE A CA 1
ATOM 6452 C C . ILE A 1 803 ? 13.675 -4.151 -25.563 1.00 81.56 803 ILE A C 1
ATOM 6454 O O . ILE A 1 803 ? 12.875 -3.265 -25.281 1.00 81.56 803 ILE A O 1
ATOM 6458 N N . ARG A 1 804 ? 14.958 -4.093 -25.186 1.00 78.44 804 ARG A N 1
ATOM 6459 C CA . ARG A 1 804 ? 15.515 -2.923 -24.490 1.00 78.44 804 ARG A CA 1
ATOM 6460 C C . ARG A 1 804 ? 15.354 -1.654 -25.322 1.00 78.44 804 ARG A C 1
ATOM 6462 O O . ARG A 1 804 ? 14.865 -0.665 -24.797 1.00 78.44 804 ARG A O 1
ATOM 6469 N N . PHE A 1 805 ? 15.682 -1.693 -26.615 1.00 80.94 805 PHE A N 1
ATOM 6470 C CA . PHE A 1 805 ? 15.467 -0.556 -27.515 1.00 80.94 805 PHE A CA 1
ATOM 6471 C C . PHE A 1 805 ? 13.994 -0.131 -27.553 1.00 80.94 805 PHE A C 1
ATOM 6473 O O . PHE A 1 805 ? 13.689 1.044 -27.380 1.00 80.94 805 PHE A O 1
ATOM 6480 N N . ILE A 1 806 ? 13.083 -1.093 -27.720 1.00 76.12 806 ILE A N 1
ATOM 6481 C CA . ILE A 1 806 ? 11.644 -0.832 -27.772 1.00 76.12 806 ILE A CA 1
ATOM 6482 C C . ILE A 1 806 ? 11.132 -0.218 -26.462 1.00 76.12 806 ILE A C 1
ATOM 6484 O O . ILE A 1 806 ? 10.340 0.716 -26.507 1.00 76.12 806 ILE A O 1
ATOM 6488 N N . LYS A 1 807 ? 11.616 -0.679 -25.304 1.00 70.00 807 LYS A N 1
ATOM 6489 C CA . LYS A 1 807 ? 11.258 -0.119 -23.990 1.00 70.00 807 LYS A CA 1
ATOM 6490 C C . LYS A 1 807 ? 11.633 1.355 -23.819 1.00 70.00 807 LYS A C 1
ATOM 6492 O O . LYS A 1 807 ? 11.057 2.012 -22.962 1.00 70.00 807 LYS A O 1
ATOM 6497 N N . HIS A 1 808 ? 12.585 1.859 -24.601 1.00 67.88 808 HIS A N 1
ATOM 6498 C CA . HIS A 1 808 ? 12.995 3.264 -24.590 1.00 67.88 808 HIS A CA 1
ATOM 6499 C C . HIS A 1 808 ? 12.302 4.106 -25.675 1.00 67.88 808 HIS A C 1
ATOM 6501 O O . HIS A 1 808 ? 12.576 5.302 -25.792 1.00 67.88 808 HIS A O 1
ATOM 6507 N N . LEU A 1 809 ? 11.416 3.514 -26.486 1.00 68.75 809 LEU A N 1
ATOM 6508 C CA . LEU A 1 809 ? 10.602 4.271 -27.430 1.00 68.75 809 LEU A CA 1
ATOM 6509 C C . LEU A 1 809 ? 9.482 4.983 -26.669 1.00 68.75 809 LEU A C 1
ATOM 6511 O O . LEU A 1 809 ? 8.521 4.361 -26.233 1.00 68.75 809 LEU A O 1
ATOM 6515 N N . SER A 1 810 ? 9.614 6.299 -26.538 1.00 61.44 810 SER A N 1
ATOM 6516 C CA . SER A 1 810 ? 8.568 7.156 -25.982 1.00 61.44 810 SER A CA 1
ATOM 6517 C C . SER A 1 810 ? 7.409 7.294 -26.974 1.00 61.44 810 SER A C 1
ATOM 6519 O O . SER A 1 810 ? 7.627 7.546 -28.166 1.00 61.44 810 SER A O 1
ATOM 6521 N N . THR A 1 811 ? 6.183 7.123 -26.489 1.00 60.94 811 THR A N 1
ATOM 6522 C CA . THR A 1 811 ? 4.941 7.429 -27.219 1.00 60.94 811 THR A CA 1
ATOM 6523 C C . THR A 1 811 ? 4.415 8.830 -26.905 1.00 60.94 811 THR A C 1
ATOM 6525 O O . THR A 1 811 ? 3.378 9.219 -27.435 1.00 60.94 811 THR A O 1
ATOM 6528 N N . ASP A 1 812 ? 5.130 9.598 -26.080 1.00 63.62 812 ASP A N 1
ATOM 6529 C CA . ASP A 1 812 ? 4.695 10.913 -25.625 1.00 63.62 812 ASP A CA 1
ATOM 6530 C C . ASP A 1 812 ? 5.009 12.017 -26.642 1.00 63.62 812 ASP A C 1
ATOM 6532 O O . ASP A 1 812 ? 6.042 12.024 -27.322 1.00 63.62 812 ASP A O 1
ATOM 6536 N N . PHE A 1 813 ? 4.142 13.029 -26.676 1.00 71.94 813 PHE A N 1
ATOM 6537 C CA . PHE A 1 813 ? 4.354 14.256 -27.438 1.00 71.94 813 PHE A CA 1
ATOM 6538 C C . PHE A 1 813 ? 5.395 15.155 -26.761 1.00 71.94 813 PHE A C 1
ATOM 6540 O O . PHE A 1 813 ? 5.088 16.047 -25.961 1.00 71.94 813 PHE A O 1
ATOM 6547 N N . LYS A 1 814 ? 6.669 14.922 -27.096 1.00 74.00 814 LYS A N 1
ATOM 6548 C CA . LYS A 1 814 ? 7.839 15.610 -26.520 1.00 74.00 814 LYS A CA 1
ATOM 6549 C C . LYS A 1 814 ? 7.776 17.135 -26.625 1.00 74.00 814 LYS A C 1
ATOM 6551 O O . LYS A 1 814 ? 8.441 17.826 -25.847 1.00 74.00 814 LYS A O 1
ATOM 6556 N N . ARG A 1 815 ? 7.029 17.679 -27.588 1.00 83.69 815 ARG A N 1
ATOM 6557 C CA . ARG A 1 815 ? 6.953 19.117 -27.881 1.00 83.69 815 ARG A CA 1
ATOM 6558 C C . ARG A 1 815 ? 5.611 19.736 -27.477 1.00 83.69 815 ARG A C 1
ATOM 6560 O O . ARG A 1 815 ? 5.491 20.959 -27.501 1.00 83.69 815 ARG A O 1
ATOM 6567 N N . GLN A 1 816 ? 4.636 18.959 -26.995 1.00 79.00 816 GLN A N 1
ATOM 6568 C CA . GLN A 1 816 ? 3.325 19.461 -26.546 1.00 79.00 816 GLN A CA 1
ATOM 6569 C C . GLN A 1 816 ? 3.419 20.546 -25.460 1.00 79.00 816 GLN A C 1
ATOM 6571 O O . GLN A 1 816 ? 2.696 21.538 -25.514 1.00 79.00 816 GLN A O 1
ATOM 6576 N N . LYS A 1 817 ? 4.350 20.430 -24.502 1.00 69.81 817 LYS A N 1
ATOM 6577 C CA . LYS A 1 817 ? 4.568 21.487 -23.491 1.00 69.81 817 LYS A CA 1
ATOM 6578 C C . LYS A 1 817 ? 5.003 22.814 -24.113 1.00 69.81 817 LYS A C 1
ATOM 6580 O O . LYS A 1 817 ? 4.641 23.873 -23.604 1.00 69.81 817 LYS A O 1
ATOM 6585 N N . ASP A 1 818 ? 5.763 22.767 -25.205 1.00 78.69 818 ASP A N 1
ATOM 6586 C CA . ASP A 1 818 ? 6.176 23.973 -25.920 1.00 78.69 818 ASP A CA 1
ATOM 6587 C C . ASP A 1 818 ? 4.992 24.603 -26.664 1.00 78.69 818 ASP A C 1
ATOM 6589 O O . ASP A 1 818 ? 4.789 25.812 -26.592 1.00 78.69 818 ASP A O 1
ATOM 6593 N N . VAL A 1 819 ? 4.129 23.777 -27.268 1.00 82.44 819 VAL A N 1
ATOM 6594 C CA . VAL A 1 819 ? 2.848 24.214 -27.852 1.00 82.44 819 VAL A CA 1
ATOM 6595 C C . VAL A 1 819 ? 1.998 24.952 -26.809 1.00 82.44 819 VAL A C 1
ATOM 6597 O O . VAL A 1 819 ? 1.563 26.077 -27.060 1.00 82.44 819 VAL A O 1
ATOM 6600 N N . VAL A 1 820 ? 1.828 24.382 -25.609 1.00 73.19 820 VAL A N 1
ATOM 6601 C CA . VAL A 1 820 ? 1.104 25.024 -24.493 1.00 73.19 820 VAL A CA 1
ATOM 6602 C C . VAL A 1 820 ? 1.756 26.349 -24.091 1.00 73.19 820 VAL A C 1
ATOM 6604 O O . VAL A 1 820 ? 1.068 27.364 -23.970 1.00 73.19 820 VAL A O 1
ATOM 6607 N N . ARG A 1 821 ? 3.086 26.372 -23.928 1.00 78.81 821 ARG A N 1
ATOM 6608 C CA . ARG A 1 821 ? 3.847 27.584 -23.589 1.00 78.81 821 ARG A CA 1
ATOM 6609 C C . ARG A 1 821 ? 3.635 28.692 -24.620 1.00 78.81 821 ARG A C 1
ATOM 6611 O O . ARG A 1 821 ? 3.411 29.840 -24.245 1.00 78.81 821 ARG A O 1
ATOM 6618 N N . ILE A 1 822 ? 3.680 28.356 -25.906 1.00 83.44 822 ILE A N 1
ATOM 6619 C CA . ILE A 1 822 ? 3.484 29.302 -27.007 1.00 83.44 822 ILE A CA 1
ATOM 6620 C C . ILE A 1 822 ? 2.061 29.876 -26.983 1.00 83.44 822 ILE A C 1
ATOM 6622 O O . ILE A 1 822 ? 1.895 31.094 -27.072 1.00 83.44 822 ILE A O 1
ATOM 6626 N N . LEU A 1 823 ? 1.037 29.028 -26.834 1.00 79.19 823 LEU A N 1
ATOM 6627 C CA . LEU A 1 823 ? -0.362 29.465 -26.740 1.00 79.19 823 LEU A CA 1
ATOM 6628 C C . LEU A 1 823 ? -0.589 30.376 -25.527 1.00 79.19 823 LEU A C 1
ATOM 6630 O O . LEU A 1 823 ? -1.258 31.406 -25.642 1.00 79.19 823 LEU A O 1
ATOM 6634 N N . PHE A 1 824 ? 0.027 30.046 -24.389 1.00 73.81 824 PHE A N 1
ATOM 6635 C CA . PHE A 1 824 ? 0.014 30.877 -23.187 1.00 73.81 824 PHE A CA 1
ATOM 6636 C C . PHE A 1 824 ? 0.635 32.252 -23.442 1.00 73.81 824 PHE A C 1
ATOM 6638 O O . PHE A 1 824 ? -0.019 33.272 -23.230 1.00 73.81 824 PHE A O 1
ATOM 6645 N N . SER A 1 825 ? 1.856 32.302 -23.985 1.00 76.88 825 SER A N 1
ATOM 6646 C CA . SER A 1 825 ? 2.540 33.565 -24.291 1.00 76.88 825 SER A CA 1
ATOM 6647 C C . SER A 1 825 ? 1.789 34.434 -25.306 1.00 76.88 825 SER A C 1
ATOM 6649 O O . SER A 1 825 ? 2.081 35.620 -25.432 1.00 76.88 825 SER A O 1
ATOM 6651 N N . ARG A 1 826 ? 0.831 33.877 -26.052 1.00 84.25 826 ARG A N 1
ATOM 6652 C CA . ARG A 1 826 ? -0.022 34.609 -27.003 1.00 84.25 826 ARG A CA 1
ATOM 6653 C C . ARG A 1 826 ? -1.368 35.046 -26.432 1.00 84.25 826 ARG A C 1
ATOM 6655 O O . ARG A 1 826 ? -2.111 35.720 -27.142 1.00 84.25 826 ARG A O 1
ATOM 6662 N N . GLY A 1 827 ? -1.702 34.646 -25.205 1.00 76.31 827 GLY A N 1
ATOM 6663 C CA . GLY A 1 827 ? -3.042 34.824 -24.640 1.00 76.31 827 GLY A CA 1
ATOM 6664 C C . GLY A 1 827 ? -4.116 33.978 -25.336 1.00 76.31 827 GLY A C 1
ATOM 6665 O O . GLY A 1 827 ? -5.298 34.279 -25.223 1.00 76.31 827 GLY A O 1
ATOM 6666 N N . GLN A 1 828 ? -3.718 32.935 -26.073 1.00 78.94 828 GLN A N 1
ATOM 6667 C CA . GLN A 1 828 ? -4.611 32.067 -26.855 1.00 78.94 828 GLN A CA 1
ATOM 6668 C C . GLN A 1 828 ? -4.999 30.783 -26.112 1.00 78.94 828 GLN A C 1
ATOM 6670 O O . GLN A 1 828 ? -5.869 30.049 -26.566 1.00 78.94 828 GLN A O 1
ATOM 6675 N N . LEU A 1 829 ? -4.395 30.516 -24.950 1.00 66.12 829 LEU A N 1
ATOM 6676 C CA . LEU A 1 829 ? -4.673 29.309 -24.164 1.00 66.12 829 LEU A CA 1
ATOM 6677 C C . LEU A 1 829 ? -6.139 29.222 -23.688 1.00 66.12 829 LEU A C 1
ATOM 6679 O O . LEU A 1 829 ? -6.638 28.133 -23.423 1.00 66.12 829 LEU A O 1
ATOM 6683 N N . ASN A 1 830 ? -6.839 30.361 -23.621 1.00 59.78 830 ASN A N 1
ATOM 6684 C CA . ASN A 1 830 ? -8.257 30.422 -23.261 1.00 59.78 830 ASN A CA 1
ATOM 6685 C C . ASN A 1 830 ? -9.212 30.124 -24.429 1.00 59.78 830 ASN A C 1
ATOM 6687 O O . ASN A 1 830 ? -10.402 29.927 -24.194 1.00 59.78 830 ASN A O 1
ATOM 6691 N N . THR A 1 831 ? -8.719 30.115 -25.671 1.00 67.38 831 THR A N 1
ATOM 6692 C CA . THR A 1 831 ? -9.535 29.925 -26.881 1.00 67.38 831 THR A CA 1
ATOM 6693 C C . THR A 1 831 ? -9.225 28.618 -27.601 1.00 67.38 831 THR A C 1
ATOM 6695 O O . THR A 1 831 ? -10.132 28.015 -28.169 1.00 67.38 831 THR A O 1
ATOM 6698 N N . VAL A 1 832 ? -7.969 28.162 -27.568 1.00 73.06 832 VAL A N 1
ATOM 6699 C CA . VAL A 1 832 ? -7.520 26.926 -28.218 1.00 73.06 832 VAL A CA 1
ATOM 6700 C C . VAL A 1 832 ? -6.530 26.191 -27.315 1.00 73.06 832 VAL A C 1
ATOM 6702 O O . VAL A 1 832 ? -5.569 26.779 -26.820 1.00 73.06 832 VAL A O 1
ATOM 6705 N N . SER A 1 833 ? -6.760 24.894 -27.116 1.00 71.69 833 SER A N 1
ATOM 6706 C CA . SER A 1 833 ? -5.861 23.990 -26.384 1.00 71.69 833 SER A CA 1
ATOM 6707 C C . SER A 1 833 ? -4.846 23.312 -27.310 1.00 71.69 833 SER A C 1
ATOM 6709 O O . SER A 1 833 ? -5.064 23.202 -28.519 1.00 71.69 833 SER A O 1
ATOM 6711 N N . ALA A 1 834 ? -3.734 22.832 -26.746 1.00 76.50 834 ALA A N 1
ATOM 6712 C CA . ALA A 1 834 ? -2.747 22.070 -27.508 1.00 76.50 834 ALA A CA 1
ATOM 6713 C C . ALA A 1 834 ? -3.374 20.790 -28.077 1.00 76.50 834 ALA A C 1
ATOM 6715 O O . ALA A 1 834 ? -3.194 20.489 -29.250 1.00 76.50 834 ALA A O 1
ATOM 6716 N N . GLU A 1 835 ? -4.175 20.093 -27.276 1.00 70.25 835 GLU A N 1
ATOM 6717 C CA . GLU A 1 835 ? -4.846 18.844 -27.631 1.00 70.25 835 GLU A CA 1
ATOM 6718 C C . GLU A 1 835 ? -5.794 19.034 -28.820 1.00 70.25 835 GLU A C 1
ATOM 6720 O O . GLU A 1 835 ? -5.793 18.217 -29.737 1.00 70.25 835 GLU A O 1
ATOM 6725 N N . GLN A 1 836 ? -6.536 20.148 -28.861 1.00 73.62 836 GLN A N 1
ATOM 6726 C CA . GLN A 1 836 ? -7.352 20.503 -30.026 1.00 73.62 836 GLN A CA 1
ATOM 6727 C C . GLN A 1 836 ? -6.503 20.670 -31.288 1.00 73.62 836 GLN A C 1
ATOM 6729 O O . GLN A 1 836 ? -6.906 20.187 -32.338 1.00 73.62 836 GLN A O 1
ATOM 6734 N N . LEU A 1 837 ? -5.331 21.312 -31.204 1.00 83.50 837 LEU A N 1
ATOM 6735 C CA . LEU A 1 837 ? -4.451 21.475 -32.367 1.00 83.50 837 LEU A CA 1
ATOM 6736 C C . LEU A 1 837 ? -3.877 20.145 -32.866 1.00 83.50 837 LEU A C 1
ATOM 6738 O O . LEU A 1 837 ? -3.732 19.988 -34.076 1.00 83.50 837 LEU A O 1
ATOM 6742 N N . TYR A 1 838 ? -3.568 19.204 -31.969 1.00 83.88 838 TYR A N 1
ATOM 6743 C CA . TYR A 1 838 ? -3.164 17.845 -32.349 1.00 83.88 838 TYR A CA 1
ATOM 6744 C C . TYR A 1 838 ? -4.316 17.088 -33.023 1.00 83.88 838 TYR A C 1
ATOM 6746 O O . TYR A 1 838 ? -4.111 16.520 -34.094 1.00 83.88 838 TYR A O 1
ATOM 6754 N N . ALA A 1 839 ? -5.529 17.164 -32.462 1.00 74.56 839 ALA A N 1
ATOM 6755 C CA . ALA A 1 839 ? -6.714 16.473 -32.978 1.00 74.56 839 ALA A CA 1
ATOM 6756 C C . ALA A 1 839 ? -7.103 16.898 -34.409 1.00 74.56 839 ALA A C 1
ATOM 6758 O O . ALA A 1 839 ? -7.708 16.134 -35.158 1.00 74.56 839 ALA A O 1
ATOM 6759 N N . LEU A 1 840 ? -6.713 18.101 -34.850 1.00 81.94 840 LEU A N 1
ATOM 6760 C CA . LEU A 1 840 ? -6.943 18.535 -36.234 1.00 81.94 840 LEU A CA 1
ATOM 6761 C C . LEU A 1 840 ? -6.278 17.631 -37.277 1.00 81.94 840 LEU A C 1
ATOM 6763 O O . LEU A 1 840 ? -6.717 17.599 -38.425 1.00 81.94 840 LEU A O 1
ATOM 6767 N N . PHE A 1 841 ? -5.210 16.934 -36.896 1.00 84.75 841 PHE A N 1
ATOM 6768 C CA . PHE A 1 841 ? -4.449 16.054 -37.774 1.00 84.75 841 PHE A CA 1
ATOM 6769 C C . PHE A 1 841 ? -4.889 14.596 -37.669 1.00 84.75 841 PHE A C 1
ATOM 6771 O O . PHE A 1 841 ? -4.239 13.742 -38.269 1.00 84.75 841 PHE A O 1
ATOM 6778 N N . ASP A 1 842 ? -5.974 14.307 -36.947 1.00 72.75 842 ASP A N 1
ATOM 6779 C CA . ASP A 1 842 ? -6.388 12.934 -36.686 1.00 72.75 842 ASP A CA 1
ATOM 6780 C C . ASP A 1 842 ? -6.649 12.154 -37.982 1.00 72.75 842 ASP A C 1
ATOM 6782 O O . ASP A 1 842 ? -6.034 11.134 -38.261 1.00 72.75 842 ASP A O 1
ATOM 6786 N N . ALA A 1 843 ? -7.423 12.741 -38.892 1.00 69.69 843 ALA A N 1
ATOM 6787 C CA . ALA A 1 843 ? -7.734 12.110 -40.171 1.00 69.69 843 ALA A CA 1
ATOM 6788 C C . ALA A 1 843 ? -6.535 12.014 -41.149 1.00 69.69 843 ALA A C 1
ATOM 6790 O O . ALA A 1 843 ? -6.699 11.524 -42.270 1.00 69.69 843 ALA A O 1
ATOM 6791 N N . ALA A 1 844 ? -5.345 12.519 -40.793 1.00 81.00 844 ALA A N 1
ATOM 6792 C CA . ALA A 1 844 ? -4.189 12.563 -41.684 1.00 81.00 844 ALA A CA 1
ATOM 6793 C C . ALA A 1 844 ? -3.340 11.274 -41.590 1.00 81.00 844 ALA A C 1
ATOM 6795 O O . ALA A 1 844 ? -2.725 11.009 -40.554 1.00 81.00 844 ALA A O 1
ATOM 6796 N N . PRO A 1 845 ? -3.183 10.508 -42.691 1.00 80.62 845 PRO A N 1
ATOM 6797 C CA . PRO A 1 845 ? -2.352 9.305 -42.695 1.00 80.62 845 PRO A CA 1
ATOM 6798 C C . PRO A 1 845 ? -0.882 9.596 -42.365 1.00 80.62 845 PRO A C 1
ATOM 6800 O O . PRO A 1 845 ? -0.351 10.650 -42.731 1.00 80.62 845 PRO A O 1
ATOM 6803 N N . ALA A 1 846 ? -0.180 8.613 -41.792 1.00 81.50 846 ALA A N 1
ATOM 6804 C CA . ALA A 1 846 ? 1.235 8.728 -41.419 1.00 81.50 846 ALA A CA 1
ATOM 6805 C C . ALA A 1 846 ? 2.139 9.233 -42.565 1.00 81.50 846 ALA A C 1
ATOM 6807 O O . ALA A 1 846 ? 3.011 10.078 -42.356 1.00 81.50 846 ALA A O 1
ATOM 6808 N N . ASP A 1 847 ? 1.908 8.774 -43.800 1.00 83.62 847 ASP A N 1
ATOM 6809 C CA . ASP A 1 847 ? 2.674 9.233 -44.965 1.00 83.62 847 ASP A CA 1
ATOM 6810 C C . ASP A 1 847 ? 2.385 10.696 -45.331 1.00 83.62 847 ASP A C 1
ATOM 6812 O O . ASP A 1 847 ? 3.286 11.406 -45.782 1.00 83.62 847 ASP A O 1
ATOM 6816 N N . SER A 1 848 ? 1.157 11.173 -45.117 1.00 86.75 848 SER A N 1
ATOM 6817 C CA . SER A 1 848 ? 0.784 12.576 -45.329 1.00 86.75 848 SER A CA 1
ATOM 6818 C C . SER A 1 848 ? 1.428 13.483 -44.286 1.00 86.75 848 SER A C 1
ATOM 6820 O O . SER A 1 848 ? 1.942 14.542 -44.638 1.00 86.75 848 SER A O 1
ATOM 6822 N N . ILE A 1 849 ? 1.493 13.045 -43.027 1.00 89.75 849 ILE A N 1
ATOM 6823 C CA . ILE A 1 849 ? 2.189 13.766 -41.953 1.00 89.75 849 ILE A CA 1
ATOM 6824 C C . ILE A 1 849 ? 3.691 13.847 -42.230 1.00 89.75 849 ILE A C 1
ATOM 6826 O O . ILE A 1 849 ? 4.288 14.919 -42.125 1.00 89.75 849 ILE A O 1
ATOM 6830 N N . ARG A 1 850 ? 4.303 12.755 -42.701 1.00 88.00 850 ARG A N 1
ATOM 6831 C CA . ARG A 1 850 ? 5.711 12.757 -43.116 1.00 88.00 850 ARG A CA 1
ATOM 6832 C C . ARG A 1 850 ? 5.976 13.689 -44.299 1.00 88.00 850 ARG A C 1
ATOM 6834 O O . ARG A 1 850 ? 6.997 14.380 -44.318 1.00 88.00 850 ARG A O 1
ATOM 6841 N N . LYS A 1 851 ? 5.072 13.732 -45.285 1.00 91.12 851 LYS A N 1
ATOM 6842 C CA . LYS A 1 851 ? 5.144 14.689 -46.404 1.00 91.12 851 LYS A CA 1
ATOM 6843 C C . LYS A 1 851 ? 5.026 16.130 -45.908 1.00 91.12 851 LYS A C 1
ATOM 6845 O O . LYS A 1 851 ? 5.868 16.946 -46.266 1.00 91.12 851 LYS A O 1
ATOM 6850 N N . ALA A 1 852 ? 4.066 16.418 -45.030 1.00 91.75 852 ALA A N 1
ATOM 6851 C CA . ALA A 1 852 ? 3.894 17.731 -44.412 1.00 91.75 852 ALA A CA 1
ATOM 6852 C C . ALA A 1 852 ? 5.146 18.166 -43.630 1.00 91.75 852 ALA A C 1
ATOM 6854 O O . ALA A 1 852 ? 5.611 19.300 -43.758 1.00 91.75 852 ALA A O 1
ATOM 6855 N N . ARG A 1 853 ? 5.771 17.241 -42.887 1.00 92.00 853 ARG A N 1
ATOM 6856 C CA . ARG A 1 853 ? 7.031 17.498 -42.176 1.00 92.00 853 ARG A CA 1
ATOM 6857 C C . ARG A 1 853 ? 8.164 17.896 -43.126 1.00 92.00 853 ARG A C 1
ATOM 6859 O O . ARG A 1 853 ? 8.902 18.827 -42.821 1.00 92.00 853 ARG A O 1
ATOM 6866 N N . ARG A 1 854 ? 8.299 17.233 -44.281 1.00 91.56 854 ARG A N 1
ATOM 6867 C CA . ARG A 1 854 ? 9.282 17.617 -45.316 1.00 91.56 854 ARG A CA 1
ATOM 6868 C C . ARG A 1 854 ? 8.946 18.973 -45.937 1.00 91.56 854 ARG A C 1
ATOM 6870 O O . ARG A 1 854 ? 9.829 19.822 -46.063 1.00 91.56 854 ARG A O 1
ATOM 6877 N N . ALA A 1 855 ? 7.665 19.207 -46.222 1.00 92.25 855 ALA A N 1
ATOM 6878 C CA . ALA A 1 855 ? 7.176 20.452 -46.797 1.00 92.25 855 ALA A CA 1
ATOM 6879 C C . ALA A 1 855 ? 7.477 21.674 -45.908 1.00 92.25 855 ALA A C 1
ATOM 6881 O O . ALA A 1 855 ? 7.762 22.745 -46.444 1.00 92.25 855 ALA A O 1
ATOM 6882 N N . LEU A 1 856 ? 7.499 21.539 -44.573 1.00 91.56 856 LEU A N 1
ATOM 6883 C CA . LEU A 1 856 ? 7.939 22.612 -43.662 1.00 91.56 856 LEU A CA 1
ATOM 6884 C C . LEU A 1 856 ? 9.354 23.115 -43.981 1.00 91.56 856 LEU A C 1
ATOM 6886 O O . LEU A 1 856 ? 9.606 24.325 -43.959 1.00 91.56 856 LEU A O 1
ATOM 6890 N N . THR A 1 857 ? 10.280 22.189 -44.247 1.00 88.44 857 THR A N 1
ATOM 6891 C CA . THR A 1 857 ? 11.677 22.495 -44.572 1.00 88.44 857 THR A CA 1
ATOM 6892 C C . THR A 1 857 ? 11.789 23.060 -45.982 1.00 88.44 857 THR A C 1
ATOM 6894 O O . THR A 1 857 ? 12.411 24.105 -46.169 1.00 88.44 857 THR A O 1
ATOM 6897 N N . GLU A 1 858 ? 11.145 22.414 -46.955 1.00 91.94 858 GLU A N 1
ATOM 6898 C CA . GLU A 1 858 ? 11.163 22.814 -48.369 1.00 91.94 858 GLU A CA 1
ATOM 6899 C C . GLU A 1 858 ? 10.603 24.228 -48.575 1.00 91.94 858 GLU A C 1
ATOM 6901 O O . GLU A 1 858 ? 11.205 25.044 -49.273 1.00 91.94 858 GLU A O 1
ATOM 6906 N N . ASN A 1 859 ? 9.505 24.564 -47.890 1.00 91.00 859 ASN A N 1
ATOM 6907 C CA . ASN A 1 859 ? 8.877 25.883 -47.964 1.00 91.00 859 ASN A CA 1
ATOM 6908 C C . ASN A 1 859 ? 9.509 26.921 -47.018 1.00 91.00 859 ASN A C 1
ATOM 6910 O O . ASN A 1 859 ? 9.055 28.063 -46.976 1.00 91.00 859 ASN A O 1
ATOM 6914 N N . LYS A 1 860 ? 10.539 26.552 -46.239 1.00 92.38 860 LYS A N 1
ATOM 6915 C CA . LYS A 1 860 ? 11.176 27.415 -45.225 1.00 92.38 860 LYS A CA 1
ATOM 6916 C C . LYS A 1 860 ? 10.145 28.087 -44.305 1.00 92.38 860 LYS A C 1
ATOM 6918 O O . LYS A 1 860 ? 10.222 29.290 -44.062 1.00 92.38 860 LYS A O 1
ATOM 6923 N N . TRP A 1 861 ? 9.198 27.307 -43.772 1.00 94.00 861 TRP A N 1
ATOM 6924 C CA . TRP A 1 861 ? 8.019 27.795 -43.036 1.00 94.00 861 TRP A CA 1
ATOM 6925 C C . TRP A 1 861 ? 8.324 28.915 -42.025 1.00 94.00 861 TRP A C 1
ATOM 6927 O O . TRP A 1 861 ? 7.686 29.968 -42.050 1.00 94.00 861 TRP A O 1
ATOM 6937 N N . HIS A 1 862 ? 9.363 28.739 -41.206 1.00 91.81 862 HIS A N 1
ATOM 6938 C CA . HIS A 1 862 ? 9.806 29.695 -40.185 1.00 91.81 862 HIS A CA 1
ATOM 6939 C C . HIS A 1 862 ? 10.227 31.080 -40.724 1.00 91.81 862 HIS A C 1
ATOM 6941 O O . HIS A 1 862 ? 10.198 32.053 -39.973 1.00 91.81 862 HIS A O 1
ATOM 6947 N N . LEU A 1 863 ? 10.573 31.196 -42.011 1.00 92.94 863 LEU A N 1
ATOM 6948 C CA . LEU A 1 863 ? 10.952 32.449 -42.682 1.00 92.94 863 LEU A CA 1
ATOM 6949 C C . LEU A 1 863 ? 9.801 33.071 -43.489 1.00 92.94 863 LEU A C 1
ATOM 6951 O O . LEU A 1 863 ? 9.995 34.090 -44.153 1.00 92.94 863 LEU A O 1
ATOM 6955 N N . THR A 1 864 ? 8.602 32.483 -43.453 1.00 94.00 864 THR A N 1
ATOM 6956 C CA . THR A 1 864 ? 7.490 32.913 -44.310 1.00 94.00 864 THR A CA 1
ATOM 6957 C C . THR A 1 864 ? 6.965 34.304 -43.910 1.00 94.00 864 THR A C 1
ATOM 6959 O O . THR A 1 864 ? 6.500 34.495 -42.773 1.00 94.00 864 THR A O 1
ATOM 6962 N N . PRO A 1 865 ? 6.962 35.293 -44.829 1.00 92.12 865 PRO A N 1
ATOM 6963 C CA . PRO A 1 865 ? 6.415 36.624 -44.564 1.00 92.12 865 PRO A CA 1
ATOM 6964 C C . PRO A 1 865 ? 4.916 36.575 -44.254 1.00 92.12 865 PRO A C 1
ATOM 6966 O O . PRO A 1 865 ? 4.192 35.818 -44.893 1.00 92.12 865 PRO A O 1
ATOM 6969 N N . LYS A 1 866 ? 4.425 37.437 -43.346 1.00 90.44 866 LYS A N 1
ATOM 6970 C CA . LYS A 1 866 ? 3.023 37.445 -42.864 1.00 90.44 866 LYS A CA 1
ATOM 6971 C C . LYS A 1 866 ? 1.981 37.338 -43.989 1.00 90.44 866 LYS A C 1
ATOM 6973 O O . LYS A 1 866 ? 1.057 36.544 -43.874 1.00 90.44 866 LYS A O 1
ATOM 6978 N N . LYS A 1 867 ? 2.174 38.077 -45.088 1.00 91.31 867 LYS A N 1
ATOM 6979 C CA . LYS A 1 867 ? 1.277 38.095 -46.260 1.00 91.31 867 LYS A CA 1
ATOM 6980 C C . LYS A 1 867 ? 1.161 36.760 -47.014 1.00 91.31 867 LYS A C 1
ATOM 6982 O O . LYS A 1 867 ? 0.173 36.550 -47.699 1.00 91.31 867 LYS A O 1
ATOM 6987 N N . ASN A 1 868 ? 2.143 35.868 -46.876 1.00 91.69 868 ASN A N 1
ATOM 6988 C CA . ASN A 1 868 ? 2.215 34.603 -47.611 1.00 91.69 868 ASN A CA 1
ATOM 6989 C C . ASN A 1 868 ? 1.924 33.380 -46.726 1.00 91.69 868 ASN A C 1
ATOM 6991 O O . ASN A 1 868 ? 1.874 32.266 -47.238 1.00 91.69 868 ASN A O 1
ATOM 6995 N N . ARG A 1 869 ? 1.749 33.556 -45.408 1.00 93.19 869 ARG A N 1
ATOM 6996 C CA . ARG A 1 869 ? 1.645 32.430 -44.463 1.00 93.19 869 ARG A CA 1
ATOM 6997 C C . ARG A 1 869 ? 0.446 31.534 -44.725 1.00 93.19 869 ARG A C 1
ATOM 6999 O O . ARG A 1 869 ? 0.632 30.330 -44.736 1.00 93.19 869 ARG A O 1
ATOM 7006 N N . GLY A 1 870 ? -0.730 32.097 -45.010 1.00 90.31 870 GLY A N 1
ATOM 7007 C CA . GLY A 1 870 ? -1.914 31.294 -45.339 1.00 90.31 870 GLY A CA 1
ATOM 7008 C C . GLY A 1 870 ? -1.694 30.422 -46.579 1.00 90.31 870 GLY A C 1
ATOM 7009 O O . GLY A 1 870 ? -1.951 29.226 -46.546 1.00 90.31 870 GLY A O 1
ATOM 7010 N N . PHE A 1 871 ? -1.112 30.986 -47.643 1.00 90.50 871 PHE A N 1
ATOM 7011 C CA . PHE A 1 871 ? -0.804 30.237 -48.868 1.00 90.50 871 PHE A CA 1
ATOM 7012 C C . PHE A 1 871 ? 0.207 29.106 -48.629 1.00 90.50 871 PHE A C 1
ATOM 7014 O O . PHE A 1 871 ? -0.008 27.981 -49.069 1.00 90.50 871 PHE A O 1
ATOM 7021 N N . VAL A 1 872 ? 1.291 29.386 -47.898 1.00 91.50 872 VAL A N 1
ATOM 7022 C CA . VAL A 1 872 ? 2.304 28.371 -47.562 1.00 91.50 872 VAL A CA 1
ATOM 7023 C C . VAL A 1 872 ? 1.757 27.331 -46.577 1.00 91.50 872 VAL A C 1
ATOM 7025 O O . VAL A 1 872 ? 2.138 26.169 -46.625 1.00 91.50 872 VAL A O 1
ATOM 7028 N N . TRP A 1 873 ? 0.829 27.706 -45.699 1.00 93.06 873 TRP A N 1
ATOM 7029 C CA . TRP A 1 873 ? 0.156 26.759 -44.814 1.00 93.06 873 TRP A CA 1
ATOM 7030 C C . TRP A 1 873 ? -0.634 25.720 -45.624 1.00 93.06 873 TRP A C 1
ATOM 7032 O O . TRP A 1 873 ? -0.467 24.524 -45.395 1.00 93.06 873 TRP A O 1
ATOM 7042 N N . PHE A 1 874 ? -1.383 26.147 -46.650 1.00 89.69 874 PHE A N 1
ATOM 7043 C CA . PHE A 1 874 ? -2.094 25.231 -47.555 1.00 89.69 874 PHE A CA 1
ATOM 7044 C C . PHE A 1 874 ? -1.171 24.284 -48.334 1.00 89.69 874 PHE A C 1
ATOM 7046 O O . PHE A 1 874 ? -1.596 23.184 -48.676 1.00 89.69 874 PHE A O 1
ATOM 7053 N N . SER A 1 875 ? 0.076 24.678 -48.622 1.00 88.69 875 SER A N 1
ATOM 7054 C CA . SER A 1 875 ? 1.034 23.798 -49.307 1.00 88.69 875 SER A CA 1
ATOM 7055 C C . SER A 1 875 ? 1.703 22.776 -48.382 1.00 88.69 875 SER A C 1
ATOM 7057 O O . SER A 1 875 ? 2.316 21.827 -48.870 1.00 88.69 875 SER A O 1
ATOM 7059 N N . ILE A 1 876 ? 1.601 22.958 -47.061 1.00 90.75 876 ILE A N 1
ATOM 7060 C CA . ILE A 1 876 ? 2.233 22.099 -46.052 1.00 90.75 876 ILE A CA 1
ATOM 7061 C C . ILE A 1 876 ? 1.220 21.148 -45.416 1.00 90.75 876 ILE A C 1
ATOM 7063 O O . ILE A 1 876 ? 1.532 19.980 -45.190 1.00 90.75 876 ILE A O 1
ATOM 7067 N N . VAL A 1 877 ? 0.036 21.646 -45.068 1.00 89.25 877 VAL A N 1
ATOM 7068 C CA . VAL A 1 877 ? -0.896 20.935 -44.191 1.00 89.25 877 VAL A CA 1
ATOM 7069 C C . VAL A 1 877 ? -1.654 19.821 -44.933 1.00 89.25 877 VAL A C 1
ATOM 7071 O O . VAL A 1 877 ? -2.131 20.048 -46.044 1.00 89.25 877 VAL A O 1
ATOM 7074 N N . PRO A 1 878 ? -1.791 18.613 -44.342 1.00 84.38 878 PRO A N 1
ATOM 7075 C CA . PRO A 1 878 ? -2.555 17.520 -44.943 1.00 84.38 878 PRO A CA 1
ATOM 7076 C C . PRO A 1 878 ? -4.026 17.871 -45.217 1.00 84.38 878 PRO A C 1
ATOM 7078 O O . PRO A 1 878 ? -4.649 18.649 -44.495 1.00 84.38 878 PRO A O 1
ATOM 7081 N N . SER A 1 879 ? -4.614 17.226 -46.227 1.00 76.06 879 SER A N 1
ATOM 7082 C CA . SER A 1 879 ? -6.048 17.324 -46.523 1.00 76.06 879 SER A CA 1
ATOM 7083 C C . SER A 1 879 ? -6.894 16.841 -45.339 1.00 76.06 879 SER A C 1
ATOM 7085 O O . SER A 1 879 ? -6.673 15.730 -44.861 1.00 76.06 879 SER A O 1
ATOM 7087 N N . GLY A 1 880 ? -7.877 17.641 -44.910 1.00 71.44 880 GLY A N 1
ATOM 7088 C CA . GLY A 1 880 ? -8.791 17.314 -43.803 1.00 71.44 880 GLY A CA 1
ATOM 7089 C C . GLY A 1 880 ? -8.583 18.142 -42.530 1.00 71.44 880 GLY A C 1
ATOM 7090 O O . GLY A 1 880 ? -9.460 18.159 -41.673 1.00 71.44 880 GLY A O 1
ATOM 7091 N N . VAL A 1 881 ? -7.477 18.886 -42.427 1.00 79.75 881 VAL A N 1
ATOM 7092 C CA . VAL A 1 881 ? -7.235 19.826 -41.322 1.00 79.75 881 VAL A CA 1
ATOM 7093 C C . VAL A 1 881 ? -8.118 21.069 -41.492 1.00 79.75 881 VAL A C 1
ATOM 7095 O O . VAL A 1 881 ? -8.089 21.713 -42.543 1.00 79.75 881 VAL A O 1
ATOM 7098 N N . SER A 1 882 ? -8.897 21.420 -40.462 1.00 79.25 882 SER A N 1
ATOM 7099 C CA . SER A 1 882 ? -9.833 22.556 -40.514 1.00 79.25 882 SER A CA 1
ATOM 7100 C C . SER A 1 882 ? -9.122 23.893 -40.758 1.00 79.25 882 SER A C 1
ATOM 7102 O O . SER A 1 882 ? -8.159 24.247 -40.072 1.00 79.25 882 SER A O 1
ATOM 7104 N N . THR A 1 883 ? -9.646 24.678 -41.703 1.00 81.31 883 THR A N 1
ATOM 7105 C CA . THR A 1 883 ? -9.147 26.023 -42.031 1.00 81.31 883 THR A CA 1
ATOM 7106 C C . THR A 1 883 ? -9.449 27.057 -40.948 1.00 81.31 883 THR A C 1
ATOM 7108 O O . THR A 1 883 ? -8.825 28.114 -40.933 1.00 81.31 883 THR A O 1
ATOM 7111 N N . GLU A 1 884 ? -10.359 26.762 -40.017 1.00 82.50 884 GLU A N 1
ATOM 7112 C CA . GLU A 1 884 ? -10.726 27.659 -38.908 1.00 82.50 884 GLU A CA 1
ATOM 7113 C C . GLU A 1 884 ? -9.543 27.961 -37.975 1.00 82.50 884 GLU A C 1
ATOM 7115 O O . GLU A 1 884 ? -9.484 29.019 -37.354 1.00 82.50 884 GLU A O 1
ATOM 7120 N N . TYR A 1 885 ? -8.555 27.064 -37.921 1.00 84.88 885 TYR A N 1
ATOM 7121 C CA . TYR A 1 885 ? -7.360 27.208 -37.085 1.00 84.88 885 TYR A CA 1
ATOM 7122 C C . TYR A 1 885 ? -6.160 27.799 -37.837 1.00 84.88 885 TYR A C 1
ATOM 7124 O O . TYR A 1 885 ? -5.076 27.939 -37.261 1.00 84.88 885 TYR A O 1
ATOM 7132 N N . MET A 1 886 ? -6.326 28.181 -39.109 1.00 88.25 886 MET A N 1
ATOM 7133 C CA . MET A 1 886 ? -5.248 28.737 -39.933 1.00 88.25 886 MET A CA 1
ATOM 7134 C C . MET A 1 886 ? -4.607 29.967 -39.274 1.00 88.25 886 MET A C 1
ATOM 7136 O O . MET A 1 886 ? -3.381 30.090 -39.267 1.00 88.25 886 MET A O 1
ATOM 7140 N N . ASP A 1 887 ? -5.407 30.844 -38.665 1.00 88.62 887 ASP A N 1
ATOM 7141 C CA . ASP A 1 887 ? -4.909 32.053 -37.999 1.00 88.62 887 ASP A CA 1
ATOM 7142 C C . ASP A 1 887 ? -4.043 31.736 -36.772 1.00 88.62 887 ASP A C 1
ATOM 7144 O O . ASP A 1 887 ? -3.063 32.436 -36.506 1.00 88.62 887 ASP A O 1
ATOM 7148 N N . VAL A 1 888 ? -4.337 30.640 -36.065 1.00 89.44 888 VAL A N 1
ATOM 7149 C CA . VAL A 1 888 ? -3.535 30.173 -34.924 1.00 89.44 888 VAL A CA 1
ATOM 7150 C C . VAL A 1 888 ? -2.149 29.728 -35.396 1.00 89.44 888 VAL A C 1
ATOM 7152 O O . VAL A 1 888 ? -1.137 30.128 -34.812 1.00 89.44 888 VAL A O 1
ATOM 7155 N N . PHE A 1 889 ? -2.088 28.963 -36.492 1.00 92.81 889 PHE A N 1
ATOM 7156 C CA . PHE A 1 889 ? -0.827 28.514 -37.089 1.00 92.81 889 PHE A CA 1
ATOM 7157 C C . PHE A 1 889 ? -0.049 29.643 -37.789 1.00 92.81 889 PHE A C 1
ATOM 7159 O O . PHE A 1 889 ? 1.181 29.624 -37.792 1.00 92.81 889 PHE A O 1
ATOM 7166 N N . CYS A 1 890 ? -0.732 30.635 -38.371 1.00 92.94 890 CYS A N 1
ATOM 7167 C CA . CYS A 1 890 ? -0.106 31.747 -39.098 1.00 92.94 890 CYS A CA 1
ATOM 7168 C C . CYS A 1 890 ? 0.329 32.923 -38.204 1.00 92.94 890 CYS A C 1
ATOM 7170 O O . CYS A 1 890 ? 1.134 33.769 -38.631 1.00 92.94 890 CYS A O 1
ATOM 7172 N N . ASP A 1 891 ? -0.155 33.002 -36.964 1.00 92.75 891 ASP A N 1
ATOM 7173 C CA . ASP A 1 891 ? 0.433 33.879 -35.958 1.00 92.75 891 ASP A CA 1
ATOM 7174 C C . ASP A 1 891 ? 1.835 33.354 -35.627 1.00 92.75 891 ASP A C 1
ATOM 7176 O O . ASP A 1 891 ? 1.990 32.189 -35.280 1.00 92.75 891 ASP A O 1
ATOM 7180 N N . PHE A 1 892 ? 2.880 34.182 -35.758 1.00 94.12 892 PHE A N 1
ATOM 7181 C CA . PHE A 1 892 ? 4.282 33.817 -35.459 1.00 94.12 892 PHE A CA 1
ATOM 7182 C C . PHE A 1 892 ? 4.810 34.500 -34.186 1.00 94.12 892 PHE A C 1
ATOM 7184 O O . PHE A 1 892 ? 5.958 34.274 -33.807 1.00 94.12 892 PHE A O 1
ATOM 7191 N N . ARG A 1 893 ? 3.995 35.312 -33.494 1.00 91.75 893 ARG A N 1
ATOM 7192 C CA . ARG A 1 893 ? 4.401 35.992 -32.251 1.00 91.75 893 ARG A CA 1
ATOM 7193 C C . ARG A 1 893 ? 4.827 34.982 -31.189 1.00 91.75 893 ARG A C 1
ATOM 7195 O O . ARG A 1 893 ? 4.300 33.872 -31.154 1.00 91.75 893 ARG A O 1
ATOM 7202 N N . ASN A 1 894 ? 5.766 35.351 -30.322 1.00 88.25 894 ASN A N 1
ATOM 7203 C CA . ASN A 1 894 ? 6.173 34.525 -29.176 1.00 88.25 894 ASN A CA 1
ATOM 7204 C C . ASN A 1 894 ? 6.533 33.072 -29.557 1.00 88.25 894 ASN A C 1
ATOM 7206 O O . ASN A 1 894 ? 6.168 32.127 -28.868 1.00 88.25 894 ASN A O 1
ATOM 7210 N N . GLY A 1 895 ? 7.206 32.888 -30.700 1.00 88.06 895 GLY A N 1
ATOM 7211 C CA . GLY A 1 895 ? 7.765 31.598 -31.117 1.00 88.06 895 GLY A CA 1
ATOM 7212 C C . GLY A 1 895 ? 6.826 30.649 -31.866 1.00 88.06 895 GLY A C 1
ATOM 7213 O O . GLY A 1 895 ? 7.284 29.617 -32.340 1.00 88.06 895 GLY A O 1
ATOM 7214 N N . GLY A 1 896 ? 5.544 30.952 -32.054 1.00 90.31 896 GLY A N 1
ATOM 7215 C CA . GLY A 1 896 ? 4.633 29.947 -32.631 1.00 90.31 896 GLY A CA 1
ATOM 7216 C C . GLY A 1 896 ? 4.647 29.763 -34.144 1.00 90.31 896 GLY A C 1
ATOM 7217 O O . GLY A 1 896 ? 3.819 29.014 -34.643 1.00 90.31 896 GLY A O 1
ATOM 7218 N N . PHE A 1 897 ? 5.650 30.289 -34.859 1.00 91.81 897 PHE A N 1
ATOM 7219 C CA . PHE A 1 897 ? 6.061 29.654 -36.123 1.00 91.81 897 PHE A CA 1
ATOM 7220 C C . PHE A 1 897 ? 6.400 28.164 -35.919 1.00 91.81 897 PHE A C 1
ATOM 7222 O O . PHE A 1 897 ? 6.310 27.368 -36.851 1.00 91.81 897 PHE A O 1
ATOM 7229 N N . ARG A 1 898 ? 6.759 27.783 -34.686 1.00 92.75 898 ARG A N 1
ATOM 7230 C CA . ARG A 1 898 ? 7.030 26.409 -34.274 1.00 92.75 898 ARG A CA 1
ATOM 7231 C C . ARG A 1 898 ? 5.787 25.538 -34.120 1.00 92.75 898 ARG A C 1
ATOM 7233 O O . ARG A 1 898 ? 5.938 24.337 -34.253 1.00 92.75 898 ARG A O 1
ATOM 7240 N N . LEU A 1 899 ? 4.584 26.093 -33.913 1.00 92.44 899 LEU A N 1
ATOM 7241 C CA . LEU A 1 899 ? 3.380 25.306 -33.582 1.00 92.44 899 LEU A CA 1
ATOM 7242 C C . LEU A 1 899 ? 3.131 24.159 -34.567 1.00 92.44 899 LEU A C 1
ATOM 7244 O O . LEU A 1 899 ? 3.070 23.002 -34.169 1.00 92.44 899 LEU A O 1
ATOM 7248 N N . LEU A 1 900 ? 3.042 24.482 -35.859 1.00 92.75 900 LEU A N 1
ATOM 7249 C CA . LEU A 1 900 ? 2.805 23.485 -36.903 1.00 92.75 900 LEU A CA 1
ATOM 7250 C C . LEU A 1 900 ? 3.958 22.471 -36.999 1.00 92.75 900 LEU A C 1
ATOM 7252 O O . LEU A 1 900 ? 3.730 21.284 -37.212 1.00 92.75 900 LEU A O 1
ATOM 7256 N N . GLY A 1 901 ? 5.197 22.937 -36.824 1.00 90.62 901 GLY A N 1
ATOM 7257 C CA . GLY A 1 901 ? 6.385 22.089 -36.887 1.00 90.62 901 GLY A CA 1
ATOM 7258 C C . GLY A 1 901 ? 6.506 21.117 -35.723 1.00 90.62 901 GLY A C 1
ATOM 7259 O O . GLY A 1 901 ? 6.820 19.950 -35.941 1.00 90.62 901 GLY A O 1
ATOM 7260 N N . ASP A 1 902 ? 6.229 21.587 -34.513 1.00 92.38 902 ASP A N 1
ATOM 7261 C CA . ASP A 1 902 ? 6.310 20.800 -33.291 1.00 92.38 902 ASP A CA 1
ATOM 7262 C C . ASP A 1 902 ? 5.257 19.679 -33.304 1.00 92.38 902 ASP A C 1
ATOM 7264 O O . ASP A 1 902 ? 5.615 18.528 -33.063 1.00 92.38 902 ASP A O 1
ATOM 7268 N N . ILE A 1 903 ? 4.019 19.976 -33.723 1.00 90.38 903 ILE A N 1
ATOM 7269 C CA . ILE A 1 903 ? 2.939 18.981 -33.874 1.00 90.38 903 ILE A CA 1
ATOM 7270 C C . ILE A 1 903 ? 3.288 17.941 -34.947 1.00 90.38 903 ILE A C 1
ATOM 7272 O O . ILE A 1 903 ? 3.221 16.741 -34.689 1.00 90.38 903 ILE A O 1
ATOM 7276 N N . LEU A 1 904 ? 3.697 18.368 -36.150 1.00 90.88 904 LEU A N 1
ATOM 7277 C CA . LEU A 1 904 ? 4.036 17.433 -37.233 1.00 90.88 904 LEU A CA 1
ATOM 7278 C C . LEU A 1 904 ? 5.249 16.552 -36.892 1.00 90.88 904 LEU A C 1
ATOM 7280 O O . LEU A 1 904 ? 5.301 15.396 -37.313 1.00 90.88 904 LEU A O 1
ATOM 7284 N N . CYS A 1 905 ? 6.222 17.070 -36.133 1.00 88.81 905 CYS A N 1
ATOM 7285 C CA . CYS A 1 905 ? 7.346 16.267 -35.648 1.00 88.81 905 CYS A CA 1
ATOM 7286 C C . CYS A 1 905 ? 6.908 15.237 -34.605 1.00 88.81 905 CYS A C 1
ATOM 7288 O O . CYS A 1 905 ? 7.336 14.088 -34.705 1.00 88.81 905 CYS A O 1
ATOM 7290 N N . ASP A 1 906 ? 6.075 15.636 -33.640 1.00 85.56 906 ASP A N 1
ATOM 7291 C CA . ASP A 1 906 ? 5.547 14.734 -32.612 1.00 85.56 906 ASP A CA 1
ATOM 7292 C C . ASP A 1 906 ? 4.712 13.605 -33.252 1.00 85.56 906 ASP A C 1
ATOM 7294 O O . ASP A 1 906 ? 4.928 12.436 -32.937 1.00 85.56 906 ASP A O 1
ATOM 7298 N N . LEU A 1 907 ? 3.856 13.914 -34.236 1.00 84.56 907 LEU A N 1
ATOM 7299 C CA . LEU A 1 907 ? 3.051 12.913 -34.952 1.00 84.56 907 LEU A CA 1
ATOM 7300 C C . LEU A 1 907 ? 3.888 11.967 -35.840 1.00 84.56 907 LEU A C 1
ATOM 7302 O O . LEU A 1 907 ? 3.663 10.758 -35.825 1.00 84.56 907 LEU A O 1
ATOM 7306 N N . ASP A 1 908 ? 4.870 12.460 -36.608 1.00 86.00 908 ASP A N 1
ATOM 7307 C CA . ASP A 1 908 ? 5.726 11.593 -37.449 1.00 86.00 908 ASP A CA 1
ATOM 7308 C C . ASP A 1 908 ? 6.622 10.665 -36.605 1.00 86.00 908 ASP A C 1
ATOM 7310 O O . ASP A 1 908 ? 6.828 9.499 -36.960 1.00 86.00 908 ASP A O 1
ATOM 7314 N N . GLU A 1 909 ? 7.138 11.154 -35.472 1.00 83.12 909 GLU A N 1
ATOM 7315 C CA . GLU A 1 909 ? 7.903 10.343 -34.513 1.00 83.12 909 GLU A CA 1
ATOM 7316 C C . GLU A 1 909 ? 7.024 9.267 -33.872 1.00 83.12 909 GLU A C 1
ATOM 7318 O O . GLU A 1 909 ? 7.405 8.095 -33.860 1.00 83.12 909 GLU A O 1
ATOM 7323 N N . LEU A 1 910 ? 5.819 9.636 -33.437 1.00 78.62 910 LEU A N 1
ATOM 7324 C CA . LEU A 1 910 ? 4.828 8.708 -32.909 1.00 78.62 910 LEU A CA 1
ATOM 7325 C C . LEU A 1 910 ? 4.494 7.589 -33.910 1.00 78.62 910 LEU A C 1
ATOM 7327 O O . LEU A 1 910 ? 4.620 6.412 -33.568 1.00 78.62 910 LEU A O 1
ATOM 7331 N N . TYR A 1 911 ? 4.103 7.918 -35.148 1.00 79.88 911 TYR A N 1
ATOM 7332 C CA . TYR A 1 911 ? 3.763 6.903 -36.157 1.00 79.88 911 TYR A CA 1
ATOM 7333 C C . TYR A 1 911 ? 4.948 5.987 -36.478 1.00 79.88 911 TYR A C 1
ATOM 7335 O O . TYR A 1 911 ? 4.782 4.785 -36.712 1.00 79.88 911 TYR A O 1
ATOM 7343 N N . SER A 1 912 ? 6.163 6.536 -36.468 1.00 79.12 912 SER A N 1
ATOM 7344 C CA . SER A 1 912 ? 7.386 5.757 -36.663 1.00 79.12 912 SER A CA 1
ATOM 7345 C C . SER A 1 912 ? 7.617 4.780 -35.504 1.00 79.12 912 SER A C 1
ATOM 7347 O O . SER A 1 912 ? 7.891 3.603 -35.749 1.00 79.12 912 SER A O 1
ATOM 7349 N N . ASN A 1 913 ? 7.424 5.222 -34.258 1.00 79.69 913 ASN A N 1
ATOM 7350 C CA . ASN A 1 913 ? 7.546 4.381 -33.065 1.00 79.69 913 ASN A CA 1
ATOM 7351 C C . ASN A 1 913 ? 6.467 3.290 -33.020 1.00 79.69 913 ASN A C 1
ATOM 7353 O O . ASN A 1 913 ? 6.789 2.125 -32.790 1.00 79.69 913 ASN A O 1
ATOM 7357 N N . GLN A 1 914 ? 5.210 3.616 -33.336 1.00 69.69 914 GLN A N 1
ATOM 7358 C CA . GLN A 1 914 ? 4.128 2.631 -33.439 1.00 69.69 914 GLN A CA 1
ATOM 7359 C C . GLN A 1 914 ? 4.419 1.550 -34.480 1.00 69.69 914 GLN A C 1
ATOM 7361 O O . GLN A 1 914 ? 4.182 0.369 -34.234 1.00 69.69 914 GLN A O 1
ATOM 7366 N N . LYS A 1 915 ? 4.956 1.926 -35.647 1.00 75.50 915 LYS A N 1
ATOM 7367 C CA . LYS A 1 915 ? 5.325 0.952 -36.682 1.00 75.50 915 LYS A CA 1
ATOM 7368 C C . LYS A 1 915 ? 6.388 -0.027 -36.181 1.00 75.50 915 LYS A C 1
ATOM 7370 O O . LYS A 1 915 ? 6.336 -1.203 -36.540 1.00 75.50 915 LYS A O 1
ATOM 7375 N N . ILE A 1 916 ? 7.329 0.444 -35.360 1.00 74.94 916 ILE A N 1
ATOM 7376 C CA . ILE A 1 916 ? 8.347 -0.400 -34.721 1.00 74.94 916 ILE A CA 1
ATOM 7377 C C . ILE A 1 916 ? 7.707 -1.312 -33.664 1.00 74.94 916 ILE A C 1
ATOM 7379 O O . ILE A 1 916 ? 8.018 -2.500 -33.633 1.00 74.94 916 ILE A O 1
ATOM 7383 N N . LEU A 1 917 ? 6.791 -0.782 -32.847 1.00 70.12 917 LEU A N 1
ATOM 7384 C CA . LEU A 1 917 ? 6.069 -1.528 -31.810 1.00 70.12 917 LEU A CA 1
ATOM 7385 C C . LEU A 1 917 ? 5.177 -2.636 -32.389 1.00 70.12 917 LEU A C 1
ATOM 7387 O O . LEU A 1 917 ? 5.176 -3.747 -31.871 1.00 70.12 917 LEU A O 1
ATOM 7391 N N . LYS A 1 918 ? 4.459 -2.364 -33.485 1.00 70.12 918 LYS A N 1
ATOM 7392 C CA . LYS A 1 918 ? 3.585 -3.341 -34.160 1.00 70.12 918 LYS A CA 1
ATOM 7393 C C . LYS A 1 918 ? 4.363 -4.429 -34.909 1.00 70.12 918 LYS A C 1
ATOM 7395 O O . LYS A 1 918 ? 3.846 -5.524 -35.095 1.00 70.12 918 LYS A O 1
ATOM 7400 N N . ASN A 1 919 ? 5.606 -4.150 -35.311 1.00 74.94 919 ASN A N 1
ATOM 7401 C CA . ASN A 1 919 ? 6.455 -5.064 -36.083 1.00 74.94 919 ASN A CA 1
ATOM 7402 C C . ASN A 1 919 ? 7.748 -5.396 -35.325 1.00 74.94 919 ASN A C 1
ATOM 7404 O O . ASN A 1 919 ? 8.862 -5.124 -35.788 1.00 74.94 919 ASN A O 1
ATOM 7408 N N . ILE A 1 920 ? 7.595 -5.991 -34.136 1.00 77.25 920 ILE A N 1
ATOM 7409 C CA . ILE A 1 920 ? 8.724 -6.504 -33.340 1.00 77.25 920 ILE A CA 1
ATOM 7410 C C . ILE A 1 920 ? 9.503 -7.554 -34.145 1.00 77.25 920 ILE A C 1
ATOM 7412 O O . ILE A 1 920 ? 10.738 -7.585 -34.108 1.00 77.25 920 ILE A O 1
ATOM 7416 N N . VAL A 1 921 ? 8.770 -8.372 -34.904 1.00 81.38 921 VAL A N 1
ATOM 7417 C CA . VAL A 1 921 ? 9.296 -9.327 -35.879 1.00 81.38 921 VAL A CA 1
ATOM 7418 C C . VAL A 1 921 ? 9.370 -8.669 -37.256 1.00 81.38 921 VAL A C 1
ATOM 7420 O O . VAL A 1 921 ? 8.419 -8.026 -37.696 1.00 81.38 921 VAL A O 1
ATOM 7423 N N . ARG A 1 922 ? 10.503 -8.834 -37.938 1.00 84.00 922 ARG A N 1
ATOM 7424 C CA . ARG A 1 922 ? 10.811 -8.229 -39.239 1.00 84.00 922 ARG A CA 1
ATOM 7425 C C . ARG A 1 922 ? 11.077 -9.309 -40.282 1.00 84.00 922 ARG A C 1
ATOM 7427 O O . ARG A 1 922 ? 11.574 -10.390 -39.958 1.00 84.00 922 ARG A O 1
ATOM 7434 N N . ASP A 1 923 ? 10.819 -8.998 -41.550 1.00 79.25 923 ASP A N 1
ATOM 7435 C CA . ASP A 1 923 ? 10.962 -9.962 -42.650 1.00 79.25 923 ASP A CA 1
ATOM 7436 C C . ASP A 1 923 ? 12.380 -10.547 -42.754 1.00 79.25 923 ASP A C 1
ATOM 7438 O O . ASP A 1 923 ? 12.524 -11.750 -42.977 1.00 79.25 923 ASP A O 1
ATOM 7442 N N . GLY A 1 924 ? 13.409 -9.738 -42.476 1.00 83.19 924 GLY A N 1
ATOM 7443 C CA . GLY A 1 924 ? 14.821 -10.142 -42.489 1.00 83.19 924 GLY A CA 1
ATOM 7444 C C . GLY A 1 924 ? 15.351 -10.824 -41.218 1.00 83.19 924 GLY A C 1
ATOM 7445 O O . GLY A 1 924 ? 16.543 -11.109 -41.159 1.00 83.19 924 GLY A O 1
ATOM 7446 N N . ASP A 1 925 ? 14.523 -11.066 -40.196 1.00 89.50 925 ASP A N 1
ATOM 7447 C CA . ASP A 1 925 ? 14.980 -11.740 -38.972 1.00 89.50 925 ASP A CA 1
ATOM 7448 C C . ASP A 1 925 ? 15.253 -13.238 -39.199 1.00 89.50 925 ASP A C 1
ATOM 7450 O O . ASP A 1 925 ? 14.569 -13.898 -39.991 1.00 89.50 925 ASP A O 1
ATOM 7454 N N . SER A 1 926 ? 16.210 -13.797 -38.448 1.00 91.94 926 SER A N 1
ATOM 7455 C CA . SER A 1 926 ? 16.477 -15.240 -38.462 1.00 91.94 926 SER A CA 1
ATOM 7456 C C . SER A 1 926 ? 15.274 -16.043 -37.939 1.00 91.94 926 SER A C 1
ATOM 7458 O O . SER A 1 926 ? 14.519 -15.537 -37.101 1.00 91.94 926 SER A O 1
ATOM 7460 N N . PRO A 1 927 ? 15.080 -17.303 -38.377 1.00 91.25 927 PRO A N 1
ATOM 7461 C CA . PRO A 1 927 ? 13.991 -18.152 -37.885 1.00 91.25 927 PRO A CA 1
ATOM 7462 C C . PRO A 1 927 ? 13.958 -18.275 -36.353 1.00 91.25 927 PRO A C 1
ATOM 7464 O O . PRO A 1 927 ? 12.886 -18.235 -35.751 1.00 91.25 927 PRO A O 1
ATOM 7467 N N . GLU A 1 928 ? 15.127 -18.372 -35.720 1.00 92.88 928 GLU A N 1
ATOM 7468 C CA . GLU A 1 928 ? 15.293 -18.435 -34.268 1.00 92.88 928 GLU A CA 1
ATOM 7469 C C . GLU A 1 928 ? 14.823 -17.144 -33.597 1.00 92.88 928 GLU A C 1
ATOM 7471 O O . GLU A 1 928 ? 14.062 -17.201 -32.635 1.00 92.88 928 GLU A O 1
ATOM 7476 N N . LEU A 1 929 ? 15.212 -15.976 -34.123 1.00 93.12 929 LEU A N 1
ATOM 7477 C CA . LEU A 1 929 ? 14.798 -14.685 -33.572 1.00 93.12 929 LEU A CA 1
ATOM 7478 C C . LEU A 1 929 ? 13.287 -14.475 -33.713 1.00 93.12 929 LEU A C 1
ATOM 7480 O O . LEU A 1 929 ? 12.639 -14.048 -32.757 1.00 93.12 929 LEU A O 1
ATOM 7484 N N . LYS A 1 930 ? 12.714 -14.838 -34.869 1.00 92.19 930 LYS A N 1
ATOM 7485 C CA . LYS A 1 930 ? 11.259 -14.809 -35.093 1.00 92.19 930 LYS A CA 1
ATOM 7486 C C . LYS A 1 930 ? 10.522 -15.661 -34.057 1.00 92.19 930 LYS A C 1
ATOM 7488 O O . LYS A 1 930 ? 9.500 -15.230 -33.532 1.00 92.19 930 LYS A O 1
ATOM 7493 N N . PHE A 1 931 ? 11.053 -16.842 -33.738 1.00 90.94 931 PHE A N 1
ATOM 7494 C CA . PHE A 1 931 ? 10.462 -17.735 -32.745 1.00 90.94 931 PHE A CA 1
ATOM 7495 C C . PHE A 1 931 ? 10.642 -17.223 -31.309 1.00 90.94 931 PHE A C 1
ATOM 7497 O O . PHE A 1 931 ? 9.676 -17.218 -30.553 1.00 90.94 931 PHE A O 1
ATOM 7504 N N . ILE A 1 932 ? 11.827 -16.729 -30.929 1.00 92.19 932 ILE A N 1
ATOM 7505 C CA . ILE A 1 932 ? 12.061 -16.161 -29.587 1.00 92.19 932 ILE A CA 1
ATOM 7506 C C . ILE A 1 932 ? 11.129 -14.978 -29.317 1.00 92.19 932 ILE A C 1
ATOM 7508 O O . ILE A 1 932 ? 10.576 -14.882 -28.223 1.00 92.19 932 ILE A O 1
ATOM 7512 N N . LEU A 1 933 ? 10.919 -14.111 -30.311 1.00 88.31 933 LEU A N 1
ATOM 7513 C CA . LEU A 1 933 ? 10.025 -12.955 -30.209 1.00 88.31 933 LEU A CA 1
ATOM 7514 C C . LEU A 1 933 ? 8.535 -13.319 -30.335 1.00 88.31 933 LEU A C 1
ATOM 7516 O O . LEU A 1 933 ? 7.675 -12.469 -30.097 1.00 88.31 933 LEU A O 1
ATOM 7520 N N . SER A 1 934 ? 8.208 -14.559 -30.709 1.00 85.31 934 SER A N 1
ATOM 7521 C CA . SER A 1 934 ? 6.822 -14.988 -30.884 1.00 85.31 934 SER A CA 1
ATOM 7522 C C . SER A 1 934 ? 6.065 -15.006 -29.551 1.00 85.31 934 SER A C 1
ATOM 7524 O O . SER A 1 934 ? 6.612 -15.336 -28.499 1.00 85.31 934 SER A O 1
ATOM 7526 N N . GLY A 1 935 ? 4.793 -14.603 -29.590 1.00 75.00 935 GLY A N 1
ATOM 7527 C CA . GLY A 1 935 ? 3.935 -14.537 -28.402 1.00 75.00 935 GLY A CA 1
ATOM 7528 C C . GLY A 1 935 ? 4.145 -13.305 -27.511 1.00 75.00 935 GLY A C 1
ATOM 7529 O O . GLY A 1 935 ? 3.321 -13.059 -26.633 1.00 75.00 935 GLY A O 1
ATOM 7530 N N . ILE A 1 936 ? 5.170 -12.478 -27.755 1.00 73.88 936 ILE A N 1
ATOM 7531 C CA . ILE A 1 936 ? 5.393 -11.236 -27.003 1.00 73.88 936 ILE A CA 1
ATOM 7532 C C . ILE A 1 936 ? 4.407 -10.164 -27.490 1.00 73.88 936 ILE A C 1
ATOM 7534 O O . ILE A 1 936 ? 4.646 -9.493 -28.490 1.00 73.88 936 ILE A O 1
ATOM 7538 N N . ARG A 1 937 ? 3.281 -10.020 -26.780 1.00 59.78 937 ARG A N 1
ATOM 7539 C CA . ARG A 1 937 ? 2.262 -8.982 -27.041 1.00 59.78 937 ARG A CA 1
ATOM 7540 C C . ARG A 1 937 ? 2.360 -7.780 -26.097 1.00 59.78 937 ARG A C 1
ATOM 7542 O O . ARG A 1 937 ? 2.034 -6.670 -26.496 1.00 59.78 937 ARG A O 1
ATOM 7549 N N . HIS A 1 938 ? 2.846 -7.989 -24.869 1.00 56.78 938 HIS A N 1
ATOM 7550 C CA . HIS A 1 938 ? 3.004 -6.949 -23.845 1.00 56.78 938 HIS A CA 1
ATOM 7551 C C . HIS A 1 938 ? 4.394 -7.025 -23.192 1.00 56.78 938 HIS A C 1
ATOM 7553 O O . HIS A 1 938 ? 4.912 -8.109 -22.928 1.00 56.78 938 HIS A O 1
ATOM 7559 N N . PHE A 1 939 ? 4.997 -5.870 -22.894 1.00 58.78 939 PHE A N 1
ATOM 7560 C CA . PHE A 1 939 ? 6.389 -5.771 -22.422 1.00 58.78 939 PHE A CA 1
ATOM 7561 C C . PHE A 1 939 ? 6.597 -6.096 -20.936 1.00 58.78 939 PHE A C 1
ATOM 7563 O O . PHE A 1 939 ? 7.744 -6.134 -20.478 1.00 58.78 939 PHE A O 1
ATOM 7570 N N . SER A 1 940 ? 5.518 -6.308 -20.179 1.00 51.44 940 SER A N 1
ATOM 7571 C CA . SER A 1 940 ? 5.569 -6.469 -18.724 1.00 51.44 940 SER A CA 1
ATOM 7572 C C . SER A 1 940 ? 6.122 -7.822 -18.263 1.00 51.44 940 SER A C 1
ATOM 7574 O O . SER A 1 940 ? 6.671 -7.871 -17.168 1.00 51.44 940 SER A O 1
ATOM 7576 N N . ASP A 1 941 ? 6.088 -8.875 -19.095 1.00 59.56 941 ASP A N 1
ATOM 7577 C CA . ASP A 1 941 ? 6.613 -10.207 -18.725 1.00 59.56 941 ASP A CA 1
ATOM 7578 C C . ASP A 1 941 ? 7.330 -10.955 -19.871 1.00 59.56 941 ASP A C 1
ATOM 7580 O O . ASP A 1 941 ? 7.262 -12.171 -20.055 1.00 59.56 941 ASP A O 1
ATOM 7584 N N . TYR A 1 942 ? 8.039 -10.200 -20.709 1.00 76.56 942 TYR A N 1
ATOM 7585 C CA . TYR A 1 942 ? 8.692 -10.755 -21.898 1.00 76.56 942 TYR A CA 1
ATOM 7586 C C . TYR A 1 942 ? 9.814 -11.764 -21.576 1.00 76.56 942 TYR A C 1
ATOM 7588 O O . TYR A 1 942 ? 10.108 -12.635 -22.392 1.00 76.56 942 TYR A O 1
ATOM 7596 N N . LYS A 1 943 ? 10.459 -11.657 -20.403 1.00 80.00 943 LYS A N 1
ATOM 7597 C CA . LYS A 1 943 ? 11.619 -12.489 -20.041 1.00 80.00 943 LYS A CA 1
ATOM 7598 C C . LYS A 1 943 ? 11.242 -13.957 -19.891 1.00 80.00 943 LYS A C 1
ATOM 7600 O O . LYS A 1 943 ? 11.968 -14.815 -20.382 1.00 80.00 943 LYS A O 1
ATOM 7605 N N . GLU A 1 944 ? 10.118 -14.252 -19.243 1.00 80.69 944 GLU A N 1
ATOM 7606 C CA . GLU A 1 944 ? 9.669 -15.632 -19.065 1.00 80.69 944 GLU A CA 1
ATOM 7607 C C . GLU A 1 944 ? 9.275 -16.278 -20.401 1.00 80.69 944 GLU A C 1
ATOM 7609 O O . GLU A 1 944 ? 9.608 -17.439 -20.652 1.00 80.69 944 GLU A O 1
ATOM 7614 N N . THR A 1 945 ? 8.673 -15.491 -21.297 1.00 85.25 945 THR A N 1
ATOM 7615 C CA . THR A 1 945 ? 8.346 -15.915 -22.667 1.00 85.25 945 THR A CA 1
ATOM 7616 C C . THR A 1 945 ? 9.613 -16.200 -23.477 1.00 85.25 945 THR A C 1
ATOM 7618 O O . THR A 1 945 ? 9.737 -17.277 -24.054 1.00 85.25 945 THR A O 1
ATOM 7621 N N . ILE A 1 946 ? 10.600 -15.293 -23.460 1.00 89.38 946 ILE A N 1
ATOM 7622 C CA . ILE A 1 946 ? 11.888 -15.498 -24.143 1.00 89.38 946 ILE A CA 1
ATOM 7623 C C . ILE A 1 946 ? 12.579 -16.764 -23.646 1.00 89.38 946 ILE A C 1
ATOM 7625 O O . ILE A 1 946 ? 13.020 -17.572 -24.461 1.00 89.38 946 ILE A O 1
ATOM 7629 N N . VAL A 1 947 ? 12.669 -16.950 -22.327 1.00 89.19 947 VAL A N 1
ATOM 7630 C CA . VAL A 1 947 ? 13.318 -18.128 -21.738 1.00 89.19 947 VAL A CA 1
ATOM 7631 C C . VAL A 1 947 ? 12.602 -19.405 -22.175 1.00 89.19 947 VAL A C 1
ATOM 7633 O O . VAL A 1 947 ? 13.253 -20.343 -22.631 1.00 89.19 947 VAL A O 1
ATOM 7636 N N . SER A 1 948 ? 11.270 -19.427 -22.112 1.00 88.06 948 SER A N 1
ATOM 7637 C CA . SER A 1 948 ? 10.466 -20.579 -22.539 1.00 88.06 948 SER A CA 1
ATOM 7638 C C . SER A 1 948 ? 10.661 -20.892 -24.027 1.00 88.06 948 SER A C 1
ATOM 7640 O O . SER A 1 948 ? 10.852 -22.051 -24.397 1.00 88.06 948 SER A O 1
ATOM 7642 N N . ASN A 1 949 ? 10.710 -19.864 -24.878 1.00 91.94 949 ASN A N 1
ATOM 7643 C CA . ASN A 1 949 ? 10.958 -20.019 -26.310 1.00 91.94 949 ASN A CA 1
ATOM 7644 C C . ASN A 1 949 ? 12.387 -20.508 -26.601 1.00 91.94 949 ASN A C 1
ATOM 7646 O O . ASN A 1 949 ? 12.577 -21.327 -27.498 1.00 91.94 949 ASN A O 1
ATOM 7650 N N . CYS A 1 950 ? 13.389 -20.072 -25.830 1.00 93.00 950 CYS A N 1
ATOM 7651 C CA . CYS A 1 950 ? 14.757 -20.590 -25.936 1.00 93.00 950 CYS A CA 1
ATOM 7652 C C . CYS A 1 950 ? 14.813 -22.087 -25.600 1.00 93.00 950 CYS A C 1
ATOM 7654 O O . CYS A 1 950 ? 15.392 -22.862 -26.359 1.00 93.00 950 CYS A O 1
ATOM 7656 N N . ILE A 1 951 ? 14.158 -22.509 -24.511 1.00 91.25 951 ILE A N 1
ATOM 7657 C CA . ILE A 1 951 ? 14.059 -23.924 -24.109 1.00 91.25 951 ILE A CA 1
ATOM 7658 C C . ILE A 1 951 ? 13.396 -24.749 -25.223 1.00 91.25 951 ILE A C 1
ATOM 7660 O O . ILE A 1 951 ? 13.915 -25.798 -25.608 1.00 91.25 951 ILE A O 1
ATOM 7664 N N . ALA A 1 952 ? 12.297 -24.252 -25.798 1.00 90.62 952 ALA A N 1
ATOM 7665 C CA . ALA A 1 952 ? 11.597 -24.916 -26.898 1.00 90.62 952 ALA A CA 1
ATOM 7666 C C . ALA A 1 952 ? 12.420 -24.977 -28.202 1.00 90.62 952 ALA A C 1
ATOM 7668 O O . ALA A 1 952 ? 12.273 -25.924 -28.972 1.00 90.62 952 ALA A O 1
ATOM 7669 N N . LEU A 1 953 ? 13.302 -24.003 -28.462 1.00 91.44 953 LEU A N 1
ATOM 7670 C CA . LEU A 1 953 ? 14.200 -24.028 -29.624 1.00 91.44 953 LEU A CA 1
ATOM 7671 C C . LEU A 1 953 ? 15.364 -25.003 -29.476 1.00 91.44 953 LEU A C 1
ATOM 7673 O O . LEU A 1 953 ? 15.808 -25.546 -30.494 1.00 91.44 953 LEU A O 1
ATOM 7677 N N . LEU A 1 954 ? 15.865 -25.177 -28.251 1.00 91.69 954 LEU A N 1
ATOM 7678 C CA . LEU A 1 954 ? 16.924 -26.132 -27.928 1.00 91.69 954 LEU A CA 1
ATOM 7679 C C . LEU A 1 954 ? 16.387 -27.566 -27.951 1.00 91.69 954 LEU A C 1
ATOM 7681 O O . LEU A 1 954 ? 17.011 -28.443 -28.541 1.00 91.69 954 LEU A O 1
ATOM 7685 N N . SER A 1 955 ? 15.197 -27.795 -27.392 1.00 87.69 955 SER A N 1
ATOM 7686 C CA . SER A 1 955 ? 14.577 -29.121 -27.324 1.00 87.69 955 SER A CA 1
ATOM 7687 C C . SER A 1 955 ? 13.128 -29.101 -27.829 1.00 87.69 955 SER A C 1
ATOM 7689 O O . SER A 1 955 ? 12.183 -29.196 -27.041 1.00 87.69 955 SER A O 1
ATOM 7691 N N . PRO A 1 956 ? 12.912 -28.981 -29.154 1.00 84.19 956 PRO A N 1
ATOM 7692 C CA . PRO A 1 956 ? 11.570 -28.960 -29.720 1.00 84.19 956 PRO A CA 1
ATOM 7693 C C . PRO A 1 956 ? 10.851 -30.303 -29.482 1.00 84.19 956 PRO A C 1
ATOM 7695 O O . PRO A 1 956 ? 11.461 -31.367 -29.652 1.00 84.19 956 PRO A O 1
ATOM 7698 N N . PRO A 1 957 ? 9.554 -30.294 -29.118 1.00 74.06 957 PRO A N 1
ATOM 7699 C CA . PRO A 1 957 ? 8.792 -31.521 -28.873 1.00 74.06 957 PRO A CA 1
ATOM 7700 C C . PRO A 1 957 ? 8.587 -32.346 -30.154 1.00 74.06 957 PRO A C 1
ATOM 7702 O O . PRO A 1 957 ? 8.711 -33.569 -30.122 1.00 74.06 957 PRO A O 1
ATOM 7705 N N . ASP A 1 958 ? 8.384 -31.673 -31.291 1.00 76.38 958 ASP A N 1
ATOM 7706 C CA . ASP A 1 958 ? 7.928 -32.305 -32.539 1.00 76.38 958 ASP A CA 1
ATOM 7707 C C . ASP A 1 958 ? 9.043 -32.533 -33.577 1.00 76.38 958 ASP A C 1
ATOM 7709 O O . ASP A 1 958 ? 8.788 -33.025 -34.674 1.00 76.38 958 ASP A O 1
ATOM 7713 N N . ARG A 1 959 ? 10.296 -32.157 -33.275 1.00 77.25 959 ARG A N 1
ATOM 7714 C CA . ARG A 1 959 ? 11.429 -32.232 -34.222 1.00 77.25 959 ARG A CA 1
ATOM 7715 C C . ARG A 1 959 ? 12.664 -32.854 -33.579 1.00 77.25 959 ARG A C 1
ATOM 7717 O O . ARG A 1 959 ? 13.621 -32.155 -33.258 1.00 77.25 959 ARG A O 1
ATOM 7724 N N . ARG A 1 960 ? 12.648 -34.181 -33.420 1.00 71.12 960 ARG A N 1
ATOM 7725 C CA . ARG A 1 960 ? 13.736 -34.940 -32.769 1.00 71.12 960 ARG A CA 1
ATOM 7726 C C . ARG A 1 960 ? 15.110 -34.711 -33.407 1.00 71.12 960 ARG A C 1
ATOM 7728 O O . ARG A 1 960 ? 16.085 -34.611 -32.682 1.00 71.12 960 ARG A O 1
ATOM 7735 N N . GLU A 1 961 ? 15.171 -34.537 -34.724 1.00 74.00 961 GLU A N 1
ATOM 7736 C CA . GLU A 1 961 ? 16.412 -34.266 -35.474 1.00 74.00 961 GLU A CA 1
ATOM 7737 C C . GLU A 1 961 ? 17.056 -32.907 -35.151 1.00 74.00 961 GLU A C 1
ATOM 7739 O O . GLU A 1 961 ? 18.209 -32.675 -35.489 1.00 74.00 961 GLU A O 1
ATOM 7744 N N . ARG A 1 962 ? 16.315 -31.984 -34.519 1.00 75.69 962 ARG A N 1
ATOM 7745 C CA . ARG A 1 962 ? 16.807 -30.654 -34.118 1.00 75.69 962 ARG A CA 1
ATOM 7746 C C . ARG A 1 962 ? 16.984 -30.497 -32.612 1.00 75.69 962 ARG A C 1
ATOM 7748 O O . ARG A 1 962 ? 17.223 -29.384 -32.146 1.00 75.69 962 ARG A O 1
ATOM 7755 N N . ARG A 1 963 ? 16.796 -31.580 -31.862 1.00 86.44 963 ARG A N 1
ATOM 7756 C CA . ARG A 1 963 ? 16.889 -31.580 -30.408 1.00 86.44 963 ARG A CA 1
ATOM 7757 C C . ARG A 1 963 ? 18.354 -31.602 -29.994 1.00 86.44 963 ARG A C 1
ATOM 7759 O O . ARG A 1 963 ? 19.080 -32.516 -30.362 1.00 86.44 963 ARG A O 1
ATOM 7766 N N . VAL A 1 964 ? 18.732 -30.623 -29.186 1.00 89.31 964 VAL A N 1
ATOM 7767 C CA . VAL A 1 964 ? 19.976 -30.620 -28.421 1.00 89.31 964 VAL A CA 1
ATOM 7768 C C . VAL A 1 964 ? 19.626 -31.040 -27.001 1.00 89.31 964 VAL A C 1
ATOM 7770 O O . VAL A 1 964 ? 18.658 -30.543 -26.419 1.00 89.31 964 VAL A O 1
ATOM 7773 N N . ASP A 1 965 ? 20.376 -31.996 -26.464 1.00 90.31 965 ASP A N 1
ATOM 7774 C CA . ASP A 1 965 ? 20.251 -32.368 -25.060 1.00 90.31 965 ASP A CA 1
ATOM 7775 C C . ASP A 1 965 ? 20.684 -31.200 -24.161 1.00 90.31 965 ASP A C 1
ATOM 7777 O O . ASP A 1 965 ? 21.625 -30.479 -24.488 1.00 90.31 965 ASP A O 1
ATOM 7781 N N . PHE A 1 966 ? 19.994 -30.974 -23.041 1.00 91.50 966 PHE A N 1
ATOM 7782 C CA . PHE A 1 966 ? 20.267 -29.787 -22.225 1.00 91.50 966 PHE A CA 1
ATOM 7783 C C . PHE A 1 966 ? 21.655 -29.823 -21.580 1.00 91.50 966 PHE A C 1
ATOM 7785 O O . PHE A 1 966 ? 22.249 -28.762 -21.397 1.00 91.50 966 PHE A O 1
ATOM 7792 N N . ASP A 1 967 ? 22.203 -31.006 -21.297 1.00 91.69 967 ASP A N 1
ATOM 7793 C CA . ASP A 1 967 ? 23.564 -31.128 -20.773 1.00 91.69 967 ASP A CA 1
ATOM 7794 C C . ASP A 1 967 ? 24.595 -30.711 -21.825 1.00 91.69 967 ASP A C 1
ATOM 7796 O O . ASP A 1 967 ? 25.505 -29.930 -21.540 1.00 91.69 967 ASP A O 1
ATOM 7800 N N . GLU A 1 968 ? 24.410 -31.151 -23.069 1.00 92.94 968 GLU A N 1
ATOM 7801 C CA . GLU A 1 968 ? 25.261 -30.745 -24.188 1.00 92.94 968 GLU A CA 1
ATOM 7802 C C . GLU A 1 968 ? 25.091 -29.254 -24.524 1.00 92.94 968 GLU A C 1
ATOM 7804 O O . GLU A 1 968 ? 26.069 -28.556 -24.803 1.00 92.94 968 GLU A O 1
ATOM 7809 N N . ALA A 1 969 ? 23.869 -28.722 -24.405 1.00 94.75 969 ALA A N 1
ATOM 7810 C CA . ALA A 1 969 ? 23.589 -27.301 -24.588 1.00 94.75 969 ALA A CA 1
ATOM 7811 C C . ALA A 1 969 ? 24.297 -26.425 -23.543 1.00 94.75 969 ALA A C 1
ATOM 7813 O O . ALA A 1 969 ? 24.797 -25.352 -23.887 1.00 94.75 969 ALA A O 1
ATOM 7814 N N . VAL A 1 970 ? 24.369 -26.879 -22.285 1.00 95.56 970 VAL A N 1
ATOM 7815 C CA . VAL A 1 970 ? 25.134 -26.204 -21.227 1.00 95.56 970 VAL A CA 1
ATOM 7816 C C . VAL A 1 970 ? 26.614 -26.149 -21.594 1.00 95.56 970 VAL A C 1
ATOM 7818 O O . VAL A 1 970 ? 27.181 -25.058 -21.587 1.00 95.56 970 VAL A O 1
ATOM 7821 N N . LYS A 1 971 ? 27.232 -27.277 -21.972 1.00 95.38 971 LYS A N 1
ATOM 7822 C CA . LYS A 1 971 ? 28.650 -27.304 -22.369 1.00 95.38 971 LYS A CA 1
ATOM 7823 C C . LYS A 1 971 ? 28.925 -26.370 -23.548 1.00 95.38 971 LYS A C 1
ATOM 7825 O O . LYS A 1 971 ? 29.832 -25.542 -23.477 1.00 95.38 971 LYS A O 1
ATOM 7830 N N . CYS A 1 972 ? 28.102 -26.442 -24.597 1.00 96.38 972 CYS A N 1
ATOM 7831 C CA . CYS A 1 972 ? 28.223 -25.581 -25.773 1.00 96.38 972 CYS A CA 1
ATOM 7832 C C . CYS A 1 972 ? 28.108 -24.092 -25.409 1.00 96.38 972 CYS A C 1
ATOM 7834 O O . CYS A 1 972 ? 28.935 -23.287 -25.830 1.00 96.38 972 CYS A O 1
ATOM 7836 N N . ALA A 1 973 ? 27.124 -23.709 -24.589 1.00 96.31 973 ALA A N 1
ATOM 7837 C CA . ALA A 1 973 ? 26.953 -22.319 -24.165 1.00 96.31 973 ALA A CA 1
ATOM 7838 C C . ALA A 1 973 ? 28.122 -21.826 -23.293 1.00 96.31 973 ALA A C 1
ATOM 7840 O O . ALA A 1 973 ? 28.585 -20.701 -23.474 1.00 96.31 973 ALA A O 1
ATOM 7841 N N . VAL A 1 974 ? 28.650 -22.660 -22.391 1.00 95.69 974 VAL A N 1
ATOM 7842 C CA . VAL A 1 974 ? 29.852 -22.322 -21.608 1.00 95.69 974 VAL A CA 1
ATOM 7843 C C . VAL A 1 974 ? 31.066 -22.143 -22.525 1.00 95.69 974 VAL A C 1
ATOM 7845 O O . VAL A 1 974 ? 31.790 -21.162 -22.376 1.00 95.69 974 VAL A O 1
ATOM 7848 N N . ALA A 1 975 ? 31.250 -23.006 -23.529 1.00 95.25 975 ALA A N 1
ATOM 7849 C CA . ALA A 1 975 ? 32.347 -22.892 -24.494 1.00 95.25 975 ALA A CA 1
ATOM 7850 C C . ALA A 1 975 ? 32.281 -21.598 -25.325 1.00 95.25 975 ALA A C 1
ATOM 7852 O O . ALA A 1 975 ? 33.323 -21.054 -25.690 1.00 95.25 975 ALA A O 1
ATOM 7853 N N . LEU A 1 976 ? 31.071 -21.080 -25.569 1.00 95.62 976 LEU A N 1
ATOM 7854 C CA . LEU A 1 976 ? 30.828 -19.786 -26.218 1.00 95.62 976 LEU A CA 1
ATOM 7855 C C . LEU A 1 976 ? 31.038 -18.577 -25.283 1.00 95.62 976 LEU A C 1
ATOM 7857 O O . LEU A 1 976 ? 30.936 -17.441 -25.740 1.00 95.62 976 LEU A O 1
ATOM 7861 N N . GLY A 1 977 ? 31.331 -18.792 -23.995 1.00 94.38 977 GLY A N 1
ATOM 7862 C CA . GLY A 1 977 ? 31.463 -17.729 -22.991 1.00 94.38 977 GLY A CA 1
ATOM 7863 C C . GLY A 1 977 ? 30.126 -17.233 -22.427 1.00 94.38 977 GLY A C 1
ATOM 7864 O O . GLY A 1 977 ? 30.060 -16.172 -21.811 1.00 94.38 977 GLY A O 1
ATOM 7865 N N . GLU A 1 978 ? 29.045 -17.991 -22.609 1.00 95.19 978 GLU A N 1
ATOM 7866 C CA . GLU A 1 978 ? 27.662 -17.541 -22.410 1.00 95.19 978 GLU A CA 1
ATOM 7867 C C . GLU A 1 978 ? 27.049 -18.112 -21.125 1.00 95.19 978 GLU A C 1
ATOM 7869 O O . GLU A 1 978 ? 25.906 -18.575 -21.074 1.00 95.19 978 GLU A O 1
ATOM 7874 N N . ARG A 1 979 ? 27.812 -18.057 -20.026 1.00 94.31 979 ARG A N 1
ATOM 7875 C CA . ARG A 1 979 ? 27.376 -18.566 -18.711 1.00 94.31 979 ARG A CA 1
ATOM 7876 C C . ARG A 1 979 ? 26.112 -17.880 -18.203 1.00 94.31 979 ARG A C 1
ATOM 7878 O O . ARG A 1 979 ? 25.266 -18.515 -17.579 1.00 94.31 979 ARG A O 1
ATOM 7885 N N . ARG A 1 980 ? 25.934 -16.590 -18.504 1.00 92.88 980 ARG A N 1
ATOM 7886 C CA . ARG A 1 980 ? 24.710 -15.867 -18.140 1.00 92.88 980 ARG A CA 1
ATOM 7887 C C . ARG A 1 980 ? 23.473 -16.497 -18.783 1.00 92.88 980 ARG A C 1
ATOM 7889 O O . ARG A 1 980 ? 22.481 -16.690 -18.085 1.00 92.88 980 ARG A O 1
ATOM 7896 N N . PHE A 1 981 ? 23.545 -16.858 -20.065 1.00 94.44 981 PHE A N 1
ATOM 7897 C CA . PHE A 1 981 ? 22.464 -17.563 -20.757 1.00 94.44 981 PHE A CA 1
ATOM 7898 C C . PHE A 1 981 ? 22.161 -18.905 -20.079 1.00 94.44 981 PHE A C 1
ATOM 7900 O O . PHE A 1 981 ? 20.999 -19.216 -19.831 1.00 94.44 981 PHE A O 1
ATOM 7907 N N . VAL A 1 982 ? 23.192 -19.658 -19.681 1.00 95.19 982 VAL A N 1
ATOM 7908 C CA . VAL A 1 982 ? 23.034 -20.920 -18.935 1.00 95.19 982 VAL A CA 1
ATOM 7909 C C . VAL A 1 982 ? 22.281 -20.712 -17.617 1.00 95.19 982 VAL A C 1
ATOM 7911 O O . VAL A 1 982 ? 21.295 -21.397 -17.359 1.00 95.19 982 VAL A O 1
ATOM 7914 N N . LEU A 1 983 ? 22.688 -19.737 -16.801 1.00 94.19 983 LEU A N 1
ATOM 7915 C CA . LEU A 1 983 ? 22.051 -19.447 -15.509 1.00 94.19 983 LEU A CA 1
ATOM 7916 C C . LEU A 1 983 ? 20.633 -18.869 -15.664 1.00 94.19 983 LEU A C 1
ATOM 7918 O O . LEU A 1 983 ? 19.786 -19.016 -14.774 1.00 94.19 983 LEU A O 1
ATOM 7922 N N . GLU A 1 984 ? 20.356 -18.195 -16.782 1.00 91.25 984 GLU A N 1
ATOM 7923 C CA . GLU A 1 984 ? 19.041 -17.637 -17.097 1.00 91.25 984 GLU A CA 1
ATOM 7924 C C . GLU A 1 984 ? 18.057 -18.683 -17.627 1.00 91.25 984 GLU A C 1
ATOM 7926 O O . GLU A 1 984 ? 16.915 -18.715 -17.162 1.00 91.25 984 GLU A O 1
ATOM 7931 N N . VAL A 1 985 ? 18.504 -19.546 -18.539 1.00 92.25 985 VAL A N 1
ATOM 7932 C CA . VAL A 1 985 ? 17.650 -20.448 -19.324 1.00 92.25 985 VAL A CA 1
ATOM 7933 C C . VAL A 1 985 ? 17.678 -21.886 -18.806 1.00 92.25 985 VAL A C 1
ATOM 7935 O O . VAL A 1 985 ? 16.636 -22.535 -18.771 1.00 92.25 985 VAL A O 1
ATOM 7938 N N . MET A 1 986 ? 18.838 -22.380 -18.368 1.00 93.25 986 MET A N 1
ATOM 7939 C CA . MET A 1 986 ? 19.069 -23.791 -18.020 1.00 93.25 986 MET A CA 1
ATOM 7940 C C . MET A 1 986 ? 19.733 -23.991 -16.636 1.00 93.25 986 MET A C 1
ATOM 7942 O O . MET A 1 986 ? 20.636 -24.823 -16.510 1.00 93.25 986 MET A O 1
ATOM 7946 N N . PRO A 1 987 ? 19.316 -23.284 -15.560 1.00 92.94 987 PRO A N 1
ATOM 7947 C CA . PRO A 1 987 ? 19.989 -23.391 -14.261 1.00 92.94 987 PRO A CA 1
ATOM 7948 C C . PRO A 1 987 ? 19.864 -24.783 -13.620 1.00 92.94 987 PRO A C 1
ATOM 7950 O O . PRO A 1 987 ? 20.714 -25.156 -12.818 1.00 92.94 987 PRO A O 1
ATOM 7953 N N . TYR A 1 988 ? 18.838 -25.561 -13.978 1.00 90.56 988 TYR A N 1
ATOM 7954 C CA . TYR A 1 988 ? 18.693 -26.946 -13.525 1.00 90.56 988 TYR A CA 1
ATOM 7955 C C . TYR A 1 988 ? 19.785 -27.863 -14.095 1.00 90.56 988 TYR A C 1
ATOM 7957 O O . TYR A 1 988 ? 20.488 -28.507 -13.328 1.00 90.56 988 TYR A O 1
ATOM 7965 N N . SER A 1 989 ? 19.996 -27.869 -15.415 1.00 91.75 989 SER A N 1
ATOM 7966 C CA . SER A 1 989 ? 21.052 -28.683 -16.040 1.00 91.75 989 SER A CA 1
ATOM 7967 C C . SER A 1 989 ? 22.450 -28.233 -15.615 1.00 91.75 989 SER A C 1
ATOM 7969 O O . SER A 1 989 ? 23.328 -29.055 -15.376 1.00 91.75 989 SER A O 1
ATOM 7971 N N . ALA A 1 990 ? 22.657 -26.928 -15.410 1.00 93.19 990 ALA A N 1
ATOM 7972 C CA . ALA A 1 990 ? 23.908 -26.419 -14.849 1.00 93.19 990 ALA A CA 1
ATOM 7973 C C . ALA A 1 990 ? 24.217 -26.988 -13.448 1.00 93.19 990 ALA A C 1
ATOM 7975 O O . ALA A 1 990 ? 25.385 -27.148 -13.084 1.00 93.19 990 ALA A O 1
ATOM 7976 N N . LEU A 1 991 ? 23.188 -27.306 -12.651 1.00 91.19 991 LEU A N 1
ATOM 7977 C CA . LEU A 1 991 ? 23.352 -27.824 -11.291 1.00 91.19 991 LEU A CA 1
ATOM 7978 C C . LEU A 1 991 ? 23.957 -29.227 -11.274 1.00 91.19 991 LEU A C 1
ATOM 7980 O O . LEU A 1 991 ? 24.784 -29.514 -10.402 1.00 91.19 991 LEU A O 1
ATOM 7984 N N . GLU A 1 992 ? 23.609 -30.069 -12.245 1.00 89.62 992 GLU A N 1
ATOM 7985 C CA . GLU A 1 992 ? 24.150 -31.426 -12.377 1.00 89.62 992 GLU A CA 1
ATOM 7986 C C . GLU A 1 992 ? 25.666 -31.389 -12.607 1.00 89.62 992 GLU A C 1
ATOM 7988 O O . GLU A 1 992 ? 26.429 -31.998 -11.852 1.00 89.62 992 GLU A O 1
ATOM 7993 N N . TRP A 1 993 ? 26.118 -30.542 -13.536 1.00 92.12 993 TRP A N 1
ATOM 7994 C CA . TRP A 1 993 ? 27.535 -30.360 -13.872 1.00 92.12 993 TRP A CA 1
ATOM 7995 C C . TRP A 1 993 ? 28.322 -29.504 -12.884 1.00 92.12 993 TRP A C 1
ATOM 7997 O O . TRP A 1 993 ? 29.534 -29.374 -13.016 1.00 92.12 993 TRP A O 1
ATOM 8007 N N . THR A 1 994 ? 27.670 -28.900 -11.895 1.00 93.75 994 THR A N 1
ATOM 8008 C CA . THR A 1 994 ? 28.364 -28.034 -10.941 1.00 93.75 994 THR A CA 1
ATOM 8009 C C . THR A 1 994 ? 29.345 -28.830 -10.074 1.00 93.75 994 THR A C 1
ATOM 8011 O O . THR A 1 994 ? 28.977 -29.848 -9.483 1.00 93.75 994 THR A O 1
ATOM 8014 N N . VAL A 1 995 ? 30.577 -28.335 -9.935 1.00 91.94 995 VAL A N 1
ATOM 8015 C CA . VAL A 1 995 ? 31.580 -28.869 -8.998 1.00 91.94 995 VAL A CA 1
ATOM 8016 C C . VAL A 1 995 ? 31.079 -28.692 -7.561 1.00 91.94 995 VAL A C 1
ATOM 8018 O O . VAL A 1 995 ? 30.775 -27.578 -7.148 1.00 91.94 995 VAL A O 1
ATOM 8021 N N . GLY A 1 996 ? 30.962 -29.780 -6.795 1.00 81.19 996 GLY A N 1
ATOM 8022 C CA . GLY A 1 996 ? 30.586 -29.728 -5.375 1.00 81.19 996 GLY A CA 1
ATOM 8023 C C . GLY A 1 996 ? 31.786 -29.507 -4.444 1.00 81.19 996 GLY A C 1
ATOM 8024 O O . GLY A 1 996 ? 32.93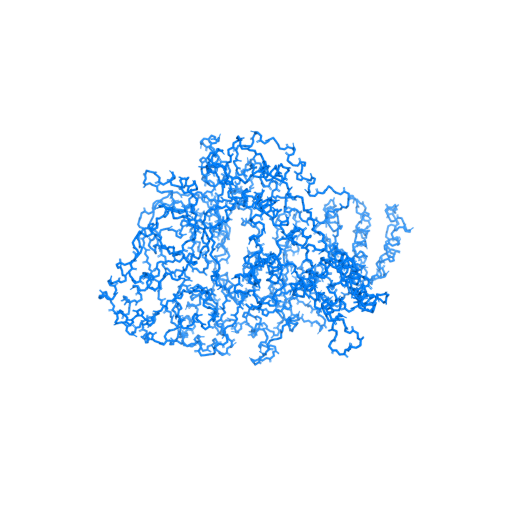2 -29.676 -4.871 1.00 81.19 996 GLY A O 1
ATOM 8025 N N . PRO A 1 997 ? 31.562 -29.190 -3.152 1.00 69.88 997 PRO A N 1
ATOM 8026 C CA . PRO A 1 997 ? 32.636 -29.196 -2.168 1.00 69.88 997 PRO A CA 1
ATOM 8027 C C . PRO A 1 997 ? 33.253 -30.593 -2.152 1.00 69.88 997 PRO A C 1
ATOM 8029 O O . PRO A 1 997 ? 32.525 -31.580 -2.051 1.00 69.88 997 PRO A O 1
ATOM 8032 N N . ALA A 1 998 ? 34.579 -30.676 -2.293 1.00 52.41 998 ALA A N 1
ATOM 8033 C CA . ALA A 1 998 ? 35.293 -31.944 -2.327 1.00 52.41 998 ALA A CA 1
ATOM 8034 C C . ALA A 1 998 ? 34.839 -32.812 -1.148 1.00 52.41 998 ALA A C 1
ATOM 8036 O O . ALA A 1 998 ? 35.158 -32.514 0.007 1.00 52.41 998 ALA A O 1
ATOM 8037 N N . GLU A 1 999 ? 34.093 -33.886 -1.420 1.00 39.00 999 GLU A N 1
ATOM 8038 C CA . GLU A 1 999 ? 33.914 -34.926 -0.423 1.00 39.00 999 GLU A CA 1
ATOM 8039 C C . GLU A 1 999 ? 35.325 -35.338 -0.024 1.00 39.00 999 GLU A C 1
ATOM 8041 O O . GLU A 1 999 ? 36.108 -35.811 -0.854 1.00 39.00 999 GLU A O 1
ATOM 8046 N N . LYS A 1 1000 ? 35.687 -35.117 1.245 1.00 34.12 1000 LYS A N 1
ATOM 8047 C CA . LYS A 1 1000 ? 36.844 -35.777 1.838 1.00 34.12 1000 LYS A CA 1
ATOM 8048 C C . LYS A 1 1000 ? 36.609 -37.266 1.619 1.00 34.12 1000 LYS A C 1
ATOM 8050 O O . LYS A 1 1000 ? 35.927 -37.901 2.421 1.00 34.12 1000 LYS A O 1
ATOM 8055 N N . LYS A 1 1001 ? 37.165 -37.822 0.537 1.00 32.75 1001 LYS A N 1
ATOM 8056 C CA . LYS A 1 1001 ? 37.306 -39.258 0.340 1.00 32.75 1001 LYS A CA 1
ATOM 8057 C C . LYS A 1 1001 ? 37.978 -39.751 1.612 1.00 32.75 1001 LYS A C 1
ATOM 8059 O O . LYS A 1 1001 ? 39.182 -39.567 1.792 1.00 32.75 1001 LYS A O 1
ATOM 8064 N N . LYS A 1 1002 ? 37.199 -40.342 2.524 1.00 31.42 1002 LYS A N 1
ATOM 8065 C CA . LYS A 1 1002 ? 37.733 -41.202 3.572 1.00 31.42 1002 LYS A CA 1
ATOM 8066 C C . LYS A 1 1002 ? 38.507 -42.271 2.814 1.00 31.42 1002 LYS A C 1
ATOM 8068 O O . LYS A 1 1002 ? 37.914 -43.206 2.284 1.00 31.42 1002 LYS A O 1
ATOM 8073 N N . ARG A 1 1003 ? 39.828 -42.101 2.712 1.00 32.00 1003 ARG A N 1
ATOM 8074 C CA . ARG A 1 1003 ? 40.742 -43.184 2.371 1.00 32.00 1003 ARG A CA 1
ATOM 8075 C C . ARG A 1 1003 ? 40.501 -44.255 3.430 1.00 32.00 1003 ARG A C 1
ATOM 8077 O O . ARG A 1 1003 ? 41.039 -44.173 4.529 1.00 32.00 1003 ARG A O 1
ATOM 8084 N N . ARG A 1 1004 ? 39.646 -45.229 3.114 1.00 28.66 1004 ARG A N 1
ATOM 8085 C CA . ARG A 1 1004 ? 39.664 -46.540 3.754 1.00 28.66 1004 ARG A CA 1
ATOM 8086 C C . ARG A 1 1004 ? 41.021 -47.140 3.406 1.00 28.66 1004 ARG A C 1
ATOM 8088 O O . ARG A 1 1004 ? 41.205 -47.709 2.339 1.00 28.66 1004 ARG A O 1
ATOM 8095 N N . TRP A 1 1005 ? 41.982 -46.919 4.292 1.00 37.00 1005 TRP A N 1
ATOM 8096 C CA . TRP A 1 1005 ? 43.139 -47.783 4.423 1.00 37.00 1005 TRP A CA 1
ATOM 8097 C C . TRP A 1 1005 ? 42.645 -49.125 4.965 1.00 37.00 1005 TRP A C 1
ATOM 8099 O O . TRP A 1 1005 ? 42.327 -49.237 6.140 1.00 37.00 1005 TRP A O 1
ATOM 8109 N N . PHE A 1 1006 ? 42.536 -50.097 4.070 1.00 30.59 1006 PHE A N 1
ATOM 8110 C CA . PHE A 1 1006 ? 42.675 -51.536 4.294 1.00 30.59 1006 PHE A CA 1
ATOM 8111 C C . PHE A 1 1006 ? 43.089 -52.066 2.917 1.00 30.59 1006 PHE A C 1
ATOM 8113 O O . PHE A 1 1006 ? 42.352 -51.876 1.959 1.00 30.59 1006 PHE A O 1
ATOM 8120 N N . GLY A 1 1007 ? 44.243 -52.657 2.666 1.00 34.47 1007 GLY A N 1
ATOM 8121 C CA . GLY A 1 1007 ? 45.336 -53.132 3.492 1.00 34.47 1007 GLY A CA 1
ATOM 8122 C C . GLY A 1 1007 ? 46.067 -54.156 2.620 1.00 34.47 1007 GLY A C 1
ATOM 8123 O O . GLY A 1 1007 ? 45.429 -54.926 1.899 1.00 34.47 1007 GLY A O 1
ATOM 8124 N N . ARG A 1 1008 ? 47.393 -54.142 2.655 1.00 27.30 1008 ARG A N 1
ATOM 8125 C CA . ARG A 1 1008 ? 48.101 -55.380 2.958 1.00 27.30 1008 ARG A CA 1
ATOM 8126 C C . ARG A 1 1008 ? 48.543 -55.268 4.401 1.00 27.30 1008 ARG A C 1
ATOM 8128 O O . ARG A 1 1008 ? 48.893 -54.126 4.782 1.00 27.30 1008 ARG A O 1
#

Foldseek 3Di:
DAAAKEWAKEAELLLQLLQWDDDPNAIATEEECVQPLCVVNIDTDIAGDFQLVLLLCCVVPNDPDDDDHHHHPCHQFKHKYQCVVQLDPPDPPQFPVSVVNSLSCQDPQHHWYHPPPDTFGWHFAAAALVCLQRRMTMIGTPVCRPSSVCLLCLNFDDWKDQLLLVRHLSNLRSQRFDFDPDLVCLACQAEFEAEWDKFKDAFFWAKEWDWPPDPDLATAIDIDIGTGIDMFGFQQAEWAFEPVVVCSVPVVPLFFKFFKTFRQFFFIYGYWNQVVLCVVLVHQWFAGHVGDIHGSVRYGIYHYVNRRRCPVSCVVRVHDSRRSSVSCSVSVIGMTTSDTFDSDADQKDKDALQLQLAFLDDLCQAPNPPDALADPDQLVVDPDHHFQNVLLNQLCLLFPNLVSLLVVQLVLCVDPVADPPHLSNLVNLLCQFPVLCCLPPVSNVVSVVSSVVSLLCLLRGIGMAGWGKAQEHAFVLVVLLVRCCNGPRDDPSSVLSVVQADDEQEKEQADHPYDDDQKWWKEFPPHQHLQLIRIHGYDPDHDPSCCVTPNSRNRYMYGHSNYCNCLSNLNHHRRGTMIITGPHVSSNVRNVVCCPPPDHDGRHDQDDDAADIDTPPDSSVSSLLSSLSSDPVLVLLRQLSSLLSNQLSQPPHDPVSNVVSNSSSSNSSSLSVQSVCCSRRSHHYDCCCSNPVDPGDDQLSVVLVVLSPPPDPDDPPDDDSVVVLVVSLVVDPLVPDRGSSSCSSVSSVSNVVPYDGDDRDRDDPVQWFVCVVDPCSVVVADPLLLVLLVVLVVLLVVLVVLLVVLVSQDLDLPCLVVLCVQCVVVVNSNPDHSSSLLVLCSNPDLVLLVQLLVLCVVVVLLPDDLVCNLVSCVVRDDPRRDPVCSVVCSDCPSNSSCSSNSSSVSSNSNVVSVVCLVCSDDPPDDPSNNQLCPPCPDSPPSLVSNLVSSVCSQAPPPCPVRHDDLLSSCSSCVSVVNVVNCSSRPSNSSSVRTNGDDDPPPPPDDDD

pLDDT: mean 87.02, std 11.79, range [27.3, 98.56]